Protein AF-0000000081638037 (afdb_homodimer)

pLDDT: mean 94.43, std 7.74, range [37.75, 98.94]

Foldseek 3Di:
DPDPDDDDPLCPPVPDDQCVVQCVLLVPPLFLEQADQAFPDDFDPLLVVLLVVLVPVVVLQDDAAQQAHQLLLVLVQLLVCVVLVHGFDSVQFKGKAQFLVLVLLLLLQLFPAAAAEEEEEPLADQCNQSSNSSRNYHYDYFYWDAADDPPDPAAALQRTAGDLVSVLVSDDLRHAEYEAEPCGPPAQAHDDPVRLVSVVVSCQVRVHAYEYEDQFQLFFAPPDHHDDSCSPPPHQQRYWYKYGPCNQRVPVVQRMIMIGGGNVSVVSSSVVSCVPPNHGNSSSSSSVSVLSVVLSVCVVPCPRSSNVLNVVLVVLLVLLCVLCVVLVWHWHRHRGDFKIKIQQPVVPDDQVPPDDPDQQQVSVQSCCCVPLSYHWAQSLSSDDPVCSNVRSRMIMGGRSYDPVSSVVVSVSSVVSVVD/DPDPDDDDPLCPPVPDDQCVVQVVLLVPPLFLEQADQAFPDDFDPLLVVLLVVLVPVVVLQDDAAQQAHQLLLVLVQLLVCVVLVHGFDSVQFKGKAQFLVLVLLLLLQLFPAAAAEEEEEPLADQCNQSSNSSRNYHYDYFYWDAADDPPDPAAALQRTAGDLVSVLVSDDLRHAEYEAEPCGPPAQAHDDPVRLVSVVVSCQVRVHAYEYEYQFQLFFAPPDHHDDSCSPPPHQQRYWYKYGPCNQRVPVVQRMIMIGGGNVSVVSSSVVSCVPPNHGNSSSSSSVSVLSVVLSVCVVPCPRSSNVLNVVLVVLLVLLCVLCVVLVWHWHRHRGDFKIKIQQVVVPDDQVPPDDPDQQQVSVQSCCCVPLSYHWAQSLSSDDPVCSNVRSRMIMGGRSYDPVSSVVVSVSSVVSNVD

Solvent-accessible surface area (backbone atoms only — not comparable to full-atom values): 42161 Å² total; per-residue (Å²): 127,84,70,88,69,56,65,12,75,55,55,60,91,50,74,77,53,72,64,65,55,52,52,58,70,46,61,48,84,80,32,47,72,23,27,63,94,63,59,64,48,74,44,60,65,67,44,32,49,35,35,30,55,37,43,75,37,62,71,42,34,22,67,58,51,46,50,34,40,67,64,30,29,46,34,49,22,52,49,47,20,64,74,57,70,43,92,47,52,39,83,50,21,35,37,45,26,45,13,41,46,26,29,52,36,18,46,34,54,14,52,41,38,69,68,25,25,32,37,36,49,32,60,30,56,74,56,56,59,57,35,33,39,46,34,47,23,40,70,44,76,46,63,52,40,83,56,72,66,89,88,64,91,64,49,44,19,74,26,50,37,76,51,66,68,62,55,59,66,68,63,53,95,49,40,47,33,34,53,43,57,37,30,18,52,60,46,2,24,55,59,48,71,68,61,46,47,56,53,48,51,51,31,58,75,66,68,27,35,36,41,34,42,28,40,31,53,53,27,43,31,93,97,53,68,78,70,64,63,48,64,42,92,83,27,41,84,38,23,43,38,29,31,28,47,21,65,64,48,53,26,50,5,58,34,34,18,22,31,38,33,40,44,82,56,38,54,32,26,48,36,42,41,48,57,35,40,37,49,57,40,26,39,60,38,53,17,50,19,54,40,44,48,57,38,55,76,26,67,89,42,73,77,18,60,62,49,39,50,24,55,55,42,47,55,39,47,52,50,50,43,50,48,36,43,73,46,69,38,49,42,24,48,41,42,12,51,55,34,34,28,28,44,53,67,79,70,70,74,89,60,84,87,46,77,79,93,54,53,60,19,52,51,47,34,54,48,32,34,74,75,62,29,39,31,45,35,35,42,32,73,24,39,54,85,89,50,21,80,80,34,18,46,24,33,29,35,32,45,53,50,38,68,69,56,54,49,53,47,43,56,50,40,59,57,55,70,74,103,127,84,69,86,70,57,66,14,75,56,54,61,90,51,74,77,53,72,65,65,53,52,52,58,70,48,61,48,84,79,32,47,72,22,26,65,92,60,59,66,48,74,45,60,65,67,42,31,50,36,36,30,56,37,44,74,36,60,72,43,32,21,68,58,51,44,52,33,41,67,65,28,28,46,35,49,20,52,51,48,19,64,74,58,70,43,92,48,50,38,80,48,20,37,36,45,27,45,13,42,45,26,30,53,36,18,46,33,55,14,53,42,37,69,66,26,26,32,38,36,49,31,60,30,56,75,56,56,57,56,35,34,38,47,35,47,23,40,69,44,73,47,63,52,42,82,54,73,70,91,87,64,91,64,51,44,20,74,26,49,38,75,52,67,69,63,54,60,67,69,62,52,95,50,39,46,32,34,53,43,57,38,30,19,50,63,47,3,24,55,60,47,71,69,58,45,47,56,54,48,53,52,31,60,75,67,68,27,35,36,41,35,40,28,42,28,52,55,27,45,30,93,97,53,67,77,69,63,63,48,64,41,92,83,27,40,86,38,24,45,36,31,30,28,47,20,66,64,50,54,26,50,4,57,34,34,16,23,32,38,31,39,43,82,56,40,54,33,26,47,36,42,40,48,58,37,40,37,48,55,39,26,39,61,40,52,17,48,20,56,40,46,49,58,37,55,76,25,67,90,42,72,77,16,60,62,48,39,49,26,56,55,43,47,55,39,48,51,50,52,44,47,47,36,43,73,45,70,38,49,40,26,47,42,42,11,50,53,34,34,29,28,44,53,69,79,70,70,73,87,60,83,88,46,78,79,94,53,53,60,20,51,51,48,34,53,49,33,33,73,76,62,28,40,32,43,36,35,42,31,72,24,39,53,85,90,50,23,79,81,34,18,47,23,33,30,36,33,45,53,50,38,68,67,58,53,49,52,47,43,56,49,39,60,55,54,69,74,104

Secondary structure (DSSP, 8-state):
---S----GGGTT----HHHHHHHHTTSTTSEE-SS----SPPPHHHHHHHHHHTT-GGGGS---TT--HHHHHHHHHHHHHHHTS---TTTSEEEESHHHHHHHHHHHHHPPTT-EEEEEES--THHHHHHHHTT-EEEEEE-EE-PPTT-SSEEGGGEE--HHHHHTT--TTEEEEEEESS-TTT-----HHHHHHHHHHHHHHT-EEEEE-TTTT-B-TT-----GGGSTTTGGGEEEEEEHHHHHT-GGG--EEEE--HHHHHHHHHHHHHHTS---HHHHHHHHHHHHHHHHTTTSTTSHHHHHHHHHHHHHHHHHHHHHHTT-EEEE-SBSSEEEEE-TTT----TTS-TTS-HHHHHHHHHHHHH-EE-EEGGGGS-TTTHHHHTTEEEEE--S-HHHHHHHHHHHHTTTT-/---S----GGGTT----HHHHHHHHTTSTTSEE-SS----SPPPHHHHHHHHHHTT-GGGGS---TT--HHHHHHHHHHHHHHHTS---TTTSEEEESHHHHHHHHHHHHHPPTT-EEEEEES--THHHHHHHHTT-EEEEEE-EE-PPTT-SSEEGGGEE--HHHHHTT--TTEEEEEEESS-TTT-----HHHHHHHHHHHHHHT-EEEEE-TTTT-B-TT-----GGGSTTTGGGEEEEEEHHHHHT-GGG--EEEE--HHHHHHHHHHHHHHTS---HHHHHHHHHHHHHHHHTTTSTTSHHHHHHHHHHHHHHHHHHHHHHTT-EEEE-SBSSEEEEE-TTT----TTS-TTS-HHHHHHHHHHHHH-EE-EEGGGGS-TTTHHHHTTEEEEE--S-HHHHHHHHHHHHHHTT-

InterPro domains:
  IPR004839 Aminotransferase, class I/classII, large domain [PF00155] (30-409)
  IPR015421 Pyridoxal phosphate-dependent transferase, major domain [G3DSA:3.40.640.10] (45-301)
  IPR015422 Pyridoxal phosphate-dependent transferase, small domain [G3DSA:3.90.1150.10] (19-413)
  IPR015424 Pyridoxal phosphate-dependent transferase [SSF53383] (8-417)
  IPR051326 Kynurenine--oxoglutarate transaminase [PTHR43807] (4-418)

Radius of gyration: 27.64 Å; Cα contacts (8 Å, |Δi|>4): 1826; chains: 2; bounding box: 59×89×64 Å

Sequence (838 aa):
MAFRHKNAKRIEGLDSNVWVEFTSLAADPSVVNLGQGLPDISPPNYLKEELAKVAFVNRLNQYTRGFGHPLLVKALSQVYGKVCGRKIDPYTDILVTIGAYGSLFSAMQGLIEVEDEVIIIEPYYDCYVDMVKMAGAKPVCIPLRYKPAAGGDVASSADWVLDPAGLASKFNPKTKAIVLNTPHNPIGKVYTKEELQKIADLCIKHDILCISDEVYEWLVYTGKKHIKIATLPGMWERTVTIGSVGKTYTVTGWKLGWSIGPQHLIKHLQVVHQNSLYTCPTPLQEAVAQALLIDFKRMDESDCYFYSLPKELEGKRNQLARMLQEAGLKPVVPEGGYFMVVDVSTLNVDLSDMEEDKPYDYKFVKWMIKNKKLAAIPLSSFCGPETQQKFEKYIRFCFIKEDSTLDAAEKILKNWKKRMAFRHKNAKRIEGLDSNVWVEFTSLAADPSVVNLGQGLPDISPPNYLKEELAKVAFVNRLNQYTRGFGHPLLVKALSQVYGKVCGRKIDPYTDILVTIGAYGSLFSAMQGLIEVEDEVIIIEPYYDCYVDMVKMAGAKPVCIPLRYKPAAGGDVASSADWVLDPAGLASKFNPKTKAIVLNTPHNPIGKVYTKEELQKIADLCIKHDILCISDEVYEWLVYTGKKHIKIATLPGMWERTVTIGSVGKTYTVTGWKLGWSIGPQHLIKHLQVVHQNSLYTCPTPLQEAVAQALLIDFKRMDESDCYFYSLPKELEGKRNQLARMLQEAGLKPVVPEGGYFMVVDVSTLNVDLSDMEEDKPYDYKFVKWMIKNKKLAAIPLSSFCGPETQQKFEKYIRFCFIKEDSTLDAAEKILKNWKKR

Structure (mmCIF, N/CA/C/O backbone):
data_AF-0000000081638037-model_v1
#
loop_
_entity.id
_entity.type
_entity.pdbx_description
1 polymer 'Kynurenine--oxoglutarate transaminase 3'
#
loop_
_atom_site.group_PDB
_atom_site.id
_atom_site.type_symbol
_atom_site.label_atom_id
_atom_site.label_alt_id
_atom_site.label_comp_id
_atom_site.label_asym_id
_atom_site.label_entity_id
_atom_site.label_seq_id
_atom_site.pdbx_PDB_ins_code
_atom_site.Cartn_x
_atom_site.Cartn_y
_atom_site.Cartn_z
_atom_site.occupancy
_atom_site.B_iso_or_equiv
_atom_site.auth_seq_id
_atom_site.auth_comp_id
_atom_site.auth_asym_id
_atom_site.auth_atom_id
_atom_site.pdbx_PDB_model_num
ATOM 1 N N . MET A 1 1 ? 23 6.66 -24.734 1 37.75 1 MET A N 1
ATOM 2 C CA . MET A 1 1 ? 21.844 6.52 -25.625 1 37.75 1 MET A CA 1
ATOM 3 C C . MET A 1 1 ? 20.547 6.695 -24.844 1 37.75 1 MET A C 1
ATOM 5 O O . MET A 1 1 ? 20.406 6.184 -23.734 1 37.75 1 MET A O 1
ATOM 9 N N . ALA A 1 2 ? 19.828 7.711 -25.156 1 52.12 2 ALA A N 1
ATOM 10 C CA . ALA A 1 2 ? 18.578 8.039 -24.484 1 52.12 2 ALA A CA 1
ATOM 11 C C . ALA A 1 2 ? 17.641 6.824 -24.422 1 52.12 2 ALA A C 1
ATOM 13 O O . ALA A 1 2 ? 17.391 6.172 -25.438 1 52.12 2 ALA A O 1
ATOM 14 N N . PHE A 1 3 ? 17.438 6.215 -23.297 1 73 3 PHE A N 1
ATOM 15 C CA . PHE A 1 3 ? 16.562 5.047 -23.156 1 73 3 PHE A CA 1
ATOM 16 C C . PHE A 1 3 ? 15.18 5.328 -23.703 1 73 3 PHE A C 1
ATOM 18 O O . PHE A 1 3 ? 14.672 6.445 -23.594 1 73 3 PHE A O 1
ATOM 25 N N . ARG A 1 4 ? 14.773 4.461 -24.547 1 79.62 4 ARG A N 1
ATOM 26 C CA . ARG A 1 4 ? 13.484 4.559 -25.234 1 79.62 4 ARG A CA 1
ATOM 27 C C . ARG A 1 4 ? 12.344 4.66 -24.219 1 79.62 4 ARG A C 1
ATOM 29 O O . ARG A 1 4 ? 11.367 5.379 -24.453 1 79.62 4 ARG A O 1
ATOM 36 N N . HIS A 1 5 ? 12.523 4.082 -23.125 1 88.06 5 HIS A N 1
ATOM 37 C CA . HIS A 1 5 ? 11.398 3.979 -22.203 1 88.06 5 HIS A CA 1
ATOM 38 C C . HIS A 1 5 ? 11.414 5.113 -21.188 1 88.06 5 HIS A C 1
ATOM 40 O O . HIS A 1 5 ? 12.43 5.355 -20.531 1 88.06 5 HIS A O 1
ATOM 46 N N . LYS A 1 6 ? 10.367 5.898 -21.188 1 91.31 6 LYS A N 1
ATOM 47 C CA . LYS A 1 6 ? 10.172 7.012 -20.266 1 91.31 6 LYS A CA 1
ATOM 48 C C . LYS A 1 6 ? 8.914 6.82 -19.422 1 91.31 6 LYS A C 1
ATOM 50 O O . LYS A 1 6 ? 8.211 5.812 -19.578 1 91.31 6 LYS A O 1
ATOM 55 N N . ASN A 1 7 ? 8.703 7.715 -18.516 1 94.38 7 ASN A N 1
ATOM 56 C CA . ASN A 1 7 ? 7.527 7.633 -17.656 1 94.38 7 ASN A CA 1
ATOM 57 C C . ASN A 1 7 ? 6.234 7.797 -18.453 1 94.38 7 ASN A C 1
ATOM 59 O O . ASN A 1 7 ? 6.207 8.484 -19.469 1 94.38 7 ASN A O 1
ATOM 63 N N . ALA A 1 8 ? 5.18 7.156 -18 1 95.69 8 ALA A N 1
ATOM 64 C CA . ALA A 1 8 ? 3.844 7.406 -18.531 1 95.69 8 ALA A CA 1
ATOM 65 C C . ALA A 1 8 ? 3.422 8.852 -18.297 1 95.69 8 ALA A C 1
ATOM 67 O O . ALA A 1 8 ? 3.852 9.484 -17.328 1 95.69 8 ALA A O 1
ATOM 68 N N . LYS A 1 9 ? 2.512 9.375 -19.094 1 94 9 LYS A N 1
ATOM 69 C CA . LYS A 1 9 ? 2.068 10.766 -19.031 1 94 9 LYS A CA 1
ATOM 70 C C . LYS A 1 9 ? 1.387 11.07 -17.703 1 94 9 LYS A C 1
ATOM 72 O O . LYS A 1 9 ? 1.495 12.188 -17.188 1 94 9 LYS A O 1
ATOM 77 N N . ARG A 1 10 ? 0.731 10.172 -17.125 1 94.69 10 ARG A N 1
ATOM 78 C CA . ARG A 1 10 ? -0.07 10.391 -15.922 1 94.69 10 ARG A CA 1
ATOM 79 C C . ARG A 1 10 ? 0.816 10.711 -14.727 1 94.69 10 ARG A C 1
ATOM 81 O O . ARG A 1 10 ? 0.34 11.242 -13.719 1 94.69 10 ARG A O 1
ATOM 88 N N . ILE A 1 11 ? 2.166 10.414 -14.797 1 95.31 11 ILE A N 1
ATOM 89 C CA . ILE A 1 11 ? 3.035 10.727 -13.664 1 95.31 11 ILE A CA 1
ATOM 90 C C . ILE A 1 11 ? 4.047 11.797 -14.07 1 95.31 11 ILE A C 1
ATOM 92 O O . ILE A 1 11 ? 4.973 12.102 -13.32 1 95.31 11 ILE A O 1
ATOM 96 N N . GLU A 1 12 ? 3.906 12.305 -15.258 1 94 12 GLU A N 1
ATOM 97 C CA . GLU A 1 12 ? 4.824 13.328 -15.75 1 94 12 GLU A CA 1
ATOM 98 C C . GLU A 1 12 ? 4.789 14.57 -14.859 1 94 12 GLU A C 1
ATOM 100 O O . GLU A 1 12 ? 3.715 15.094 -14.555 1 94 12 GLU A O 1
ATOM 105 N N . GLY A 1 13 ? 5.934 15 -14.391 1 90.19 13 GLY A N 1
ATOM 106 C CA . GLY A 1 13 ? 6.051 16.234 -13.609 1 90.19 13 GLY A CA 1
ATOM 107 C C . GLY A 1 13 ? 5.734 16.031 -12.141 1 90.19 13 GLY A C 1
ATOM 108 O O . GLY A 1 13 ? 5.629 17 -11.391 1 90.19 13 GLY A O 1
ATOM 109 N N . LEU A 1 14 ? 5.59 14.781 -11.75 1 90.69 14 LEU A N 1
ATOM 110 C CA . LEU A 1 14 ? 5.195 14.523 -10.375 1 90.69 14 LEU A CA 1
ATOM 111 C C . LEU A 1 14 ? 6.355 13.938 -9.578 1 90.69 14 LEU A C 1
ATOM 113 O O . LEU A 1 14 ? 6.148 13.281 -8.555 1 90.69 14 LEU A O 1
ATOM 117 N N . ASP A 1 15 ? 7.551 14.188 -9.953 1 86 15 ASP A N 1
ATOM 118 C CA . ASP A 1 15 ? 8.727 13.516 -9.406 1 86 15 ASP A CA 1
ATOM 119 C C . ASP A 1 15 ? 9.195 14.195 -8.117 1 86 15 ASP A C 1
ATOM 121 O O . ASP A 1 15 ? 9.977 13.617 -7.363 1 86 15 ASP A O 1
ATOM 125 N N . SER A 1 16 ? 8.781 15.391 -7.918 1 79.12 16 SER A N 1
ATOM 126 C CA . SER A 1 16 ? 9.258 16.109 -6.734 1 79.12 16 SER A CA 1
ATOM 127 C C . SER A 1 16 ? 8.383 15.812 -5.523 1 79.12 16 SER A C 1
ATOM 129 O O . SER A 1 16 ? 7.16 15.695 -5.652 1 79.12 16 SER A O 1
ATOM 131 N N . ASN A 1 17 ? 9.094 15.648 -4.402 1 77.69 17 ASN A N 1
ATOM 132 C CA . ASN A 1 17 ? 8.422 15.43 -3.125 1 77.69 17 ASN A CA 1
ATOM 133 C C . ASN A 1 17 ? 9.156 16.109 -1.978 1 77.69 17 ASN A C 1
ATOM 135 O O . ASN A 1 17 ? 10.336 15.836 -1.736 1 77.69 17 ASN A O 1
ATOM 139 N N . VAL A 1 18 ? 8.508 17 -1.322 1 78.81 18 VAL A N 1
ATOM 140 C CA . VAL A 1 18 ? 9.078 17.844 -0.275 1 78.81 18 VAL A CA 1
ATOM 141 C C . VAL A 1 18 ? 9.648 16.969 0.838 1 78.81 18 VAL A C 1
ATOM 143 O O . VAL A 1 18 ? 10.695 17.281 1.412 1 78.81 18 VAL A O 1
ATOM 146 N N . TRP A 1 19 ? 9.023 15.883 1.133 1 79 19 TRP A N 1
ATOM 147 C CA . TRP A 1 19 ? 9.438 15.031 2.244 1 79 19 TRP A CA 1
ATOM 148 C C . TRP A 1 19 ? 10.75 14.328 1.933 1 79 19 TRP A C 1
ATOM 150 O O . TRP A 1 19 ? 11.609 14.188 2.807 1 79 19 TRP A O 1
ATOM 160 N N . VAL A 1 20 ? 10.906 13.977 0.713 1 75 20 VAL A N 1
ATOM 161 C CA . VAL A 1 20 ? 12.148 13.32 0.319 1 75 20 VAL A CA 1
ATOM 162 C C . VAL A 1 20 ? 13.312 14.305 0.458 1 75 20 VAL A C 1
ATOM 164 O O . VAL A 1 20 ? 14.367 13.945 0.98 1 75 20 VAL A O 1
ATOM 167 N N . GLU A 1 21 ? 13.109 15.5 0.143 1 78.38 21 GLU A N 1
ATOM 168 C CA . GLU A 1 21 ? 14.156 16.516 0.179 1 78.38 21 GLU A CA 1
ATOM 169 C C . GLU A 1 21 ? 14.508 16.891 1.615 1 78.38 21 GLU A C 1
ATOM 171 O O . GLU A 1 21 ? 15.68 16.844 2.004 1 78.38 21 GLU A O 1
ATOM 176 N N . PHE A 1 22 ? 13.594 17.156 2.422 1 81.31 22 PHE A N 1
ATOM 177 C CA . PHE A 1 22 ? 13.875 17.719 3.732 1 81.31 22 PHE A CA 1
ATOM 178 C C . PHE A 1 22 ? 14.211 16.625 4.738 1 81.31 22 PHE A C 1
ATOM 180 O O . PHE A 1 22 ? 14.914 16.875 5.719 1 81.31 22 PHE A O 1
ATOM 187 N N . THR A 1 23 ? 13.68 15.43 4.461 1 77.81 23 THR A N 1
ATOM 188 C CA . THR A 1 23 ? 14.141 14.305 5.277 1 77.81 23 THR A CA 1
ATOM 189 C C . THR A 1 23 ? 15.633 14.078 5.09 1 77.81 23 THR A C 1
ATOM 191 O O . THR A 1 23 ? 16.359 13.828 6.059 1 77.81 23 THR A O 1
ATOM 194 N N . SER A 1 24 ? 16.047 14.266 3.922 1 77.25 24 SER A N 1
ATOM 195 C CA . SER A 1 24 ? 17.453 14.094 3.631 1 77.25 24 SER A CA 1
ATOM 196 C C . SER A 1 24 ? 18.297 15.188 4.281 1 77.25 24 SER A C 1
ATOM 198 O O . SER A 1 24 ? 19.359 14.914 4.832 1 77.25 24 SER A O 1
ATOM 200 N N . LEU A 1 25 ? 17.844 16.359 4.309 1 79.44 25 LEU A N 1
ATOM 201 C CA . LEU A 1 25 ? 18.562 17.5 4.867 1 79.44 25 LEU A CA 1
ATOM 202 C C . LEU A 1 25 ? 18.641 17.406 6.387 1 79.44 25 LEU A C 1
ATOM 204 O O . LEU A 1 25 ? 19.609 17.875 6.996 1 79.44 25 LEU A O 1
ATOM 208 N N . ALA A 1 26 ? 17.641 16.766 6.938 1 82.88 26 ALA A N 1
ATOM 209 C CA . ALA A 1 26 ? 17.562 16.703 8.391 1 82.88 26 ALA A CA 1
ATOM 210 C C . ALA A 1 26 ? 18.156 15.398 8.914 1 82.88 26 ALA A C 1
ATOM 212 O O . ALA A 1 26 ? 18.062 15.094 10.109 1 82.88 26 ALA A O 1
ATOM 213 N N . ALA A 1 27 ? 18.828 14.68 7.992 1 79.88 27 ALA A N 1
ATOM 214 C CA . ALA A 1 27 ? 19.328 13.359 8.352 1 79.88 27 ALA A CA 1
ATOM 215 C C . ALA A 1 27 ? 20.562 13.469 9.25 1 79.88 27 ALA A C 1
ATOM 217 O O . ALA A 1 27 ? 20.906 12.531 9.969 1 79.88 27 ALA A O 1
ATOM 218 N N . ASP A 1 28 ? 21.188 14.648 9.266 1 85.19 28 ASP A N 1
ATOM 219 C CA . ASP A 1 28 ? 22.312 14.914 10.148 1 85.19 28 ASP A CA 1
ATOM 220 C C . ASP A 1 28 ? 21.906 14.852 11.617 1 85.19 28 ASP A C 1
ATOM 222 O O . ASP A 1 28 ? 21.016 15.594 12.047 1 85.19 28 ASP A O 1
ATOM 226 N N . PRO A 1 29 ? 22.531 14.016 12.422 1 86.19 29 PRO A N 1
ATOM 227 C CA . PRO A 1 29 ? 22.109 13.812 13.812 1 86.19 29 PRO A CA 1
ATOM 228 C C . PRO A 1 29 ? 22.297 15.062 14.672 1 86.19 29 PRO A C 1
ATOM 230 O O . PRO A 1 29 ? 21.734 15.141 15.773 1 86.19 29 PRO A O 1
ATOM 233 N N . SER A 1 30 ? 23.062 15.953 14.219 1 91.31 30 SER A N 1
ATOM 234 C CA . SER A 1 30 ? 23.266 17.188 14.977 1 91.31 30 SER A CA 1
ATOM 235 C C . SER A 1 30 ? 22.094 18.141 14.805 1 91.31 30 SER A C 1
ATOM 237 O O . SER A 1 30 ? 21.953 19.109 15.555 1 91.31 30 SER A O 1
ATOM 239 N N . VAL A 1 31 ? 21.266 17.859 13.875 1 94.31 31 VAL A N 1
ATOM 240 C CA . VAL A 1 31 ? 20.125 18.719 13.586 1 94.31 31 VAL A CA 1
ATOM 241 C C . VAL A 1 31 ? 18.938 18.312 14.453 1 94.31 31 VAL A C 1
ATOM 243 O O . VAL A 1 31 ? 18.594 17.125 14.516 1 94.31 31 VAL A O 1
ATOM 246 N N . VAL A 1 32 ? 18.391 19.25 15.227 1 95.69 32 VAL A N 1
ATOM 247 C CA . VAL A 1 32 ? 17.109 19.031 15.898 1 95.69 32 VAL A CA 1
ATOM 248 C C . VAL A 1 32 ? 15.977 19.094 14.883 1 95.69 32 VAL A C 1
ATOM 250 O O . VAL A 1 32 ? 15.758 20.141 14.258 1 95.69 32 VAL A O 1
ATOM 253 N N . ASN A 1 33 ? 15.289 17.984 14.711 1 94 33 ASN A N 1
ATOM 254 C CA . ASN A 1 33 ? 14.281 17.891 13.656 1 94 33 ASN A CA 1
ATOM 255 C C . ASN A 1 33 ? 12.883 18.203 14.18 1 94 33 ASN A C 1
ATOM 257 O O . ASN A 1 33 ? 12.227 17.328 14.758 1 94 33 ASN A O 1
ATOM 261 N N . LEU A 1 34 ? 12.398 19.359 13.938 1 96.31 34 LEU A N 1
ATOM 262 C CA . LEU A 1 34 ? 11.016 19.734 14.203 1 96.31 34 LEU A CA 1
ATOM 263 C C . LEU A 1 34 ? 10.25 19.953 12.898 1 96.31 34 LEU A C 1
ATOM 265 O O . LEU A 1 34 ? 9.289 20.719 12.859 1 96.31 34 LEU A O 1
ATOM 269 N N . GLY A 1 35 ? 10.805 19.406 11.828 1 92.88 35 GLY A N 1
ATOM 270 C CA . GLY A 1 35 ? 10.188 19.578 10.523 1 92.88 35 GLY A CA 1
ATOM 271 C C . GLY A 1 35 ? 9.133 18.531 10.211 1 92.88 35 GLY A C 1
ATOM 272 O O . GLY A 1 35 ? 7.938 18.828 10.25 1 92.88 35 GLY A O 1
ATOM 273 N N . GLN A 1 36 ? 9.484 17.359 9.945 1 87.12 36 GLN A N 1
ATOM 274 C CA . GLN A 1 36 ? 8.602 16.266 9.531 1 87.12 36 GLN A CA 1
ATOM 275 C C . GLN A 1 36 ? 7.734 15.789 10.695 1 87.12 36 GLN A C 1
ATOM 277 O O . GLN A 1 36 ? 8.148 15.867 11.859 1 87.12 36 GLN A O 1
ATOM 282 N N . GLY A 1 37 ? 6.496 15.453 10.281 1 89.75 37 GLY A N 1
ATOM 283 C CA . GLY A 1 37 ? 5.613 14.852 11.266 1 89.75 37 GLY A CA 1
ATOM 284 C C . GLY A 1 37 ? 6.062 13.469 11.703 1 89.75 37 GLY A C 1
ATOM 285 O O . GLY A 1 37 ? 5.34 12.484 11.516 1 89.75 37 GLY A O 1
ATOM 286 N N . LEU A 1 38 ? 7.219 13.461 12.328 1 90.31 38 LEU A N 1
ATOM 287 C CA . LEU A 1 38 ? 7.84 12.242 12.836 1 90.31 38 LEU A CA 1
ATOM 288 C C . LEU A 1 38 ? 7.836 12.227 14.359 1 90.31 38 LEU A C 1
ATOM 290 O O . LEU A 1 38 ? 8.82 12.602 14.992 1 90.31 38 LEU A O 1
ATOM 294 N N . PRO A 1 39 ? 6.805 11.57 14.906 1 95.12 39 PRO A N 1
ATOM 295 C CA . PRO A 1 39 ? 6.766 11.508 16.375 1 95.12 39 PRO A CA 1
ATOM 296 C C . PRO A 1 39 ? 7.965 10.766 16.953 1 95.12 39 PRO A C 1
ATOM 298 O O . PRO A 1 39 ? 8.414 9.766 16.391 1 95.12 39 PRO A O 1
ATOM 301 N N . ASP A 1 40 ? 8.461 11.273 18.047 1 94.5 40 ASP A N 1
ATOM 302 C CA . ASP A 1 40 ? 9.508 10.516 18.703 1 94.5 40 ASP A CA 1
ATOM 303 C C . ASP A 1 40 ? 9.086 10.125 20.125 1 94.5 40 ASP A C 1
ATOM 305 O O . ASP A 1 40 ? 9.898 9.602 20.891 1 94.5 40 ASP A O 1
ATOM 309 N N . ILE A 1 41 ? 7.84 10.375 20.469 1 94.88 41 ILE A N 1
ATOM 310 C CA . ILE A 1 41 ? 7.301 9.867 21.719 1 94.88 41 ILE A CA 1
ATOM 311 C C . ILE A 1 41 ? 6.867 8.406 21.547 1 94.88 41 ILE A C 1
ATOM 313 O O . ILE A 1 41 ? 6.621 7.961 20.422 1 94.88 41 ILE A O 1
ATOM 317 N N . SER A 1 42 ? 6.715 7.719 22.625 1 95.19 42 SER A N 1
ATOM 318 C CA . SER A 1 42 ? 6.379 6.301 22.578 1 95.19 42 SER A CA 1
ATOM 319 C C . SER A 1 42 ? 4.898 6.094 22.281 1 95.19 42 SER A C 1
ATOM 321 O O . SER A 1 42 ? 4.043 6.77 22.859 1 95.19 42 SER A O 1
ATOM 323 N N . PRO A 1 43 ? 4.559 5.191 21.328 1 96.75 43 PRO A N 1
ATOM 324 C CA . PRO A 1 43 ? 3.166 4.738 21.266 1 96.75 43 PRO A CA 1
ATOM 325 C C . PRO A 1 43 ? 2.715 4.027 22.547 1 96.75 43 PRO A C 1
ATOM 327 O O . PRO A 1 43 ? 3.541 3.717 23.406 1 96.75 43 PRO A O 1
ATOM 330 N N . PRO A 1 44 ? 1.415 3.881 22.688 1 97.25 44 PRO A N 1
ATOM 331 C CA . PRO A 1 44 ? 0.981 3.168 23.891 1 97.25 44 PRO A CA 1
ATOM 332 C C . PRO A 1 44 ? 1.533 1.746 23.969 1 97.25 44 PRO A C 1
ATOM 334 O O . PRO A 1 44 ? 1.609 1.055 22.953 1 97.25 44 PRO A O 1
ATOM 337 N N . ASN A 1 45 ? 1.852 1.283 25.172 1 97.25 45 ASN A N 1
ATOM 338 C CA . ASN A 1 45 ? 2.506 -0.003 25.375 1 97.25 45 ASN A CA 1
ATOM 339 C C . ASN A 1 45 ? 1.635 -1.161 24.906 1 97.25 45 ASN A C 1
ATOM 341 O O . ASN A 1 45 ? 2.145 -2.152 24.375 1 97.25 45 ASN A O 1
ATOM 345 N N . TYR A 1 46 ? 0.354 -1.013 25.109 1 98 46 TYR A N 1
ATOM 346 C CA . TYR A 1 46 ? -0.52 -2.125 24.75 1 98 46 TYR A CA 1
ATOM 347 C C . TYR A 1 46 ? -0.528 -2.348 23.25 1 98 46 TYR A C 1
ATOM 349 O O . TYR A 1 46 ? -0.708 -3.477 22.781 1 98 46 TYR A O 1
ATOM 357 N N . LEU A 1 47 ? -0.415 -1.309 22.484 1 98.31 47 LEU A N 1
ATOM 358 C CA . LEU A 1 47 ? -0.319 -1.467 21.031 1 98.31 47 LEU A CA 1
ATOM 359 C C . LEU A 1 47 ? 0.947 -2.227 20.656 1 98.31 47 LEU A C 1
ATOM 361 O O . LEU A 1 47 ? 0.903 -3.137 19.828 1 98.31 47 LEU A O 1
ATOM 365 N N . LYS A 1 48 ? 2.121 -1.878 21.219 1 98.12 48 LYS A N 1
ATOM 366 C CA . LYS A 1 48 ? 3.396 -2.539 20.969 1 98.12 48 LYS A CA 1
ATOM 367 C C . LYS A 1 48 ? 3.346 -4.008 21.375 1 98.12 48 LYS A C 1
ATOM 369 O O . LYS A 1 48 ? 3.832 -4.879 20.656 1 98.12 48 LYS A O 1
ATOM 374 N N . GLU A 1 49 ? 2.715 -4.258 22.516 1 98.5 49 GLU A N 1
ATOM 375 C CA . GLU A 1 49 ? 2.574 -5.617 23.016 1 98.5 49 GLU A CA 1
ATOM 376 C C . GLU A 1 49 ? 1.739 -6.48 22.078 1 98.5 49 GLU A C 1
ATOM 378 O O . GLU A 1 49 ? 2.062 -7.645 21.844 1 98.5 49 GLU A O 1
ATOM 383 N N . GLU A 1 50 ? 0.694 -5.898 21.562 1 98.44 50 GLU A N 1
ATOM 384 C CA . GLU A 1 50 ? -0.164 -6.656 20.656 1 98.44 50 GLU A CA 1
ATOM 385 C C . GLU A 1 50 ? 0.585 -7.047 19.391 1 98.44 50 GLU A C 1
ATOM 387 O O . GLU A 1 50 ? 0.417 -8.156 18.875 1 98.44 50 GLU A O 1
ATOM 392 N N . LEU A 1 51 ? 1.372 -6.148 18.844 1 98.44 51 LEU A N 1
ATOM 393 C CA . LEU A 1 51 ? 2.148 -6.504 17.656 1 98.44 51 LEU A CA 1
ATOM 394 C C . LEU A 1 51 ? 3.129 -7.629 17.969 1 98.44 51 LEU A C 1
ATOM 396 O O . LEU A 1 51 ? 3.311 -8.547 17.172 1 98.44 51 LEU A O 1
ATOM 400 N N . ALA A 1 52 ? 3.785 -7.527 19.141 1 98.44 52 ALA A N 1
ATOM 401 C CA . ALA A 1 52 ? 4.742 -8.555 19.531 1 98.44 52 ALA A CA 1
ATOM 402 C C . ALA A 1 52 ? 4.066 -9.922 19.641 1 98.44 52 ALA A C 1
ATOM 404 O O . ALA A 1 52 ? 4.648 -10.938 19.25 1 98.44 52 ALA A O 1
ATOM 405 N N . LYS A 1 53 ? 2.83 -9.945 20.141 1 98.12 53 LYS A N 1
ATOM 406 C CA . LYS A 1 53 ? 2.08 -11.188 20.281 1 98.12 53 LYS A CA 1
ATOM 407 C C . LYS A 1 53 ? 1.684 -11.758 18.922 1 98.12 53 LYS A C 1
ATOM 409 O O . LYS A 1 53 ? 1.783 -12.969 18.703 1 98.12 53 LYS A O 1
ATOM 414 N N . VAL A 1 54 ? 1.283 -10.953 18.047 1 97.88 54 VAL A N 1
ATOM 415 C CA . VAL A 1 54 ? 0.746 -11.344 16.75 1 97.88 54 VAL A CA 1
ATOM 416 C C . VAL A 1 54 ? 1.824 -12.055 15.93 1 97.88 54 VAL A C 1
ATOM 418 O O . VAL A 1 54 ? 1.528 -12.984 15.172 1 97.88 54 VAL A O 1
ATOM 421 N N . ALA A 1 55 ? 3.072 -11.633 16.125 1 96.69 55 ALA A N 1
ATOM 422 C CA . ALA A 1 55 ? 4.195 -12.18 15.359 1 96.69 55 ALA A CA 1
ATOM 423 C C . ALA A 1 55 ? 4.273 -13.695 15.508 1 96.69 55 ALA A C 1
ATOM 425 O O . ALA A 1 55 ? 4.727 -14.398 14.602 1 96.69 55 ALA A O 1
ATOM 426 N N . PHE A 1 56 ? 3.721 -14.258 16.594 1 97.44 56 PHE A N 1
ATOM 427 C CA . PHE A 1 56 ? 3.914 -15.672 16.906 1 97.44 56 PHE A CA 1
ATOM 428 C C . PHE A 1 56 ? 2.648 -16.469 16.594 1 97.44 56 PHE A C 1
ATOM 430 O O . PHE A 1 56 ? 2.586 -17.672 16.875 1 97.44 56 PHE A O 1
ATOM 437 N N . VAL A 1 57 ? 1.671 -15.898 16.031 1 97.25 57 VAL A N 1
ATOM 438 C CA . VAL A 1 57 ? 0.464 -16.578 15.57 1 97.25 57 VAL A CA 1
ATOM 439 C C . VAL A 1 57 ? 0.528 -16.797 14.062 1 97.25 57 VAL A C 1
ATOM 441 O O . VAL A 1 57 ? 0.209 -15.891 13.281 1 97.25 57 VAL A O 1
ATOM 444 N N . ASN A 1 58 ? 0.815 -17.984 13.609 1 95.19 58 ASN A N 1
ATOM 445 C CA . ASN A 1 58 ? 1.14 -18.297 12.219 1 95.19 58 ASN A CA 1
ATOM 446 C C . ASN A 1 58 ? 0.062 -17.797 11.266 1 95.19 58 ASN A C 1
ATOM 448 O O . ASN A 1 58 ? 0.372 -17.188 10.242 1 95.19 58 ASN A O 1
ATOM 452 N N . ARG A 1 59 ? -1.214 -17.969 11.594 1 94.12 59 ARG A N 1
ATOM 453 C CA . ARG A 1 59 ? -2.307 -17.609 10.703 1 94.12 59 ARG A CA 1
ATOM 454 C C . ARG A 1 59 ? -2.363 -16.094 10.492 1 94.12 59 ARG A C 1
ATOM 456 O O . ARG A 1 59 ? -2.814 -15.617 9.453 1 94.12 59 ARG A O 1
ATOM 463 N N . LEU A 1 60 ? -1.835 -15.344 11.438 1 97.5 60 LEU A N 1
ATOM 464 C CA . LEU A 1 60 ? -1.901 -13.891 11.383 1 97.5 60 LEU A CA 1
ATOM 465 C C . LEU A 1 60 ? -0.72 -13.32 10.602 1 97.5 60 LEU A C 1
ATOM 467 O O . LEU A 1 60 ? -0.605 -12.102 10.438 1 97.5 60 LEU A O 1
ATOM 471 N N . ASN A 1 61 ? 0.111 -14.211 10.102 1 97.5 61 ASN A N 1
ATOM 472 C CA . ASN A 1 61 ? 1.176 -13.812 9.188 1 97.5 61 ASN A CA 1
ATOM 473 C C . ASN A 1 61 ? 0.789 -14.07 7.73 1 97.5 61 ASN A C 1
ATOM 475 O O . ASN A 1 61 ? 1.59 -13.836 6.824 1 97.5 61 ASN A O 1
ATOM 479 N N . GLN A 1 62 ? -0.422 -14.484 7.469 1 96.38 62 GLN A N 1
ATOM 480 C CA . GLN A 1 62 ? -0.941 -14.766 6.137 1 96.38 62 GLN A CA 1
ATOM 481 C C . GLN A 1 62 ? -1.971 -13.719 5.719 1 96.38 62 GLN A C 1
ATOM 483 O O . GLN A 1 62 ? -2.369 -12.875 6.523 1 96.38 62 GLN A O 1
ATOM 488 N N . TYR A 1 63 ? -2.412 -13.828 4.445 1 94.06 63 TYR A N 1
ATOM 489 C CA . TYR A 1 63 ? -3.42 -12.922 3.912 1 94.06 63 TYR A CA 1
ATOM 490 C C . TYR A 1 63 ? -4.652 -12.883 4.809 1 94.06 63 TYR A C 1
ATOM 492 O O . TYR A 1 63 ? -4.969 -13.867 5.48 1 94.06 63 TYR A O 1
ATOM 500 N N . THR A 1 64 ? -5.258 -11.805 4.828 1 94 64 THR A N 1
ATOM 501 C CA . THR A 1 64 ? -6.598 -11.656 5.391 1 94 64 THR A CA 1
ATOM 502 C C . THR A 1 64 ? -7.555 -11.078 4.348 1 94 64 THR A C 1
ATOM 504 O O . THR A 1 64 ? -7.266 -11.109 3.15 1 94 64 THR A O 1
ATOM 507 N N . ARG A 1 65 ? -8.75 -10.703 4.781 1 92.69 65 ARG A N 1
ATOM 508 C CA . ARG A 1 65 ? -9.75 -10.141 3.879 1 92.69 65 ARG A CA 1
ATOM 509 C C . ARG A 1 65 ? -9.211 -8.891 3.182 1 92.69 65 ARG A C 1
ATOM 511 O O . ARG A 1 65 ? -8.617 -8.023 3.82 1 92.69 65 ARG A O 1
ATOM 518 N N . GLY A 1 66 ? -9.414 -8.727 1.947 1 93.69 66 GLY A N 1
ATOM 519 C CA . GLY A 1 66 ? -8.836 -7.691 1.11 1 93.69 66 GLY A CA 1
ATOM 520 C C . GLY A 1 66 ? -9.234 -6.293 1.533 1 93.69 66 GLY A C 1
ATOM 521 O O . GLY A 1 66 ? -8.43 -5.359 1.462 1 93.69 66 GLY A O 1
ATOM 522 N N . PHE A 1 67 ? -10.391 -6.098 2.037 1 96.31 67 PHE A N 1
ATOM 523 C CA . PHE A 1 67 ? -10.93 -4.766 2.277 1 96.31 67 PHE A CA 1
ATOM 524 C C . PHE A 1 67 ? -10.781 -4.375 3.742 1 96.31 67 PHE A C 1
ATOM 526 O O . PHE A 1 67 ? -11.312 -3.348 4.176 1 96.31 67 PHE A O 1
ATOM 533 N N . GLY A 1 68 ? -10.031 -5.23 4.48 1 97.44 68 GLY A N 1
ATOM 534 C CA . GLY A 1 68 ? -9.797 -5.027 5.898 1 97.44 68 GLY A CA 1
ATOM 535 C C . GLY A 1 68 ? -9.961 -6.297 6.715 1 97.44 68 GLY A C 1
ATOM 536 O O . GLY A 1 68 ? -10.922 -7.043 6.535 1 97.44 68 GLY A O 1
ATOM 537 N N . HIS A 1 69 ? -8.984 -6.562 7.562 1 97.69 69 HIS A N 1
ATOM 538 C CA . HIS A 1 69 ? -9.039 -7.664 8.516 1 97.69 69 HIS A CA 1
ATOM 539 C C . HIS A 1 69 ? -10.344 -7.633 9.312 1 97.69 69 HIS A C 1
ATOM 541 O O . HIS A 1 69 ? -10.75 -6.582 9.82 1 97.69 69 HIS A O 1
ATOM 547 N N . PRO A 1 70 ? -11.109 -8.742 9.422 1 96.94 70 PRO A N 1
ATOM 548 C CA . PRO A 1 70 ? -12.461 -8.734 9.984 1 96.94 70 PRO A CA 1
ATOM 549 C C . PRO A 1 70 ? -12.516 -8.102 11.375 1 96.94 70 PRO A C 1
ATOM 551 O O . PRO A 1 70 ? -13.375 -7.266 11.648 1 96.94 70 PRO A O 1
ATOM 554 N N . LEU A 1 71 ? -11.586 -8.438 12.234 1 98.62 71 LEU A N 1
ATOM 555 C CA . LEU A 1 71 ? -11.586 -7.867 13.578 1 98.62 71 LEU A CA 1
ATOM 556 C C . LEU A 1 71 ? -11.383 -6.355 13.523 1 98.62 71 LEU A C 1
ATOM 558 O O . LEU A 1 71 ? -11.961 -5.617 14.32 1 98.62 71 LEU A O 1
ATOM 562 N N . LEU A 1 72 ? -10.57 -5.887 12.602 1 98.88 72 LEU A N 1
ATOM 563 C CA . LEU A 1 72 ? -10.281 -4.461 12.5 1 98.88 72 LEU A CA 1
ATOM 564 C C . LEU A 1 72 ? -11.5 -3.688 12.008 1 98.88 72 LEU A C 1
ATOM 566 O O . LEU A 1 72 ? -11.859 -2.652 12.57 1 98.88 72 LEU A O 1
ATOM 570 N N . VAL A 1 73 ? -12.133 -4.16 10.922 1 98.88 73 VAL A N 1
ATOM 571 C CA . VAL A 1 73 ? -13.273 -3.424 10.391 1 98.88 73 VAL A CA 1
ATOM 572 C C . VAL A 1 73 ? -14.414 -3.438 11.398 1 98.88 73 VAL A C 1
ATOM 574 O O . VAL A 1 73 ? -15.172 -2.473 11.5 1 98.88 73 VAL A O 1
ATOM 577 N N . LYS A 1 74 ? -14.539 -4.48 12.18 1 98.81 74 LYS A N 1
ATOM 578 C CA . LYS A 1 74 ? -15.539 -4.504 13.242 1 98.81 74 LYS A CA 1
ATOM 579 C C . LYS A 1 74 ? -15.203 -3.49 14.328 1 98.81 74 LYS A C 1
ATOM 581 O O . LYS A 1 74 ? -16.094 -2.791 14.828 1 98.81 74 LYS A O 1
ATOM 586 N N . ALA A 1 75 ? -13.961 -3.445 14.766 1 98.81 75 ALA A N 1
ATOM 587 C CA . ALA A 1 75 ? -13.531 -2.461 15.758 1 98.81 75 ALA A CA 1
ATOM 588 C C . ALA A 1 75 ? -13.773 -1.039 15.258 1 98.81 75 ALA A C 1
ATOM 590 O O . ALA A 1 75 ? -14.281 -0.19 15.992 1 98.81 75 ALA A O 1
ATOM 591 N N . LEU A 1 76 ? -13.445 -0.79 14 1 98.88 76 LEU A N 1
ATOM 592 C CA . LEU A 1 76 ? -13.672 0.518 13.391 1 98.88 76 LEU A CA 1
ATOM 593 C C . LEU A 1 76 ? -15.156 0.844 13.344 1 98.88 76 LEU A C 1
ATOM 595 O O . LEU A 1 76 ? -15.555 1.979 13.609 1 98.88 76 LEU A O 1
ATOM 599 N N . SER A 1 77 ? -15.891 -0.158 12.938 1 98.88 77 SER A N 1
ATOM 600 C CA . SER A 1 77 ? -17.344 0.012 12.898 1 98.88 77 SER A CA 1
ATOM 601 C C . SER A 1 77 ? -17.891 0.437 14.258 1 98.88 77 SER A C 1
ATOM 603 O O . SER A 1 77 ? -18.75 1.315 14.336 1 98.88 77 SER A O 1
ATOM 605 N N . GLN A 1 78 ? -17.406 -0.129 15.305 1 98.62 78 GLN A N 1
ATOM 606 C CA . GLN A 1 78 ? -17.859 0.209 16.656 1 98.62 78 GLN A CA 1
ATOM 607 C C . GLN A 1 78 ? -17.438 1.626 17.031 1 98.62 78 GLN A C 1
ATOM 609 O O . GLN A 1 78 ? -18.266 2.426 17.469 1 98.62 78 GLN A O 1
ATOM 614 N N . VAL A 1 79 ? -16.219 1.948 16.859 1 98.38 79 VAL A N 1
ATOM 615 C CA . VAL A 1 79 ? -15.68 3.258 17.234 1 98.38 79 VAL A CA 1
ATOM 616 C C . VAL A 1 79 ? -16.422 4.348 16.453 1 98.38 79 VAL A C 1
ATOM 618 O O . VAL A 1 79 ? -16.922 5.309 17.031 1 98.38 79 VAL A O 1
ATOM 621 N N . TYR A 1 80 ? -16.547 4.172 15.172 1 98.31 80 TYR A N 1
ATOM 622 C CA . TYR A 1 80 ? -17.078 5.234 14.336 1 98.31 80 TYR A CA 1
ATOM 623 C C . TYR A 1 80 ? -18.609 5.223 14.352 1 98.31 80 TYR A C 1
ATOM 625 O O . TYR A 1 80 ? -19.25 6.238 14.078 1 98.31 80 TYR A O 1
ATOM 633 N N . GLY A 1 81 ? -19.172 4.004 14.609 1 97.88 81 GLY A N 1
ATOM 634 C CA . GLY A 1 81 ? -20.594 4.027 14.906 1 97.88 81 GLY A CA 1
ATOM 635 C C . GLY A 1 81 ? -20.953 4.957 16.047 1 97.88 81 GLY A C 1
ATOM 636 O O . GLY A 1 81 ? -21.938 5.703 15.969 1 97.88 81 GLY A O 1
ATOM 637 N N . LYS A 1 82 ? -20.156 4.895 17.078 1 96.75 82 LYS A N 1
ATOM 638 C CA . LYS A 1 82 ? -20.344 5.742 18.25 1 96.75 82 LYS A CA 1
ATOM 639 C C . LYS A 1 82 ? -20.078 7.207 17.922 1 96.75 82 LYS A C 1
ATOM 641 O O . LYS A 1 82 ? -20.891 8.086 18.25 1 96.75 82 LYS A O 1
ATOM 646 N N . VAL A 1 83 ? -19.031 7.504 17.219 1 96.06 83 VAL A N 1
ATOM 647 C CA . VAL A 1 83 ? -18.578 8.859 16.938 1 96.06 83 VAL A CA 1
ATOM 648 C C . VAL A 1 83 ? -19.547 9.531 15.969 1 96.06 83 VAL A C 1
ATOM 650 O O . VAL A 1 83 ? -19.828 10.727 16.109 1 96.06 83 VAL A O 1
ATOM 653 N N . CYS A 1 84 ? -20.078 8.781 15.031 1 96.88 84 CYS A N 1
ATOM 654 C CA . CYS A 1 84 ? -20.922 9.344 13.992 1 96.88 84 CYS A CA 1
ATOM 655 C C . CYS A 1 84 ? -22.406 9.266 14.383 1 96.88 84 CYS A C 1
ATOM 657 O O . CYS A 1 84 ? -23.234 9.938 13.789 1 96.88 84 CYS A O 1
ATOM 659 N N . GLY A 1 85 ? -22.719 8.508 15.391 1 96.5 85 GLY A N 1
ATOM 660 C CA . GLY A 1 85 ? -24.109 8.344 15.797 1 96.5 85 GLY A CA 1
ATOM 661 C C . GLY A 1 85 ? -24.953 7.637 14.75 1 96.5 85 GLY A C 1
ATOM 662 O O . GLY A 1 85 ? -26.094 8.031 14.508 1 96.5 85 GLY A O 1
ATOM 663 N N . ARG A 1 86 ? -24.359 6.746 14.047 1 97.06 86 ARG A N 1
ATOM 664 C CA . ARG A 1 86 ? -25.062 5.961 13.031 1 97.06 86 ARG A CA 1
ATOM 665 C C . ARG A 1 86 ? -24.469 4.562 12.914 1 97.06 86 ARG A C 1
ATOM 667 O O . ARG A 1 86 ? -23.328 4.332 13.32 1 97.06 86 ARG A O 1
ATOM 674 N N . LYS A 1 87 ? -25.234 3.695 12.383 1 97.25 87 LYS A N 1
ATOM 675 C CA . LYS A 1 87 ? -24.719 2.355 12.109 1 97.25 87 LYS A CA 1
ATOM 676 C C . LYS A 1 87 ? -23.75 2.363 10.922 1 97.25 87 LYS A C 1
ATOM 678 O O . LYS A 1 87 ? -24.047 2.951 9.883 1 97.25 87 LYS A O 1
ATOM 683 N N . ILE A 1 88 ? -22.609 1.837 11.086 1 98.38 88 ILE A N 1
ATOM 684 C CA . ILE A 1 88 ? -21.609 1.67 10.039 1 98.38 88 ILE A CA 1
ATOM 685 C C . ILE A 1 88 ? -21.359 0.183 9.789 1 98.38 88 ILE A C 1
ATOM 687 O O . ILE A 1 88 ? -20.938 -0.544 10.688 1 98.38 88 ILE A O 1
ATOM 691 N N . ASP A 1 89 ? -21.672 -0.302 8.617 1 98.62 89 ASP A N 1
ATOM 692 C CA . ASP A 1 89 ? -21.453 -1.708 8.281 1 98.62 89 ASP A CA 1
ATOM 693 C C . ASP A 1 89 ? -19.969 -2.012 8.102 1 98.62 89 ASP A C 1
ATOM 695 O O . ASP A 1 89 ? -19.312 -1.436 7.23 1 98.62 89 ASP A O 1
ATOM 699 N N . PRO A 1 90 ? -19.422 -2.877 8.906 1 98.62 90 PRO A N 1
ATOM 700 C CA . PRO A 1 90 ? -17.984 -3.137 8.836 1 98.62 90 PRO A CA 1
ATOM 701 C C . PRO A 1 90 ? -17.547 -3.699 7.48 1 98.62 90 PRO A C 1
ATOM 703 O O . PRO A 1 90 ? -16.391 -3.514 7.07 1 98.62 90 PRO A O 1
ATOM 706 N N . TYR A 1 91 ? -18.438 -4.27 6.734 1 96.44 91 TYR A N 1
ATOM 707 C CA . TYR A 1 91 ? -18.016 -5.008 5.547 1 96.44 91 TYR A CA 1
ATOM 708 C C . TYR A 1 91 ? -18.328 -4.227 4.277 1 96.44 91 TYR A C 1
ATOM 710 O O . TYR A 1 91 ? -17.75 -4.488 3.221 1 96.44 91 TYR A O 1
ATOM 718 N N . THR A 1 92 ? -19.203 -3.242 4.379 1 97.69 92 THR A N 1
ATOM 719 C CA . THR A 1 92 ? -19.562 -2.525 3.16 1 97.69 92 THR A CA 1
ATOM 720 C C . THR A 1 92 ? -19.141 -1.059 3.254 1 97.69 92 THR A C 1
ATOM 722 O O . THR A 1 92 ? -18.922 -0.406 2.234 1 97.69 92 THR A O 1
ATOM 725 N N . ASP A 1 93 ? -19.047 -0.55 4.5 1 98.75 93 ASP A N 1
ATOM 726 C CA . ASP A 1 93 ? -18.891 0.892 4.656 1 98.75 93 ASP A CA 1
ATOM 727 C C . ASP A 1 93 ? -17.453 1.252 5.016 1 98.75 93 ASP A C 1
ATOM 729 O O . ASP A 1 93 ? -17.141 2.42 5.254 1 98.75 93 ASP A O 1
ATOM 733 N N . ILE A 1 94 ? -16.547 0.223 5.109 1 98.88 94 ILE A N 1
ATOM 734 C CA . ILE A 1 94 ? -15.188 0.471 5.566 1 98.88 94 ILE A CA 1
ATOM 735 C C . ILE A 1 94 ? -14.203 -0.188 4.609 1 98.88 94 ILE A C 1
ATOM 737 O O . ILE A 1 94 ? -14.375 -1.345 4.219 1 98.88 94 ILE A O 1
ATOM 741 N N . LEU A 1 95 ? -13.25 0.546 4.172 1 98.88 95 LEU A N 1
ATOM 742 C CA . LEU A 1 95 ? -12.078 0.027 3.471 1 98.88 95 LEU A CA 1
ATOM 743 C C . LEU A 1 95 ? -10.797 0.346 4.238 1 98.88 95 LEU A C 1
ATOM 745 O O . LEU A 1 95 ? -10.5 1.515 4.492 1 98.88 95 LEU A O 1
ATOM 749 N N . VAL A 1 96 ? -10.07 -0.709 4.684 1 98.88 96 VAL A N 1
ATOM 750 C CA . VAL A 1 96 ? -8.75 -0.521 5.285 1 98.88 96 VAL A CA 1
ATOM 751 C C . VAL A 1 96 ? -7.707 -0.33 4.188 1 98.88 96 VAL A C 1
ATOM 753 O O . VAL A 1 96 ? -7.727 -1.032 3.174 1 98.88 96 VAL A O 1
ATOM 756 N N . THR A 1 97 ? -6.848 0.617 4.363 1 98.81 97 THR A N 1
ATOM 757 C CA . THR A 1 97 ? -5.91 1.012 3.318 1 98.81 97 THR A CA 1
ATOM 758 C C . THR A 1 97 ? -4.496 1.144 3.879 1 98.81 97 THR A C 1
ATOM 760 O O . THR A 1 97 ? -4.297 1.067 5.094 1 98.81 97 THR A O 1
ATOM 763 N N . ILE A 1 98 ? -3.486 1.326 3.039 1 98.62 98 ILE A N 1
ATOM 764 C CA . ILE A 1 98 ? -2.105 1.579 3.434 1 98.62 98 ILE A CA 1
ATOM 765 C C . ILE A 1 98 ? -1.938 3.049 3.812 1 98.62 98 ILE A C 1
ATOM 767 O O . ILE A 1 98 ? -1.535 3.869 2.984 1 98.62 98 ILE A O 1
ATOM 771 N N . GLY A 1 99 ? -2.244 3.318 5.062 1 98.12 99 GLY A N 1
ATOM 772 C CA . GLY A 1 99 ? -2.287 4.699 5.52 1 98.12 99 GLY A CA 1
ATOM 773 C C . GLY A 1 99 ? -3.432 5.492 4.918 1 98.12 99 GLY A C 1
ATOM 774 O O . GLY A 1 99 ? -4.188 4.973 4.094 1 98.12 99 GLY A O 1
ATOM 775 N N . ALA A 1 100 ? -3.531 6.711 5.418 1 98.25 100 ALA A N 1
ATOM 776 C CA . ALA A 1 100 ? -4.508 7.621 4.824 1 98.25 100 ALA A CA 1
ATOM 777 C C . ALA A 1 100 ? -4.168 7.914 3.365 1 98.25 100 ALA A C 1
ATOM 779 O O . ALA A 1 100 ? -5.059 8.211 2.562 1 98.25 100 ALA A O 1
ATOM 780 N N . TYR A 1 101 ? -2.893 7.812 2.975 1 97.06 101 TYR A N 1
ATOM 781 C CA . TYR A 1 101 ? -2.441 7.984 1.599 1 97.06 101 TYR A CA 1
ATOM 782 C C . TYR A 1 101 ? -3.184 7.039 0.661 1 97.06 101 TYR A C 1
ATOM 784 O O . TYR A 1 101 ? -3.666 7.453 -0.396 1 97.06 101 TYR A O 1
ATOM 792 N N . GLY A 1 102 ? -3.264 5.766 1.138 1 98.25 102 GLY A N 1
ATOM 793 C CA . GLY A 1 102 ? -3.973 4.789 0.328 1 98.25 102 GLY A CA 1
ATOM 794 C C . GLY A 1 102 ? -5.449 5.105 0.167 1 98.25 102 GLY A C 1
ATOM 795 O O . GLY A 1 102 ? -6.031 4.848 -0.888 1 98.25 102 GLY A O 1
ATOM 796 N N . SER A 1 103 ? -6.047 5.648 1.179 1 98.62 103 SER A N 1
ATOM 797 C CA . SER A 1 103 ? -7.449 6.051 1.131 1 98.62 103 SER A CA 1
ATOM 798 C C . SER A 1 103 ? -7.668 7.176 0.124 1 98.62 103 SER A C 1
ATOM 800 O O . SER A 1 103 ? -8.594 7.113 -0.689 1 98.62 103 SER A O 1
ATOM 802 N N . LEU A 1 104 ? -6.828 8.164 0.227 1 98.81 104 LEU A N 1
ATOM 803 C CA . LEU A 1 104 ? -6.914 9.305 -0.683 1 98.81 104 LEU A CA 1
ATOM 804 C C . LEU A 1 104 ? -6.707 8.859 -2.127 1 98.81 104 LEU A C 1
ATOM 806 O O . LEU A 1 104 ? -7.465 9.258 -3.016 1 98.81 104 LEU A O 1
ATOM 810 N N . PHE A 1 105 ? -5.719 8.047 -2.291 1 98.69 105 PHE A N 1
ATOM 811 C CA . PHE A 1 105 ? -5.418 7.551 -3.629 1 98.69 105 PHE A CA 1
ATOM 812 C C . PHE A 1 105 ? -6.598 6.77 -4.195 1 98.69 105 PHE A C 1
ATOM 814 O O . PHE A 1 105 ? -7.012 6.996 -5.332 1 98.69 105 PHE A O 1
ATOM 821 N N . SER A 1 106 ? -7.148 5.824 -3.432 1 98.69 106 SER A N 1
ATOM 822 C CA . SER A 1 106 ? -8.266 5.004 -3.877 1 98.69 106 SER A CA 1
ATOM 823 C C . SER A 1 106 ? -9.492 5.859 -4.18 1 98.69 106 SER A C 1
ATOM 825 O O . SER A 1 106 ? -10.234 5.586 -5.129 1 98.69 106 SER A O 1
ATOM 827 N N . ALA A 1 107 ? -9.711 6.852 -3.373 1 98.81 107 ALA A N 1
ATOM 828 C CA . ALA A 1 107 ? -10.836 7.746 -3.613 1 98.81 107 ALA A CA 1
ATOM 829 C C . ALA A 1 107 ? -10.664 8.508 -4.922 1 98.81 107 ALA A C 1
ATOM 831 O O . ALA A 1 107 ? -11.602 8.609 -5.719 1 98.81 107 ALA A O 1
ATOM 832 N N . MET A 1 108 ? -9.477 9.047 -5.156 1 98.75 108 MET A N 1
ATOM 833 C CA . MET A 1 108 ? -9.227 9.828 -6.363 1 98.75 108 MET A CA 1
ATOM 834 C C . MET A 1 108 ? -9.32 8.945 -7.609 1 98.75 108 MET A C 1
ATOM 836 O O . MET A 1 108 ? -10.008 9.297 -8.57 1 98.75 108 MET A O 1
ATOM 840 N N . GLN A 1 109 ? -8.68 7.773 -7.551 1 98.25 109 GLN A N 1
ATOM 841 C CA . GLN A 1 109 ? -8.656 6.879 -8.703 1 98.25 109 GLN A CA 1
ATOM 842 C C . GLN A 1 109 ? -10.031 6.25 -8.945 1 98.25 109 GLN A C 1
ATOM 844 O O . GLN A 1 109 ? -10.391 5.961 -10.086 1 98.25 109 GLN A O 1
ATOM 849 N N . GLY A 1 110 ? -10.773 6.039 -7.906 1 98.38 110 GLY A N 1
ATOM 850 C CA . GLY A 1 110 ? -12.031 5.324 -8.016 1 98.38 110 GLY A CA 1
ATOM 851 C C . GLY A 1 110 ? -13.195 6.219 -8.398 1 98.38 110 GLY A C 1
ATOM 852 O O . GLY A 1 110 ? -14.156 5.762 -9.016 1 98.38 110 GLY A O 1
ATOM 853 N N . LEU A 1 111 ? -13.078 7.531 -8.023 1 98.5 111 LEU A N 1
ATOM 854 C CA . LEU A 1 111 ? -14.281 8.344 -8.117 1 98.5 111 LEU A CA 1
ATOM 855 C C . LEU A 1 111 ? -14.062 9.539 -9.031 1 98.5 111 LEU A C 1
ATOM 857 O O . LEU A 1 111 ? -15.023 10.172 -9.484 1 98.5 111 LEU A O 1
ATOM 861 N N . ILE A 1 112 ? -12.844 9.984 -9.25 1 98.25 112 ILE A N 1
ATOM 862 C CA . ILE A 1 112 ? -12.539 11.18 -10.023 1 98.25 112 ILE A CA 1
ATOM 863 C C . ILE A 1 112 ? -12.227 10.797 -11.469 1 98.25 112 ILE A C 1
ATOM 865 O O . ILE A 1 112 ? -11.422 9.898 -11.719 1 98.25 112 ILE A O 1
ATOM 869 N N . GLU A 1 113 ? -12.859 11.461 -12.422 1 95.94 113 GLU A N 1
ATOM 870 C CA . GLU A 1 113 ? -12.719 11.18 -13.852 1 95.94 113 GLU A CA 1
ATOM 871 C C . GLU A 1 113 ? -11.758 12.164 -14.508 1 95.94 113 GLU A C 1
ATOM 873 O O . GLU A 1 113 ? -11.523 13.258 -13.984 1 95.94 113 GLU A O 1
ATOM 878 N N . VAL A 1 114 ? -11.219 11.773 -15.641 1 95.88 114 VAL A N 1
ATOM 879 C CA . VAL A 1 114 ? -10.414 12.664 -16.469 1 95.88 114 VAL A CA 1
ATOM 880 C C . VAL A 1 114 ? -11.188 13.953 -16.734 1 95.88 114 VAL A C 1
ATOM 882 O O . VAL A 1 114 ? -12.383 13.914 -17.062 1 95.88 114 VAL A O 1
ATOM 885 N N . GLU A 1 115 ? -10.562 15.102 -16.469 1 96.94 115 GLU A N 1
ATOM 886 C CA . GLU A 1 115 ? -11.055 16.438 -16.781 1 96.94 115 GLU A CA 1
ATOM 887 C C . GLU A 1 115 ? -11.984 16.953 -15.688 1 96.94 115 GLU A C 1
ATOM 889 O O . GLU A 1 115 ? -12.422 18.109 -15.734 1 96.94 115 GLU A O 1
ATOM 894 N N . ASP A 1 116 ? -12.32 16.094 -14.703 1 98.12 116 ASP A N 1
ATOM 895 C CA . ASP A 1 116 ? -13.016 16.609 -13.531 1 98.12 116 ASP A CA 1
ATOM 896 C C . ASP A 1 116 ? -12.203 17.719 -12.852 1 98.12 116 ASP A C 1
ATOM 898 O O . ASP A 1 116 ? -11 17.828 -13.086 1 98.12 116 ASP A O 1
ATOM 902 N N . GLU A 1 117 ? -12.93 18.5 -12.148 1 98.75 117 GLU A N 1
ATOM 903 C CA . GLU A 1 117 ? -12.281 19.469 -11.273 1 98.75 117 GLU A CA 1
ATOM 904 C C . GLU A 1 117 ? -12.445 19.094 -9.805 1 98.75 117 GLU A C 1
ATOM 906 O O . GLU A 1 117 ? -13.516 18.625 -9.398 1 98.75 117 GLU A O 1
ATOM 911 N N . VAL A 1 118 ? -11.383 19.188 -9.062 1 98.88 118 VAL A N 1
ATOM 912 C CA . VAL A 1 118 ? -11.398 18.922 -7.625 1 98.88 118 VAL A CA 1
ATOM 913 C C . VAL A 1 118 ? -10.938 20.172 -6.867 1 98.88 118 VAL A C 1
ATOM 915 O O . VAL A 1 118 ? -9.836 20.672 -7.098 1 98.88 118 VAL A O 1
ATOM 918 N N . ILE A 1 119 ? -11.789 20.688 -5.977 1 98.88 119 ILE A N 1
ATOM 919 C CA . ILE A 1 119 ? -11.469 21.875 -5.188 1 98.88 119 ILE A CA 1
ATOM 920 C C . ILE A 1 119 ? -10.508 21.5 -4.066 1 98.88 119 ILE A C 1
ATOM 922 O O . ILE A 1 119 ? -10.758 20.547 -3.312 1 98.88 119 ILE A O 1
ATOM 926 N N . ILE A 1 120 ? -9.398 22.219 -3.967 1 98.56 120 ILE A N 1
ATOM 927 C CA . ILE A 1 120 ? -8.367 22.016 -2.955 1 98.56 120 ILE A CA 1
ATOM 928 C C . ILE A 1 120 ? -8.148 23.297 -2.168 1 98.56 120 ILE A C 1
ATOM 930 O O . ILE A 1 120 ? -7.895 24.359 -2.752 1 98.56 120 ILE A O 1
ATOM 934 N N . ILE A 1 121 ? -8.211 23.219 -0.889 1 98.31 121 ILE A N 1
ATOM 935 C CA . ILE A 1 121 ? -8.016 24.375 -0.015 1 98.31 121 ILE A CA 1
ATOM 936 C C . ILE A 1 121 ? -6.527 24.531 0.312 1 98.31 121 ILE A C 1
ATOM 938 O O . ILE A 1 121 ? -5.887 23.578 0.762 1 98.31 121 ILE A O 1
ATOM 942 N N . GLU A 1 122 ? -5.961 25.703 0.126 1 97.62 122 GLU A N 1
ATOM 943 C CA . GLU A 1 122 ? -4.551 25.984 0.389 1 97.62 122 GLU A CA 1
ATOM 944 C C . GLU A 1 122 ? -4.371 26.719 1.713 1 97.62 122 GLU A C 1
ATOM 946 O O . GLU A 1 122 ? -5.203 27.562 2.084 1 97.62 122 GLU A O 1
ATOM 951 N N . PRO A 1 123 ? -3.238 26.453 2.471 1 97.44 123 PRO A N 1
ATOM 952 C CA . PRO A 1 123 ? -2.258 25.422 2.143 1 97.44 123 PRO A CA 1
ATOM 953 C C . PRO A 1 123 ? -2.812 24 2.311 1 97.44 123 PRO A C 1
ATOM 955 O O . PRO A 1 123 ? -3.801 23.812 3.023 1 97.44 123 PRO A O 1
ATOM 958 N N . TYR A 1 124 ? -2.354 23.078 1.504 1 97.38 124 TYR A N 1
ATOM 959 C CA . TYR A 1 124 ? -2.902 21.734 1.486 1 97.38 124 TYR A CA 1
ATOM 960 C C . TYR A 1 124 ? -1.831 20.703 1.829 1 97.38 124 TYR A C 1
ATOM 962 O O . TYR A 1 124 ? -0.635 20.984 1.741 1 97.38 124 TYR A O 1
ATOM 970 N N . TYR A 1 125 ? -2.242 19.547 2.271 1 95.06 125 TYR A N 1
ATOM 971 C CA . TYR A 1 125 ? -1.327 18.422 2.428 1 95.06 125 TYR A CA 1
ATOM 972 C C . TYR A 1 125 ? -0.792 17.969 1.078 1 95.06 125 TYR A C 1
ATOM 974 O O . TYR A 1 125 ? -1.519 17.969 0.082 1 95.06 125 TYR A O 1
ATOM 982 N N . ASP A 1 126 ? 0.325 17.469 0.949 1 87.06 126 ASP A N 1
ATOM 983 C CA . ASP A 1 126 ? 1.235 17.406 -0.19 1 87.06 126 ASP A CA 1
ATOM 984 C C . ASP A 1 126 ? 0.678 16.5 -1.29 1 87.06 126 ASP A C 1
ATOM 986 O O . ASP A 1 126 ? 0.837 16.797 -2.477 1 87.06 126 ASP A O 1
ATOM 990 N N . CYS A 1 127 ? -0.155 15.484 -1.012 1 93.69 127 CYS A N 1
ATOM 991 C CA . CYS A 1 127 ? -0.429 14.492 -2.045 1 93.69 127 CYS A CA 1
ATOM 992 C C . CYS A 1 127 ? -1.718 14.82 -2.789 1 93.69 127 CYS A C 1
ATOM 994 O O . CYS A 1 127 ? -2.008 14.227 -3.832 1 93.69 127 CYS A O 1
ATOM 996 N N . TYR A 1 128 ? -2.502 15.805 -2.322 1 97.69 128 TYR A N 1
ATOM 997 C CA . TYR A 1 128 ? -3.818 16.062 -2.896 1 97.69 128 TYR A CA 1
ATOM 998 C C . TYR A 1 128 ? -3.711 16.406 -4.379 1 97.69 128 TYR A C 1
ATOM 1000 O O . TYR A 1 128 ? -4.309 15.727 -5.223 1 97.69 128 TYR A O 1
ATOM 1008 N N . VAL A 1 129 ? -2.85 17.375 -4.641 1 96.81 129 VAL A N 1
ATOM 1009 C CA . VAL A 1 129 ? -2.736 17.906 -5.996 1 96.81 129 VAL A CA 1
ATOM 1010 C C . VAL A 1 129 ? -2.197 16.828 -6.93 1 96.81 129 VAL A C 1
ATOM 1012 O O . VAL A 1 129 ? -2.736 16.609 -8.016 1 96.81 129 VAL A O 1
ATOM 1015 N N . ASP A 1 130 ? -1.168 16.156 -6.508 1 95.88 130 ASP A N 1
ATOM 1016 C CA . ASP A 1 130 ? -0.538 15.141 -7.352 1 95.88 130 ASP A CA 1
ATOM 1017 C C . ASP A 1 130 ? -1.503 13.992 -7.645 1 95.88 130 ASP A C 1
ATOM 1019 O O . ASP A 1 130 ? -1.528 13.469 -8.758 1 95.88 130 ASP A O 1
ATOM 1023 N N . MET A 1 131 ? -2.277 13.594 -6.68 1 97.75 131 MET A N 1
ATOM 1024 C CA . MET A 1 131 ? -3.223 12.5 -6.871 1 97.75 131 MET A CA 1
ATOM 1025 C C . MET A 1 131 ? -4.352 12.914 -7.809 1 97.75 131 MET A C 1
ATOM 1027 O O . MET A 1 131 ? -4.84 12.102 -8.602 1 97.75 131 MET A O 1
ATOM 1031 N N . VAL A 1 132 ? -4.812 14.164 -7.723 1 98.06 132 VAL A N 1
ATOM 1032 C CA . VAL A 1 132 ? -5.812 14.688 -8.656 1 98.06 132 VAL A CA 1
ATOM 1033 C C . VAL A 1 132 ? -5.254 14.664 -10.078 1 98.06 132 VAL A C 1
ATOM 1035 O O . VAL A 1 132 ? -5.926 14.211 -11.008 1 98.06 132 VAL A O 1
ATOM 1038 N N . LYS A 1 133 ? -4.008 15.094 -10.242 1 96.56 133 LYS A N 1
ATOM 1039 C CA . LYS A 1 133 ? -3.359 15.125 -11.547 1 96.56 133 LYS A CA 1
ATOM 1040 C C . LYS A 1 133 ? -3.156 13.719 -12.094 1 96.56 133 LYS A C 1
ATOM 1042 O O . LYS A 1 133 ? -3.346 13.477 -13.289 1 96.56 133 LYS A O 1
ATOM 1047 N N . MET A 1 134 ? -2.75 12.82 -11.273 1 96.19 134 MET A N 1
ATOM 1048 C CA . MET A 1 134 ? -2.545 11.438 -11.68 1 96.19 134 MET A CA 1
ATOM 1049 C C . MET A 1 134 ? -3.834 10.828 -12.227 1 96.19 134 MET A C 1
ATOM 1051 O O . MET A 1 134 ? -3.799 9.961 -13.094 1 96.19 134 MET A O 1
ATOM 1055 N N . ALA A 1 135 ? -4.992 11.281 -11.688 1 96.56 135 ALA A N 1
ATOM 1056 C CA . ALA A 1 135 ? -6.293 10.812 -12.148 1 96.56 135 ALA A CA 1
ATOM 1057 C C . ALA A 1 135 ? -6.691 11.5 -13.453 1 96.56 135 ALA A C 1
ATOM 1059 O O . ALA A 1 135 ? -7.727 11.172 -14.047 1 96.56 135 ALA A O 1
ATOM 1060 N N . GLY A 1 136 ? -5.855 12.438 -13.938 1 96.06 136 GLY A N 1
ATOM 1061 C CA . GLY A 1 136 ? -6.16 13.188 -15.148 1 96.06 136 GLY A CA 1
ATOM 1062 C C . GLY A 1 136 ? -7.113 14.344 -14.914 1 96.06 136 GLY A C 1
ATOM 1063 O O . GLY A 1 136 ? -7.684 14.891 -15.859 1 96.06 136 GLY A O 1
ATOM 1064 N N . ALA A 1 137 ? -7.34 14.672 -13.633 1 98.19 137 ALA A N 1
ATOM 1065 C CA . ALA A 1 137 ? -8.266 15.734 -13.258 1 98.19 137 ALA A CA 1
ATOM 1066 C C . ALA A 1 137 ? -7.516 17.031 -12.961 1 98.19 137 ALA A C 1
ATOM 1068 O O . ALA A 1 137 ? -6.289 17.094 -13.062 1 98.19 137 ALA A O 1
ATOM 1069 N N . LYS A 1 138 ? -8.273 18.078 -12.727 1 98.19 138 LYS A N 1
ATOM 1070 C CA . LYS A 1 138 ? -7.703 19.406 -12.523 1 98.19 138 LYS A CA 1
ATOM 1071 C C . LYS A 1 138 ? -7.93 19.891 -11.094 1 98.19 138 LYS A C 1
ATOM 1073 O O . LYS A 1 138 ? -9.07 20.062 -10.664 1 98.19 138 LYS A O 1
ATOM 1078 N N . PRO A 1 139 ? -6.898 20.109 -10.352 1 97.94 139 PRO A N 1
ATOM 1079 C CA . PRO A 1 139 ? -7.078 20.766 -9.055 1 97.94 139 PRO A CA 1
ATOM 1080 C C . PRO A 1 139 ? -7.48 22.234 -9.188 1 97.94 139 PRO A C 1
ATOM 1082 O O . PRO A 1 139 ? -6.906 22.969 -10 1 97.94 139 PRO A O 1
ATOM 1085 N N . VAL A 1 140 ? -8.492 22.641 -8.516 1 98.25 140 VAL A N 1
ATOM 1086 C CA . VAL A 1 140 ? -8.938 24.031 -8.422 1 98.25 140 VAL A CA 1
ATOM 1087 C C . VAL A 1 140 ? -8.711 24.547 -7 1 98.25 140 VAL A C 1
ATOM 1089 O O . VAL A 1 140 ? -9.516 24.266 -6.102 1 98.25 140 VAL A O 1
ATOM 1092 N N . CYS A 1 141 ? -7.707 25.406 -6.797 1 97.25 141 CYS A N 1
ATOM 1093 C CA . CYS A 1 141 ? -7.23 25.781 -5.469 1 97.25 141 CYS A CA 1
ATOM 1094 C C . CYS A 1 141 ? -7.918 27.047 -4.969 1 97.25 141 CYS A C 1
ATOM 1096 O O . CYS A 1 141 ? -8.234 27.938 -5.762 1 97.25 141 CYS A O 1
ATOM 1098 N N . ILE A 1 142 ? -8.164 27.109 -3.74 1 97.56 142 ILE A N 1
ATOM 1099 C CA . ILE A 1 142 ? -8.68 28.297 -3.049 1 97.56 142 ILE A CA 1
ATOM 1100 C C . ILE A 1 142 ? -7.922 28.5 -1.741 1 97.56 142 ILE A C 1
ATOM 1102 O O . ILE A 1 142 ? -7.934 27.641 -0.864 1 97.56 142 ILE A O 1
ATOM 1106 N N . PRO A 1 143 ? -7.254 29.562 -1.519 1 97.38 143 PRO A N 1
ATOM 1107 C CA . PRO A 1 143 ? -6.453 29.781 -0.31 1 97.38 143 PRO A CA 1
ATOM 1108 C C . PRO A 1 143 ? -7.301 30.203 0.887 1 97.38 143 PRO A C 1
ATOM 1110 O O . PRO A 1 143 ? -8.273 30.938 0.727 1 97.38 143 PRO A O 1
ATOM 1113 N N . LEU A 1 144 ? -6.953 29.719 2.057 1 96.94 144 LEU A N 1
ATOM 1114 C CA . LEU A 1 144 ? -7.438 30.328 3.289 1 96.94 144 LEU A CA 1
ATOM 1115 C C . LEU A 1 144 ? -6.922 31.75 3.426 1 96.94 144 LEU A C 1
ATOM 1117 O O . LEU A 1 144 ? -5.824 32.062 2.963 1 96.94 144 LEU A O 1
ATOM 1121 N N . ARG A 1 145 ? -7.758 32.562 4.023 1 94.44 145 ARG A N 1
ATOM 1122 C CA . ARG A 1 145 ? -7.383 33.938 4.277 1 94.44 145 ARG A CA 1
ATOM 1123 C C . ARG A 1 145 ? -7.172 34.188 5.766 1 94.44 145 ARG A C 1
ATOM 1125 O O . ARG A 1 145 ? -7.949 33.719 6.598 1 94.44 145 ARG A O 1
ATOM 1132 N N . TYR A 1 146 ? -6.066 34.844 6.027 1 91.88 146 TYR A N 1
ATOM 1133 C CA . TYR A 1 146 ? -5.77 35.219 7.406 1 91.88 146 TYR A CA 1
ATOM 1134 C C . TYR A 1 146 ? -6.582 36.438 7.844 1 91.88 146 TYR A C 1
ATOM 1136 O O . TYR A 1 146 ? -6.453 37.5 7.266 1 91.88 146 TYR A O 1
ATOM 1144 N N . LYS A 1 147 ? -7.469 36.281 8.82 1 90.44 147 LYS A N 1
ATOM 1145 C CA . LYS A 1 147 ? -8.305 37.344 9.367 1 90.44 147 LYS A CA 1
ATOM 1146 C C . LYS A 1 147 ? -8.234 37.375 10.891 1 90.44 147 LYS A C 1
ATOM 1148 O O . LYS A 1 147 ? -9.148 36.906 11.57 1 90.44 147 LYS A O 1
ATOM 1153 N N . PRO A 1 148 ? -7.109 37.938 11.375 1 83.38 148 PRO A N 1
ATOM 1154 C CA . PRO A 1 148 ? -6.977 37.938 12.828 1 83.38 148 PRO A CA 1
ATOM 1155 C C . PRO A 1 148 ? -7.953 38.906 13.5 1 83.38 148 PRO A C 1
ATOM 1157 O O . PRO A 1 148 ? -8.281 39.969 12.93 1 83.38 148 PRO A O 1
ATOM 1160 N N . ALA A 1 149 ? -8.617 38.438 14.641 1 70.69 149 ALA A N 1
ATOM 1161 C CA . ALA A 1 149 ? -9.453 39.344 15.414 1 70.69 149 ALA A CA 1
ATOM 1162 C C . ALA A 1 149 ? -8.633 40.5 15.953 1 70.69 149 ALA A C 1
ATOM 1164 O O . ALA A 1 149 ? -7.43 40.375 16.188 1 70.69 149 ALA A O 1
ATOM 1165 N N . ALA A 1 150 ? -9.25 41.75 15.914 1 65.88 150 ALA A N 1
ATOM 1166 C CA . ALA A 1 150 ? -8.625 42.938 16.453 1 65.88 150 ALA A CA 1
ATOM 1167 C C . ALA A 1 150 ? -8.219 42.75 17.922 1 65.88 150 ALA A C 1
ATOM 1169 O O . ALA A 1 150 ? -9 42.219 18.719 1 65.88 150 ALA A O 1
ATOM 1170 N N . GLY A 1 151 ? -6.961 42.969 18.312 1 57.31 151 GLY A N 1
ATOM 1171 C CA . GLY A 1 151 ? -6.488 43.094 19.672 1 57.31 151 GLY A CA 1
ATOM 1172 C C . GLY A 1 151 ? -5.828 41.844 20.203 1 57.31 151 GLY A C 1
ATOM 1173 O O . GLY A 1 151 ? -5.395 41.781 21.359 1 57.31 151 GLY A O 1
ATOM 1174 N N . GLY A 1 152 ? -5.785 40.656 19.391 1 60.78 152 GLY A N 1
ATOM 1175 C CA . GLY A 1 152 ? -5.238 39.469 20.016 1 60.78 152 GLY A CA 1
ATOM 1176 C C . GLY A 1 152 ? -3.73 39.375 19.891 1 60.78 152 GLY A C 1
ATOM 1177 O O . GLY A 1 152 ? -3.162 39.719 18.859 1 60.78 152 GLY A O 1
ATOM 1178 N N . ASP A 1 153 ? -2.992 39.156 21 1 67.31 153 ASP A N 1
ATOM 1179 C CA . ASP A 1 153 ? -1.537 39.156 21.109 1 67.31 153 ASP A CA 1
ATOM 1180 C C . ASP A 1 153 ? -0.946 37.938 20.438 1 67.31 153 ASP A C 1
ATOM 1182 O O . ASP A 1 153 ? 0.185 37.969 19.938 1 67.31 153 ASP A O 1
ATOM 1186 N N . VAL A 1 154 ? -1.695 36.812 20.422 1 82.38 154 VAL A N 1
ATOM 1187 C CA . VAL A 1 154 ? -1.119 35.594 19.812 1 82.38 154 VAL A CA 1
ATOM 1188 C C . VAL A 1 154 ? -2.033 35.094 18.703 1 82.38 154 VAL A C 1
ATOM 1190 O O . VAL A 1 154 ? -3.236 34.938 18.906 1 82.38 154 VAL A O 1
ATOM 1193 N N . ALA A 1 155 ? -1.5 34.938 17.594 1 92.31 155 ALA A N 1
ATOM 1194 C CA . ALA A 1 155 ? -2.252 34.469 16.422 1 92.31 155 ALA A CA 1
ATOM 1195 C C . ALA A 1 155 ? -2.725 33.031 16.625 1 92.31 155 ALA A C 1
ATOM 1197 O O . ALA A 1 155 ? -2.033 32.219 17.234 1 92.31 155 ALA A O 1
ATOM 1198 N N . SER A 1 156 ? -3.932 32.719 16.203 1 95.5 156 SER A N 1
ATOM 1199 C CA . SER A 1 156 ? -4.531 31.391 16.266 1 95.5 156 SER A CA 1
ATOM 1200 C C . SER A 1 156 ? -4.812 30.828 14.867 1 95.5 156 SER A C 1
ATOM 1202 O O . SER A 1 156 ? -5.082 31.594 13.938 1 95.5 156 SER A O 1
ATOM 1204 N N . SER A 1 157 ? -4.738 29.531 14.75 1 97.31 157 SER A N 1
ATOM 1205 C CA . SER A 1 157 ? -5.094 28.906 13.477 1 97.31 157 SER A CA 1
ATOM 1206 C C . SER A 1 157 ? -6.555 29.172 13.125 1 97.31 157 SER A C 1
ATOM 1208 O O . SER A 1 157 ? -6.938 29.094 11.961 1 97.31 157 SER A O 1
ATOM 1210 N N . ALA A 1 158 ? -7.406 29.5 14.07 1 95.81 158 ALA A N 1
ATOM 1211 C CA . ALA A 1 158 ? -8.805 29.844 13.844 1 95.81 158 ALA A CA 1
ATOM 1212 C C . ALA A 1 158 ? -8.93 31.094 12.977 1 95.81 158 ALA A C 1
ATOM 1214 O O . ALA A 1 158 ? -9.977 31.328 12.367 1 95.81 158 ALA A O 1
ATOM 1215 N N . ASP A 1 159 ? -7.855 31.844 12.922 1 95.38 159 ASP A N 1
ATOM 1216 C CA . ASP A 1 159 ? -7.863 33.125 12.203 1 95.38 159 ASP A CA 1
ATOM 1217 C C . ASP A 1 159 ? -7.812 32.906 10.695 1 95.38 159 ASP A C 1
ATOM 1219 O O . ASP A 1 159 ? -8.062 33.812 9.922 1 95.38 159 ASP A O 1
ATOM 1223 N N . TRP A 1 160 ? -7.477 31.734 10.281 1 95.88 160 TRP A N 1
ATOM 1224 C CA . TRP A 1 160 ? -7.477 31.391 8.867 1 95.88 160 TRP A CA 1
ATOM 1225 C C . TRP A 1 160 ? -8.852 30.891 8.43 1 95.88 160 TRP A C 1
ATOM 1227 O O . TRP A 1 160 ? -9.328 29.859 8.914 1 95.88 160 TRP A O 1
ATOM 1237 N N . VAL A 1 161 ? -9.477 31.578 7.484 1 96.06 161 VAL A N 1
ATOM 1238 C CA . VAL A 1 161 ? -10.859 31.266 7.164 1 96.06 161 VAL A CA 1
ATOM 1239 C C . VAL A 1 161 ? -11.031 31.156 5.648 1 96.06 161 VAL A C 1
ATOM 1241 O O . VAL A 1 161 ? -10.242 31.734 4.891 1 96.06 161 VAL A O 1
ATOM 1244 N N . LEU A 1 162 ? -12.016 30.375 5.262 1 96.12 162 LEU A N 1
ATOM 1245 C CA . LEU A 1 162 ? -12.438 30.312 3.865 1 96.12 162 LEU A CA 1
ATOM 1246 C C . LEU A 1 162 ? -13.391 31.469 3.539 1 96.12 162 LEU A C 1
ATOM 1248 O O . LEU A 1 162 ? -14.32 31.75 4.301 1 96.12 162 LEU A O 1
ATOM 1252 N N . ASP A 1 163 ? -13.078 32.156 2.461 1 95.38 163 ASP A N 1
ATOM 1253 C CA . ASP A 1 163 ? -14.023 33.125 1.954 1 95.38 163 ASP A CA 1
ATOM 1254 C C . ASP A 1 163 ? -15.242 32.469 1.326 1 95.38 163 ASP A C 1
ATOM 1256 O O . ASP A 1 163 ? -15.117 31.75 0.326 1 95.38 163 ASP A O 1
ATOM 1260 N N . PRO A 1 164 ? -16.406 32.719 1.849 1 95.56 164 PRO A N 1
ATOM 1261 C CA . PRO A 1 164 ? -17.578 32.031 1.347 1 95.56 164 PRO A CA 1
ATOM 1262 C C . PRO A 1 164 ? -17.859 32.312 -0.129 1 95.56 164 PRO A C 1
ATOM 1264 O O . PRO A 1 164 ? -18.188 31.375 -0.884 1 95.56 164 PRO A O 1
ATOM 1267 N N . ALA A 1 165 ? -17.781 33.531 -0.514 1 96.62 165 ALA A N 1
ATOM 1268 C CA . ALA A 1 165 ? -18.031 33.875 -1.91 1 96.62 165 ALA A CA 1
ATOM 1269 C C . ALA A 1 165 ? -16.969 33.281 -2.824 1 96.62 165 ALA A C 1
ATOM 1271 O O . ALA A 1 165 ? -17.281 32.812 -3.922 1 96.62 165 ALA A O 1
ATOM 1272 N N . GLY A 1 166 ? -15.789 33.375 -2.381 1 96.88 166 GLY A N 1
ATOM 1273 C CA . GLY A 1 166 ? -14.711 32.719 -3.123 1 96.88 166 GLY A CA 1
ATOM 1274 C C . GLY A 1 166 ? -14.898 31.234 -3.297 1 96.88 166 GLY A C 1
ATOM 1275 O O . GLY A 1 166 ? -14.68 30.703 -4.383 1 96.88 166 GLY A O 1
ATOM 1276 N N . LEU A 1 167 ? -15.312 30.656 -2.264 1 97.94 167 LEU A N 1
ATOM 1277 C CA . LEU A 1 167 ? -15.562 29.219 -2.311 1 97.94 167 LEU A CA 1
ATOM 1278 C C . LEU A 1 167 ? -16.703 28.891 -3.279 1 97.94 167 LEU A C 1
ATOM 1280 O O . LEU A 1 167 ? -16.562 28.016 -4.129 1 97.94 167 LEU A O 1
ATOM 1284 N N . ALA A 1 168 ? -17.75 29.562 -3.16 1 98.06 168 ALA A N 1
ATOM 1285 C CA . ALA A 1 168 ? -18.906 29.328 -4.016 1 98.06 168 ALA A CA 1
ATOM 1286 C C . ALA A 1 168 ? -18.547 29.5 -5.488 1 98.06 168 ALA A C 1
ATOM 1288 O O . ALA A 1 168 ? -19.078 28.781 -6.348 1 98.06 168 ALA A O 1
ATOM 1289 N N . SER A 1 169 ? -17.656 30.344 -5.75 1 98.06 169 SER A N 1
ATOM 1290 C CA . SER A 1 169 ? -17.297 30.672 -7.125 1 98.06 169 SER A CA 1
ATOM 1291 C C . SER A 1 169 ? -16.5 29.547 -7.773 1 98.06 169 SER A C 1
ATOM 1293 O O . SER A 1 169 ? -16.344 29.5 -8.992 1 98.06 169 SER A O 1
ATOM 1295 N N . LYS A 1 170 ? -15.992 28.609 -7 1 98.06 170 LYS A N 1
ATOM 1296 C CA . LYS A 1 170 ? -15.164 27.531 -7.527 1 98.06 170 LYS A CA 1
ATOM 1297 C C . LYS A 1 170 ? -16.031 26.375 -8.031 1 98.06 170 LYS A C 1
ATOM 1299 O O . LYS A 1 170 ? -15.539 25.5 -8.75 1 98.06 170 LYS A O 1
ATOM 1304 N N . PHE A 1 171 ? -17.312 26.344 -7.703 1 97.88 171 PHE A N 1
ATOM 1305 C CA . PHE A 1 171 ? -18.219 25.266 -8.094 1 97.88 171 PHE A CA 1
ATOM 1306 C C . PHE A 1 171 ? -18.766 25.5 -9.492 1 97.88 171 PHE A C 1
ATOM 1308 O O . PHE A 1 171 ? -19.234 26.594 -9.805 1 97.88 171 PHE A O 1
ATOM 1315 N N . ASN A 1 172 ? -18.703 24.578 -10.289 1 97.38 172 ASN A N 1
ATOM 1316 C CA . ASN A 1 172 ? -19.234 24.578 -11.648 1 97.38 172 ASN A CA 1
ATOM 1317 C C . ASN A 1 172 ? -19.578 23.156 -12.109 1 97.38 172 ASN A C 1
ATOM 1319 O O . ASN A 1 172 ? -19.438 22.203 -11.344 1 97.38 172 ASN A O 1
ATOM 1323 N N . PRO A 1 173 ? -20.047 22.922 -13.289 1 95.81 173 PRO A N 1
ATOM 1324 C CA . PRO A 1 173 ? -20.5 21.609 -13.734 1 95.81 173 PRO A CA 1
ATOM 1325 C C . PRO A 1 173 ? -19.375 20.578 -13.789 1 95.81 173 PRO A C 1
ATOM 1327 O O . PRO A 1 173 ? -19.641 19.375 -13.773 1 95.81 173 PRO A O 1
ATOM 1330 N N . LYS A 1 174 ? -18.156 21.016 -13.828 1 97.44 174 LYS A N 1
ATOM 1331 C CA . LYS A 1 174 ? -17.016 20.109 -13.883 1 97.44 174 LYS A CA 1
ATOM 1332 C C . LYS A 1 174 ? -16.547 19.734 -12.484 1 97.44 174 LYS A C 1
ATOM 1334 O O . LYS A 1 174 ? -15.773 18.781 -12.312 1 97.44 174 LYS A O 1
ATOM 1339 N N . THR A 1 175 ? -17.031 20.453 -11.492 1 98.38 175 THR A N 1
ATOM 1340 C CA . THR A 1 175 ? -16.609 20.172 -10.125 1 98.38 175 THR A CA 1
ATOM 1341 C C . THR A 1 175 ? -17.141 18.812 -9.664 1 98.38 175 THR A C 1
ATOM 1343 O O . THR A 1 175 ? -18.344 18.594 -9.633 1 98.38 175 THR A O 1
ATOM 1346 N N . LYS A 1 176 ? -16.203 17.969 -9.344 1 98.5 176 LYS A N 1
ATOM 1347 C CA . LYS A 1 176 ? -16.562 16.625 -8.945 1 98.5 176 LYS A CA 1
ATOM 1348 C C . LYS A 1 176 ? -16.469 16.438 -7.434 1 98.5 176 LYS A C 1
ATOM 1350 O O . LYS A 1 176 ? -17.234 15.688 -6.84 1 98.5 176 LYS A O 1
ATOM 1355 N N . ALA A 1 177 ? -15.531 17.109 -6.836 1 98.81 177 ALA A N 1
ATOM 1356 C CA . ALA A 1 177 ? -15.289 16.875 -5.414 1 98.81 177 ALA A CA 1
ATOM 1357 C C . ALA A 1 177 ? -14.57 18.062 -4.781 1 98.81 177 ALA A C 1
ATOM 1359 O O . ALA A 1 177 ? -14.023 18.922 -5.488 1 98.81 177 ALA A O 1
ATOM 1360 N N . ILE A 1 178 ? -14.672 18.156 -3.494 1 98.88 178 ILE A N 1
ATOM 1361 C CA . ILE A 1 178 ? -13.836 19.031 -2.668 1 98.88 178 ILE A CA 1
ATOM 1362 C C . ILE A 1 178 ? -13.086 18.188 -1.639 1 98.88 178 ILE A C 1
ATOM 1364 O O . ILE A 1 178 ? -13.633 17.234 -1.082 1 98.88 178 ILE A O 1
ATOM 1368 N N . VAL A 1 179 ? -11.797 18.469 -1.426 1 98.88 179 VAL A N 1
ATOM 1369 C CA . VAL A 1 179 ? -11.016 17.844 -0.354 1 98.88 179 VAL A CA 1
ATOM 1370 C C . VAL A 1 179 ? -11.039 18.75 0.881 1 98.88 179 VAL A C 1
ATOM 1372 O O . VAL A 1 179 ? -10.586 19.891 0.832 1 98.88 179 VAL A O 1
ATOM 1375 N N . LEU A 1 180 ? -11.625 18.234 1.913 1 98.88 180 LEU A N 1
ATOM 1376 C CA . LEU A 1 180 ? -11.664 18.922 3.205 1 98.88 180 LEU A CA 1
ATOM 1377 C C . LEU A 1 180 ? -10.695 18.266 4.188 1 98.88 180 LEU A C 1
ATOM 1379 O O . LEU A 1 180 ? -10.68 17.047 4.332 1 98.88 180 LEU A O 1
ATOM 1383 N N . ASN A 1 181 ? -9.828 19.031 4.746 1 98.81 181 ASN A N 1
ATOM 1384 C CA . ASN A 1 181 ? -8.867 18.547 5.734 1 98.81 181 ASN A CA 1
ATOM 1385 C C . ASN A 1 181 ? -9.07 19.219 7.086 1 98.81 181 ASN A C 1
ATOM 1387 O O . ASN A 1 181 ? -8.852 20.422 7.219 1 98.81 181 ASN A O 1
ATOM 1391 N N . THR A 1 182 ? -9.5 18.547 8.094 1 98.75 182 THR A N 1
ATOM 1392 C CA . THR A 1 182 ? -9.781 19.062 9.43 1 98.75 182 THR A CA 1
ATOM 1393 C C . THR A 1 182 ? -9.625 17.969 10.477 1 98.75 182 THR A C 1
ATOM 1395 O O . THR A 1 182 ? -10.203 16.891 10.352 1 98.75 182 THR A O 1
ATOM 1398 N N . PRO A 1 183 ? -8.93 18.156 11.586 1 98.56 183 PRO A N 1
ATOM 1399 C CA . PRO A 1 183 ? -8.031 19.297 11.773 1 98.56 183 PRO A CA 1
ATOM 1400 C C . PRO A 1 183 ? -7.043 19.469 10.625 1 98.56 183 PRO A C 1
ATOM 1402 O O . PRO A 1 183 ? -6.602 18.469 10.031 1 98.56 183 PRO A O 1
ATOM 1405 N N . HIS A 1 184 ? -6.742 20.688 10.367 1 98.56 184 HIS A N 1
ATOM 1406 C CA . HIS A 1 184 ? -6.113 21.078 9.109 1 98.56 184 HIS A CA 1
ATOM 1407 C C . HIS A 1 184 ? -4.598 20.938 9.188 1 98.56 184 HIS A C 1
ATOM 1409 O O . HIS A 1 184 ? -3.979 21.406 10.148 1 98.56 184 HIS A O 1
ATOM 1415 N N . ASN A 1 185 ? -3.979 20.25 8.391 1 97.31 185 ASN A N 1
ATOM 1416 C CA . ASN A 1 185 ? -2.551 20.25 8.086 1 97.31 185 ASN A CA 1
ATOM 1417 C C . ASN A 1 185 ? -2.24 21.047 6.828 1 97.31 185 ASN A C 1
ATOM 1419 O O . ASN A 1 185 ? -2.734 20.719 5.746 1 97.31 185 ASN A O 1
ATOM 1423 N N . PRO A 1 186 ? -1.62 22.109 6.953 1 97 186 PRO A N 1
ATOM 1424 C CA . PRO A 1 186 ? -0.503 22.297 7.883 1 97 186 PRO A CA 1
ATOM 1425 C C . PRO A 1 186 ? -0.803 23.344 8.961 1 97 186 PRO A C 1
ATOM 1427 O O . PRO A 1 186 ? -0.007 23.516 9.883 1 97 186 PRO A O 1
ATOM 1430 N N . ILE A 1 187 ? -1.96 23.953 8.984 1 97.06 187 ILE A N 1
ATOM 1431 C CA . ILE A 1 187 ? -2.141 25.172 9.766 1 97.06 187 ILE A CA 1
ATOM 1432 C C . ILE A 1 187 ? -2.627 24.812 11.172 1 97.06 187 ILE A C 1
ATOM 1434 O O . ILE A 1 187 ? -2.457 25.594 12.109 1 97.06 187 ILE A O 1
ATOM 1438 N N . GLY A 1 188 ? -3.244 23.719 11.328 1 98.38 188 GLY A N 1
ATOM 1439 C CA . GLY A 1 188 ? -3.752 23.312 12.625 1 98.38 188 GLY A CA 1
ATOM 1440 C C . GLY A 1 188 ? -5.137 23.859 12.93 1 98.38 188 GLY A C 1
ATOM 1441 O O . GLY A 1 188 ? -5.566 23.859 14.086 1 98.38 188 GLY A O 1
ATOM 1442 N N . LYS A 1 189 ? -5.809 24.344 11.914 1 98.31 189 LYS A N 1
ATOM 1443 C CA . LYS A 1 189 ? -7.172 24.844 12.047 1 98.31 189 LYS A CA 1
ATOM 1444 C C . LYS A 1 189 ? -8.164 23.703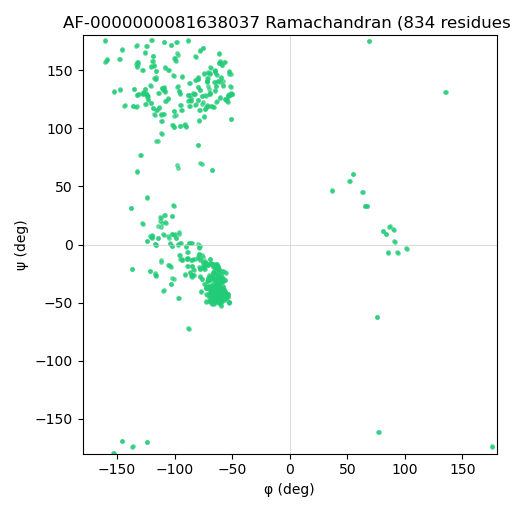 12.266 1 98.31 189 LYS A C 1
ATOM 1446 O O . LYS A 1 189 ? -8.055 22.656 11.641 1 98.31 189 LYS A O 1
ATOM 1451 N N . VAL A 1 190 ? -9.164 23.906 13.164 1 98.69 190 VAL A N 1
ATOM 1452 C CA . VAL A 1 190 ? -10.32 23.031 13.32 1 98.69 190 VAL A CA 1
ATOM 1453 C C . VAL A 1 190 ? -11.586 23.75 12.859 1 98.69 190 VAL A C 1
ATOM 1455 O O . VAL A 1 190 ? -12.016 24.734 13.477 1 98.69 190 VAL A O 1
ATOM 1458 N N . TYR A 1 191 ? -12.172 23.312 11.781 1 98.5 191 TYR A N 1
ATOM 1459 C CA . TYR A 1 191 ? -13.344 23.969 11.227 1 98.5 191 TYR A CA 1
ATOM 1460 C C . TYR A 1 191 ? -14.523 23.891 12.188 1 98.5 191 TYR A C 1
ATOM 1462 O O . TYR A 1 191 ? -14.766 22.844 12.789 1 98.5 191 TYR A O 1
ATOM 1470 N N . THR A 1 192 ? -15.242 24.969 12.352 1 97.69 192 THR A N 1
ATOM 1471 C CA . THR A 1 192 ? -16.438 25 13.18 1 97.69 192 THR A CA 1
ATOM 1472 C C . THR A 1 192 ? -17.625 24.375 12.438 1 97.69 192 THR A C 1
ATOM 1474 O O . THR A 1 192 ? -17.562 24.172 11.227 1 97.69 192 THR A O 1
ATOM 1477 N N . LYS A 1 193 ? -18.641 24.125 13.188 1 98.12 193 LYS A N 1
ATOM 1478 C CA . LYS A 1 193 ? -19.859 23.609 12.586 1 98.12 193 LYS A CA 1
ATOM 1479 C C . LYS A 1 193 ? -20.422 24.562 11.531 1 98.12 193 LYS A C 1
ATOM 1481 O O . LYS A 1 193 ? -20.875 24.125 10.477 1 98.12 193 LYS A O 1
ATOM 1486 N N . GLU A 1 194 ? -20.344 25.828 11.836 1 97.5 194 GLU A N 1
ATOM 1487 C CA . GLU A 1 194 ? -20.844 26.844 10.914 1 97.5 194 GLU A CA 1
ATOM 1488 C C . GLU A 1 194 ? -20.062 26.844 9.609 1 97.5 194 GLU A C 1
ATOM 1490 O O . GLU A 1 194 ? -20.641 26.938 8.523 1 97.5 194 GLU A O 1
ATOM 1495 N N . GLU A 1 195 ? -18.797 26.781 9.727 1 97.75 195 GLU A N 1
ATOM 1496 C CA . GLU A 1 195 ? -17.938 26.719 8.539 1 97.75 195 GLU A CA 1
ATOM 1497 C C . GLU A 1 195 ? -18.203 25.469 7.727 1 97.75 195 GLU A C 1
ATOM 1499 O O . GLU A 1 195 ? -18.297 25.516 6.5 1 97.75 195 GLU A O 1
ATOM 1504 N N . LEU A 1 196 ? -18.328 24.312 8.383 1 98.75 196 LEU A N 1
ATOM 1505 C CA . LEU A 1 196 ? -18.594 23.047 7.719 1 98.75 196 LEU A CA 1
ATOM 1506 C C . LEU A 1 196 ? -19.953 23.062 7.027 1 98.75 196 LEU A C 1
ATOM 1508 O O . LEU A 1 196 ? -20.109 22.484 5.949 1 98.75 196 LEU A O 1
ATOM 1512 N N . GLN A 1 197 ? -20.922 23.703 7.66 1 98.56 197 GLN A N 1
ATOM 1513 C CA . GLN A 1 197 ? -22.25 23.781 7.078 1 98.56 197 GLN A CA 1
ATOM 1514 C C . GLN A 1 197 ? -22.234 24.531 5.746 1 98.56 197 GLN A C 1
ATOM 1516 O O . GLN A 1 197 ? -22.953 24.172 4.816 1 98.56 197 GLN A O 1
ATOM 1521 N N . LYS A 1 198 ? -21.453 25.562 5.699 1 98.12 198 LYS A N 1
ATOM 1522 C CA . LYS A 1 198 ? -21.328 26.297 4.449 1 98.12 198 LYS A CA 1
ATOM 1523 C C . LYS A 1 198 ? -20.781 25.422 3.336 1 98.12 198 LYS A C 1
ATOM 1525 O O . LYS A 1 198 ? -21.25 25.469 2.199 1 98.12 198 LYS A O 1
ATOM 1530 N N . ILE A 1 199 ? -19.75 24.625 3.656 1 98.62 199 ILE A N 1
ATOM 1531 C CA . ILE A 1 199 ? -19.188 23.703 2.693 1 98.62 199 ILE A CA 1
ATOM 1532 C C . ILE A 1 199 ? -20.219 22.641 2.316 1 98.62 199 ILE A C 1
ATOM 1534 O O . ILE A 1 199 ? -20.406 22.344 1.136 1 98.62 199 ILE A O 1
ATOM 1538 N N . ALA A 1 200 ? -20.906 22.109 3.305 1 98.69 200 ALA A N 1
ATOM 1539 C CA . ALA A 1 200 ? -21.938 21.078 3.102 1 98.69 200 ALA A CA 1
A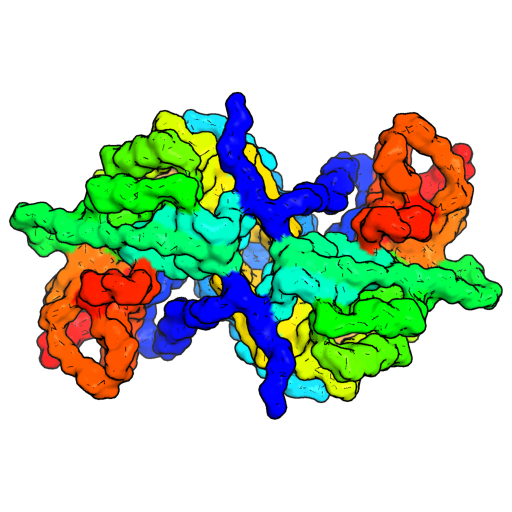TOM 1540 C C . ALA A 1 200 ? -23.031 21.578 2.174 1 98.69 200 ALA A C 1
ATOM 1542 O O . ALA A 1 200 ? -23.453 20.875 1.26 1 98.69 200 ALA A O 1
ATOM 1543 N N . ASP A 1 201 ? -23.484 22.812 2.445 1 98.5 201 ASP A N 1
ATOM 1544 C CA . ASP A 1 201 ? -24.562 23.391 1.633 1 98.5 201 ASP A CA 1
ATOM 1545 C C . ASP A 1 201 ? -24.156 23.438 0.159 1 98.5 201 ASP A C 1
ATOM 1547 O O . ASP A 1 201 ? -24.969 23.156 -0.719 1 98.5 201 ASP A O 1
ATOM 1551 N N . LEU A 1 202 ? -22.969 23.828 -0.112 1 98.31 202 LEU A N 1
ATOM 1552 C CA . LEU A 1 202 ? -22.484 23.906 -1.483 1 98.31 202 LEU A CA 1
ATOM 1553 C C . LEU A 1 202 ? -22.344 22.516 -2.092 1 98.31 202 LEU A C 1
ATOM 1555 O O . LEU A 1 202 ? -22.672 22.312 -3.266 1 98.31 202 LEU A O 1
ATOM 1559 N N . CYS A 1 203 ? -21.844 21.531 -1.31 1 98.19 203 CYS A N 1
ATOM 1560 C CA . CYS A 1 203 ? -21.734 20.156 -1.788 1 98.19 203 CYS A CA 1
ATOM 1561 C C . CYS A 1 203 ? -23.109 19.625 -2.182 1 98.19 203 CYS A C 1
ATOM 1563 O O . CYS A 1 203 ? -23.25 18.969 -3.223 1 98.19 203 CYS A O 1
ATOM 1565 N N . ILE A 1 204 ? -24.094 19.875 -1.365 1 97.69 204 ILE A N 1
ATOM 1566 C CA . ILE A 1 204 ? -25.453 19.391 -1.6 1 97.69 204 ILE A CA 1
ATOM 1567 C C . ILE A 1 204 ? -26.047 20.094 -2.811 1 97.69 204 ILE A C 1
ATOM 1569 O O . ILE A 1 204 ? -26.609 19.453 -3.705 1 97.69 204 ILE A O 1
ATOM 1573 N N . LYS A 1 205 ? -25.922 21.406 -2.826 1 97.19 205 LYS A N 1
ATOM 1574 C CA . LYS A 1 205 ? -26.484 22.203 -3.904 1 97.19 205 LYS A CA 1
ATOM 1575 C C . LYS A 1 205 ? -25.969 21.766 -5.262 1 97.19 205 LYS A C 1
ATOM 1577 O O . LYS A 1 205 ? -26.719 21.672 -6.23 1 97.19 205 LYS A O 1
ATOM 1582 N N . HIS A 1 206 ? -24.703 21.469 -5.34 1 96.88 206 HIS A N 1
ATOM 1583 C CA . HIS A 1 206 ? -24.078 21.172 -6.621 1 96.88 206 HIS A CA 1
ATOM 1584 C C . HIS A 1 206 ? -23.891 19.672 -6.809 1 96.88 206 HIS A C 1
ATOM 1586 O O . HIS A 1 206 ? -23.359 19.234 -7.828 1 96.88 206 HIS A O 1
ATOM 1592 N N . ASP A 1 207 ? -24.281 18.891 -5.82 1 96.75 207 ASP A N 1
ATOM 1593 C CA . ASP A 1 207 ? -24.188 17.422 -5.82 1 96.75 207 ASP A CA 1
ATOM 1594 C C . ASP A 1 207 ? -22.766 16.969 -6.105 1 96.75 207 ASP A C 1
ATOM 1596 O O . ASP A 1 207 ? -22.531 16.203 -7.047 1 96.75 207 ASP A O 1
ATOM 1600 N N . ILE A 1 208 ? -21.859 17.344 -5.277 1 97.62 208 ILE A N 1
ATOM 1601 C CA . ILE A 1 208 ? -20.469 16.938 -5.465 1 97.62 208 ILE A CA 1
ATOM 1602 C C . ILE A 1 208 ? -20 16.109 -4.27 1 97.62 208 ILE A C 1
ATOM 1604 O O . ILE A 1 208 ? -20.672 16.078 -3.232 1 97.62 208 ILE A O 1
ATOM 1608 N N . LEU A 1 209 ? -18.938 15.391 -4.43 1 98.69 209 LEU A N 1
ATOM 1609 C CA . LEU A 1 209 ? -18.359 14.547 -3.395 1 98.69 209 LEU A CA 1
ATOM 1610 C C . LEU A 1 209 ? -17.531 15.367 -2.412 1 98.69 209 LEU A C 1
ATOM 1612 O O . LEU A 1 209 ? -16.953 16.391 -2.787 1 98.69 209 LEU A O 1
ATOM 1616 N N . CYS A 1 210 ? -17.578 15 -1.186 1 98.88 210 CYS A N 1
ATOM 1617 C CA . CYS A 1 210 ? -16.656 15.508 -0.176 1 98.88 210 CYS A CA 1
ATOM 1618 C C . CYS A 1 210 ? -15.672 14.43 0.268 1 98.88 210 CYS A C 1
ATOM 1620 O O . CYS A 1 210 ? -16.078 13.422 0.84 1 98.88 210 CYS A O 1
ATOM 1622 N N . ILE A 1 211 ? -14.438 14.594 -0.057 1 98.94 211 ILE A N 1
ATOM 1623 C CA . ILE A 1 211 ? -13.375 13.758 0.49 1 98.94 211 ILE A CA 1
ATOM 1624 C C . ILE A 1 211 ? -12.812 14.406 1.756 1 98.94 211 ILE A C 1
ATOM 1626 O O . ILE A 1 211 ? -12.055 15.375 1.684 1 98.94 211 ILE A O 1
ATOM 1630 N N . SER A 1 212 ? -13.195 13.875 2.869 1 98.94 212 SER A N 1
ATOM 1631 C CA . SER A 1 212 ? -12.891 14.492 4.156 1 98.94 212 SER A CA 1
ATOM 1632 C C . SER A 1 212 ? -11.703 13.82 4.832 1 98.94 212 SER A C 1
ATOM 1634 O O . SER A 1 212 ? -11.852 12.766 5.449 1 98.94 212 SER A O 1
ATOM 1636 N N . ASP A 1 213 ? -10.555 14.445 4.734 1 98.88 213 ASP A N 1
ATOM 1637 C CA . ASP A 1 213 ? -9.336 14 5.402 1 98.88 213 ASP A CA 1
ATOM 1638 C C . ASP A 1 213 ? -9.336 14.398 6.875 1 98.88 213 ASP A C 1
ATOM 1640 O O . ASP A 1 213 ? -9.086 15.562 7.207 1 98.88 213 ASP A O 1
ATOM 1644 N N . GLU A 1 214 ? -9.547 13.398 7.73 1 98.88 214 GLU A N 1
ATOM 1645 C CA . GLU A 1 214 ? -9.719 13.664 9.156 1 98.88 214 GLU A CA 1
ATOM 1646 C C . GLU A 1 214 ? -8.711 12.875 9.984 1 98.88 214 GLU A C 1
ATOM 1648 O O . GLU A 1 214 ? -9.039 12.367 11.062 1 98.88 214 GLU A O 1
ATOM 1653 N N . VAL A 1 215 ? -7.484 12.805 9.508 1 98.62 215 VAL A N 1
ATOM 1654 C CA . VAL A 1 215 ? -6.465 11.945 10.109 1 98.62 215 VAL A CA 1
ATOM 1655 C C . VAL A 1 215 ? -6.133 12.453 11.516 1 98.62 215 VAL A C 1
ATOM 1657 O O . VAL A 1 215 ? -5.719 11.68 12.383 1 98.62 215 VAL A O 1
ATOM 1660 N N . TYR A 1 216 ? -6.375 13.742 11.82 1 98.62 216 TYR A N 1
ATOM 1661 C CA . TYR A 1 216 ? -6.035 14.328 13.117 1 98.62 216 TYR A CA 1
ATOM 1662 C C . TYR A 1 216 ? -7.277 14.461 13.992 1 98.62 216 TYR A C 1
ATOM 1664 O O . TYR A 1 216 ? -7.312 15.289 14.906 1 98.62 216 TYR A O 1
ATOM 1672 N N . GLU A 1 217 ? -8.289 13.656 13.758 1 98.38 217 GLU A N 1
ATOM 1673 C CA . GLU A 1 217 ? -9.609 13.82 14.359 1 98.38 217 GLU A CA 1
ATOM 1674 C C . GLU A 1 217 ? -9.539 13.789 15.883 1 98.38 217 GLU A C 1
ATOM 1676 O O . GLU A 1 217 ? -10.352 14.414 16.562 1 98.38 217 GLU A O 1
ATOM 1681 N N . TRP A 1 218 ? -8.586 13.125 16.469 1 97.88 218 TRP A N 1
ATOM 1682 C CA . TRP A 1 218 ? -8.531 12.984 17.922 1 97.88 218 TRP A CA 1
ATOM 1683 C C . TRP A 1 218 ? -7.617 14.047 18.531 1 97.88 218 TRP A C 1
ATOM 1685 O O . TRP A 1 218 ? -7.59 14.219 19.75 1 97.88 218 TRP A O 1
ATOM 1695 N N . LEU A 1 219 ? -6.859 14.719 17.719 1 98.5 219 LEU A N 1
ATOM 1696 C CA . LEU A 1 219 ? -5.867 15.68 18.188 1 98.5 219 LEU A CA 1
ATOM 1697 C C . LEU A 1 219 ? -6.422 17.094 18.125 1 98.5 219 LEU A C 1
ATOM 1699 O O . LEU A 1 219 ? -5.922 17.938 17.375 1 98.5 219 LEU A O 1
ATOM 1703 N N . VAL A 1 220 ? -7.379 17.359 18.953 1 98.38 220 VAL A N 1
ATOM 1704 C CA . VAL A 1 220 ? -8.008 18.672 19.109 1 98.38 220 VAL A CA 1
ATOM 1705 C C . VAL A 1 220 ? -7.77 19.188 20.531 1 98.38 220 VAL A C 1
ATOM 1707 O O . VAL A 1 220 ? -7.793 18.406 21.484 1 98.38 220 VAL A O 1
ATOM 1710 N N . TYR A 1 221 ? -7.57 20.438 20.688 1 98.31 221 TYR A N 1
ATOM 1711 C CA . TYR A 1 221 ? -7.133 20.984 21.969 1 98.31 221 TYR A CA 1
ATOM 1712 C C . TYR A 1 221 ? -8.289 21.641 22.703 1 98.31 221 TYR A C 1
ATOM 1714 O O . TYR A 1 221 ? -9.398 21.734 22.188 1 98.31 221 TYR A O 1
ATOM 1722 N N . THR A 1 222 ? -8.008 22.016 24 1 96.75 222 THR A N 1
ATOM 1723 C CA . THR A 1 222 ? -9.023 22.484 24.922 1 96.75 222 THR A CA 1
ATOM 1724 C C . THR A 1 222 ? -9.867 23.594 24.297 1 96.75 222 THR A C 1
ATOM 1726 O O . THR A 1 222 ? -9.328 24.516 23.688 1 96.75 222 THR A O 1
ATOM 1729 N N . GLY A 1 223 ? -11.172 23.453 24.375 1 95.5 223 GLY A N 1
ATOM 1730 C CA . GLY A 1 223 ? -12.094 24.469 23.875 1 95.5 223 GLY A CA 1
ATOM 1731 C C . GLY A 1 223 ? -12.547 24.219 22.453 1 95.5 223 GLY A C 1
ATOM 1732 O O . GLY A 1 223 ? -13.43 24.906 21.938 1 95.5 223 GLY A O 1
ATOM 1733 N N . LYS A 1 224 ? -11.961 23.219 21.781 1 96.5 224 LYS A N 1
ATOM 1734 C CA . LYS A 1 224 ? -12.312 22.906 20.406 1 96.5 224 LYS A CA 1
ATOM 1735 C C . LYS A 1 224 ? -12.883 21.5 20.281 1 96.5 224 LYS A C 1
ATOM 1737 O O . LYS A 1 224 ? -12.656 20.656 21.141 1 96.5 224 LYS A O 1
ATOM 1742 N N . LYS A 1 225 ? -13.68 21.375 19.25 1 96.25 225 LYS A N 1
ATOM 1743 C CA . LYS A 1 225 ? -14.305 20.078 18.984 1 96.25 225 LYS A CA 1
ATOM 1744 C C . LYS A 1 225 ? -14.227 19.734 17.5 1 96.25 225 LYS A C 1
ATOM 1746 O O . LYS A 1 225 ? -14.492 20.578 16.641 1 96.25 225 LYS A O 1
ATOM 1751 N N . HIS A 1 226 ? -13.836 18.5 17.25 1 98.06 226 HIS A N 1
ATOM 1752 C CA . HIS A 1 226 ? -13.859 18.031 15.867 1 98.06 226 HIS A CA 1
ATOM 1753 C C . HIS A 1 226 ? -15.258 17.578 15.461 1 98.06 226 HIS A C 1
ATOM 1755 O O . HIS A 1 226 ? -15.844 16.703 16.109 1 98.06 226 HIS A O 1
ATOM 1761 N N . ILE A 1 227 ? -15.828 18.188 14.453 1 98.38 227 ILE A N 1
ATOM 1762 C CA . ILE A 1 227 ? -17.125 17.812 13.875 1 98.38 227 ILE A CA 1
ATOM 1763 C C . ILE A 1 227 ? -16.906 17.156 12.508 1 98.38 227 ILE A C 1
ATOM 1765 O O . ILE A 1 227 ? -16.234 17.734 11.641 1 98.38 227 ILE A O 1
ATOM 1769 N N . LYS A 1 228 ? -17.406 15.945 12.383 1 98.75 228 LYS A N 1
ATOM 1770 C CA . LYS A 1 228 ? -17.297 15.25 11.102 1 98.75 228 LYS A CA 1
ATOM 1771 C C . LYS A 1 228 ? -18.359 15.75 10.125 1 98.75 228 LYS A C 1
ATOM 1773 O O . LYS A 1 228 ? -19.562 15.648 10.398 1 98.75 228 LYS A O 1
ATOM 1778 N N . ILE A 1 229 ? -17.984 16.188 9.016 1 98.88 229 ILE A N 1
ATOM 1779 C CA . ILE A 1 229 ? -18.906 16.781 8.047 1 98.88 229 ILE A CA 1
ATOM 1780 C C . ILE A 1 229 ? -19.906 15.719 7.598 1 98.88 229 ILE A C 1
ATOM 1782 O O . ILE A 1 229 ? -21.062 16.047 7.301 1 98.88 229 ILE A O 1
ATOM 1786 N N . ALA A 1 230 ? -19.5 14.445 7.609 1 98.81 230 ALA A N 1
ATOM 1787 C CA . ALA A 1 230 ? -20.375 13.352 7.191 1 98.81 230 ALA A CA 1
ATOM 1788 C C . ALA A 1 230 ? -21.594 13.242 8.094 1 98.81 230 ALA A C 1
ATOM 1790 O O . ALA A 1 230 ? -22.578 12.594 7.742 1 98.81 230 ALA A O 1
ATOM 1791 N N . THR A 1 231 ? -21.547 13.812 9.273 1 98.62 231 THR A N 1
ATOM 1792 C CA . THR A 1 231 ? -22.656 13.711 10.219 1 98.62 231 THR A CA 1
ATOM 1793 C C . THR A 1 231 ? -23.656 14.828 9.992 1 98.62 231 THR A C 1
ATOM 1795 O O . THR A 1 231 ? -24.75 14.828 10.578 1 98.62 231 THR A O 1
ATOM 1798 N N . LEU A 1 232 ? -23.344 15.82 9.219 1 98.69 232 LEU A N 1
ATOM 1799 C CA . LEU A 1 232 ? -24.297 16.875 8.891 1 98.69 232 LEU A CA 1
ATOM 1800 C C . LEU A 1 232 ? -25.391 16.359 7.965 1 98.69 232 LEU A C 1
ATOM 1802 O O . LEU A 1 232 ? -25.156 15.461 7.145 1 98.69 232 LEU A O 1
ATOM 1806 N N . PRO A 1 233 ? -26.594 16.891 8.094 1 97.69 233 PRO A N 1
ATOM 1807 C CA . PRO A 1 233 ? -27.688 16.422 7.25 1 97.69 233 PRO A CA 1
ATOM 1808 C C . PRO A 1 233 ? -27.359 16.469 5.758 1 97.69 233 PRO A C 1
ATOM 1810 O O . PRO A 1 233 ? -26.938 17.516 5.25 1 97.69 233 PRO A O 1
ATOM 1813 N N . GLY A 1 234 ? -27.469 15.297 5.109 1 96.75 234 GLY A N 1
ATOM 1814 C CA . GLY A 1 234 ? -27.312 15.203 3.668 1 96.75 234 GLY A CA 1
ATOM 1815 C C . GLY A 1 234 ? -25.875 14.906 3.252 1 96.75 234 GLY A C 1
ATOM 1816 O O . GLY A 1 234 ? -25.594 14.719 2.066 1 96.75 234 GLY A O 1
ATOM 1817 N N . MET A 1 235 ? -25 14.742 4.203 1 98.44 235 MET A N 1
ATOM 1818 C CA . MET A 1 235 ? -23.594 14.672 3.82 1 98.44 235 MET A CA 1
ATOM 1819 C C . MET A 1 235 ? -23.078 13.234 3.857 1 98.44 235 MET A C 1
ATOM 1821 O O . MET A 1 235 ? -22.078 12.906 3.217 1 98.44 235 MET A O 1
ATOM 1825 N N . TRP A 1 236 ? -23.734 12.32 4.531 1 97.75 236 TRP A N 1
ATOM 1826 C CA . TRP A 1 236 ? -23.25 10.938 4.605 1 97.75 236 TRP A CA 1
ATOM 1827 C C . TRP A 1 236 ? -23.172 10.32 3.215 1 97.75 236 TRP A C 1
ATOM 1829 O O . TRP A 1 236 ? -22.141 9.75 2.848 1 97.75 236 TRP A O 1
ATOM 1839 N N . GLU A 1 237 ? -24.109 10.523 2.361 1 96.88 237 GLU A N 1
ATOM 1840 C CA . GLU A 1 237 ? -24.266 9.82 1.089 1 96.88 237 GLU A CA 1
ATOM 1841 C C . GLU A 1 237 ? -23.25 10.328 0.059 1 96.88 237 GLU A C 1
ATOM 1843 O O . GLU A 1 237 ? -23.062 9.703 -0.986 1 96.88 237 GLU A O 1
ATOM 1848 N N . ARG A 1 238 ? -22.578 11.438 0.416 1 98.19 238 ARG A N 1
ATOM 1849 C CA . ARG A 1 238 ? -21.672 12.023 -0.563 1 98.19 238 ARG A CA 1
ATOM 1850 C C . ARG A 1 238 ? -20.281 12.234 0.035 1 98.19 238 ARG A C 1
ATOM 1852 O O . ARG A 1 238 ? -19.469 12.992 -0.51 1 98.19 238 ARG A O 1
ATOM 1859 N N . THR A 1 239 ? -19.969 11.555 1.173 1 98.81 239 THR A N 1
ATOM 1860 C CA . THR A 1 239 ? -18.703 11.82 1.864 1 98.81 239 THR A CA 1
ATOM 1861 C C . THR A 1 239 ? -17.891 10.547 2.021 1 98.81 239 THR A C 1
ATOM 1863 O O . THR A 1 239 ? -18.438 9.492 2.369 1 98.81 239 THR A O 1
ATOM 1866 N N . VAL A 1 240 ? -16.688 10.562 1.643 1 98.88 240 VAL A N 1
ATOM 1867 C CA . VAL A 1 240 ? -15.68 9.578 2.053 1 98.88 240 VAL A CA 1
ATOM 1868 C C . VAL A 1 240 ? -14.812 10.164 3.166 1 98.88 240 VAL A C 1
ATOM 1870 O O . VAL A 1 240 ? -14.094 11.141 2.953 1 98.88 240 VAL A O 1
ATOM 1873 N N . THR A 1 241 ? -14.883 9.594 4.359 1 98.94 241 THR A N 1
ATOM 1874 C CA . THR A 1 241 ? -14.109 10.047 5.512 1 98.94 241 THR A CA 1
ATOM 1875 C C . THR A 1 241 ? -12.836 9.227 5.664 1 98.94 241 THR A C 1
ATOM 1877 O O . THR A 1 241 ? -12.875 7.992 5.621 1 98.94 241 THR A O 1
ATOM 1880 N N . ILE A 1 242 ? -11.758 9.906 5.852 1 98.88 242 ILE A N 1
ATOM 1881 C CA . ILE A 1 242 ? -10.461 9.25 5.871 1 98.88 242 ILE A CA 1
ATOM 1882 C C . ILE A 1 242 ? -9.852 9.344 7.266 1 98.88 242 ILE A C 1
ATOM 1884 O O . ILE A 1 242 ? -9.812 10.422 7.859 1 98.88 242 ILE A O 1
ATOM 1888 N N . GLY A 1 243 ? -9.391 8.203 7.793 1 98.69 243 GLY A N 1
ATOM 1889 C CA . GLY A 1 243 ? -8.711 8.125 9.078 1 98.69 243 GLY A CA 1
ATOM 1890 C C . GLY A 1 243 ? -7.344 7.469 8.984 1 98.69 243 GLY A C 1
ATOM 1891 O O . GLY A 1 243 ? -6.98 6.922 7.945 1 98.69 243 GLY A O 1
ATOM 1892 N N . SER A 1 244 ? -6.594 7.531 10.062 1 97.94 244 SER A N 1
ATOM 1893 C CA . SER A 1 244 ? -5.215 7.055 10.062 1 97.94 244 SER A CA 1
ATOM 1894 C C . SER A 1 244 ? -4.824 6.48 11.422 1 97.94 244 SER A C 1
ATOM 1896 O O . SER A 1 244 ? -5.012 7.129 12.453 1 97.94 244 SER A O 1
ATOM 1898 N N . VAL A 1 245 ? -4.215 5.344 11.383 1 98.06 245 VAL A N 1
ATOM 1899 C CA . VAL A 1 245 ? -3.678 4.738 12.602 1 98.06 245 VAL A CA 1
ATOM 1900 C C . VAL A 1 245 ? -2.436 5.508 13.047 1 98.06 245 VAL A C 1
ATOM 1902 O O . VAL A 1 245 ? -2.211 5.691 14.25 1 98.06 245 VAL A O 1
ATOM 1905 N N . GLY A 1 246 ? -1.654 5.938 12.102 1 97.81 246 GLY A N 1
ATOM 1906 C CA . GLY A 1 246 ? -0.398 6.605 12.398 1 97.81 246 GLY A CA 1
ATOM 1907 C C . GLY A 1 246 ? -0.571 7.848 13.25 1 97.81 246 GLY A C 1
ATOM 1908 O O . GLY A 1 246 ? 0.229 8.102 14.148 1 97.81 246 GLY A O 1
ATOM 1909 N N . LYS A 1 247 ? -1.617 8.625 12.992 1 97.94 247 LYS A N 1
ATOM 1910 C CA . LYS A 1 247 ? -1.862 9.867 13.727 1 97.94 247 LYS A CA 1
ATOM 1911 C C . LYS A 1 247 ? -2.646 9.602 15.008 1 97.94 247 LYS A C 1
ATOM 1913 O O . LYS A 1 247 ? -2.504 10.328 15.984 1 97.94 247 LYS A O 1
ATOM 1918 N N . THR A 1 248 ? -3.377 8.492 15 1 97.88 248 THR A N 1
ATOM 1919 C CA . THR A 1 248 ? -4.195 8.133 16.156 1 97.88 248 THR A CA 1
ATOM 1920 C C . THR A 1 248 ? -3.332 7.562 17.266 1 97.88 248 THR A C 1
ATOM 1922 O O . THR A 1 248 ? -3.525 7.898 18.438 1 97.88 248 THR A O 1
ATOM 1925 N N . TYR A 1 249 ? -2.354 6.75 16.938 1 98.12 249 TYR A N 1
ATOM 1926 C CA . TYR A 1 249 ? -1.618 5.996 17.953 1 98.12 249 TYR A CA 1
ATOM 1927 C C . TYR A 1 249 ? -0.135 6.34 17.906 1 98.12 249 TYR A C 1
ATOM 1929 O O . TYR A 1 249 ? 0.678 5.68 18.562 1 98.12 249 TYR A O 1
ATOM 1937 N N . THR A 1 250 ? 0.251 7.297 17.125 1 97.31 250 THR A N 1
ATOM 1938 C CA . THR A 1 250 ? 1.646 7.715 17.031 1 97.31 250 THR A CA 1
ATOM 1939 C C . THR A 1 250 ? 2.52 6.586 16.5 1 97.31 250 THR A C 1
ATOM 1941 O O . THR A 1 250 ? 3.576 6.293 17.062 1 97.31 250 THR A O 1
ATOM 1944 N N . VAL A 1 251 ? 2.043 5.953 15.469 1 98.19 251 VAL A N 1
ATOM 1945 C CA . VAL A 1 251 ? 2.791 4.898 14.789 1 98.19 251 VAL A CA 1
ATOM 1946 C C . VAL A 1 251 ? 2.752 5.133 13.281 1 98.19 251 VAL A C 1
ATOM 1948 O O . VAL A 1 251 ? 2.291 4.273 12.523 1 98.19 251 VAL A O 1
ATOM 1951 N N . THR A 1 252 ? 3.316 6.242 12.828 1 97.5 252 THR A N 1
ATOM 1952 C CA . THR A 1 252 ? 3.221 6.66 11.438 1 97.5 252 THR A CA 1
ATOM 1953 C C . THR A 1 252 ? 3.816 5.605 10.508 1 97.5 252 THR A C 1
ATOM 1955 O O . THR A 1 252 ? 3.389 5.465 9.367 1 97.5 252 THR A O 1
ATOM 1958 N N . GLY A 1 253 ? 4.75 4.781 10.984 1 97.94 253 GLY A N 1
ATOM 1959 C CA . GLY A 1 253 ? 5.434 3.779 10.188 1 97.94 253 GLY A CA 1
ATOM 1960 C C . GLY A 1 253 ? 4.605 2.529 9.961 1 97.94 253 GLY A C 1
ATOM 1961 O O . GLY A 1 253 ? 4.988 1.654 9.188 1 97.94 253 GLY A O 1
ATOM 1962 N N . TRP A 1 254 ? 3.449 2.398 10.633 1 98.69 254 TRP A N 1
ATOM 1963 C CA . TRP A 1 254 ? 2.615 1.215 10.453 1 98.69 254 TRP A CA 1
ATOM 1964 C C . TRP A 1 254 ? 1.825 1.302 9.148 1 98.69 254 TRP A C 1
ATOM 1966 O O . TRP A 1 254 ? 1.342 0.288 8.641 1 98.69 254 TRP A O 1
ATOM 1976 N N . LYS A 1 255 ? 1.646 2.506 8.602 1 98.38 255 LYS A N 1
ATOM 1977 C CA . LYS A 1 255 ? 1.021 2.732 7.301 1 98.38 255 LYS A CA 1
ATOM 1978 C C . LYS A 1 255 ? -0.33 2.029 7.211 1 98.38 255 LYS A C 1
ATOM 1980 O O . LYS A 1 255 ? -0.578 1.268 6.273 1 98.38 255 LYS A O 1
ATOM 1985 N N . LEU A 1 256 ? -1.163 2.32 8.133 1 98.69 256 LEU A N 1
ATOM 1986 C CA . LEU A 1 256 ? -2.527 1.806 8.133 1 98.69 256 LEU A CA 1
ATOM 1987 C C . LEU A 1 256 ? -3.537 2.939 8.281 1 98.69 256 LEU A C 1
ATOM 1989 O O . LEU A 1 256 ? -3.332 3.861 9.078 1 98.69 256 LEU A O 1
ATOM 1993 N N . GLY A 1 257 ? -4.484 2.975 7.453 1 98.69 257 GLY A N 1
ATOM 1994 C CA . GLY A 1 257 ? -5.598 3.908 7.488 1 98.69 257 GLY A CA 1
ATOM 1995 C C . GLY A 1 257 ? -6.898 3.307 6.988 1 98.69 257 GLY A C 1
ATOM 1996 O O . GLY A 1 257 ? -7.02 2.086 6.871 1 98.69 257 GLY A O 1
ATOM 1997 N N . TRP A 1 258 ? -7.895 4.152 6.781 1 98.94 258 TRP A N 1
ATOM 1998 C CA . TRP A 1 258 ? -9.172 3.613 6.332 1 98.94 258 TRP A CA 1
ATOM 1999 C C . TRP A 1 258 ? -10.023 4.699 5.688 1 98.94 258 TRP A C 1
ATOM 2001 O O . TRP A 1 258 ? -9.797 5.891 5.91 1 98.94 258 TRP A O 1
ATOM 2011 N N . SER A 1 259 ? -10.906 4.266 4.895 1 98.94 259 SER A N 1
ATOM 2012 C CA . SER A 1 259 ? -12.023 5.055 4.375 1 98.94 259 SER A CA 1
ATOM 2013 C C . SER A 1 259 ? -13.352 4.582 4.953 1 98.94 259 SER A C 1
ATOM 2015 O O . SER A 1 259 ? -13.594 3.377 5.059 1 98.94 259 SER A O 1
ATOM 2017 N N . ILE A 1 260 ? -14.141 5.484 5.352 1 98.94 260 ILE A N 1
ATOM 2018 C CA . ILE A 1 260 ? -15.484 5.203 5.832 1 98.94 260 ILE A CA 1
ATOM 2019 C C . ILE A 1 260 ? -16.5 6.039 5.051 1 98.94 260 ILE A C 1
ATOM 2021 O O . ILE A 1 260 ? -16.312 7.246 4.871 1 98.94 260 ILE A O 1
ATOM 2025 N N . GLY A 1 261 ? -17.547 5.477 4.609 1 98.69 261 GLY A N 1
ATOM 2026 C CA . GLY A 1 261 ? -18.609 6.121 3.861 1 98.69 261 GLY A CA 1
ATOM 2027 C C . GLY A 1 261 ? -19.672 5.152 3.383 1 98.69 261 GLY A C 1
ATOM 2028 O O . GLY A 1 261 ? -19.656 3.977 3.756 1 98.69 261 GLY A O 1
ATOM 2029 N N . PRO A 1 262 ? -20.594 5.641 2.613 1 98 262 PRO A N 1
ATOM 2030 C CA . PRO A 1 262 ? -21.656 4.758 2.133 1 98 262 PRO A CA 1
ATOM 2031 C C . PRO A 1 262 ? -21.156 3.713 1.138 1 98 262 PRO A C 1
ATOM 2033 O O . PRO A 1 262 ? -20.234 3.984 0.363 1 98 262 PRO A O 1
ATOM 2036 N N . GLN A 1 263 ? -21.828 2.619 1.116 1 97.19 263 GLN A N 1
ATOM 2037 C CA . GLN A 1 263 ? -21.438 1.47 0.312 1 97.19 263 GLN A CA 1
ATOM 2038 C C . GLN A 1 263 ? -21.312 1.846 -1.162 1 97.19 263 GLN A C 1
ATOM 2040 O O . GLN A 1 263 ? -20.406 1.36 -1.856 1 97.19 263 GLN A O 1
ATOM 2045 N N . HIS A 1 264 ? -22.203 2.662 -1.642 1 97.38 264 HIS A N 1
ATOM 2046 C CA . HIS A 1 264 ? -22.219 2.955 -3.07 1 97.38 264 HIS A CA 1
ATOM 2047 C C . HIS A 1 264 ? -21 3.762 -3.492 1 97.38 264 HIS A C 1
ATOM 2049 O O . HIS A 1 264 ? -20.703 3.863 -4.684 1 97.38 264 HIS A O 1
ATOM 2055 N N . LEU A 1 265 ? -20.281 4.363 -2.547 1 98.31 265 LEU A N 1
ATOM 2056 C CA . LEU A 1 265 ? -19 5.008 -2.848 1 98.31 265 LEU A CA 1
ATOM 2057 C C . LEU A 1 265 ? -17.828 4.078 -2.545 1 98.31 265 LEU A C 1
ATOM 2059 O O . LEU A 1 265 ? -16.922 3.926 -3.365 1 98.31 265 LEU A O 1
ATOM 2063 N N . ILE A 1 266 ? -17.859 3.422 -1.375 1 98.56 266 ILE A N 1
ATOM 2064 C CA . ILE A 1 266 ? -16.734 2.639 -0.854 1 98.56 266 ILE A CA 1
ATOM 2065 C C . ILE A 1 266 ? -16.438 1.478 -1.799 1 98.56 266 ILE A C 1
ATOM 2067 O O . ILE A 1 266 ? -15.281 1.103 -1.981 1 98.56 266 ILE A O 1
ATOM 2071 N N . LYS A 1 267 ? -17.438 0.962 -2.434 1 97.25 267 LYS A N 1
ATOM 2072 C CA . LYS A 1 267 ? -17.234 -0.184 -3.316 1 97.25 267 LYS A CA 1
ATOM 2073 C C . LYS A 1 267 ? -16.266 0.154 -4.449 1 97.25 267 LYS A C 1
ATOM 2075 O O . LYS A 1 267 ? -15.508 -0.704 -4.902 1 97.25 267 LYS A O 1
ATOM 2080 N N . HIS A 1 268 ? -16.281 1.419 -4.918 1 97.94 268 HIS A N 1
ATOM 2081 C CA . HIS A 1 268 ? -15.383 1.825 -5.988 1 97.94 268 HIS A CA 1
ATOM 2082 C C . HIS A 1 268 ? -13.953 1.942 -5.488 1 97.94 268 HIS A C 1
ATOM 2084 O O . HIS A 1 268 ? -13.008 1.63 -6.215 1 97.94 268 HIS A O 1
ATOM 2090 N N . LEU A 1 269 ? -13.805 2.432 -4.234 1 98.62 269 LEU A N 1
ATOM 2091 C CA . LEU A 1 269 ? -12.477 2.453 -3.621 1 98.62 269 LEU A CA 1
ATOM 2092 C C . LEU A 1 269 ? -11.93 1.04 -3.463 1 98.62 269 LEU A C 1
ATOM 2094 O O . LEU A 1 269 ? -10.734 0.808 -3.666 1 98.62 269 LEU A O 1
ATOM 2098 N N . GLN A 1 270 ? -12.789 0.143 -3.129 1 97.25 270 GLN A N 1
ATOM 2099 C CA . GLN A 1 270 ? -12.406 -1.258 -2.979 1 97.25 270 GLN A CA 1
ATOM 2100 C C . GLN A 1 270 ? -11.867 -1.824 -4.285 1 97.25 270 GLN A C 1
ATOM 2102 O O . GLN A 1 270 ? -10.906 -2.598 -4.285 1 97.25 270 GLN A O 1
ATOM 2107 N N . VAL A 1 271 ? -12.445 -1.44 -5.375 1 96.56 271 VAL A N 1
ATOM 2108 C CA . VAL A 1 271 ? -12 -1.919 -6.68 1 96.56 271 VAL A CA 1
ATOM 2109 C C . VAL A 1 271 ? -10.578 -1.433 -6.949 1 96.56 271 VAL A C 1
ATOM 2111 O O . VAL A 1 271 ? -9.727 -2.205 -7.398 1 96.56 271 VAL A O 1
ATOM 2114 N N . VAL A 1 272 ? -10.305 -0.167 -6.672 1 97.38 272 VAL A N 1
ATOM 2115 C CA . VAL A 1 272 ? -8.961 0.376 -6.848 1 97.38 272 VAL A CA 1
ATOM 2116 C C . VAL A 1 272 ? -7.977 -0.369 -5.949 1 97.38 272 VAL A C 1
ATOM 2118 O O . VAL A 1 272 ? -6.922 -0.816 -6.406 1 97.38 272 VAL A O 1
ATOM 2121 N N . HIS A 1 273 ? -8.383 -0.505 -4.703 1 96.62 273 HIS A N 1
ATOM 2122 C CA . HIS A 1 273 ? -7.535 -1.128 -3.689 1 96.62 273 HIS A CA 1
ATOM 2123 C C . HIS A 1 273 ? -7.191 -2.564 -4.066 1 96.62 273 HIS A C 1
ATOM 2125 O O . HIS A 1 273 ? -6.023 -2.953 -4.047 1 96.62 273 HIS A O 1
ATOM 2131 N N . GLN A 1 274 ? -8.133 -3.334 -4.461 1 93.88 274 GLN A N 1
ATOM 2132 C CA . GLN A 1 274 ? -7.926 -4.75 -4.746 1 93.88 274 GLN A CA 1
ATOM 2133 C C . GLN A 1 274 ? -7.047 -4.941 -5.977 1 93.88 274 GLN A C 1
ATOM 2135 O O . GLN A 1 274 ? -6.293 -5.91 -6.062 1 93.88 274 GLN A O 1
ATOM 2140 N N . ASN A 1 275 ? -7.102 -3.984 -6.875 1 94.12 275 ASN A N 1
ATOM 2141 C CA . ASN A 1 275 ? -6.359 -4.133 -8.117 1 94.12 275 ASN A CA 1
ATOM 2142 C C . ASN A 1 275 ? -5.012 -3.414 -8.055 1 94.12 275 ASN A C 1
ATOM 2144 O O . ASN A 1 275 ? -4.23 -3.465 -9.008 1 94.12 275 ASN A O 1
ATOM 2148 N N . SER A 1 276 ? -4.723 -2.779 -6.934 1 95.69 276 SER A N 1
ATOM 2149 C CA . SER A 1 276 ? -3.436 -2.115 -6.746 1 95.69 276 SER A CA 1
ATOM 2150 C C . SER A 1 276 ? -2.568 -2.857 -5.734 1 95.69 276 SER A C 1
ATOM 2152 O O . SER A 1 276 ? -1.354 -2.969 -5.914 1 95.69 276 SER A O 1
ATOM 2154 N N . LEU A 1 277 ? -3.287 -3.344 -4.672 1 95.69 277 LEU A N 1
ATOM 2155 C CA . LEU A 1 277 ? -2.506 -3.846 -3.545 1 95.69 277 LEU A CA 1
ATOM 2156 C C . LEU A 1 277 ? -3.086 -5.156 -3.021 1 95.69 277 LEU A C 1
ATOM 2158 O O . LEU A 1 277 ? -2.41 -5.895 -2.303 1 95.69 277 LEU A O 1
ATOM 2162 N N . TYR A 1 278 ? -4.312 -5.434 -3.281 1 92.31 278 TYR A N 1
ATOM 2163 C CA . TYR A 1 278 ? -5.039 -6.633 -2.877 1 92.31 278 TYR A CA 1
ATOM 2164 C C . TYR A 1 278 ? -5.41 -6.57 -1.399 1 92.31 278 TYR A C 1
ATOM 2166 O O . TYR A 1 278 ? -6.594 -6.559 -1.051 1 92.31 278 TYR A O 1
ATOM 2174 N N . THR A 1 279 ? -4.469 -6.512 -0.493 1 94.69 279 THR A N 1
ATOM 2175 C CA . THR A 1 279 ? -4.73 -6.461 0.941 1 94.69 279 THR A CA 1
ATOM 2176 C C . THR A 1 279 ? -3.693 -5.598 1.65 1 94.69 279 THR A C 1
ATOM 2178 O O . THR A 1 279 ? -2.73 -5.141 1.031 1 94.69 279 THR A O 1
ATOM 2181 N N . CYS A 1 280 ? -3.98 -5.262 2.936 1 98.12 280 CYS A N 1
ATOM 2182 C CA . CYS A 1 280 ? -3.041 -4.574 3.818 1 98.12 280 CYS A CA 1
ATOM 2183 C C . CYS A 1 280 ? -2.361 -5.559 4.762 1 98.12 280 CYS A C 1
ATOM 2185 O O . CYS A 1 280 ? -2.842 -6.68 4.949 1 98.12 280 CYS A O 1
ATOM 2187 N N . PRO A 1 281 ? -1.196 -5.215 5.371 1 98.62 281 PRO A N 1
ATOM 2188 C CA . PRO A 1 281 ? -0.479 -6.141 6.25 1 98.62 281 PRO A CA 1
ATOM 2189 C C . PRO A 1 281 ? -1.34 -6.645 7.406 1 98.62 281 PRO A C 1
ATOM 2191 O O . PRO A 1 281 ? -1.832 -5.848 8.203 1 98.62 281 PRO A O 1
ATOM 2194 N N . THR A 1 282 ? -1.466 -7.934 7.562 1 98.56 282 THR A N 1
ATOM 2195 C CA . THR A 1 282 ? -2.369 -8.594 8.5 1 98.56 282 THR A CA 1
ATOM 2196 C C . THR A 1 282 ? -1.912 -8.375 9.938 1 98.56 282 THR A C 1
ATOM 2198 O O . THR A 1 282 ? -2.719 -8.031 10.805 1 98.56 282 THR A O 1
ATOM 2201 N N . PRO A 1 283 ? -0.562 -8.539 10.234 1 98.81 283 PRO A N 1
ATOM 2202 C CA . PRO A 1 283 ? -0.163 -8.414 11.641 1 98.81 283 PRO A CA 1
ATOM 2203 C C . PRO A 1 283 ? -0.481 -7.035 12.227 1 98.81 283 PRO A C 1
ATOM 2205 O O . PRO A 1 283 ? -0.926 -6.938 13.367 1 98.81 283 PRO A O 1
ATOM 2208 N N . LEU A 1 284 ? -0.263 -6.02 11.422 1 98.88 284 LEU A N 1
ATOM 2209 C CA . LEU A 1 284 ? -0.518 -4.668 11.898 1 98.88 284 LEU A CA 1
ATOM 2210 C C . LEU A 1 284 ? -2.012 -4.43 12.094 1 98.88 284 LEU A C 1
ATOM 2212 O O . LEU A 1 284 ? -2.422 -3.766 13.047 1 98.88 284 LEU A O 1
ATOM 2216 N N . GLN A 1 285 ? -2.812 -4.965 11.18 1 98.94 285 GLN A N 1
ATOM 2217 C CA . GLN A 1 285 ? -4.262 -4.816 11.297 1 98.94 285 GLN A CA 1
ATOM 2218 C C . GLN A 1 285 ? -4.781 -5.48 12.57 1 98.94 285 GLN A C 1
ATOM 2220 O O . GLN A 1 285 ? -5.637 -4.926 13.258 1 98.94 285 GLN A O 1
ATOM 2225 N N . GLU A 1 286 ? -4.246 -6.676 12.836 1 98.94 286 GLU A N 1
ATOM 2226 C CA . GLU A 1 286 ? -4.656 -7.375 14.055 1 98.94 286 GLU A CA 1
ATOM 2227 C C . GLU A 1 286 ? -4.266 -6.59 15.305 1 98.94 286 GLU A C 1
ATOM 2229 O O . GLU A 1 286 ? -5.07 -6.438 16.219 1 98.94 286 GLU A O 1
ATOM 2234 N N . ALA A 1 287 ? -3.051 -6.125 15.367 1 98.88 287 ALA A N 1
ATOM 2235 C CA . ALA A 1 287 ? -2.58 -5.363 16.516 1 98.88 287 ALA A CA 1
ATOM 2236 C C . ALA A 1 287 ? -3.428 -4.113 16.734 1 98.88 287 ALA A C 1
ATOM 2238 O O . ALA A 1 287 ? -3.822 -3.807 17.859 1 98.88 287 ALA A O 1
ATOM 2239 N N . VAL A 1 288 ? -3.73 -3.398 15.68 1 98.88 288 VAL A N 1
ATOM 2240 C CA . VAL A 1 288 ? -4.523 -2.176 15.75 1 98.88 288 VAL A CA 1
ATOM 2241 C C . VAL A 1 288 ? -5.945 -2.504 16.203 1 98.88 288 VAL A C 1
ATOM 2243 O O . VAL A 1 288 ? -6.535 -1.77 17 1 98.88 288 VAL A O 1
ATOM 2246 N N . ALA A 1 289 ? -6.492 -3.604 15.648 1 98.88 289 ALA A N 1
ATOM 2247 C CA . ALA A 1 289 ? -7.836 -4.008 16.047 1 98.88 289 ALA A CA 1
ATOM 2248 C C . ALA A 1 289 ? -7.922 -4.207 17.562 1 98.88 289 ALA A C 1
ATOM 2250 O O . ALA A 1 289 ? -8.852 -3.719 18.203 1 98.88 289 ALA A O 1
ATOM 2251 N N . GLN A 1 290 ? -6.941 -4.902 18.109 1 98.69 290 GLN A N 1
ATOM 2252 C CA . GLN A 1 290 ? -6.91 -5.164 19.547 1 98.69 290 GLN A CA 1
ATOM 2253 C C . GLN A 1 290 ? -6.801 -3.865 20.344 1 98.69 290 GLN A C 1
ATOM 2255 O O . GLN A 1 290 ? -7.488 -3.689 21.344 1 98.69 290 GLN A O 1
ATOM 2260 N N . ALA A 1 291 ? -5.98 -2.984 19.891 1 98.31 291 ALA A N 1
ATOM 2261 C CA . ALA A 1 291 ? -5.805 -1.698 20.562 1 98.31 291 ALA A CA 1
ATOM 2262 C C . ALA A 1 291 ? -7.086 -0.871 20.5 1 98.31 291 ALA A C 1
ATOM 2264 O O . ALA A 1 291 ? -7.469 -0.238 21.484 1 98.31 291 ALA A O 1
ATOM 2265 N N . LEU A 1 292 ? -7.738 -0.833 19.359 1 98.56 292 LEU A N 1
ATOM 2266 C CA . LEU A 1 292 ? -8.977 -0.084 19.188 1 98.56 292 LEU A CA 1
ATOM 2267 C C . LEU A 1 292 ? -10.07 -0.612 20.125 1 98.56 292 LEU A C 1
ATOM 2269 O O . LEU A 1 292 ? -10.852 0.164 20.672 1 98.56 292 LEU A O 1
ATOM 2273 N N . LEU A 1 293 ? -10.102 -1.918 20.234 1 98.31 293 LEU 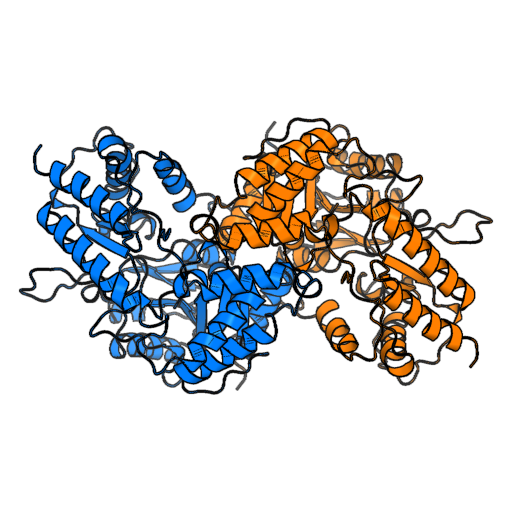A N 1
ATOM 2274 C CA . LEU A 1 293 ? -11.102 -2.514 21.109 1 98.31 293 LEU A CA 1
ATOM 2275 C C . LEU A 1 293 ? -10.867 -2.109 22.562 1 98.31 293 LEU A C 1
ATOM 2277 O O . LEU A 1 293 ? -11.82 -1.865 23.312 1 98.31 293 LEU A O 1
ATOM 2281 N N . ILE A 1 294 ? -9.625 -2.018 23 1 97.81 294 ILE A N 1
ATOM 2282 C CA . ILE A 1 294 ? -9.273 -1.544 24.328 1 97.81 294 ILE A CA 1
ATOM 2283 C C . ILE A 1 294 ? -9.742 -0.102 24.5 1 97.81 294 ILE A C 1
ATOM 2285 O O . ILE A 1 294 ? -10.414 0.222 25.484 1 97.81 294 ILE A O 1
ATOM 2289 N N . ASP A 1 295 ? -9.477 0.723 23.562 1 97.81 295 ASP A N 1
ATOM 2290 C CA . ASP A 1 295 ? -9.797 2.143 23.688 1 97.81 295 ASP A CA 1
ATOM 2291 C C . ASP A 1 295 ? -11.289 2.395 23.484 1 97.81 295 ASP A C 1
ATOM 2293 O O . ASP A 1 295 ? -11.852 3.322 24.062 1 97.81 295 ASP A O 1
ATOM 2297 N N . PHE A 1 296 ? -11.922 1.535 22.672 1 97.94 296 PHE A N 1
ATOM 2298 C CA . PHE A 1 296 ? -13.367 1.651 22.516 1 97.94 296 PHE A CA 1
ATOM 2299 C C . PHE A 1 296 ? -14.07 1.54 23.859 1 97.94 296 PHE A C 1
ATOM 2301 O O . PHE A 1 296 ? -15 2.299 24.141 1 97.94 296 PHE A O 1
ATOM 2308 N N . LYS A 1 297 ? -13.562 0.679 24.656 1 97.5 297 LYS A N 1
ATOM 2309 C CA . LYS A 1 297 ? -14.148 0.464 25.984 1 97.5 297 LYS A CA 1
ATOM 2310 C C . LYS A 1 297 ? -13.875 1.651 26.891 1 97.5 297 LYS A C 1
ATOM 2312 O O . LYS A 1 297 ? -14.586 1.854 27.891 1 97.5 297 LYS A O 1
ATOM 2317 N N . ARG A 1 298 ? -12.938 2.432 26.516 1 96.81 298 ARG A N 1
ATOM 2318 C CA . ARG A 1 298 ? -12.492 3.508 27.406 1 96.81 298 ARG A CA 1
ATOM 2319 C C . ARG A 1 298 ? -12.922 4.867 26.859 1 96.81 298 ARG A C 1
ATOM 2321 O O . ARG A 1 298 ? -12.523 5.906 27.391 1 96.81 298 ARG A O 1
ATOM 2328 N N . MET A 1 299 ? -13.688 4.984 25.891 1 95.88 299 MET A N 1
ATOM 2329 C CA . MET A 1 299 ? -13.961 6.223 25.156 1 95.88 299 MET A CA 1
ATOM 2330 C C . MET A 1 299 ? -14.711 7.219 26.031 1 95.88 299 MET A C 1
ATOM 2332 O O . MET A 1 299 ? -14.727 8.414 25.75 1 95.88 299 MET A O 1
ATOM 2336 N N . ASP A 1 300 ? -15.297 6.738 27.109 1 93.94 300 ASP A N 1
ATOM 2337 C CA . ASP A 1 300 ? -15.977 7.652 28.016 1 93.94 300 ASP A CA 1
ATOM 2338 C C . ASP A 1 300 ? -15.062 8.062 29.172 1 93.94 300 ASP A C 1
ATOM 2340 O O . ASP A 1 300 ? -15.445 8.867 30.016 1 93.94 300 ASP A O 1
ATOM 2344 N N . GLU A 1 301 ? -13.844 7.566 29.156 1 94.31 301 GLU A N 1
ATOM 2345 C CA . GLU A 1 301 ? -12.859 7.852 30.188 1 94.31 301 GLU A CA 1
ATOM 2346 C C . GLU A 1 301 ? -11.805 8.836 29.703 1 94.31 301 GLU A C 1
ATOM 2348 O O . GLU A 1 301 ? -11.398 8.797 28.531 1 94.31 301 GLU A O 1
ATOM 2353 N N . SER A 1 302 ? -11.297 9.594 30.641 1 89.88 302 SER A N 1
ATOM 2354 C CA . SER A 1 302 ? -10.32 10.617 30.297 1 89.88 302 SER A CA 1
ATOM 2355 C C . SER A 1 302 ? -8.961 9.992 29.969 1 89.88 302 SER A C 1
ATOM 2357 O O . SER A 1 302 ? -8.133 10.609 29.297 1 89.88 302 SER A O 1
ATOM 2359 N N . ASP A 1 303 ? -8.773 8.812 30.438 1 91.31 303 ASP A N 1
ATOM 2360 C CA . ASP A 1 303 ? -7.461 8.195 30.234 1 91.31 303 ASP A CA 1
ATOM 2361 C C . ASP A 1 303 ? -7.418 7.41 28.938 1 91.31 303 ASP A C 1
ATOM 2363 O O . ASP A 1 303 ? -6.387 6.824 28.594 1 91.31 303 ASP A O 1
ATOM 2367 N N . CYS A 1 304 ? -8.547 7.383 28.234 1 96.19 304 CYS A N 1
ATOM 2368 C CA . CYS A 1 304 ? -8.516 6.875 26.875 1 96.19 304 CYS A CA 1
ATOM 2369 C C . CYS A 1 304 ? -7.418 7.559 26.062 1 96.19 304 CYS A C 1
ATOM 2371 O O . CYS A 1 304 ? -7.238 8.773 26.156 1 96.19 304 CYS A O 1
ATOM 2373 N N . TYR A 1 305 ? -6.672 6.75 25.312 1 97.5 305 TYR A N 1
ATOM 2374 C CA . TYR A 1 305 ? -5.535 7.289 24.578 1 97.5 305 TYR A CA 1
ATOM 2375 C C . TYR A 1 305 ? -5.977 8.383 23.609 1 97.5 305 TYR A C 1
ATOM 2377 O O . TYR A 1 305 ? -5.238 9.344 23.375 1 97.5 305 TYR A O 1
ATOM 2385 N N . PHE A 1 306 ? -7.219 8.289 23.094 1 96.88 306 PHE A N 1
ATOM 2386 C CA . PHE A 1 306 ? -7.77 9.281 22.172 1 96.88 306 PHE A CA 1
ATOM 2387 C C . PHE A 1 306 ? -7.785 10.664 22.812 1 96.88 306 PHE A C 1
ATOM 2389 O O . PHE A 1 306 ? -7.738 11.68 22.125 1 96.88 306 PHE A O 1
ATOM 2396 N N . TYR A 1 307 ? -7.77 10.711 24.172 1 95.62 307 TYR A N 1
ATOM 2397 C CA . TYR A 1 307 ? -7.922 11.984 24.875 1 95.62 307 TYR A CA 1
ATOM 2398 C C . TYR A 1 307 ? -6.668 12.32 25.656 1 95.62 307 TYR A C 1
ATOM 2400 O O . TYR A 1 307 ? -6.383 13.5 25.906 1 95.62 307 TYR A O 1
ATOM 2408 N N . SER A 1 308 ? -5.938 11.32 26.047 1 96.44 308 SER A N 1
ATOM 2409 C CA . SER A 1 308 ? -4.734 11.578 26.828 1 96.44 308 SER A CA 1
ATOM 2410 C C . SER A 1 308 ? -3.623 12.156 25.953 1 96.44 308 SER A C 1
ATOM 2412 O O . SER A 1 308 ? -2.842 12.992 26.422 1 96.44 308 SER A O 1
ATOM 2414 N N . LEU A 1 309 ? -3.584 11.719 24.734 1 97.19 309 LEU A N 1
ATOM 2415 C CA . LEU A 1 309 ? -2.533 12.211 23.844 1 97.19 309 LEU A CA 1
ATOM 2416 C C . LEU A 1 309 ? -2.703 13.695 23.562 1 97.19 309 LEU A C 1
ATOM 2418 O O . LEU A 1 309 ? -1.753 14.477 23.703 1 97.19 309 LEU A O 1
ATOM 2422 N N . PRO A 1 310 ? -3.916 14.156 23.156 1 97.56 310 PRO A N 1
ATOM 2423 C CA . PRO A 1 310 ? -4.047 15.594 22.922 1 97.56 310 PRO A CA 1
ATOM 2424 C C . PRO A 1 310 ? -3.791 16.422 24.172 1 97.56 310 PRO A C 1
ATOM 2426 O O . PRO A 1 310 ? -3.293 17.547 24.094 1 97.56 310 PRO A O 1
ATOM 2429 N N . LYS A 1 311 ? -4.09 15.891 25.328 1 97 311 LYS A N 1
ATOM 2430 C CA . LYS A 1 311 ? -3.771 16.594 26.562 1 97 311 LYS A CA 1
ATOM 2431 C C . LYS A 1 311 ? -2.264 16.781 26.719 1 97 311 LYS A C 1
ATOM 2433 O O . LYS A 1 311 ? -1.801 17.859 27.094 1 97 311 LYS A O 1
ATOM 2438 N N . GLU A 1 312 ? -1.542 15.758 26.469 1 97 312 GLU A N 1
ATOM 2439 C CA . GLU A 1 312 ? -0.085 15.836 26.516 1 97 312 GLU A CA 1
ATOM 2440 C C . GLU A 1 312 ? 0.438 16.812 25.453 1 97 312 GLU A C 1
ATOM 2442 O O . GLU A 1 312 ? 1.308 17.641 25.75 1 97 312 GLU A O 1
ATOM 2447 N N . LEU A 1 313 ? -0.104 16.766 24.281 1 98.19 313 LEU A N 1
ATOM 2448 C CA . LEU A 1 313 ? 0.376 17.562 23.156 1 98.19 313 LEU A CA 1
ATOM 2449 C C . LEU A 1 313 ? 0.053 19.031 23.375 1 98.19 313 LEU A C 1
ATOM 2451 O O . LEU A 1 313 ? 0.794 19.906 22.906 1 98.19 313 LEU A O 1
ATOM 2455 N N . GLU A 1 314 ? -1.029 19.297 24.062 1 98.31 314 GLU A N 1
ATOM 2456 C CA . GLU A 1 314 ? -1.361 20.688 24.344 1 98.31 314 GLU A CA 1
ATOM 2457 C C . GLU A 1 314 ? -0.27 21.359 25.172 1 98.31 314 GLU A C 1
ATOM 2459 O O . GLU A 1 314 ? 0.039 22.531 24.953 1 98.31 314 GLU A O 1
ATOM 2464 N N . GLY A 1 315 ? 0.267 20.641 26.125 1 98.06 315 GLY A N 1
ATOM 2465 C CA . GLY A 1 315 ? 1.404 21.156 26.875 1 98.06 315 GLY A CA 1
ATOM 2466 C C . GLY A 1 315 ? 2.609 21.438 26 1 98.06 315 GLY A C 1
ATOM 2467 O O . GLY A 1 315 ? 3.248 22.484 26.141 1 98.06 315 GLY A O 1
ATOM 2468 N N . LYS A 1 316 ? 2.936 20.594 25.125 1 98.31 316 LYS A N 1
ATOM 2469 C CA . LYS A 1 316 ? 4.07 20.734 24.219 1 98.31 316 LYS A CA 1
ATOM 2470 C C . LYS A 1 316 ? 3.838 21.875 23.234 1 98.31 316 LYS A C 1
ATOM 2472 O O . LYS A 1 316 ? 4.773 22.594 22.859 1 98.31 316 LYS A O 1
ATOM 2477 N N . ARG A 1 317 ? 2.629 21.953 22.734 1 98.38 317 ARG A N 1
ATOM 2478 C CA . ARG A 1 317 ? 2.215 23.062 21.891 1 98.38 317 ARG A CA 1
ATOM 2479 C C . ARG A 1 317 ? 2.494 24.406 22.578 1 98.38 317 ARG A C 1
ATOM 2481 O O . ARG A 1 317 ? 3.078 25.297 21.969 1 98.38 317 ARG A O 1
ATOM 2488 N N . ASN A 1 318 ? 2.049 24.5 23.828 1 97.81 318 ASN A N 1
ATOM 2489 C CA . ASN A 1 318 ? 2.221 25.734 24.578 1 97.81 318 ASN A CA 1
ATOM 2490 C C . ASN A 1 318 ? 3.693 26.031 24.844 1 97.81 318 ASN A C 1
ATOM 2492 O O . ASN A 1 318 ? 4.109 27.188 24.812 1 97.81 318 ASN A O 1
ATOM 2496 N N . GLN A 1 319 ? 4.422 25.031 25.109 1 97.56 319 GLN A N 1
ATOM 2497 C CA . GLN A 1 319 ? 5.863 25.188 25.297 1 97.56 319 GLN A CA 1
ATOM 2498 C C . GLN A 1 319 ? 6.527 25.734 24.031 1 97.56 319 GLN A C 1
ATOM 2500 O O . GLN A 1 319 ? 7.32 26.672 24.094 1 97.56 319 GLN A O 1
ATOM 2505 N N . LEU A 1 320 ? 6.227 25.125 22.938 1 97.75 320 LEU A N 1
ATOM 2506 C CA . LEU A 1 320 ? 6.805 25.578 21.672 1 97.75 320 LEU A CA 1
ATOM 2507 C C .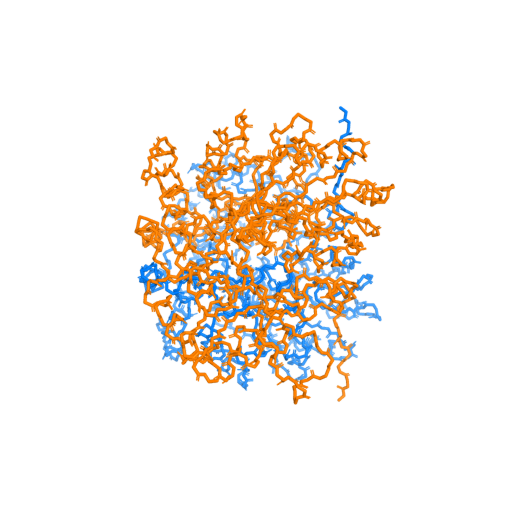 LEU A 1 320 ? 6.398 27.016 21.375 1 97.75 320 LEU A C 1
ATOM 2509 O O . LEU A 1 320 ? 7.234 27.828 20.953 1 97.75 320 LEU A O 1
ATOM 2513 N N . ALA A 1 321 ? 5.129 27.344 21.562 1 97.19 321 ALA A N 1
ATOM 2514 C CA . ALA A 1 321 ? 4.648 28.703 21.328 1 97.19 321 ALA A CA 1
ATOM 2515 C C . ALA A 1 321 ? 5.422 29.719 22.172 1 97.19 321 ALA A C 1
ATOM 2517 O O . ALA A 1 321 ? 5.84 30.766 21.672 1 97.19 321 ALA A O 1
ATOM 2518 N N . ARG A 1 322 ? 5.605 29.375 23.391 1 96 322 ARG A N 1
ATOM 2519 C CA . ARG A 1 322 ? 6.309 30.266 24.312 1 96 322 ARG A CA 1
ATOM 2520 C C . ARG A 1 322 ? 7.754 30.469 23.859 1 96 322 ARG A C 1
ATOM 2522 O O . ARG A 1 322 ? 8.234 31.609 23.828 1 96 322 ARG A O 1
ATOM 2529 N N . MET A 1 323 ? 8.43 29.438 23.562 1 94.75 323 MET A N 1
ATOM 2530 C CA . MET A 1 323 ? 9.844 29.547 23.203 1 94.75 323 MET A CA 1
ATOM 2531 C C . MET A 1 323 ? 10 30.344 21.906 1 94.75 323 MET A C 1
ATOM 2533 O O . MET A 1 323 ? 10.961 31.109 21.75 1 94.75 323 MET A O 1
ATOM 2537 N N . LEU A 1 324 ? 9.062 30.125 21 1 94.12 324 LEU A N 1
ATOM 2538 C CA . LEU A 1 324 ? 9.109 30.875 19.75 1 94.12 324 LEU A CA 1
ATOM 2539 C C . LEU A 1 324 ? 8.852 32.344 19.984 1 94.12 324 LEU A C 1
ATOM 2541 O O . LEU A 1 324 ? 9.555 33.219 19.438 1 94.12 324 LEU A O 1
ATOM 2545 N N . GLN A 1 325 ? 7.906 32.688 20.828 1 91.69 325 GLN A N 1
ATOM 2546 C CA . GLN A 1 325 ? 7.621 34.062 21.172 1 91.69 325 GLN A CA 1
ATOM 2547 C C . GLN A 1 325 ? 8.828 34.719 21.844 1 91.69 325 GLN A C 1
ATOM 2549 O O . GLN A 1 325 ? 9.156 35.875 21.547 1 91.69 325 GLN A O 1
ATOM 2554 N N . GLU A 1 326 ? 9.398 33.969 22.688 1 90.75 326 GLU A N 1
ATOM 2555 C CA . GLU A 1 326 ? 10.57 34.469 23.391 1 90.75 326 GLU A CA 1
ATOM 2556 C C . GLU A 1 326 ? 11.727 34.75 22.438 1 90.75 326 GLU A C 1
ATOM 2558 O O . GLU A 1 326 ? 12.539 35.656 22.672 1 90.75 326 GLU A O 1
ATOM 2563 N N . ALA A 1 327 ? 11.742 34 21.391 1 87.25 327 ALA A N 1
ATOM 2564 C CA . ALA A 1 327 ? 12.781 34.188 20.391 1 87.25 327 ALA A CA 1
ATOM 2565 C C . ALA A 1 327 ? 12.414 35.281 19.391 1 87.25 327 ALA A C 1
ATOM 2567 O O . ALA A 1 327 ? 13.148 35.531 18.438 1 87.25 327 ALA A O 1
ATOM 2568 N N . GLY A 1 328 ? 11.266 35.906 19.578 1 83.44 328 GLY A N 1
ATOM 2569 C CA . GLY A 1 328 ? 10.859 37.031 18.734 1 83.44 328 GLY A CA 1
ATOM 2570 C C . GLY A 1 328 ? 10.07 36.594 17.5 1 83.44 328 GLY A C 1
ATOM 2571 O O . GLY A 1 328 ? 9.883 37.375 16.578 1 83.44 328 GLY A O 1
ATOM 2572 N N . LEU A 1 329 ? 9.648 35.375 17.531 1 89.62 329 LEU A N 1
ATOM 2573 C CA . LEU A 1 329 ? 8.852 34.875 16.406 1 89.62 329 LEU A CA 1
ATOM 2574 C C . LEU A 1 329 ? 7.359 34.938 16.734 1 89.62 329 LEU A C 1
ATOM 2576 O O . LEU A 1 329 ? 6.984 35.219 17.875 1 89.62 329 LEU A O 1
ATOM 2580 N N . LYS A 1 330 ? 6.586 34.812 15.727 1 92 330 LYS A N 1
ATOM 2581 C CA . LYS A 1 330 ? 5.137 34.938 15.883 1 92 330 LYS A CA 1
ATOM 2582 C C . LYS A 1 330 ? 4.453 33.594 15.531 1 92 330 LYS A C 1
ATOM 2584 O O . LYS A 1 330 ? 3.977 33.438 14.406 1 92 330 LYS A O 1
ATOM 2589 N N . PRO A 1 331 ? 4.305 32.75 16.516 1 96.12 331 PRO A N 1
ATOM 2590 C CA . PRO A 1 331 ? 3.637 31.469 16.25 1 96.12 331 PRO A CA 1
ATOM 2591 C C . PRO A 1 331 ? 2.135 31.625 16.031 1 96.12 331 PRO A C 1
ATOM 2593 O O . PRO A 1 331 ? 1.501 32.469 16.641 1 96.12 331 PRO A O 1
ATOM 2596 N N . VAL A 1 332 ? 1.562 30.906 15.117 1 96.44 332 VAL A N 1
ATOM 2597 C CA . VAL A 1 332 ? 0.127 30.688 14.969 1 96.44 332 VAL A CA 1
ATOM 2598 C C . VAL A 1 332 ? -0.304 29.469 15.766 1 96.44 332 VAL A C 1
ATOM 2600 O O . VAL A 1 332 ? -0.094 28.328 15.344 1 96.44 332 VAL A O 1
ATOM 2603 N N . VAL A 1 333 ? -0.896 29.703 16.938 1 97.62 333 VAL A N 1
ATOM 2604 C CA . VAL A 1 333 ? -1.2 28.609 17.844 1 97.62 333 VAL A CA 1
ATOM 2605 C C . VAL A 1 333 ? -2.26 27.688 17.219 1 97.62 333 VAL A C 1
ATOM 2607 O O . VAL A 1 333 ? -3.373 28.141 16.938 1 97.62 333 VAL A O 1
ATOM 2610 N N . PRO A 1 334 ? -1.958 26.453 16.984 1 98.56 334 PRO A N 1
ATOM 2611 C CA . PRO A 1 334 ? -2.914 25.547 16.328 1 98.56 334 PRO A CA 1
ATOM 2612 C C . PRO A 1 334 ? -4.043 25.109 17.266 1 98.56 334 PRO A C 1
ATOM 2614 O O . PRO A 1 334 ? -3.816 24.922 18.469 1 98.56 334 PRO A O 1
ATOM 2617 N N . GLU A 1 335 ? -5.242 24.922 16.656 1 98.56 335 GLU A N 1
ATOM 2618 C CA . GLU A 1 335 ? -6.402 24.391 17.375 1 98.56 335 GLU A CA 1
ATOM 2619 C C . GLU A 1 335 ? -6.367 22.875 17.438 1 98.56 335 GLU A C 1
ATOM 2621 O O . GLU A 1 335 ? -7.012 22.266 18.297 1 98.56 335 GLU A O 1
ATOM 2626 N N . GLY A 1 336 ? -5.656 22.25 16.562 1 98.69 336 GLY A N 1
ATOM 2627 C CA . GLY A 1 336 ? -5.539 20.797 16.484 1 98.69 336 GLY A CA 1
ATOM 2628 C C . GLY A 1 336 ? -4.324 20.344 15.711 1 98.69 336 GLY A C 1
ATOM 2629 O O . GLY A 1 336 ? -3.561 21.172 15.195 1 98.69 336 GLY A O 1
ATOM 2630 N N . GLY A 1 337 ? -4.078 19.047 15.664 1 98.31 337 GLY A N 1
ATOM 2631 C CA . GLY A 1 337 ? -2.896 18.484 15.039 1 98.31 337 GLY A CA 1
ATOM 2632 C C . GLY A 1 337 ? -1.645 18.609 15.883 1 98.31 337 GLY A C 1
ATOM 2633 O O . GLY A 1 337 ? -1.729 18.75 17.109 1 98.31 337 GLY A O 1
ATOM 2634 N N . TYR A 1 338 ? -0.509 18.484 15.289 1 98.75 338 TYR A N 1
ATOM 2635 C CA . TYR A 1 338 ? 0.708 18.594 16.078 1 98.75 338 TYR A CA 1
ATOM 2636 C C . TYR A 1 338 ? 1.767 19.406 15.344 1 98.75 338 TYR A C 1
ATOM 2638 O O . TYR A 1 338 ? 2.963 19.125 15.453 1 98.75 338 TYR A O 1
ATOM 2646 N N . PHE A 1 339 ? 1.276 20.375 14.547 1 98.5 339 PHE A N 1
ATOM 2647 C CA . PHE A 1 339 ? 2.15 21.312 13.852 1 98.5 339 PHE A CA 1
ATOM 2648 C C . PHE A 1 339 ? 1.843 22.75 14.266 1 98.5 339 PHE A C 1
ATOM 2650 O O . PHE A 1 339 ? 0.735 23.047 14.719 1 98.5 339 PHE A O 1
ATOM 2657 N N . MET A 1 340 ? 2.846 23.594 14.164 1 98.38 340 MET A N 1
ATOM 2658 C CA . MET A 1 340 ? 2.699 25.016 14.445 1 98.38 340 MET A CA 1
ATOM 2659 C C . MET A 1 340 ? 3.352 25.859 13.352 1 98.38 340 MET A C 1
ATOM 2661 O O . MET A 1 340 ? 4.539 25.688 13.062 1 98.38 340 MET A O 1
ATOM 2665 N N . VAL A 1 341 ? 2.533 26.641 12.711 1 97.62 341 VAL A N 1
ATOM 2666 C CA . VAL A 1 341 ? 3.031 27.578 11.711 1 97.62 341 VAL A CA 1
ATOM 2667 C C . VAL A 1 341 ? 3.564 28.828 12.406 1 97.62 341 VAL A C 1
ATOM 2669 O O . VAL A 1 341 ? 2.998 29.281 13.406 1 97.62 341 VAL A O 1
ATOM 2672 N N . VAL A 1 342 ? 4.645 29.344 11.883 1 96.81 342 VAL A N 1
ATOM 2673 C CA . VAL A 1 342 ? 5.301 30.484 12.492 1 96.81 342 VAL A CA 1
ATOM 2674 C C . VAL A 1 342 ? 5.617 31.531 11.43 1 96.81 342 VAL A C 1
ATOM 2676 O O . VAL A 1 342 ? 6.16 31.203 10.367 1 96.81 342 VAL A O 1
ATOM 2679 N N . ASP A 1 343 ? 5.227 32.719 11.68 1 94.12 343 ASP A N 1
ATOM 2680 C CA . ASP A 1 343 ? 5.602 33.844 10.844 1 94.12 343 ASP A CA 1
ATOM 2681 C C . ASP A 1 343 ? 7.051 34.25 11.094 1 94.12 343 ASP A C 1
ATOM 2683 O O . ASP A 1 343 ? 7.406 34.656 12.203 1 94.12 343 ASP A O 1
ATOM 2687 N N . VAL A 1 344 ? 7.875 34.25 10.07 1 91.25 344 VAL A N 1
ATOM 2688 C CA . VAL A 1 344 ? 9.289 34.531 10.242 1 91.25 344 VAL A CA 1
ATOM 2689 C C . VAL A 1 344 ? 9.633 35.844 9.523 1 91.25 344 VAL A C 1
ATOM 2691 O O . VAL A 1 344 ? 10.797 36.125 9.258 1 91.25 344 VAL A O 1
ATOM 2694 N N . SER A 1 345 ? 8.664 36.625 9.18 1 87.62 345 SER A N 1
ATOM 2695 C CA . SER A 1 345 ? 8.859 37.844 8.414 1 87.62 345 SER A CA 1
ATOM 2696 C C . SER A 1 345 ? 9.719 38.844 9.172 1 87.62 345 SER A C 1
ATOM 2698 O O . SER A 1 345 ? 10.414 39.656 8.562 1 87.62 345 SER A O 1
ATOM 2700 N N . THR A 1 346 ? 9.766 38.75 10.438 1 82.12 346 THR A N 1
ATOM 2701 C CA . THR A 1 346 ? 10.438 39.781 11.234 1 82.12 346 THR A CA 1
ATOM 2702 C C . THR A 1 346 ? 11.922 39.438 11.383 1 82.12 346 THR A C 1
ATOM 2704 O O . THR A 1 346 ? 12.711 40.312 11.789 1 82.12 346 THR A O 1
ATOM 2707 N N . LEU A 1 347 ? 12.383 38.25 11.18 1 82.94 347 LEU A N 1
ATOM 2708 C CA . LEU A 1 347 ? 13.773 37.844 11.398 1 82.94 347 LEU A CA 1
ATOM 2709 C C . LEU A 1 347 ? 14.672 38.438 10.312 1 82.94 347 LEU A C 1
ATOM 2711 O O . LEU A 1 347 ? 15.859 38.656 10.555 1 82.94 347 LEU A O 1
ATOM 2715 N N . ASN A 1 348 ? 14.195 38.906 9.188 1 78.31 348 ASN A N 1
ATOM 2716 C CA . ASN A 1 348 ? 14.891 39.562 8.086 1 78.31 348 ASN A CA 1
ATOM 2717 C C . ASN A 1 348 ? 16.266 38.969 7.855 1 78.31 348 ASN A C 1
ATOM 2719 O O . ASN A 1 348 ? 17.266 39.688 7.809 1 78.31 348 ASN A O 1
ATOM 2723 N N . VAL A 1 349 ? 16.406 37.688 7.805 1 85.25 349 VAL A N 1
ATOM 2724 C CA . VAL A 1 349 ? 17.656 37.031 7.484 1 85.25 349 VAL A CA 1
ATOM 2725 C C . VAL A 1 349 ? 18.016 37.25 6.016 1 85.25 349 VAL A C 1
ATOM 2727 O O . VAL A 1 349 ? 17.156 37.156 5.141 1 85.25 349 VAL A O 1
ATOM 2730 N N . ASP A 1 350 ? 19.281 37.688 5.797 1 87.25 350 ASP A N 1
ATOM 2731 C CA . ASP A 1 350 ? 19.766 37.875 4.434 1 87.25 350 ASP A CA 1
ATOM 2732 C C . ASP A 1 350 ? 20.062 36.531 3.777 1 87.25 350 ASP A C 1
ATOM 2734 O O . ASP A 1 350 ? 20.984 35.812 4.172 1 87.25 350 ASP A O 1
ATOM 2738 N N . LEU A 1 351 ? 19.203 36.188 2.777 1 90.81 351 LEU A N 1
ATOM 2739 C CA . LEU A 1 351 ? 19.328 34.906 2.109 1 90.81 351 LEU A CA 1
ATOM 2740 C C . LEU A 1 351 ? 19.766 35.062 0.659 1 90.81 351 LEU A C 1
ATOM 2742 O O . LEU A 1 351 ? 19.484 34.219 -0.184 1 90.81 351 LEU A O 1
ATOM 2746 N N . SER A 1 352 ? 20.391 36.156 0.305 1 85.19 352 SER A N 1
ATOM 2747 C CA . SER A 1 352 ? 20.75 36.531 -1.059 1 85.19 352 SER A CA 1
ATOM 2748 C C . SER A 1 352 ? 21.734 35.531 -1.661 1 85.19 352 SER A C 1
ATOM 2750 O O . SER A 1 352 ? 21.812 35.375 -2.883 1 85.19 352 SER A O 1
ATOM 2752 N N . ASP A 1 353 ? 22.453 34.75 -0.874 1 84.94 353 ASP A N 1
ATOM 2753 C CA . ASP A 1 353 ? 23.453 33.812 -1.36 1 84.94 353 ASP A CA 1
ATOM 2754 C C . ASP A 1 353 ? 22.828 32.438 -1.661 1 84.94 353 ASP A C 1
ATOM 2756 O O . ASP A 1 353 ? 23.5 31.562 -2.193 1 84.94 353 ASP A O 1
ATOM 2760 N N . MET A 1 354 ? 21.641 32.375 -1.308 1 84.38 354 MET A N 1
ATOM 2761 C CA . MET A 1 354 ? 20.984 31.078 -1.496 1 84.38 354 MET A CA 1
ATOM 2762 C C . MET A 1 354 ? 20.359 30.984 -2.881 1 84.38 354 MET A C 1
ATOM 2764 O O . MET A 1 354 ? 20.391 31.953 -3.648 1 84.38 354 MET A O 1
ATOM 2768 N N . GLU A 1 355 ? 19.797 29.812 -3.219 1 74.31 355 GLU A N 1
ATOM 2769 C CA . GLU A 1 355 ? 19.203 29.531 -4.523 1 74.31 355 GLU A CA 1
ATOM 2770 C C . GLU A 1 355 ? 18.156 30.578 -4.891 1 74.31 355 GLU A C 1
ATOM 2772 O O . GLU A 1 355 ? 17.219 30.812 -4.133 1 74.31 355 GLU A O 1
ATOM 2777 N N . GLU A 1 356 ? 18.203 31.156 -6.004 1 72.44 356 GLU A N 1
ATOM 2778 C CA . GLU A 1 356 ? 17.406 32.312 -6.398 1 72.44 356 GLU A CA 1
ATOM 2779 C C . GLU A 1 356 ? 15.984 31.906 -6.77 1 72.44 356 GLU A C 1
ATOM 2781 O O . GLU A 1 356 ? 15.023 32.625 -6.484 1 72.44 356 GLU A O 1
ATOM 2786 N N . ASP A 1 357 ? 15.695 30.766 -7.215 1 85.56 357 ASP A N 1
ATOM 2787 C CA . ASP A 1 357 ? 14.383 30.469 -7.777 1 85.56 357 ASP A CA 1
ATOM 2788 C C . ASP A 1 357 ? 13.516 29.719 -6.773 1 85.56 357 ASP A C 1
ATOM 2790 O O . ASP A 1 357 ? 12.633 28.938 -7.164 1 85.56 357 ASP A O 1
ATOM 2794 N N . LYS A 1 358 ? 13.672 30.031 -5.453 1 89.44 358 LYS A N 1
ATOM 2795 C CA . LYS A 1 358 ? 12.844 29.375 -4.434 1 89.44 358 LYS A CA 1
ATOM 2796 C C . LYS A 1 358 ? 12.188 30.422 -3.531 1 89.44 358 LYS A C 1
ATOM 2798 O O . LYS A 1 358 ? 12.711 31.516 -3.35 1 89.44 358 LYS A O 1
ATOM 2803 N N . PRO A 1 359 ? 11.023 30.094 -3.014 1 92.5 359 PRO A N 1
ATOM 2804 C CA . PRO A 1 359 ? 10.359 31 -2.07 1 92.5 359 PRO A CA 1
ATOM 2805 C C . PRO A 1 359 ? 11.211 31.281 -0.833 1 92.5 359 PRO A C 1
ATOM 2807 O O . PRO A 1 359 ? 12.094 30.484 -0.49 1 92.5 359 PRO A O 1
ATOM 2810 N N . TYR A 1 360 ? 10.992 32.406 -0.201 1 92.81 360 TYR A N 1
ATOM 2811 C CA . TYR A 1 360 ? 11.773 32.844 0.94 1 92.81 360 TYR A CA 1
ATOM 2812 C C . TYR A 1 360 ? 11.836 31.781 2.027 1 92.81 360 TYR A C 1
ATOM 2814 O O . TYR A 1 360 ? 12.906 31.5 2.562 1 92.81 360 TYR A O 1
ATOM 2822 N N . ASP A 1 361 ? 10.664 31.266 2.377 1 94.38 361 ASP A N 1
ATOM 2823 C CA . ASP A 1 361 ? 10.609 30.297 3.469 1 94.38 361 ASP A CA 1
ATOM 2824 C C . ASP A 1 361 ? 11.43 29.047 3.139 1 94.38 361 ASP A C 1
ATOM 2826 O O . ASP A 1 361 ? 12.062 28.453 4.02 1 94.38 361 ASP A O 1
ATOM 2830 N N . TYR A 1 362 ? 11.422 28.672 1.889 1 92.56 362 TYR A N 1
ATOM 2831 C CA . TYR A 1 362 ? 12.227 27.531 1.446 1 92.56 362 TYR A CA 1
ATOM 2832 C C . TYR A 1 362 ? 13.711 27.781 1.684 1 92.56 362 TYR A C 1
ATOM 2834 O O . TYR A 1 362 ? 14.406 26.938 2.258 1 92.56 362 TYR A O 1
ATOM 2842 N N . LYS A 1 363 ? 14.18 28.875 1.266 1 93.31 363 LYS A N 1
ATOM 2843 C CA . LYS A 1 363 ? 15.562 29.281 1.495 1 93.31 363 LYS A CA 1
ATOM 2844 C C . LYS A 1 363 ? 15.859 29.422 2.986 1 93.31 363 LYS A C 1
ATOM 2846 O O . LYS A 1 363 ? 16.906 28.984 3.457 1 93.31 363 LYS A O 1
ATOM 2851 N N . PHE A 1 364 ? 14.969 30.016 3.646 1 93.88 364 PHE A N 1
ATOM 2852 C CA . PHE A 1 364 ? 15.125 30.25 5.074 1 93.88 364 PHE A CA 1
ATOM 2853 C C . PHE A 1 364 ? 15.289 28.953 5.832 1 93.88 364 PHE A C 1
ATOM 2855 O O . PHE A 1 364 ? 16.172 28.828 6.684 1 93.88 364 PHE A O 1
ATOM 2862 N N . VAL A 1 365 ? 14.445 27.953 5.598 1 95 365 VAL A N 1
ATOM 2863 C CA . VAL A 1 365 ? 14.484 26.688 6.297 1 95 365 VAL A CA 1
ATOM 2864 C C . VAL A 1 365 ? 15.797 25.969 5.988 1 95 365 VAL A C 1
ATOM 2866 O O . VAL A 1 365 ? 16.422 25.375 6.879 1 95 365 VAL A O 1
ATOM 2869 N N . LYS A 1 366 ? 16.188 26 4.711 1 93.25 366 LYS A N 1
ATOM 2870 C CA . LYS A 1 366 ? 17.484 25.406 4.359 1 93.25 366 LYS A CA 1
ATOM 2871 C C . LYS A 1 366 ? 18.625 26.078 5.117 1 93.25 366 LYS A C 1
ATOM 2873 O O . LYS A 1 366 ? 19.516 25.391 5.633 1 93.25 366 LYS A O 1
ATOM 2878 N N . TRP A 1 367 ? 18.625 27.375 5.117 1 92.81 367 TRP A N 1
ATOM 2879 C CA . TRP A 1 367 ? 19.609 28.156 5.863 1 92.81 367 TRP A CA 1
ATOM 2880 C C . TRP A 1 367 ? 19.594 27.766 7.344 1 92.81 367 TRP A C 1
ATOM 2882 O O . TRP A 1 367 ? 20.641 27.594 7.957 1 92.81 367 TRP A O 1
ATOM 2892 N N . MET A 1 368 ? 18.391 27.703 7.93 1 94.06 368 MET A N 1
ATOM 2893 C CA . MET A 1 368 ? 18.219 27.391 9.344 1 94.06 368 MET A CA 1
ATOM 2894 C C . MET A 1 368 ? 18.766 26.016 9.68 1 94.06 368 MET A C 1
ATOM 2896 O O . MET A 1 368 ? 19.422 25.828 10.711 1 94.06 368 MET A O 1
ATOM 2900 N N . ILE A 1 369 ? 18.5 25 8.836 1 94.38 369 ILE A N 1
ATOM 2901 C CA . ILE A 1 369 ? 19.016 23.641 9.039 1 94.38 369 ILE A CA 1
ATOM 2902 C C . ILE A 1 369 ? 20.547 23.656 8.992 1 94.38 369 ILE A C 1
ATOM 2904 O O . ILE A 1 369 ? 21.203 23.078 9.859 1 94.38 369 ILE A O 1
ATOM 2908 N N . LYS A 1 370 ? 21.062 24.359 8.031 1 91.56 370 LYS A N 1
ATOM 2909 C CA . LYS A 1 370 ? 22.516 24.375 7.812 1 91.56 370 LYS A CA 1
ATOM 2910 C C . LYS A 1 370 ? 23.234 25.156 8.898 1 91.56 370 LYS A C 1
ATOM 2912 O O . LYS A 1 370 ? 24.266 24.719 9.422 1 91.56 370 LYS A O 1
ATOM 2917 N N . ASN A 1 371 ? 22.719 26.312 9.289 1 91.19 371 ASN A N 1
ATOM 2918 C CA . ASN A 1 371 ? 23.453 27.266 10.117 1 91.19 371 ASN A CA 1
ATOM 2919 C C . ASN A 1 371 ? 23.031 27.188 11.578 1 91.19 371 ASN A C 1
ATOM 2921 O O . ASN A 1 371 ? 23.812 27.516 12.477 1 91.19 371 ASN A O 1
ATOM 2925 N N . LYS A 1 372 ? 21.797 26.828 11.781 1 93.06 372 LYS A N 1
ATOM 2926 C CA . LYS A 1 372 ? 21.281 26.844 13.148 1 93.06 372 LYS A CA 1
ATOM 2927 C C . LYS A 1 372 ? 21 25.422 13.648 1 93.06 372 LYS A C 1
ATOM 2929 O O . LYS A 1 372 ? 20.75 25.219 14.836 1 93.06 372 LYS A O 1
ATOM 2934 N N . LYS A 1 373 ? 20.969 24.422 12.789 1 95.12 373 LYS A N 1
ATOM 2935 C CA . LYS A 1 373 ? 20.781 23.016 13.109 1 95.12 373 LYS A CA 1
ATOM 2936 C C . LYS A 1 373 ? 19.375 22.766 13.633 1 95.12 373 LYS A C 1
ATOM 2938 O O . LYS A 1 373 ? 19.188 22 14.594 1 95.12 373 LYS A O 1
ATOM 2943 N N . LEU A 1 374 ? 18.5 23.469 13.156 1 96 374 LEU A N 1
ATOM 2944 C CA . LEU A 1 374 ? 17.078 23.312 13.469 1 96 374 LEU A CA 1
ATOM 2945 C C . LEU A 1 374 ? 16.25 23.141 12.195 1 96 374 LEU A C 1
ATOM 2947 O O . LEU A 1 374 ? 16.297 23.984 11.297 1 96 374 LEU A O 1
ATOM 2951 N N . ALA A 1 375 ? 15.578 22 12.156 1 96.31 375 ALA A N 1
ATOM 2952 C CA . ALA A 1 375 ? 14.82 21.688 10.938 1 96.31 375 ALA A CA 1
ATOM 2953 C C . ALA A 1 375 ? 13.352 22.062 11.102 1 96.31 375 ALA A C 1
ATOM 2955 O O . ALA A 1 375 ? 12.758 21.844 12.164 1 96.31 375 ALA A O 1
ATOM 2956 N N . ALA A 1 376 ? 12.781 22.656 10.141 1 96.38 376 ALA A N 1
ATOM 2957 C CA . ALA A 1 376 ? 11.367 22.969 9.938 1 96.38 376 ALA A CA 1
ATOM 2958 C C . ALA A 1 376 ? 10.953 22.672 8.492 1 96.38 376 ALA A C 1
ATOM 2960 O O . ALA A 1 376 ? 11.695 22.047 7.742 1 96.38 376 ALA A O 1
ATOM 2961 N N . ILE A 1 377 ? 9.734 23.016 8.102 1 96.44 377 ILE A N 1
ATOM 2962 C CA . ILE A 1 377 ? 9.25 22.812 6.742 1 96.44 377 ILE A CA 1
ATOM 2963 C C . ILE A 1 377 ? 8.695 24.125 6.191 1 96.44 377 ILE A C 1
ATOM 2965 O O . ILE A 1 377 ? 7.953 24.828 6.883 1 96.44 377 ILE A O 1
ATOM 2969 N N . PRO A 1 378 ? 9.125 24.5 4.953 1 95.81 378 PRO A N 1
ATOM 2970 C CA . PRO A 1 378 ? 8.539 25.703 4.352 1 95.81 378 PRO A CA 1
ATOM 2971 C C . PRO A 1 378 ? 7.051 25.547 4.066 1 95.81 378 PRO A C 1
ATOM 2973 O O . PRO A 1 378 ? 6.629 24.547 3.475 1 95.81 378 PRO A O 1
ATOM 2976 N N . LEU A 1 379 ? 6.297 26.484 4.441 1 96.31 379 LEU A N 1
ATOM 2977 C CA . LEU A 1 379 ? 4.852 26.406 4.25 1 96.31 379 LEU A CA 1
ATOM 2978 C C . LEU A 1 379 ? 4.492 26.531 2.771 1 96.31 379 LEU A C 1
ATOM 2980 O O . LEU A 1 379 ? 3.477 25.984 2.334 1 96.31 379 LEU A O 1
ATOM 2984 N N . SER A 1 380 ? 5.336 27.188 2 1 94.56 380 SER A N 1
ATOM 2985 C CA . SER A 1 380 ? 5.09 27.375 0.574 1 94.56 380 SER A CA 1
ATOM 2986 C C . SER A 1 380 ? 5.066 26.031 -0.162 1 94.56 380 SER A C 1
ATOM 2988 O O . SER A 1 380 ? 4.551 25.938 -1.279 1 94.56 380 SER A O 1
ATOM 2990 N N . SER A 1 381 ? 5.586 24.969 0.464 1 92.81 381 SER A N 1
ATOM 2991 C CA . SER A 1 381 ? 5.578 23.625 -0.122 1 92.81 381 SER A CA 1
ATOM 2992 C C . SER A 1 381 ? 4.168 23.047 -0.177 1 92.81 381 SER A C 1
ATOM 2994 O O . SER A 1 381 ? 3.916 22.062 -0.873 1 92.81 381 SER A O 1
ATOM 2996 N N . PHE A 1 382 ? 3.242 23.672 0.505 1 95.69 382 PHE A N 1
ATOM 2997 C CA . PHE A 1 382 ? 1.879 23.172 0.612 1 95.69 382 PHE A CA 1
ATOM 2998 C C . PHE A 1 382 ? 0.918 24.031 -0.199 1 95.69 382 PHE A C 1
ATOM 3000 O O . PHE A 1 382 ? -0.279 24.078 0.093 1 95.69 382 PHE A O 1
ATOM 3007 N N . CYS A 1 383 ? 1.517 24.766 -1.142 1 94.38 383 CYS A N 1
ATOM 3008 C CA . CYS A 1 383 ? 0.732 25.688 -1.969 1 94.38 383 CYS A CA 1
ATOM 3009 C C . CYS A 1 383 ? 1.093 25.531 -3.441 1 94.38 383 CYS A C 1
ATOM 3011 O O . CYS A 1 383 ? 2.174 25.031 -3.773 1 94.38 383 CYS A O 1
ATOM 3013 N N . GLY A 1 384 ? 0.177 25.891 -4.234 1 91.25 384 GLY A N 1
ATOM 3014 C CA . GLY A 1 384 ? 0.491 26 -5.652 1 91.25 384 GLY A CA 1
ATOM 3015 C C . GLY A 1 384 ? 1.314 27.234 -5.984 1 91.25 384 GLY A C 1
ATOM 3016 O O . GLY A 1 384 ? 1.484 28.109 -5.145 1 91.25 384 GLY A O 1
ATOM 3017 N N . PRO A 1 385 ? 1.781 27.234 -7.168 1 88.25 385 PRO A N 1
ATOM 3018 C CA . PRO A 1 385 ? 2.674 28.328 -7.562 1 88.25 385 PRO A CA 1
ATOM 3019 C C . PRO A 1 385 ? 2.006 29.703 -7.473 1 88.25 385 PRO A C 1
ATOM 3021 O O . PRO A 1 385 ? 2.668 30.688 -7.16 1 88.25 385 PRO A O 1
ATOM 3024 N N . GLU A 1 386 ? 0.737 29.766 -7.637 1 91.19 386 GLU A N 1
ATOM 3025 C CA . GLU A 1 386 ? 0.034 31.031 -7.691 1 91.19 386 GLU A CA 1
ATOM 3026 C C . GLU A 1 386 ? -0.152 31.625 -6.297 1 91.19 386 GLU A C 1
ATOM 3028 O O . GLU A 1 386 ? -0.359 32.844 -6.148 1 91.19 386 GLU A O 1
ATOM 3033 N N . THR A 1 387 ? -0.067 30.812 -5.305 1 93.56 387 THR A N 1
ATOM 3034 C CA . THR A 1 387 ? -0.391 31.281 -3.967 1 93.56 387 THR A CA 1
ATOM 3035 C C . THR A 1 387 ? 0.838 31.234 -3.064 1 93.56 387 THR A C 1
ATOM 3037 O O . THR A 1 387 ? 0.782 31.656 -1.907 1 93.56 387 THR A O 1
ATOM 3040 N N . GLN A 1 388 ? 1.929 30.812 -3.547 1 92.69 388 GLN A N 1
ATOM 3041 C CA . GLN A 1 388 ? 3.133 30.609 -2.746 1 92.69 388 GLN A CA 1
ATOM 3042 C C . GLN A 1 388 ? 3.561 31.906 -2.064 1 92.69 388 GLN A C 1
ATOM 3044 O O . GLN A 1 388 ? 4.027 31.891 -0.925 1 92.69 388 GLN A O 1
ATOM 3049 N N . GLN A 1 389 ? 3.408 33.031 -2.779 1 91.69 389 GLN A N 1
ATOM 3050 C CA . GLN A 1 389 ? 3.852 34.312 -2.258 1 91.69 389 GLN A CA 1
ATOM 3051 C C . GLN A 1 389 ? 3.094 34.688 -0.988 1 91.69 389 GLN A C 1
ATOM 3053 O O . GLN A 1 389 ? 3.639 35.344 -0.105 1 91.69 389 GLN A O 1
ATOM 3058 N N . LYS A 1 390 ? 1.913 34.188 -0.88 1 92.38 390 LYS A N 1
ATOM 3059 C CA . LYS A 1 390 ? 1.071 34.5 0.272 1 92.38 390 LYS A CA 1
ATOM 3060 C C . LYS A 1 390 ? 1.55 33.75 1.519 1 92.38 390 LYS A C 1
ATOM 3062 O O . LYS A 1 390 ? 1.266 34.188 2.643 1 92.38 390 LYS A O 1
ATOM 3067 N N . PHE A 1 391 ? 2.324 32.688 1.358 1 95.25 391 PHE A N 1
ATOM 3068 C CA . PHE A 1 391 ? 2.617 31.812 2.49 1 95.25 391 PHE A CA 1
ATOM 3069 C C . PHE A 1 391 ? 4.121 31.688 2.695 1 95.25 391 PHE A C 1
ATOM 3071 O O . PHE A 1 391 ? 4.57 31.016 3.635 1 95.25 391 PHE A O 1
ATOM 3078 N N . GLU A 1 392 ? 4.965 32.406 1.902 1 94.5 392 GLU A N 1
ATOM 3079 C CA . GLU A 1 392 ? 6.406 32.156 1.874 1 94.5 392 GLU A CA 1
ATOM 3080 C C . GLU A 1 392 ? 7.09 32.812 3.076 1 94.5 392 GLU A C 1
ATOM 3082 O O . GLU A 1 392 ? 8.305 32.688 3.24 1 94.5 392 GLU A O 1
ATOM 3087 N N . LYS A 1 393 ? 6.332 33.469 3.926 1 94.31 393 LYS A N 1
ATOM 3088 C CA . LYS A 1 393 ? 6.922 34.031 5.141 1 94.31 393 LYS A CA 1
ATOM 3089 C C . LYS A 1 393 ? 6.594 33.156 6.355 1 94.31 393 LYS A C 1
ATOM 3091 O O . LYS A 1 393 ? 6.844 33.562 7.496 1 94.31 393 LYS A O 1
ATOM 3096 N N . TYR A 1 394 ? 6.043 32.031 6.105 1 96.12 394 TYR A N 1
ATOM 3097 C CA . TYR A 1 394 ? 5.688 31.109 7.176 1 96.12 394 TYR A CA 1
ATOM 3098 C C . TYR A 1 394 ? 6.48 29.812 7.066 1 96.12 394 TYR A C 1
ATOM 3100 O O . TYR A 1 394 ? 6.758 29.344 5.961 1 96.12 394 TYR A O 1
ATOM 3108 N N . ILE A 1 395 ? 6.867 29.266 8.18 1 96.94 395 ILE A N 1
ATOM 3109 C CA . ILE A 1 395 ? 7.449 27.922 8.273 1 96.94 395 ILE A CA 1
ATOM 3110 C C . ILE A 1 395 ? 6.664 27.094 9.281 1 96.94 395 ILE A C 1
ATOM 3112 O O . ILE A 1 395 ? 5.836 27.625 10.031 1 96.94 395 ILE A O 1
ATOM 3116 N N . ARG A 1 396 ? 6.848 25.797 9.281 1 97.62 396 ARG A N 1
ATOM 3117 C CA . ARG A 1 396 ? 6.051 24.891 10.109 1 97.62 396 ARG A CA 1
ATOM 3118 C C . ARG A 1 396 ? 6.945 24.031 10.984 1 97.62 396 ARG A C 1
ATOM 3120 O O . ARG A 1 396 ? 7.906 23.422 10.5 1 97.62 396 ARG A O 1
ATOM 3127 N N . PHE A 1 397 ? 6.645 23.984 12.273 1 97.75 397 PHE A N 1
ATOM 3128 C CA . PHE A 1 397 ? 7.312 23.109 13.227 1 97.75 397 PHE A CA 1
ATOM 3129 C C . PHE A 1 397 ? 6.387 21.984 13.672 1 97.75 397 PHE A C 1
ATOM 3131 O O . PHE A 1 397 ? 5.164 22.125 13.633 1 97.75 397 PHE A O 1
ATOM 3138 N N . CYS A 1 398 ? 6.953 20.906 14.039 1 97.69 398 CYS A N 1
ATOM 3139 C CA . CYS A 1 398 ? 6.273 19.75 14.609 1 97.69 398 CYS A CA 1
ATOM 3140 C C . CYS A 1 398 ? 6.578 19.609 16.094 1 97.69 398 CYS A C 1
ATOM 3142 O O . CYS A 1 398 ? 7.742 19.641 16.5 1 97.69 398 CYS A O 1
ATOM 3144 N N . PHE A 1 399 ? 5.543 19.422 16.984 1 98.38 399 PHE A N 1
ATOM 3145 C CA . PHE A 1 399 ? 5.832 19.469 18.406 1 98.38 399 PHE A CA 1
ATOM 3146 C C . PHE A 1 399 ? 5.465 18.141 19.078 1 98.38 399 PHE A C 1
ATOM 3148 O O . PHE A 1 399 ? 5.469 18.047 20.312 1 98.38 399 PHE A O 1
ATOM 3155 N N . ILE A 1 400 ? 5.09 17.109 18.375 1 98.06 400 ILE A N 1
ATOM 3156 C CA . ILE A 1 400 ? 4.91 15.789 18.953 1 98.06 400 ILE A CA 1
ATOM 3157 C C . ILE A 1 400 ? 6.27 15.133 19.188 1 98.06 400 ILE A C 1
ATOM 3159 O O . ILE A 1 400 ? 6.625 14.18 18.484 1 98.06 400 ILE A O 1
ATOM 3163 N N . LYS A 1 401 ? 6.996 15.641 20.109 1 97.44 401 LYS A N 1
ATOM 3164 C CA . LYS A 1 401 ? 8.383 15.289 20.406 1 97.44 401 LYS A CA 1
ATOM 3165 C C . LYS A 1 401 ? 8.586 15.039 21.891 1 97.44 401 LYS A C 1
ATOM 3167 O O . LYS A 1 401 ? 7.801 15.508 22.719 1 97.44 401 LYS A O 1
ATOM 3172 N N . GLU A 1 402 ? 9.586 14.32 22.172 1 96.31 402 GLU A N 1
ATOM 3173 C CA . GLU A 1 402 ? 10.016 14.195 23.562 1 96.31 402 GLU A CA 1
ATOM 3174 C C . GLU A 1 402 ? 10.406 15.547 24.141 1 96.31 402 GLU A C 1
ATOM 3176 O O . GLU A 1 402 ? 10.789 16.453 23.406 1 96.31 402 GLU A O 1
ATOM 3181 N N . ASP A 1 403 ? 10.359 15.633 25.422 1 96.38 403 ASP A N 1
ATOM 3182 C CA . ASP A 1 403 ? 10.727 16.875 26.094 1 96.38 403 ASP A CA 1
ATOM 3183 C C . ASP A 1 403 ? 12.18 17.25 25.812 1 96.38 403 ASP A C 1
ATOM 3185 O O . ASP A 1 403 ? 12.508 18.422 25.641 1 96.38 403 ASP A O 1
ATOM 3189 N N . SER A 1 404 ? 13.016 16.266 25.75 1 96.44 404 SER A N 1
ATOM 3190 C CA . SER A 1 404 ? 14.43 16.516 25.484 1 96.44 404 SER A CA 1
ATOM 3191 C C . SER A 1 404 ? 14.641 17.141 24.109 1 96.44 404 SER A C 1
ATOM 3193 O O . SER A 1 404 ? 15.516 17.984 23.938 1 96.44 404 SER A O 1
ATOM 3195 N N . THR A 1 405 ? 13.836 16.703 23.156 1 96.19 405 THR A N 1
ATOM 3196 C CA . THR A 1 405 ? 13.922 17.266 21.812 1 96.19 405 THR A CA 1
ATOM 3197 C C . THR A 1 405 ? 13.461 18.719 21.797 1 96.19 405 THR A C 1
ATOM 3199 O O . THR A 1 405 ? 14.109 19.578 21.188 1 96.19 405 THR A O 1
ATOM 3202 N N . LEU A 1 406 ? 12.406 19.047 22.484 1 97.31 406 LEU A N 1
ATOM 3203 C CA . LEU A 1 406 ? 11.898 20.406 22.562 1 97.31 406 LEU A CA 1
ATOM 3204 C C . LEU A 1 406 ? 12.852 21.312 23.344 1 97.31 406 LEU A C 1
ATOM 3206 O O . LEU A 1 406 ? 13.039 22.469 22.984 1 97.31 406 LEU A O 1
ATOM 3210 N N . ASP A 1 407 ? 13.461 20.688 24.344 1 96.88 407 ASP A N 1
ATOM 3211 C CA . ASP A 1 407 ? 14.453 21.438 25.109 1 96.88 407 ASP A CA 1
ATOM 3212 C C . ASP A 1 407 ? 15.656 21.812 24.234 1 96.88 407 ASP A C 1
ATOM 3214 O O . ASP A 1 407 ? 16.188 22.922 24.344 1 96.88 407 ASP A O 1
ATOM 3218 N N . ALA A 1 408 ? 16.094 20.891 23.438 1 96.62 408 ALA A N 1
ATOM 3219 C CA . ALA A 1 408 ? 17.188 21.172 22.516 1 96.62 408 ALA A CA 1
ATOM 3220 C C . ALA A 1 408 ? 16.828 22.297 21.547 1 96.62 408 ALA A C 1
ATOM 3222 O O . ALA A 1 408 ? 17.656 23.141 21.234 1 96.62 408 ALA A O 1
ATOM 3223 N N . ALA A 1 409 ? 15.656 22.266 21.078 1 96.88 409 ALA A N 1
ATOM 3224 C CA . ALA A 1 409 ? 15.18 23.344 20.188 1 96.88 409 ALA A CA 1
ATOM 3225 C C . ALA A 1 409 ? 15.156 24.672 20.922 1 96.88 409 ALA A C 1
ATOM 3227 O O . ALA A 1 409 ? 15.516 25.703 20.344 1 96.88 409 ALA A O 1
ATOM 3228 N N . GLU A 1 410 ? 14.719 24.609 22.109 1 96 410 GLU A N 1
ATOM 3229 C CA . GLU A 1 410 ? 14.672 25.828 22.922 1 96 410 GLU A CA 1
ATOM 3230 C C . GLU A 1 410 ? 16.062 26.453 23.078 1 96 410 GLU A C 1
ATOM 3232 O O . GLU A 1 410 ? 16.219 27.672 22.984 1 96 410 GLU A O 1
ATOM 3237 N N . LYS A 1 411 ? 17 25.625 23.312 1 95.44 411 LYS A N 1
ATOM 3238 C CA . LYS A 1 411 ? 18.391 26.078 23.438 1 95.44 411 LYS A CA 1
ATOM 3239 C C . LYS A 1 411 ? 18.859 26.766 22.156 1 95.44 411 LYS A C 1
ATOM 3241 O O . LYS A 1 411 ? 19.516 27.797 22.203 1 95.44 411 LYS A O 1
ATOM 3246 N N . ILE A 1 412 ? 18.5 26.188 21.062 1 95.31 412 ILE A N 1
ATOM 3247 C CA . ILE A 1 412 ? 18.891 26.75 19.766 1 95.31 412 ILE A CA 1
ATOM 3248 C C . ILE A 1 412 ? 18.219 28.109 19.578 1 95.31 412 ILE A C 1
ATOM 3250 O O . ILE A 1 412 ? 18.859 29.078 19.172 1 95.31 412 ILE A O 1
ATOM 3254 N N . LEU A 1 413 ? 16.969 28.219 19.906 1 92.94 413 LEU A N 1
ATOM 3255 C CA . LEU A 1 413 ? 16.172 29.438 19.688 1 92.94 413 LEU A CA 1
ATOM 3256 C C . LEU A 1 413 ? 16.641 30.562 20.609 1 92.94 413 LEU A C 1
ATOM 3258 O O . LEU A 1 413 ? 16.641 31.719 20.219 1 92.94 413 LEU A O 1
ATOM 3262 N N . LYS A 1 414 ? 17 30.203 21.75 1 90.75 414 LYS A N 1
ATOM 3263 C CA . LYS A 1 414 ? 17.484 31.203 22.703 1 90.75 414 LYS A CA 1
ATOM 3264 C C . LYS A 1 414 ? 18.797 31.812 22.234 1 90.75 414 LYS A C 1
ATOM 3266 O O . LYS A 1 414 ? 19.094 32.969 22.531 1 90.75 414 LYS A O 1
ATOM 3271 N N . ASN A 1 415 ? 19.516 31.094 21.531 1 86.06 415 ASN A N 1
ATOM 3272 C CA . ASN A 1 415 ? 20.797 31.562 21.031 1 86.06 415 ASN A CA 1
ATOM 3273 C C . ASN A 1 415 ? 20.641 32.406 19.766 1 86.06 415 ASN A C 1
ATOM 3275 O O . ASN A 1 415 ? 21.609 33.031 19.312 1 86.06 415 ASN A O 1
ATOM 3279 N N . TRP A 1 416 ? 19.562 32.438 19.141 1 77.88 416 TRP A N 1
ATOM 3280 C CA . TRP A 1 416 ? 19.281 33.219 17.953 1 77.88 416 TRP A CA 1
ATOM 3281 C C . TRP A 1 416 ? 19.281 34.719 18.297 1 77.88 416 TRP A C 1
ATOM 3283 O O . TRP A 1 416 ? 19.781 35.531 17.531 1 77.88 416 TRP A O 1
ATOM 3293 N N . LYS A 1 417 ? 18.594 35.219 19.375 1 61.75 417 LYS A N 1
ATOM 3294 C CA . LYS A 1 417 ? 18.438 36.625 19.781 1 61.75 417 LYS A CA 1
ATOM 3295 C C . LYS A 1 417 ? 19.781 37.219 20.219 1 61.75 417 LYS A C 1
ATOM 3297 O O . LYS A 1 417 ? 19.938 38.438 20.234 1 61.75 417 LYS A O 1
ATOM 3302 N N . LYS A 1 418 ? 20.625 36.344 20.625 1 55.25 418 LYS A N 1
ATOM 3303 C CA . LYS A 1 418 ? 21.859 36.906 21.156 1 55.25 418 LYS A CA 1
ATOM 3304 C C . LYS A 1 418 ? 22.812 37.312 20.031 1 55.25 418 LYS A C 1
ATOM 3306 O O . LYS A 1 418 ? 23.781 38.031 20.25 1 55.25 418 LYS A O 1
ATOM 3311 N N . ARG A 1 419 ? 22.578 36.969 18.766 1 46.09 419 ARG A N 1
ATOM 3312 C CA . ARG A 1 419 ? 23.531 37.469 17.781 1 46.09 419 ARG A CA 1
ATOM 3313 C C . ARG A 1 419 ? 22.922 38.594 16.953 1 46.09 419 ARG A C 1
ATOM 3315 O O . ARG A 1 419 ? 21.734 38.594 16.672 1 46.09 419 ARG A O 1
ATOM 3322 N N . MET B 1 1 ? -33 6.598 -5.551 1 38.5 1 MET B N 1
ATOM 3323 C CA . MET B 1 1 ? -32.5 7.566 -6.508 1 38.5 1 MET B CA 1
ATOM 3324 C C . MET B 1 1 ? -31.062 7.211 -6.918 1 38.5 1 MET B C 1
ATOM 3326 O O . MET B 1 1 ? -30.25 6.824 -6.078 1 38.5 1 MET B O 1
ATOM 3330 N N . ALA B 1 2 ? -30.891 6.898 -8.156 1 52.53 2 ALA B N 1
ATOM 3331 C CA . ALA B 1 2 ? -29.578 6.492 -8.68 1 52.53 2 ALA B CA 1
ATOM 3332 C C . ALA B 1 2 ? -28.5 7.5 -8.297 1 52.53 2 ALA B C 1
ATOM 3334 O O . ALA B 1 2 ? -28.656 8.703 -8.5 1 52.53 2 ALA B O 1
ATOM 3335 N N . PHE B 1 3 ? -27.625 7.195 -7.414 1 72.94 3 PHE B N 1
ATOM 3336 C CA . PHE B 1 3 ? -26.562 8.094 -6.98 1 72.94 3 PHE B CA 1
ATOM 3337 C C . PHE B 1 3 ? -25.766 8.609 -8.172 1 72.94 3 PHE B C 1
ATOM 3339 O O . PHE B 1 3 ? -25.547 7.875 -9.141 1 72.94 3 PHE B O 1
ATOM 3346 N N . ARG B 1 4 ? -25.656 9.883 -8.219 1 79.62 4 ARG B N 1
ATOM 3347 C CA . ARG B 1 4 ? -24.969 10.586 -9.297 1 79.62 4 ARG B CA 1
ATOM 3348 C C . ARG B 1 4 ? -23.547 10.094 -9.445 1 79.62 4 ARG B C 1
ATOM 3350 O O . ARG B 1 4 ? -23.031 9.992 -10.555 1 79.62 4 ARG B O 1
ATOM 3357 N N . HIS B 1 5 ? -22.984 9.688 -8.398 1 88.25 5 HIS B N 1
ATOM 3358 C CA . HIS B 1 5 ? -21.562 9.391 -8.438 1 88.25 5 HIS B CA 1
ATOM 3359 C C . HIS B 1 5 ? -21.312 7.91 -8.695 1 88.25 5 HIS B C 1
ATOM 3361 O O . HIS B 1 5 ? -21.891 7.055 -8.016 1 88.25 5 HIS B O 1
ATOM 3367 N N . LYS B 1 6 ? -20.625 7.621 -9.773 1 91.31 6 LYS B N 1
ATOM 3368 C CA . LYS B 1 6 ? -20.25 6.266 -10.164 1 91.31 6 LYS B CA 1
ATOM 3369 C C . LYS B 1 6 ? -18.734 6.121 -10.266 1 91.31 6 LYS B C 1
ATOM 3371 O O . LYS B 1 6 ? -18 7.074 -10.008 1 91.31 6 LYS B O 1
ATOM 3376 N N . ASN B 1 7 ? -18.297 4.926 -10.531 1 94.44 7 ASN B N 1
ATOM 3377 C CA . ASN B 1 7 ? -16.875 4.664 -10.641 1 94.44 7 ASN B CA 1
ATOM 3378 C C . ASN B 1 7 ? -16.25 5.402 -11.828 1 94.44 7 ASN B C 1
ATOM 3380 O O . ASN B 1 7 ? -16.922 5.641 -12.836 1 94.44 7 ASN B O 1
ATOM 3384 N N . ALA B 1 8 ? -15.008 5.789 -11.703 1 95.75 8 ALA B N 1
ATOM 3385 C CA . ALA B 1 8 ? -14.242 6.301 -12.836 1 95.75 8 ALA B CA 1
ATOM 3386 C C . ALA B 1 8 ? -14.117 5.246 -13.93 1 95.75 8 ALA B C 1
ATOM 3388 O O . ALA B 1 8 ? -14.117 4.043 -13.648 1 95.75 8 ALA B O 1
ATOM 3389 N N . LYS B 1 9 ? -13.891 5.641 -15.164 1 94 9 LYS B N 1
ATOM 3390 C CA . LYS B 1 9 ? -13.828 4.754 -16.328 1 94 9 LYS B CA 1
ATOM 3391 C C . LYS B 1 9 ? -12.648 3.787 -16.203 1 94 9 LYS B C 1
ATOM 3393 O O . LYS B 1 9 ? -12.734 2.643 -16.656 1 94 9 LYS B O 1
ATOM 3398 N N . ARG B 1 10 ? -11.602 4.16 -15.625 1 94.75 10 ARG B N 1
ATOM 3399 C CA . ARG B 1 10 ? -10.375 3.369 -15.578 1 94.75 10 ARG B CA 1
ATOM 3400 C C . ARG B 1 10 ? -10.562 2.115 -14.734 1 94.75 10 ARG B C 1
ATOM 3402 O O . ARG B 1 10 ? -9.773 1.175 -14.82 1 94.75 10 ARG B O 1
ATOM 3409 N N . ILE B 1 11 ? -11.641 2.047 -13.867 1 95.38 11 ILE B N 1
ATOM 3410 C CA . ILE B 1 11 ? -11.852 0.85 -13.062 1 95.38 11 ILE B CA 1
ATOM 3411 C C . ILE B 1 11 ? -13.148 0.162 -13.484 1 95.38 11 ILE B C 1
ATOM 3413 O O . ILE B 1 11 ? -13.602 -0.779 -12.828 1 95.38 11 ILE B O 1
ATOM 3417 N N . GLU B 1 12 ? -13.758 0.663 -14.516 1 94.06 12 GLU B N 1
ATOM 3418 C CA . GLU B 1 12 ? -15.008 0.081 -15 1 94.06 12 GLU B CA 1
ATOM 3419 C C . GLU B 1 12 ? -14.812 -1.375 -15.414 1 94.06 12 GLU B C 1
ATOM 3421 O O . GLU B 1 12 ? -13.891 -1.695 -16.156 1 94.06 12 GLU B O 1
ATOM 3426 N N . GLY B 1 13 ? -15.625 -2.268 -14.867 1 90.31 13 GLY B N 1
ATOM 3427 C CA . GLY B 1 13 ? -15.609 -3.672 -15.242 1 90.31 13 GLY B CA 1
ATOM 3428 C C . GLY B 1 13 ? -14.547 -4.477 -14.523 1 90.31 13 GLY B C 1
ATOM 3429 O O . GLY B 1 13 ? -14.305 -5.637 -14.859 1 90.31 13 GLY B O 1
ATOM 3430 N N . LEU B 1 14 ? -13.93 -3.848 -13.547 1 90.75 14 LEU B N 1
ATOM 3431 C CA . LEU B 1 14 ? -12.836 -4.527 -12.867 1 90.75 14 LEU B CA 1
ATOM 3432 C C . LEU B 1 14 ? -13.25 -4.945 -11.461 1 90.75 14 LEU B C 1
ATOM 3434 O O . LEU B 1 14 ? -12.391 -5.137 -10.594 1 90.75 14 LEU B O 1
ATOM 3438 N N . ASP B 1 15 ? -14.477 -5.141 -11.203 1 86.12 15 ASP B N 1
ATOM 3439 C CA . ASP B 1 15 ? -15.008 -5.328 -9.852 1 86.12 15 ASP B CA 1
ATOM 3440 C C . ASP B 1 15 ? -14.883 -6.781 -9.414 1 86.12 15 ASP B C 1
ATOM 3442 O O . ASP B 1 15 ? -15 -7.086 -8.227 1 86.12 15 ASP B O 1
ATOM 3446 N N . SER B 1 16 ? -14.711 -7.648 -10.344 1 79.38 16 SER B N 1
ATOM 3447 C CA . SER B 1 16 ? -14.656 -9.062 -9.984 1 79.38 16 SER B CA 1
ATOM 3448 C C . SER B 1 16 ? -13.234 -9.477 -9.617 1 79.38 16 SER B C 1
ATOM 3450 O O . SER B 1 16 ? -12.266 -9.023 -10.227 1 79.38 16 SER B O 1
ATOM 3452 N N . ASN B 1 17 ? -13.203 -10.297 -8.547 1 77.81 17 ASN B N 1
ATOM 3453 C CA . ASN B 1 17 ? -11.938 -10.859 -8.094 1 77.81 17 ASN B CA 1
ATOM 3454 C C . ASN B 1 17 ? -12.102 -12.297 -7.598 1 77.81 17 ASN B C 1
ATOM 3456 O O . ASN B 1 17 ? -12.891 -12.547 -6.684 1 77.81 17 ASN B O 1
ATOM 3460 N N . VAL B 1 18 ? -11.43 -13.203 -8.211 1 79.38 18 VAL B N 1
ATOM 3461 C CA . VAL B 1 18 ? -11.555 -14.633 -7.953 1 79.38 18 VAL B CA 1
ATOM 3462 C C . VAL B 1 18 ? -11.25 -14.93 -6.488 1 79.38 18 VAL B C 1
ATOM 3464 O O . VAL B 1 18 ? -11.883 -15.781 -5.875 1 79.38 18 VAL B O 1
ATOM 3467 N N . TRP B 1 19 ? -10.336 -14.234 -5.914 1 79.38 19 TRP B N 1
ATOM 3468 C CA . TRP B 1 19 ? -9.906 -14.508 -4.547 1 79.38 19 TRP B CA 1
ATOM 3469 C C . TRP B 1 19 ? -10.984 -14.117 -3.545 1 79.38 19 TRP B C 1
ATOM 3471 O O . TRP B 1 19 ? -11.211 -14.82 -2.559 1 79.38 19 TRP B O 1
ATOM 3481 N N . VAL B 1 20 ? -11.664 -13.078 -3.854 1 74.94 20 VAL B N 1
ATOM 3482 C CA . VAL B 1 20 ? -12.75 -12.656 -2.969 1 74.94 20 VAL B CA 1
ATOM 3483 C C . VAL B 1 20 ? -13.859 -13.703 -2.971 1 74.94 20 VAL B C 1
ATOM 3485 O O . VAL B 1 20 ? -14.375 -14.062 -1.913 1 74.94 20 VAL B O 1
ATOM 3488 N N . GLU B 1 21 ? -14.125 -14.266 -4.051 1 78.12 21 GLU B N 1
ATOM 3489 C CA . GLU B 1 21 ? -15.203 -15.242 -4.199 1 78.12 21 GLU B CA 1
ATOM 3490 C C . GLU B 1 21 ? -14.836 -16.562 -3.535 1 78.12 21 GLU B C 1
ATOM 3492 O O . GLU B 1 21 ? -15.586 -17.078 -2.695 1 78.12 21 GLU B O 1
ATOM 3497 N N . PHE B 1 22 ? -13.727 -17.078 -3.785 1 81.38 22 PHE B N 1
ATOM 3498 C CA . PHE B 1 22 ? -13.406 -18.438 -3.357 1 81.38 22 PHE B CA 1
ATOM 3499 C C . PHE B 1 22 ? -12.914 -18.453 -1.916 1 81.38 22 PHE B C 1
ATOM 3501 O O . PHE B 1 22 ? -13.047 -19.453 -1.217 1 81.38 22 PHE B O 1
ATOM 3508 N N . THR B 1 23 ? -12.344 -17.312 -1.497 1 77.62 23 THR B N 1
ATOM 3509 C CA . THR B 1 23 ? -12.039 -17.203 -0.073 1 77.62 23 THR B CA 1
ATOM 3510 C C . THR B 1 23 ? -13.32 -17.281 0.757 1 77.62 23 THR B C 1
ATOM 3512 O O . THR B 1 23 ? -13.359 -17.938 1.797 1 77.62 23 THR B O 1
ATOM 3515 N N . SER B 1 24 ? -14.305 -16.703 0.232 1 76.62 24 SER B N 1
ATOM 3516 C CA . SER B 1 24 ? -15.578 -16.719 0.932 1 76.62 24 SER B CA 1
ATOM 3517 C C . SER B 1 24 ? -16.188 -18.125 0.941 1 76.62 24 SER B C 1
ATOM 3519 O O . SER B 1 24 ? -16.719 -18.562 1.96 1 76.62 24 SER B O 1
ATOM 3521 N N . LEU B 1 25 ? -16.078 -18.844 -0.078 1 79.31 25 LEU B N 1
ATOM 3522 C CA . LEU B 1 25 ? -16.641 -20.188 -0.212 1 79.31 25 LEU B CA 1
ATOM 3523 C C . LEU B 1 25 ? -15.891 -21.188 0.669 1 79.31 25 LEU B C 1
ATOM 3525 O O . LEU B 1 25 ? -16.484 -22.156 1.155 1 79.31 25 LEU B O 1
ATOM 3529 N N . ALA B 1 26 ? -14.641 -20.875 0.874 1 82.56 26 ALA B N 1
ATOM 3530 C CA . ALA B 1 26 ? -13.805 -21.812 1.624 1 82.56 26 ALA B CA 1
ATOM 3531 C C . ALA B 1 26 ? -13.734 -21.422 3.098 1 82.56 26 ALA B C 1
ATOM 3533 O O . ALA B 1 26 ? -12.969 -22.016 3.865 1 82.56 26 ALA B O 1
ATOM 3534 N N . ALA B 1 27 ? -14.578 -20.453 3.467 1 79.44 27 ALA B N 1
ATOM 3535 C CA . ALA B 1 27 ? -14.5 -19.922 4.824 1 79.44 27 ALA B CA 1
ATOM 3536 C C . ALA B 1 27 ? -15.078 -20.906 5.836 1 79.44 27 ALA B C 1
ATOM 3538 O O . ALA B 1 27 ? -14.773 -20.828 7.027 1 79.44 27 ALA B O 1
ATOM 3539 N N . ASP B 1 28 ? -15.859 -21.859 5.355 1 85 28 ASP B N 1
ATOM 3540 C CA . ASP B 1 28 ? -16.406 -22.922 6.199 1 85 28 ASP B CA 1
ATOM 3541 C C . ASP B 1 28 ? -15.281 -23.781 6.785 1 85 28 ASP B C 1
ATOM 3543 O O . ASP B 1 28 ? -14.5 -24.375 6.043 1 85 28 ASP B O 1
ATOM 3547 N N . PRO B 1 29 ? -15.188 -23.922 8.086 1 86.19 29 PRO B N 1
ATOM 3548 C CA . PRO B 1 29 ? -14.086 -24.641 8.734 1 86.19 29 PRO B CA 1
ATOM 3549 C C . PRO B 1 29 ? -14.07 -26.125 8.398 1 86.19 29 PRO B C 1
ATOM 3551 O O . PRO B 1 29 ? -13.062 -26.797 8.617 1 86.19 29 PRO B O 1
ATOM 3554 N N . SER B 1 30 ? -15.148 -26.609 7.941 1 91.31 30 SER B N 1
ATOM 3555 C CA . SER B 1 30 ? -15.203 -28.016 7.586 1 91.31 30 SER B CA 1
ATOM 3556 C C . SER B 1 30 ? -14.539 -28.281 6.238 1 91.31 30 SER B C 1
ATOM 3558 O O . SER B 1 30 ? -14.266 -29.422 5.883 1 91.31 30 SER B O 1
ATOM 3560 N N . VAL B 1 31 ? -14.289 -27.25 5.543 1 94.38 31 VAL B N 1
ATOM 3561 C CA . VAL B 1 31 ? -13.703 -27.375 4.215 1 94.38 31 VAL B CA 1
ATOM 3562 C C . VAL B 1 31 ? -12.18 -27.406 4.328 1 94.38 31 VAL B C 1
ATOM 3564 O O . VAL B 1 31 ? -11.578 -26.547 4.984 1 94.38 31 VAL B O 1
ATOM 3567 N N . VAL B 1 32 ? -11.547 -28.453 3.797 1 95.75 32 VAL B N 1
ATOM 3568 C CA . VAL B 1 32 ? -10.102 -28.469 3.635 1 95.75 32 VAL B CA 1
ATOM 3569 C C . VAL B 1 32 ? -9.703 -27.547 2.482 1 95.75 32 VAL B C 1
ATOM 3571 O O . VAL B 1 32 ? -10.086 -27.781 1.333 1 95.75 32 VAL B O 1
ATOM 3574 N N . ASN B 1 33 ? -8.953 -26.516 2.795 1 94 33 ASN B N 1
ATOM 3575 C CA . ASN B 1 33 ? -8.648 -25.484 1.812 1 94 33 ASN B CA 1
ATOM 3576 C C . ASN B 1 33 ? -7.305 -25.734 1.137 1 94 33 ASN B C 1
ATOM 3578 O O . ASN B 1 33 ? -6.254 -25.391 1.685 1 94 33 ASN B O 1
ATOM 3582 N N . LEU B 1 34 ? -7.305 -26.234 -0.031 1 96.38 34 LEU B N 1
ATOM 3583 C CA . LEU B 1 34 ? -6.117 -26.344 -0.873 1 96.38 34 LEU B CA 1
ATOM 3584 C C . LEU B 1 34 ? -6.227 -25.422 -2.084 1 96.38 34 LEU B C 1
ATOM 3586 O O . LEU B 1 34 ? -5.641 -25.703 -3.135 1 96.38 34 LEU B O 1
ATOM 3590 N N . GLY B 1 35 ? -7.098 -24.438 -1.96 1 92.94 35 GLY B N 1
ATOM 3591 C CA . GLY B 1 35 ? -7.312 -23.516 -3.068 1 92.94 35 GLY B CA 1
ATOM 3592 C C . GLY B 1 35 ? -6.363 -22.328 -3.059 1 92.94 35 GLY B C 1
ATOM 3593 O O . GLY B 1 35 ? -5.422 -22.281 -3.855 1 92.94 35 GLY B O 1
ATOM 3594 N N . GLN B 1 36 ? -6.5 -21.422 -2.203 1 87.31 36 GLN B N 1
ATOM 3595 C CA . GLN B 1 36 ? -5.734 -20.172 -2.129 1 87.31 36 GLN B CA 1
ATOM 3596 C C . GLN B 1 36 ? -4.305 -20.438 -1.663 1 87.31 36 GLN B C 1
ATOM 3598 O O . GLN B 1 36 ? -4.059 -21.391 -0.911 1 87.31 36 GLN B O 1
ATOM 3603 N N . GLY B 1 37 ? -3.434 -19.625 -2.289 1 89.69 37 GLY B N 1
ATOM 3604 C CA . GLY B 1 37 ? -2.053 -19.672 -1.832 1 89.69 37 GLY B CA 1
ATOM 3605 C C . GLY B 1 37 ? -1.869 -19.125 -0.428 1 89.69 37 GLY B C 1
ATOM 3606 O O . GLY B 1 37 ? -1.147 -18.156 -0.225 1 89.69 37 GLY B O 1
ATOM 3607 N N . LEU B 1 38 ? -2.482 -19.828 0.498 1 90.25 38 LEU B N 1
ATOM 3608 C CA . LEU B 1 38 ? -2.434 -19.484 1.916 1 90.25 38 LEU B CA 1
ATOM 3609 C C . LEU B 1 38 ? -1.641 -20.531 2.697 1 90.25 38 LEU B C 1
ATOM 3611 O O . LEU B 1 38 ? -2.221 -21.453 3.268 1 90.25 38 LEU B O 1
ATOM 3615 N N . PRO B 1 39 ? -0.363 -20.219 2.896 1 95.19 39 PRO B N 1
ATOM 3616 C CA . PRO B 1 39 ? 0.437 -21.172 3.662 1 95.19 39 PRO B CA 1
ATOM 3617 C C . PRO B 1 39 ? -0.071 -21.359 5.09 1 95.19 39 PRO B C 1
ATOM 3619 O O . PRO B 1 39 ? -0.495 -20.391 5.727 1 95.19 39 PRO B O 1
ATOM 3622 N N . ASP B 1 40 ? -0.032 -22.578 5.551 1 94.5 40 ASP B N 1
ATOM 3623 C CA . ASP B 1 40 ? -0.372 -22.766 6.957 1 94.5 40 ASP B CA 1
ATOM 3624 C C . ASP B 1 40 ? 0.798 -23.375 7.727 1 94.5 40 ASP B C 1
ATOM 3626 O O . ASP B 1 40 ? 0.657 -23.734 8.898 1 94.5 40 ASP B O 1
ATOM 3630 N N . ILE B 1 41 ? 1.948 -23.484 7.086 1 94.88 41 ILE B N 1
ATOM 3631 C CA . ILE B 1 41 ? 3.162 -23.875 7.801 1 94.88 41 ILE B CA 1
ATOM 3632 C C . ILE B 1 41 ? 3.766 -22.656 8.484 1 94.88 41 ILE B C 1
ATOM 3634 O O . ILE B 1 41 ? 3.49 -21.516 8.094 1 94.88 41 ILE B O 1
ATOM 3638 N N . SER B 1 42 ? 4.617 -22.891 9.43 1 95.19 42 SER B N 1
ATOM 3639 C CA . SER B 1 42 ? 5.199 -21.797 10.203 1 95.19 42 SER B CA 1
ATOM 3640 C C . SER B 1 42 ? 6.312 -21.094 9.43 1 95.19 42 SER B C 1
ATOM 3642 O O . SER B 1 42 ? 7.152 -21.75 8.812 1 95.19 42 SER B O 1
ATOM 3644 N N . PRO B 1 43 ? 6.316 -19.75 9.391 1 96.69 43 PRO B N 1
ATOM 3645 C CA . PRO B 1 43 ? 7.535 -19.062 8.953 1 96.69 43 PRO B CA 1
ATOM 3646 C C . PRO B 1 43 ? 8.734 -19.344 9.859 1 96.69 43 PRO B C 1
ATOM 3648 O O . PRO B 1 43 ? 8.57 -19.906 10.938 1 96.69 43 PRO B O 1
ATOM 3651 N N . PRO B 1 44 ? 9.914 -19.031 9.359 1 97.25 44 PRO B N 1
ATOM 3652 C CA . PRO B 1 44 ? 11.062 -19.25 10.242 1 97.25 44 PRO B CA 1
ATOM 3653 C C . PRO B 1 44 ? 10.977 -18.453 11.547 1 97.25 44 PRO B C 1
ATOM 3655 O O . PRO B 1 44 ? 10.547 -17.297 11.539 1 97.25 44 PRO B O 1
ATOM 3658 N N . ASN B 1 45 ? 11.438 -19.031 12.641 1 97.25 45 ASN B N 1
ATOM 3659 C CA . ASN B 1 45 ? 11.305 -18.453 13.969 1 97.25 45 ASN B CA 1
ATOM 3660 C C . ASN B 1 45 ? 12.055 -17.125 14.07 1 97.25 45 ASN B C 1
ATOM 3662 O O . ASN B 1 45 ? 11.594 -16.203 14.75 1 97.25 45 ASN B O 1
ATOM 3666 N N . TYR B 1 46 ? 13.172 -17.078 13.422 1 97.94 46 TYR B N 1
ATOM 3667 C CA . TYR B 1 46 ? 13.977 -15.867 13.555 1 97.94 46 TYR B CA 1
ATOM 3668 C C . TYR B 1 46 ? 13.258 -14.672 12.938 1 97.94 46 TYR B C 1
ATOM 3670 O O . TYR B 1 46 ? 13.43 -13.531 13.383 1 97.94 46 TYR B O 1
ATOM 3678 N N . LEU B 1 47 ? 12.531 -14.875 11.883 1 98.31 47 LEU B N 1
ATOM 3679 C CA . LEU B 1 47 ? 11.742 -13.797 11.305 1 98.31 47 LEU B CA 1
ATOM 3680 C C . LEU B 1 47 ? 10.68 -13.305 12.281 1 98.31 47 LEU B C 1
ATOM 3682 O O . LEU B 1 47 ? 10.508 -12.102 12.461 1 98.31 47 LEU B O 1
ATOM 3686 N N . LYS B 1 48 ? 9.914 -14.211 12.938 1 98.12 48 LYS B N 1
ATOM 3687 C CA . LYS B 1 48 ? 8.883 -13.883 13.922 1 98.12 48 LYS B CA 1
ATOM 3688 C C . LYS B 1 48 ? 9.484 -13.141 15.109 1 98.12 48 LYS B C 1
ATOM 3690 O O . LYS B 1 48 ? 8.914 -12.156 15.594 1 98.12 48 LYS B O 1
ATOM 3695 N N . GLU B 1 49 ? 10.648 -13.602 15.539 1 98.5 49 GLU B N 1
ATOM 3696 C CA . GLU B 1 49 ? 11.352 -12.992 16.656 1 98.5 49 GLU B CA 1
ATOM 3697 C C . GLU B 1 49 ? 11.758 -11.555 16.344 1 98.5 49 GLU B C 1
ATOM 3699 O O . GLU B 1 49 ? 11.648 -10.664 17.188 1 98.5 49 GLU B O 1
ATOM 3704 N N . GLU B 1 50 ? 12.211 -11.352 15.133 1 98.44 50 GLU B N 1
ATOM 3705 C CA . GLU B 1 50 ? 12.633 -10.008 14.75 1 98.44 50 GLU B CA 1
ATOM 3706 C C . GLU B 1 50 ? 11.445 -9.039 14.758 1 98.44 50 GLU B C 1
ATOM 3708 O O . GLU B 1 50 ? 11.586 -7.887 15.172 1 98.44 50 GLU B O 1
ATOM 3713 N N . LEU B 1 51 ? 10.312 -9.469 14.273 1 98.44 51 LEU B N 1
ATOM 3714 C CA . LEU B 1 51 ? 9.141 -8.602 14.312 1 98.44 51 LEU B CA 1
ATOM 3715 C C . LEU B 1 51 ? 8.766 -8.266 15.758 1 98.44 51 LEU B C 1
ATOM 3717 O O . LEU B 1 51 ? 8.414 -7.125 16.062 1 98.44 51 LEU B O 1
ATOM 3721 N N . ALA B 1 52 ? 8.797 -9.281 16.625 1 98.44 52 ALA B N 1
ATOM 3722 C CA . ALA B 1 52 ? 8.461 -9.07 18.031 1 98.44 52 ALA B CA 1
ATOM 3723 C C . ALA B 1 52 ? 9.391 -8.047 18.656 1 98.44 52 ALA B C 1
ATOM 3725 O O . ALA B 1 52 ? 8.953 -7.219 19.469 1 98.44 52 ALA B O 1
ATOM 3726 N N . LYS B 1 53 ? 10.672 -8.078 18.297 1 98.12 53 LYS B N 1
ATOM 3727 C CA . LYS B 1 53 ? 11.656 -7.148 18.844 1 98.12 53 LYS B CA 1
ATOM 3728 C C . LYS B 1 53 ? 11.414 -5.73 18.328 1 98.12 53 LYS B C 1
ATOM 3730 O O . LYS B 1 53 ? 11.492 -4.766 19.094 1 98.12 53 LYS B O 1
ATOM 3735 N N . VAL B 1 54 ? 11.109 -5.594 17.109 1 97.88 54 VAL B N 1
ATOM 3736 C CA . VAL B 1 54 ? 10.961 -4.305 16.438 1 97.88 54 VAL B CA 1
ATOM 3737 C C . VAL B 1 54 ? 9.82 -3.516 17.062 1 97.88 54 VAL B C 1
ATOM 3739 O O . VAL B 1 54 ? 9.883 -2.287 17.156 1 97.88 54 VAL B O 1
ATOM 3742 N N . ALA B 1 55 ? 8.789 -4.227 17.516 1 96.81 55 ALA B N 1
ATOM 3743 C CA . ALA B 1 55 ? 7.602 -3.602 18.094 1 96.81 55 ALA B CA 1
ATOM 3744 C C . ALA B 1 55 ? 7.965 -2.676 19.25 1 96.81 55 ALA B C 1
ATOM 3746 O O . ALA B 1 55 ? 7.281 -1.681 19.5 1 96.81 55 ALA B O 1
ATOM 3747 N N . PHE B 1 56 ? 9.117 -2.902 19.906 1 97.56 56 PHE B N 1
ATOM 3748 C CA . PHE B 1 56 ? 9.445 -2.178 21.125 1 97.56 56 PHE B CA 1
ATOM 3749 C C . PHE B 1 56 ? 10.516 -1.125 20.859 1 97.56 56 PHE B C 1
ATOM 3751 O O . PHE B 1 56 ? 10.992 -0.468 21.797 1 97.56 56 PHE B O 1
ATOM 3758 N N . VAL B 1 57 ? 10.883 -0.891 19.672 1 97.25 57 VAL B N 1
ATOM 3759 C CA . VAL B 1 57 ? 11.805 0.173 19.281 1 97.25 57 VAL B CA 1
ATOM 3760 C C . VAL B 1 57 ? 11.023 1.344 18.688 1 97.25 57 VAL B C 1
ATOM 3762 O O . VAL B 1 57 ? 10.672 1.329 17.516 1 97.25 57 VAL B O 1
ATOM 3765 N N . ASN B 1 58 ? 10.836 2.398 19.438 1 95.19 58 ASN B N 1
ATOM 3766 C CA . ASN B 1 58 ? 9.93 3.494 19.109 1 95.19 58 ASN B CA 1
ATOM 3767 C C . ASN B 1 58 ? 10.211 4.059 17.719 1 95.19 58 ASN B C 1
ATOM 3769 O O . ASN B 1 58 ? 9.281 4.273 16.938 1 95.19 58 ASN B O 1
ATOM 3773 N N . ARG B 1 59 ? 11.477 4.25 17.344 1 94.12 59 ARG B N 1
ATOM 3774 C CA . ARG B 1 59 ? 11.82 4.867 16.078 1 94.12 59 ARG B CA 1
ATOM 3775 C C . ARG B 1 59 ? 11.406 3.984 14.906 1 94.12 59 ARG B C 1
ATOM 3777 O O . ARG B 1 59 ? 11.125 4.484 13.812 1 94.12 59 ARG B O 1
ATOM 3784 N N . LEU B 1 60 ? 11.281 2.697 15.141 1 97.56 60 LEU B N 1
ATOM 3785 C CA . LEU B 1 60 ? 10.969 1.752 14.078 1 97.56 60 LEU B CA 1
ATOM 3786 C C . LEU B 1 60 ? 9.453 1.623 13.898 1 97.56 60 LEU B C 1
ATOM 3788 O O . LEU B 1 60 ? 8.992 0.877 13.039 1 97.56 60 LEU B O 1
ATOM 3792 N N . ASN B 1 61 ? 8.727 2.381 14.695 1 97.5 61 ASN B N 1
ATOM 3793 C CA . ASN B 1 61 ? 7.281 2.486 14.5 1 97.5 61 ASN B CA 1
ATOM 3794 C C . ASN B 1 61 ? 6.906 3.754 13.742 1 97.5 61 ASN B C 1
ATOM 3796 O O . ASN B 1 61 ? 5.723 4.035 13.539 1 97.5 61 ASN B O 1
ATOM 3800 N N . GLN B 1 62 ? 7.871 4.508 13.266 1 96.44 62 GLN B N 1
ATOM 3801 C CA . GLN B 1 62 ? 7.672 5.738 12.508 1 96.44 62 GLN B CA 1
ATOM 3802 C C . GLN B 1 62 ? 8.055 5.551 11.039 1 96.44 62 GLN B C 1
ATOM 3804 O O . GLN B 1 62 ? 8.594 4.508 10.664 1 96.44 62 GLN B O 1
ATOM 3809 N N . TYR B 1 63 ? 7.777 6.609 10.242 1 94.12 63 TYR B N 1
ATOM 3810 C CA . TYR B 1 63 ? 8.117 6.59 8.82 1 94.12 63 TYR B CA 1
ATOM 3811 C C . TYR B 1 63 ? 9.586 6.242 8.617 1 94.12 63 TYR B C 1
ATOM 3813 O O . TYR B 1 63 ? 10.422 6.523 9.477 1 94.12 63 TYR B O 1
ATOM 3821 N N . THR B 1 64 ? 9.852 5.637 7.566 1 94.06 64 THR B N 1
ATOM 3822 C CA . THR B 1 64 ? 11.203 5.461 7.059 1 94.06 64 THR B CA 1
ATOM 3823 C C . THR B 1 64 ? 11.32 6 5.637 1 94.06 64 THR B C 1
ATOM 3825 O O . THR B 1 64 ? 10.469 6.77 5.188 1 94.06 64 THR B O 1
ATOM 3828 N N . ARG B 1 65 ? 12.438 5.719 4.98 1 92.75 65 ARG B N 1
ATOM 3829 C CA . ARG B 1 65 ? 12.664 6.18 3.615 1 92.75 65 ARG B CA 1
ATOM 3830 C C . ARG B 1 65 ? 11.562 5.68 2.682 1 92.75 65 ARG B C 1
ATOM 3832 O O . ARG B 1 65 ? 11.188 4.508 2.732 1 92.75 65 ARG B O 1
ATOM 3839 N N . GLY B 1 66 ? 11.062 6.457 1.827 1 93.75 66 GLY B N 1
ATOM 3840 C CA . GLY B 1 66 ? 9.906 6.188 0.992 1 93.75 66 GLY B CA 1
ATOM 3841 C C . GLY B 1 66 ? 10.117 5.027 0.037 1 93.75 66 GLY B C 1
ATOM 3842 O O . GLY B 1 66 ? 9.188 4.254 -0.222 1 93.75 66 GLY B O 1
ATOM 3843 N N . PHE B 1 67 ? 11.273 4.809 -0.436 1 96.44 67 PHE B N 1
ATOM 3844 C CA . PHE B 1 67 ? 11.523 3.855 -1.511 1 96.44 67 PHE B CA 1
ATOM 3845 C C . PHE B 1 67 ? 12.062 2.541 -0.956 1 96.44 67 PHE B C 1
ATOM 3847 O O . PHE B 1 67 ? 12.461 1.659 -1.717 1 96.44 67 PHE B O 1
ATOM 3854 N N . GLY B 1 68 ? 12.039 2.451 0.391 1 97.5 68 GLY B N 1
ATOM 3855 C CA . GLY B 1 68 ? 12.531 1.283 1.101 1 97.5 68 GLY B CA 1
ATOM 3856 C C . GLY B 1 68 ? 13.391 1.635 2.303 1 97.5 68 GLY B C 1
ATOM 3857 O O . GLY B 1 68 ? 14.258 2.5 2.219 1 97.5 68 GLY B O 1
ATOM 3858 N N . HIS B 1 69 ? 13.086 1.008 3.422 1 97.75 69 HIS B N 1
ATOM 3859 C CA . HIS B 1 69 ? 13.891 1.125 4.633 1 97.75 69 HIS B CA 1
ATOM 3860 C C . HIS B 1 69 ? 15.367 0.865 4.344 1 97.75 69 HIS B C 1
ATOM 3862 O O . HIS B 1 69 ? 15.711 -0.11 3.67 1 97.75 69 HIS B O 1
ATOM 3868 N N . PRO B 1 70 ? 16.312 1.73 4.77 1 96.94 70 PRO B N 1
ATOM 3869 C CA . PRO B 1 70 ? 17.719 1.651 4.355 1 96.94 70 PRO B CA 1
ATOM 3870 C C . PRO B 1 70 ? 18.328 0.274 4.602 1 96.94 70 PRO B C 1
ATOM 3872 O O . PRO B 1 70 ? 18.969 -0.284 3.717 1 96.94 70 PRO B O 1
ATOM 3875 N N . LEU B 1 71 ? 18.094 -0.309 5.75 1 98.62 71 LEU B N 1
ATOM 3876 C CA . LEU B 1 71 ? 18.656 -1.625 6.039 1 98.62 71 LEU B CA 1
ATOM 3877 C C . LEU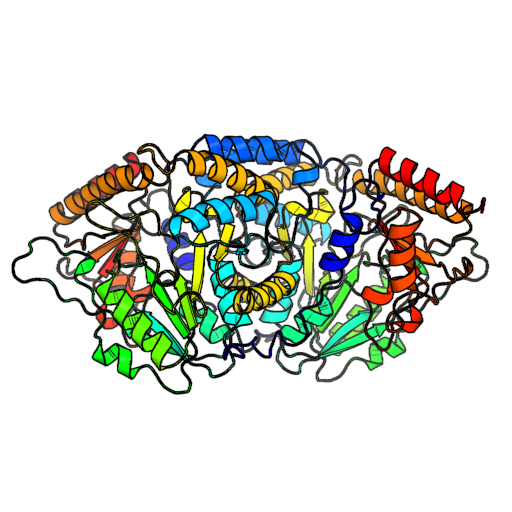 B 1 71 ? 18.094 -2.672 5.078 1 98.62 71 LEU B C 1
ATOM 3879 O O . LEU B 1 71 ? 18.812 -3.596 4.68 1 98.62 71 LEU B O 1
ATOM 3883 N N . LEU B 1 72 ? 16.844 -2.555 4.707 1 98.88 72 LEU B N 1
ATOM 3884 C CA . LEU B 1 72 ? 16.219 -3.537 3.832 1 98.88 72 LEU B CA 1
ATOM 3885 C C . LEU B 1 72 ? 16.781 -3.441 2.418 1 98.88 72 LEU B C 1
ATOM 3887 O O . LEU B 1 72 ? 17.125 -4.457 1.812 1 98.88 72 LEU B O 1
ATOM 3891 N N . VAL B 1 73 ? 16.844 -2.221 1.855 1 98.88 73 VAL B N 1
ATOM 3892 C CA . VAL B 1 73 ? 17.344 -2.094 0.487 1 98.88 73 VAL B CA 1
ATOM 3893 C C . VAL B 1 73 ? 18.812 -2.512 0.423 1 98.88 73 VAL B C 1
ATOM 3895 O O . VAL B 1 73 ? 19.25 -3.064 -0.583 1 98.88 73 VAL B O 1
ATOM 3898 N N . LYS B 1 74 ? 19.562 -2.305 1.485 1 98.81 74 LYS B N 1
ATOM 3899 C CA . LYS B 1 74 ? 20.938 -2.785 1.532 1 98.81 74 LYS B CA 1
ATOM 3900 C C . LYS B 1 74 ? 20.984 -4.309 1.557 1 98.81 74 LYS B C 1
ATOM 3902 O O . LYS B 1 74 ? 21.797 -4.922 0.867 1 98.81 74 LYS B O 1
ATOM 3907 N N . ALA B 1 75 ? 20.188 -4.926 2.389 1 98.81 75 ALA B N 1
ATOM 3908 C CA . ALA B 1 75 ? 20.109 -6.383 2.438 1 98.81 75 ALA B CA 1
ATOM 3909 C C . ALA B 1 75 ? 19.719 -6.961 1.082 1 98.81 75 ALA B C 1
ATOM 3911 O O . ALA B 1 75 ? 20.312 -7.934 0.614 1 98.81 75 ALA B O 1
ATOM 3912 N N . LEU B 1 76 ? 18.734 -6.348 0.44 1 98.88 76 LEU B N 1
ATOM 3913 C CA . LEU B 1 76 ? 18.297 -6.773 -0.883 1 98.88 76 LEU B CA 1
ATOM 3914 C C . LEU B 1 76 ? 19.422 -6.613 -1.905 1 98.88 76 LEU B C 1
ATOM 3916 O O . LEU B 1 76 ? 19.609 -7.484 -2.758 1 98.88 76 LEU B O 1
ATOM 3920 N N . SER B 1 77 ? 20.047 -5.473 -1.798 1 98.81 77 SER B N 1
ATOM 3921 C CA . SER B 1 77 ? 21.172 -5.223 -2.686 1 98.81 77 SER B CA 1
ATOM 3922 C C . SER B 1 77 ? 22.219 -6.324 -2.566 1 98.81 77 SER B C 1
ATOM 3924 O O . SER B 1 77 ? 22.766 -6.781 -3.574 1 98.81 77 SER B O 1
ATOM 3926 N N . GLN B 1 78 ? 22.516 -6.762 -1.401 1 98.62 78 GLN B N 1
ATOM 3927 C CA . GLN B 1 78 ? 23.5 -7.816 -1.174 1 98.62 78 GLN B CA 1
ATOM 3928 C C . GLN B 1 78 ? 23 -9.148 -1.735 1 98.62 78 GLN B C 1
ATOM 3930 O O . GLN B 1 78 ? 23.719 -9.812 -2.486 1 98.62 78 GLN B O 1
ATOM 3935 N N . VAL B 1 79 ? 21.844 -9.547 -1.408 1 98.38 79 VAL B N 1
ATOM 3936 C CA . VAL B 1 79 ? 21.281 -10.82 -1.845 1 98.38 79 VAL B CA 1
ATOM 3937 C C . VAL B 1 79 ? 21.219 -10.867 -3.371 1 98.38 79 VAL B C 1
ATOM 3939 O O . VAL B 1 79 ? 21.719 -11.812 -3.988 1 98.38 79 VAL B O 1
ATOM 3942 N N . TYR B 1 80 ? 20.719 -9.836 -3.973 1 98.31 80 TYR B N 1
ATOM 3943 C CA . TYR B 1 80 ? 20.469 -9.867 -5.41 1 98.31 80 TYR B CA 1
ATOM 3944 C C . TYR B 1 80 ? 21.734 -9.508 -6.184 1 98.31 80 TYR B C 1
ATOM 3946 O O . TYR B 1 80 ? 21.875 -9.859 -7.355 1 98.31 80 TYR B O 1
ATOM 3954 N N . GLY B 1 81 ? 22.625 -8.711 -5.508 1 97.88 81 GLY B N 1
ATOM 3955 C CA . GLY B 1 81 ? 23.938 -8.594 -6.113 1 97.88 81 GLY B CA 1
ATOM 3956 C C . GLY B 1 81 ? 24.609 -9.938 -6.352 1 97.88 81 GLY B C 1
ATOM 3957 O O . GLY B 1 81 ? 25.188 -10.164 -7.414 1 97.88 81 GLY B O 1
ATOM 3958 N N . LYS B 1 82 ? 24.5 -10.789 -5.359 1 96.75 82 LYS B N 1
ATOM 3959 C CA . LYS B 1 82 ? 25.062 -12.133 -5.449 1 96.75 82 LYS B CA 1
ATOM 3960 C C . LYS B 1 82 ? 24.328 -12.977 -6.484 1 96.75 82 LYS B C 1
ATOM 3962 O O . LYS B 1 82 ? 24.953 -13.617 -7.332 1 96.75 82 LYS B O 1
ATOM 3967 N N . VAL B 1 83 ? 23.031 -12.945 -6.5 1 96.12 83 VAL B N 1
ATOM 3968 C CA . VAL B 1 83 ? 22.188 -13.781 -7.344 1 96.12 83 VAL B CA 1
ATOM 3969 C C . VAL B 1 83 ? 22.328 -13.359 -8.805 1 96.12 83 VAL B C 1
ATOM 3971 O O . VAL B 1 83 ? 22.359 -14.203 -9.703 1 96.12 83 VAL B O 1
ATOM 3974 N N . CYS B 1 84 ? 22.453 -12.078 -9.047 1 96.88 84 CYS B N 1
ATOM 3975 C CA . CYS B 1 84 ? 22.484 -11.547 -10.406 1 96.88 84 CYS B CA 1
ATOM 3976 C C . CYS B 1 84 ? 23.922 -11.414 -10.914 1 96.88 84 CYS B C 1
ATOM 3978 O O . CYS B 1 84 ? 24.141 -11.273 -12.117 1 96.88 84 CYS B O 1
ATOM 3980 N N . GLY B 1 85 ? 24.875 -11.516 -10.039 1 96.5 85 GLY B N 1
ATOM 3981 C CA . GLY B 1 85 ? 26.266 -11.352 -10.438 1 96.5 85 GLY B CA 1
ATOM 3982 C C . GLY B 1 85 ? 26.594 -9.953 -10.922 1 96.5 85 GLY B C 1
ATOM 3983 O O . GLY B 1 85 ? 27.312 -9.789 -11.906 1 96.5 85 GLY B O 1
ATOM 3984 N N . ARG B 1 86 ? 25.953 -8.992 -10.367 1 97 86 ARG B N 1
ATOM 3985 C CA . ARG B 1 86 ? 26.188 -7.594 -10.711 1 97 86 ARG B CA 1
ATOM 3986 C C . ARG B 1 86 ? 25.969 -6.691 -9.5 1 97 86 ARG B C 1
ATOM 3988 O O . ARG B 1 86 ? 25.297 -7.078 -8.547 1 97 86 ARG B O 1
ATOM 3995 N N . LYS B 1 87 ? 26.531 -5.551 -9.578 1 97.25 87 LYS B N 1
ATOM 3996 C CA . LYS B 1 87 ? 26.281 -4.57 -8.531 1 97.25 87 LYS B CA 1
ATOM 3997 C C . LYS B 1 87 ? 24.875 -3.986 -8.641 1 97.25 87 LYS B C 1
ATOM 3999 O O . LYS B 1 87 ? 24.438 -3.609 -9.734 1 97.25 87 LYS B O 1
ATOM 4004 N N . ILE B 1 88 ? 24.141 -3.998 -7.602 1 98.44 88 ILE B N 1
ATOM 4005 C CA . ILE B 1 88 ? 22.812 -3.398 -7.504 1 98.44 88 ILE B CA 1
ATOM 4006 C C . ILE B 1 88 ? 22.828 -2.262 -6.484 1 98.44 88 ILE B C 1
ATOM 4008 O O . ILE B 1 88 ? 23.125 -2.48 -5.305 1 98.44 88 ILE B O 1
ATOM 4012 N N . ASP B 1 89 ? 22.594 -1.047 -6.906 1 98.62 89 ASP B N 1
ATOM 4013 C CA . ASP B 1 89 ? 22.578 0.095 -6 1 98.62 89 ASP B CA 1
ATOM 4014 C C . ASP B 1 89 ? 21.328 0.082 -5.117 1 98.62 89 ASP B C 1
ATOM 4016 O O . ASP B 1 89 ? 20.203 0.131 -5.621 1 98.62 89 ASP B O 1
ATOM 4020 N N . PRO B 1 90 ? 21.5 -0.008 -3.824 1 98.62 90 PRO B N 1
ATOM 4021 C CA . PRO B 1 90 ? 20.344 -0.12 -2.938 1 98.62 90 PRO B CA 1
ATOM 4022 C C . PRO B 1 90 ? 19.406 1.094 -3.02 1 98.62 90 PRO B C 1
ATOM 4024 O O . PRO B 1 90 ? 18.203 0.977 -2.77 1 98.62 90 PRO B O 1
ATOM 4027 N N . TYR B 1 91 ? 19.891 2.209 -3.465 1 96.44 91 TYR B N 1
ATOM 4028 C CA . TYR B 1 91 ? 19.109 3.432 -3.354 1 96.44 91 TYR B CA 1
ATOM 4029 C C . TYR B 1 91 ? 18.531 3.836 -4.707 1 96.44 91 TYR B C 1
ATOM 4031 O O . TYR B 1 91 ? 17.562 4.602 -4.773 1 96.44 91 TYR B O 1
ATOM 4039 N N . THR B 1 92 ? 19.078 3.299 -5.773 1 97.75 92 THR B N 1
ATOM 4040 C CA . THR B 1 92 ? 18.562 3.727 -7.074 1 97.75 92 THR B CA 1
ATOM 4041 C C . THR B 1 92 ? 17.938 2.557 -7.824 1 97.75 92 THR B C 1
ATOM 4043 O O . THR B 1 92 ? 17.062 2.754 -8.672 1 97.75 92 THR B O 1
ATOM 4046 N N . ASP B 1 93 ? 18.375 1.33 -7.48 1 98.75 93 ASP B N 1
ATOM 4047 C CA . ASP B 1 93 ? 17.984 0.192 -8.305 1 98.75 93 ASP B CA 1
ATOM 4048 C C . ASP B 1 93 ? 16.891 -0.639 -7.629 1 98.75 93 ASP B C 1
ATOM 4050 O O . ASP B 1 93 ? 16.484 -1.675 -8.148 1 98.75 93 ASP B O 1
ATOM 4054 N N . ILE B 1 94 ? 16.453 -0.21 -6.41 1 98.88 94 ILE B N 1
ATOM 4055 C CA . ILE B 1 94 ? 15.508 -1.014 -5.645 1 98.88 94 ILE B CA 1
ATOM 4056 C C . ILE B 1 94 ? 14.352 -0.135 -5.164 1 98.88 94 ILE B C 1
ATOM 4058 O O . ILE B 1 94 ? 14.57 0.968 -4.66 1 98.88 94 ILE B O 1
ATOM 4062 N N . LEU B 1 95 ? 13.172 -0.564 -5.395 1 98.88 95 LEU B N 1
ATOM 4063 C CA . LEU B 1 95 ? 11.969 0.002 -4.789 1 98.88 95 LEU B CA 1
ATOM 4064 C C . LEU B 1 95 ? 11.234 -1.044 -3.955 1 98.88 95 LEU B C 1
ATOM 4066 O O . LEU B 1 95 ? 10.844 -2.092 -4.473 1 98.88 95 LEU B O 1
ATOM 4070 N N . VAL B 1 96 ? 11.117 -0.795 -2.625 1 98.88 96 VAL B N 1
ATOM 4071 C CA . VAL B 1 96 ? 10.297 -1.645 -1.767 1 98.88 96 VAL B CA 1
ATOM 4072 C C . VAL B 1 96 ? 8.828 -1.268 -1.916 1 98.88 96 VAL B C 1
ATOM 4074 O O . VAL B 1 96 ? 8.484 -0.083 -1.96 1 98.88 96 VAL B O 1
ATOM 4077 N N . THR B 1 97 ? 7.984 -2.246 -2.031 1 98.81 97 THR B N 1
ATOM 4078 C CA . THR B 1 97 ? 6.578 -2.018 -2.348 1 98.81 97 THR B CA 1
ATOM 4079 C C . THR B 1 97 ? 5.68 -2.83 -1.422 1 98.81 97 THR B C 1
ATOM 4081 O O . THR B 1 97 ? 6.16 -3.66 -0.649 1 98.81 97 THR B O 1
ATOM 4084 N N . ILE B 1 98 ? 4.367 -2.607 -1.454 1 98.62 98 ILE B N 1
ATOM 4085 C CA . ILE B 1 98 ? 3.379 -3.379 -0.709 1 98.62 98 ILE B CA 1
ATOM 4086 C C . ILE B 1 98 ? 3.092 -4.688 -1.438 1 98.62 98 ILE B C 1
ATOM 4088 O O . ILE B 1 98 ? 2.137 -4.777 -2.213 1 98.62 98 ILE B O 1
ATOM 4092 N N . GLY B 1 99 ? 3.93 -5.66 -1.147 1 98.06 99 GLY B N 1
ATOM 4093 C CA . GLY B 1 99 ? 3.881 -6.914 -1.883 1 98.06 99 GLY B CA 1
ATOM 4094 C C . GLY B 1 99 ? 4.32 -6.773 -3.328 1 98.06 99 GLY B C 1
ATOM 4095 O O . GLY B 1 99 ? 4.637 -5.676 -3.783 1 98.06 99 GLY B O 1
ATOM 4096 N N . ALA B 1 100 ? 4.371 -7.938 -3.959 1 98.19 100 ALA B N 1
ATOM 4097 C CA . ALA B 1 100 ? 4.652 -7.93 -5.391 1 98.19 100 ALA B CA 1
ATOM 4098 C C . ALA B 1 100 ? 3.549 -7.211 -6.16 1 98.19 100 ALA B C 1
ATOM 4100 O O . ALA B 1 100 ? 3.795 -6.652 -7.234 1 98.19 100 ALA B O 1
ATOM 4101 N N . TYR B 1 101 ? 2.322 -7.172 -5.633 1 97 101 TYR B N 1
ATOM 4102 C CA . TYR B 1 101 ? 1.197 -6.449 -6.219 1 97 101 TYR B CA 1
ATOM 4103 C C . TYR B 1 101 ? 1.544 -4.98 -6.434 1 97 101 TYR B C 1
ATOM 4105 O O . TYR B 1 101 ? 1.292 -4.43 -7.504 1 97 101 TYR B O 1
ATOM 4113 N N . GLY B 1 102 ? 2.16 -4.422 -5.355 1 98.25 102 GLY B N 1
ATOM 4114 C CA . GLY B 1 102 ? 2.553 -3.025 -5.465 1 98.25 102 GLY B CA 1
ATOM 4115 C C . GLY B 1 102 ? 3.605 -2.783 -6.527 1 98.25 102 GLY B C 1
ATOM 4116 O O . GLY B 1 102 ? 3.598 -1.745 -7.195 1 98.25 102 GLY B O 1
ATOM 4117 N N . SER B 1 103 ? 4.496 -3.703 -6.695 1 98.62 103 SER B N 1
ATOM 4118 C CA . SER B 1 103 ? 5.527 -3.613 -7.723 1 98.62 103 SER B CA 1
ATOM 4119 C C . SER B 1 103 ? 4.918 -3.645 -9.125 1 98.62 103 SER B C 1
ATOM 4121 O O . SER B 1 103 ? 5.27 -2.828 -9.977 1 98.62 103 SER B O 1
ATOM 4123 N N . LEU B 1 104 ? 4.051 -4.598 -9.312 1 98.81 104 LEU B N 1
ATOM 4124 C CA . LEU B 1 104 ? 3.381 -4.734 -10.602 1 98.81 104 LEU B CA 1
ATOM 4125 C C . LEU B 1 104 ? 2.568 -3.486 -10.93 1 98.81 104 LEU B C 1
ATOM 4127 O O . LEU B 1 104 ? 2.639 -2.969 -12.047 1 98.81 104 LEU B O 1
ATOM 4131 N N . PHE B 1 105 ? 1.859 -3.041 -9.945 1 98.69 105 PHE B N 1
ATOM 4132 C CA . PHE B 1 105 ? 1.036 -1.853 -10.133 1 98.69 105 PHE B CA 1
ATOM 4133 C C . PHE B 1 105 ? 1.898 -0.649 -10.492 1 98.69 105 PHE B C 1
ATOM 4135 O O . PHE B 1 105 ? 1.596 0.073 -11.445 1 98.69 105 PHE B O 1
ATOM 4142 N N . SER B 1 106 ? 2.971 -0.401 -9.742 1 98.69 106 SER B N 1
ATOM 4143 C CA . SER B 1 106 ? 3.855 0.734 -9.984 1 98.69 106 SER B CA 1
ATOM 4144 C C . SER B 1 106 ? 4.508 0.643 -11.359 1 98.69 106 SER B C 1
ATOM 4146 O O . SER B 1 106 ? 4.684 1.657 -12.039 1 98.69 106 SER B O 1
ATOM 4148 N N . ALA B 1 107 ? 4.867 -0.539 -11.734 1 98.81 107 ALA B N 1
ATOM 4149 C CA . ALA B 1 107 ? 5.461 -0.723 -13.055 1 98.81 107 ALA B CA 1
ATOM 4150 C C . ALA B 1 107 ? 4.461 -0.389 -14.164 1 98.81 107 ALA B C 1
ATOM 4152 O O . ALA B 1 107 ? 4.797 0.311 -15.117 1 98.81 107 ALA B O 1
ATOM 4153 N N . MET B 1 108 ? 3.236 -0.88 -14.031 1 98.75 108 MET B N 1
ATOM 4154 C CA . MET B 1 108 ? 2.217 -0.647 -15.055 1 98.75 108 MET B CA 1
ATOM 4155 C C . MET B 1 108 ? 1.858 0.833 -15.133 1 98.75 108 MET B C 1
ATOM 4157 O O . MET B 1 108 ? 1.849 1.415 -16.219 1 98.75 108 MET B O 1
ATOM 4161 N N . GLN B 1 109 ? 1.642 1.446 -13.969 1 98.25 109 GLN B N 1
ATOM 4162 C CA . GLN B 1 109 ? 1.233 2.848 -13.938 1 98.25 109 GLN B CA 1
ATOM 4163 C C . GLN B 1 109 ? 2.383 3.766 -14.336 1 98.25 109 GLN B C 1
ATOM 4165 O O . GLN B 1 109 ? 2.16 4.836 -14.898 1 98.25 109 GLN B O 1
ATOM 4170 N N . GLY B 1 110 ? 3.582 3.377 -14.039 1 98.38 110 GLY B N 1
ATOM 4171 C CA . GLY B 1 110 ? 4.73 4.242 -14.258 1 98.38 110 GLY B CA 1
ATOM 4172 C C . GLY B 1 110 ? 5.281 4.16 -15.672 1 98.38 110 GLY B C 1
ATOM 4173 O O . GLY B 1 110 ? 5.859 5.129 -16.172 1 98.38 110 GLY B O 1
ATOM 4174 N N . LEU B 1 111 ? 5.074 2.977 -16.312 1 98.5 111 LEU B N 1
ATOM 4175 C CA . LEU B 1 111 ? 5.832 2.762 -17.547 1 98.5 111 LEU B CA 1
ATOM 4176 C C . LEU B 1 111 ? 4.895 2.514 -18.734 1 98.5 111 LEU B C 1
ATOM 4178 O O . LEU B 1 111 ? 5.305 2.619 -19.891 1 98.5 111 LEU B O 1
ATOM 4182 N N . ILE B 1 112 ? 3.666 2.07 -18.5 1 98.25 112 ILE B N 1
ATOM 4183 C CA . ILE B 1 112 ? 2.732 1.707 -19.562 1 98.25 112 ILE B CA 1
ATOM 4184 C C . ILE B 1 112 ? 1.82 2.891 -19.875 1 98.25 112 ILE B C 1
ATOM 4186 O O . ILE B 1 112 ? 1.235 3.488 -18.969 1 98.25 112 ILE B O 1
ATOM 4190 N N . GLU B 1 113 ? 1.702 3.244 -21.141 1 95.94 113 GLU B N 1
ATOM 4191 C CA . GLU B 1 113 ? 0.911 4.383 -21.609 1 95.94 113 GLU B CA 1
ATOM 4192 C C . GLU B 1 113 ? -0.453 3.932 -22.125 1 95.94 113 GLU B C 1
ATOM 4194 O O . GLU B 1 113 ? -0.634 2.766 -22.484 1 95.94 113 GLU B O 1
ATOM 4199 N N . VAL B 1 114 ? -1.393 4.852 -22.141 1 95.81 114 VAL B N 1
ATOM 4200 C CA . VAL B 1 114 ? -2.693 4.613 -22.766 1 95.81 114 VAL B CA 1
ATOM 4201 C C . VAL B 1 114 ? -2.5 4.094 -24.188 1 95.81 114 VAL B C 1
ATOM 4203 O O . VAL B 1 114 ? -1.681 4.621 -24.938 1 95.81 114 VAL B O 1
ATOM 4206 N N . GLU B 1 115 ? -3.145 2.979 -24.516 1 97 115 GLU B N 1
ATOM 4207 C CA . GLU B 1 115 ? -3.223 2.389 -25.844 1 97 115 GLU B CA 1
ATOM 4208 C C . GLU B 1 115 ? -2.016 1.498 -26.125 1 97 115 GLU B C 1
ATOM 4210 O O . GLU B 1 115 ? -1.95 0.841 -27.172 1 97 115 GLU B O 1
ATOM 4215 N N . ASP B 1 116 ? -1.025 1.5 -25.219 1 98.19 116 ASP B N 1
ATOM 4216 C CA . ASP B 1 116 ? 0.031 0.5 -25.328 1 98.19 116 ASP B CA 1
ATOM 4217 C C . ASP B 1 116 ? -0.548 -0.914 -25.328 1 98.19 116 ASP B C 1
ATOM 4219 O O . ASP B 1 116 ? -1.688 -1.12 -24.906 1 98.19 116 ASP B O 1
ATOM 4223 N N . GLU B 1 117 ? 0.226 -1.772 -25.875 1 98.75 117 GLU B N 1
ATOM 4224 C CA . GLU B 1 117 ? -0.089 -3.193 -25.766 1 98.75 117 GLU B CA 1
ATOM 4225 C C . GLU B 1 117 ? 0.899 -3.906 -24.844 1 98.75 117 GLU B C 1
ATOM 4227 O O . GLU B 1 117 ? 2.098 -3.617 -24.875 1 98.75 117 GLU B O 1
ATOM 4232 N N . VAL B 1 118 ? 0.383 -4.73 -23.969 1 98.88 118 VAL B N 1
ATOM 4233 C CA . VAL B 1 118 ? 1.202 -5.531 -23.078 1 98.88 118 VAL B CA 1
ATOM 4234 C C . VAL B 1 118 ? 0.923 -7.016 -23.297 1 98.88 118 VAL B C 1
ATOM 4236 O O . VAL B 1 118 ? -0.222 -7.461 -23.203 1 98.88 118 VAL B O 1
ATOM 4239 N N . ILE B 1 119 ? 1.968 -7.781 -23.641 1 98.88 119 ILE B N 1
ATOM 4240 C CA . ILE B 1 119 ? 1.831 -9.211 -23.875 1 98.88 119 ILE B CA 1
ATOM 4241 C C . ILE B 1 119 ? 1.711 -9.953 -22.547 1 98.88 119 ILE B C 1
ATOM 4243 O O . ILE B 1 119 ? 2.529 -9.758 -21.656 1 98.88 119 ILE B O 1
ATOM 4247 N N . ILE B 1 120 ? 0.677 -10.789 -22.422 1 98.56 120 ILE B N 1
ATOM 4248 C CA . ILE B 1 120 ? 0.403 -11.578 -21.234 1 98.56 120 ILE B CA 1
ATOM 4249 C C . ILE B 1 120 ? 0.325 -13.055 -21.594 1 98.56 120 ILE B C 1
ATOM 4251 O O . ILE B 1 120 ? -0.436 -13.445 -22.484 1 98.56 120 ILE B O 1
ATOM 4255 N N . ILE B 1 121 ? 1.067 -13.867 -20.922 1 98.31 121 ILE B N 1
ATOM 4256 C CA . ILE B 1 121 ? 1.084 -15.305 -21.172 1 98.31 121 ILE B CA 1
ATOM 4257 C C . ILE B 1 121 ? -0 -15.977 -20.328 1 98.31 121 ILE B C 1
ATOM 4259 O O . ILE B 1 121 ? -0.068 -15.781 -19.109 1 98.31 121 ILE B O 1
ATOM 4263 N N . GLU B 1 122 ? -0.856 -16.797 -20.938 1 97.62 122 GLU B N 1
ATOM 4264 C CA . GLU B 1 122 ? -1.942 -17.516 -20.266 1 97.62 122 GLU B CA 1
ATOM 4265 C C . GLU B 1 122 ? -1.574 -18.969 -20 1 97.62 122 GLU B C 1
ATOM 4267 O O . GLU B 1 122 ? -0.89 -19.594 -20.812 1 97.62 122 GLU B O 1
ATOM 4272 N N . PRO B 1 123 ? -2.041 -19.562 -18.859 1 97.44 123 PRO B N 1
ATOM 4273 C CA . PRO B 1 123 ? -2.775 -18.859 -17.797 1 97.44 123 PRO B CA 1
ATOM 4274 C C . PRO B 1 123 ? -1.899 -17.875 -17.031 1 97.44 123 PRO B C 1
ATOM 4276 O O . PRO B 1 123 ? -0.672 -18 -17.031 1 97.44 123 PRO B O 1
ATOM 4279 N N . TYR B 1 124 ? -2.475 -16.781 -16.578 1 97.44 124 TYR B N 1
ATOM 4280 C CA . TYR B 1 124 ? -1.716 -15.711 -15.945 1 97.44 124 TYR B CA 1
ATOM 4281 C C . TYR B 1 124 ? -2.178 -15.5 -14.508 1 97.44 124 TYR B C 1
ATOM 4283 O O . TYR B 1 124 ? -3.273 -15.922 -14.125 1 97.44 124 TYR B O 1
ATOM 4291 N N . TYR B 1 125 ? -1.345 -14.922 -13.703 1 95.12 125 TYR B N 1
ATOM 4292 C CA . TYR B 1 125 ? -1.758 -14.477 -12.375 1 95.12 125 TYR B CA 1
ATOM 4293 C C . TYR B 1 125 ? -2.791 -13.359 -12.477 1 95.12 125 TYR B C 1
ATOM 4295 O O . TYR B 1 125 ? -2.711 -12.508 -13.359 1 95.12 125 TYR B O 1
ATOM 4303 N N . ASP B 1 126 ? -3.656 -13.18 -11.625 1 87.38 126 ASP B N 1
ATOM 4304 C CA . ASP B 1 126 ? -4.98 -12.562 -11.688 1 87.38 126 ASP B CA 1
ATOM 4305 C C . ASP B 1 126 ? -4.875 -11.055 -11.922 1 87.38 126 ASP B C 1
ATOM 4307 O O . ASP B 1 126 ? -5.688 -10.477 -12.648 1 87.38 126 ASP B O 1
ATOM 4311 N N . CYS B 1 127 ? -3.811 -10.352 -11.508 1 93.69 127 CYS B N 1
ATOM 4312 C CA . CYS B 1 127 ? -3.883 -8.898 -11.5 1 93.69 127 CYS B CA 1
ATOM 4313 C C . CYS B 1 127 ? -3.287 -8.305 -12.773 1 93.69 127 CYS B C 1
ATOM 4315 O O . CYS B 1 127 ? -3.453 -7.117 -13.047 1 93.69 127 CYS B O 1
ATOM 4317 N N . TYR B 1 128 ? -2.631 -9.117 -13.617 1 97.75 128 TYR B N 1
ATOM 4318 C CA . TYR B 1 128 ? -1.907 -8.586 -14.766 1 97.75 128 TYR B CA 1
ATOM 4319 C C . TYR B 1 128 ? -2.846 -7.832 -15.695 1 97.75 128 TYR B C 1
ATOM 4321 O O . TYR B 1 128 ? -2.633 -6.648 -15.977 1 97.75 128 TYR B O 1
ATOM 4329 N N . VAL B 1 129 ? -3.922 -8.531 -16.062 1 96.81 129 VAL B N 1
ATOM 4330 C CA . VAL B 1 129 ? -4.84 -7.992 -17.047 1 96.81 129 VAL B CA 1
ATOM 4331 C C . VAL B 1 129 ? -5.512 -6.734 -16.5 1 96.81 129 VAL B C 1
ATOM 4333 O O . VAL B 1 129 ? -5.582 -5.711 -17.188 1 96.81 129 VAL B O 1
ATOM 4336 N N . ASP B 1 130 ? -5.977 -6.797 -15.305 1 95.81 130 ASP B N 1
ATOM 4337 C CA . ASP B 1 130 ? -6.691 -5.672 -14.711 1 95.81 130 ASP B CA 1
ATOM 4338 C C . ASP B 1 130 ? -5.781 -4.453 -14.57 1 95.81 130 ASP B C 1
ATOM 4340 O O . ASP B 1 130 ? -6.215 -3.32 -14.781 1 95.81 130 ASP B O 1
ATOM 4344 N N . MET B 1 131 ? -4.555 -4.664 -14.203 1 97.75 131 MET B N 1
ATOM 4345 C CA . MET B 1 131 ? -3.619 -3.555 -14.039 1 97.75 131 MET B CA 1
ATOM 4346 C C . MET B 1 131 ? -3.273 -2.928 -15.391 1 97.75 131 MET B C 1
ATOM 4348 O O . MET B 1 131 ? -3.094 -1.714 -15.484 1 97.75 131 MET B O 1
ATOM 4352 N N . VAL B 1 132 ? -3.139 -3.742 -16.438 1 98.06 132 VAL B N 1
ATOM 4353 C CA . VAL B 1 132 ? -2.922 -3.227 -17.781 1 98.06 132 VAL B CA 1
ATOM 4354 C C . VAL B 1 132 ? -4.109 -2.363 -18.203 1 98.06 132 VAL B C 1
ATOM 4356 O O . VAL B 1 132 ? -3.93 -1.256 -18.719 1 98.06 132 VAL B O 1
ATOM 4359 N N . LYS B 1 133 ? -5.32 -2.836 -17.938 1 96.62 133 LYS B N 1
ATOM 4360 C CA . LYS B 1 133 ? -6.535 -2.113 -18.297 1 96.62 133 LYS B CA 1
ATOM 4361 C C . LYS B 1 133 ? -6.656 -0.815 -17.5 1 96.62 133 LYS B C 1
ATOM 4363 O O . LYS B 1 133 ? -7.062 0.214 -18.047 1 96.62 133 LYS B O 1
ATOM 4368 N N . MET B 1 134 ? -6.348 -0.865 -16.266 1 96.19 134 MET B N 1
ATOM 4369 C CA . MET B 1 134 ? -6.402 0.322 -15.414 1 96.19 134 MET B CA 1
ATOM 4370 C C . MET B 1 134 ? -5.48 1.414 -15.945 1 96.19 134 MET B C 1
ATOM 4372 O O . MET B 1 134 ? -5.754 2.604 -15.773 1 96.19 134 MET B O 1
ATOM 4376 N N . ALA B 1 135 ? -4.359 0.998 -16.578 1 96.56 135 ALA B N 1
ATOM 4377 C CA . ALA B 1 135 ? -3.42 1.949 -17.172 1 96.56 135 ALA B CA 1
ATOM 4378 C C . ALA B 1 135 ? -3.928 2.467 -18.516 1 96.56 135 ALA B C 1
ATOM 4380 O O . ALA B 1 135 ? -3.307 3.34 -19.125 1 96.56 135 ALA B O 1
ATOM 4381 N N . GLY B 1 136 ? -5.09 1.958 -18.969 1 96.06 136 GLY B N 1
ATOM 4382 C CA . GLY B 1 136 ? -5.641 2.35 -20.25 1 96.06 136 GLY B CA 1
ATOM 4383 C C . GLY B 1 136 ? -5.008 1.616 -21.422 1 96.06 136 GLY B C 1
ATOM 4384 O O . GLY B 1 136 ? -5.156 2.029 -22.578 1 96.06 136 GLY B O 1
ATOM 4385 N N . ALA B 1 137 ? -4.23 0.562 -21.109 1 98.19 137 ALA B N 1
ATOM 4386 C CA . ALA B 1 137 ? -3.527 -0.214 -22.125 1 98.19 137 ALA B CA 1
ATOM 4387 C C . ALA B 1 137 ? -4.297 -1.483 -22.484 1 98.19 137 ALA B C 1
ATOM 4389 O O . ALA B 1 137 ? -5.375 -1.734 -21.938 1 98.19 137 ALA B O 1
ATOM 4390 N N . LYS B 1 138 ? -3.799 -2.176 -23.469 1 98.19 138 LYS B N 1
ATOM 4391 C CA . LYS B 1 138 ? -4.477 -3.363 -23.984 1 98.19 138 LYS B CA 1
ATOM 4392 C C . LYS B 1 138 ? -3.664 -4.625 -23.703 1 98.19 138 LYS B C 1
ATOM 4394 O O . LYS B 1 138 ? -2.545 -4.77 -24.203 1 98.19 138 LYS B O 1
ATOM 4399 N N . PRO B 1 139 ? -4.188 -5.539 -22.953 1 97.94 139 PRO B N 1
ATOM 4400 C CA . PRO B 1 139 ? -3.52 -6.836 -22.828 1 97.94 139 PRO B CA 1
ATOM 4401 C C . PRO B 1 139 ? -3.604 -7.66 -24.109 1 97.94 139 PRO B C 1
ATOM 4403 O O . PRO B 1 139 ? -4.668 -7.734 -24.734 1 97.94 139 PRO B O 1
ATOM 4406 N N . VAL B 1 140 ? -2.518 -8.156 -24.578 1 98.25 140 VAL B N 1
ATOM 4407 C CA . VAL B 1 140 ? -2.424 -9.07 -25.703 1 98.25 140 VAL B CA 1
ATOM 4408 C C . VAL B 1 140 ? -1.995 -10.453 -25.219 1 98.25 140 VAL B C 1
ATOM 4410 O O . VAL B 1 140 ? -0.809 -10.695 -24.984 1 98.25 140 VAL B O 1
ATOM 4413 N N . CYS B 1 141 ? -2.93 -11.43 -25.188 1 97.25 141 CYS B N 1
ATOM 4414 C CA . CYS B 1 141 ? -2.717 -12.703 -24.516 1 97.25 141 CYS B CA 1
ATOM 4415 C C . CYS B 1 141 ? -2.193 -13.758 -25.484 1 97.25 141 CYS B C 1
ATOM 4417 O O . CYS B 1 141 ? -2.555 -13.75 -26.672 1 97.25 141 CYS B O 1
ATOM 4419 N N . ILE B 1 142 ? -1.367 -14.594 -25.031 1 97.56 142 ILE B N 1
ATOM 4420 C CA . ILE B 1 142 ? -0.86 -15.758 -25.75 1 97.56 142 ILE B CA 1
ATOM 4421 C C . ILE B 1 142 ? -0.859 -16.969 -24.828 1 97.56 142 ILE B C 1
ATOM 4423 O O . ILE B 1 142 ? -0.191 -16.984 -23.797 1 97.56 142 ILE B O 1
ATOM 4427 N N . PRO B 1 143 ? -1.553 -18.016 -25.109 1 97.38 143 PRO B N 1
ATOM 4428 C CA . PRO B 1 143 ? -1.634 -19.188 -24.219 1 97.38 143 PRO B CA 1
ATOM 4429 C C . PRO B 1 143 ? -0.421 -20.094 -24.344 1 97.38 143 PRO B C 1
ATOM 4431 O O . PRO B 1 143 ? 0.121 -20.266 -25.438 1 97.38 143 PRO B O 1
ATOM 4434 N N . LEU B 1 144 ? 0.018 -20.656 -23.234 1 97 144 LEU B N 1
ATOM 4435 C CA . LEU B 1 144 ? 0.908 -21.812 -23.266 1 97 144 LEU B CA 1
ATOM 4436 C C . LEU B 1 144 ? 0.217 -23 -23.906 1 97 144 LEU B C 1
ATOM 4438 O O . LEU B 1 144 ? -1.001 -23.156 -23.797 1 97 144 LEU B O 1
ATOM 4442 N N . ARG B 1 145 ? 1.029 -23.766 -24.594 1 94.38 145 ARG B N 1
ATOM 4443 C CA . ARG B 1 145 ? 0.524 -24.984 -25.219 1 94.38 145 ARG B CA 1
ATOM 4444 C C . ARG B 1 145 ? 1.06 -26.219 -24.516 1 94.38 145 ARG B C 1
ATOM 4446 O O . ARG B 1 145 ? 2.24 -26.281 -24.172 1 94.38 145 ARG B O 1
ATOM 4453 N N . TYR B 1 146 ? 0.121 -27.109 -24.266 1 91.75 146 TYR B N 1
ATOM 4454 C CA . TYR B 1 146 ? 0.503 -28.375 -23.641 1 91.75 146 TYR B CA 1
ATOM 4455 C C . TYR B 1 146 ? 1.102 -29.328 -24.672 1 91.75 146 TYR B C 1
ATOM 4457 O O . TYR B 1 146 ? 0.434 -29.703 -25.641 1 91.75 146 TYR B O 1
ATOM 4465 N N . LYS B 1 147 ? 2.375 -29.672 -24.531 1 90.31 147 LYS B N 1
ATOM 4466 C CA . LYS B 1 147 ? 3.09 -30.594 -25.422 1 90.31 147 LYS B CA 1
ATOM 4467 C C . LYS B 1 147 ? 3.809 -31.672 -24.641 1 90.31 147 LYS B C 1
ATOM 4469 O O . LYS B 1 147 ? 5.023 -31.609 -24.438 1 90.31 147 LYS B O 1
ATOM 4474 N N . PRO B 1 148 ? 3.006 -32.656 -24.172 1 83.06 148 PRO B N 1
ATOM 4475 C CA . PRO B 1 148 ? 3.652 -33.688 -23.391 1 83.06 148 PRO B CA 1
ATOM 4476 C C . PRO B 1 148 ? 4.559 -34.594 -24.219 1 83.06 148 PRO B C 1
ATOM 4478 O O . PRO B 1 148 ? 4.281 -34.812 -25.406 1 83.06 148 PRO B O 1
ATOM 4481 N N . ALA B 1 149 ? 5.84 -34.875 -23.688 1 70.56 149 ALA B N 1
ATOM 4482 C CA . ALA B 1 149 ? 6.715 -35.844 -24.359 1 70.56 149 ALA B CA 1
ATOM 4483 C C . ALA B 1 149 ? 6.043 -37.219 -24.469 1 70.56 149 ALA B C 1
ATOM 4485 O O . ALA B 1 149 ? 5.215 -37.562 -23.625 1 70.56 149 ALA B O 1
ATOM 4486 N N . ALA B 1 150 ? 6.25 -37.875 -25.625 1 64.75 150 ALA B N 1
ATOM 4487 C CA . ALA B 1 150 ? 5.73 -39.25 -25.859 1 64.75 150 ALA B CA 1
ATOM 4488 C C . ALA B 1 150 ? 6.203 -40.188 -24.766 1 64.75 150 ALA B C 1
ATOM 4490 O O . ALA B 1 150 ? 7.383 -40.188 -24.406 1 64.75 150 ALA B O 1
ATOM 4491 N N . GLY B 1 151 ? 5.309 -40.906 -24.031 1 57.09 151 GLY B N 1
ATOM 4492 C CA . GLY B 1 151 ? 5.613 -42.031 -23.188 1 57.09 151 GLY B CA 1
ATOM 4493 C C . GLY B 1 151 ? 5.648 -41.688 -21.703 1 57.09 151 GLY B C 1
ATOM 4494 O O . GLY B 1 151 ? 5.918 -42.562 -20.875 1 57.09 151 GLY B O 1
ATOM 4495 N N . GLY B 1 152 ? 5.465 -40.344 -21.312 1 60.56 152 GLY B N 1
ATOM 4496 C CA . GLY B 1 152 ? 5.625 -40.062 -19.891 1 60.56 152 GLY B CA 1
ATOM 4497 C C . GLY B 1 152 ? 4.352 -40.281 -19.094 1 60.56 152 GLY B C 1
ATOM 4498 O O . GLY B 1 152 ? 3.256 -39.969 -19.578 1 60.56 152 GLY B O 1
ATOM 4499 N N . ASP B 1 153 ? 4.387 -41.094 -18.031 1 67.19 153 ASP B N 1
ATOM 4500 C CA . ASP B 1 153 ? 3.258 -41.5 -17.203 1 67.19 153 ASP B CA 1
ATOM 4501 C C . ASP B 1 153 ? 2.711 -40.312 -16.391 1 67.19 153 ASP B C 1
ATOM 4503 O O . ASP B 1 153 ? 1.521 -40.281 -16.078 1 67.19 153 ASP B O 1
ATOM 4507 N N . VAL B 1 154 ? 3.588 -39.375 -16.031 1 82.31 154 VAL B N 1
ATOM 4508 C CA . VAL B 1 154 ? 3.084 -38.281 -15.211 1 82.31 154 VAL B CA 1
ATOM 4509 C C . VAL B 1 154 ? 3.365 -36.938 -15.891 1 82.31 154 VAL B C 1
ATOM 4511 O O . VAL B 1 154 ? 4.5 -36.656 -16.297 1 82.31 154 VAL B O 1
ATOM 4514 N N . ALA B 1 155 ? 2.371 -36.219 -16.078 1 92.31 155 ALA B N 1
ATOM 4515 C CA . ALA B 1 155 ? 2.482 -34.906 -16.734 1 92.31 155 ALA B CA 1
ATOM 4516 C C . ALA B 1 155 ? 3.307 -33.938 -15.891 1 92.31 155 ALA B C 1
ATOM 4518 O O . ALA B 1 155 ? 3.256 -33.969 -14.656 1 92.31 155 ALA B O 1
ATOM 4519 N N . SER B 1 156 ? 4.145 -33.156 -16.516 1 95.56 156 SER B N 1
ATOM 4520 C CA . SER B 1 156 ? 4.984 -32.125 -15.875 1 95.56 156 SER B CA 1
ATOM 4521 C C . SER B 1 156 ? 4.621 -30.734 -16.359 1 95.56 156 SER B C 1
ATOM 4523 O O . SER B 1 156 ? 4.184 -30.547 -17.5 1 95.56 156 SER B O 1
ATOM 4525 N N . SER B 1 157 ? 4.805 -29.766 -15.469 1 97.31 157 SER B N 1
ATOM 4526 C CA . SER B 1 157 ? 4.582 -28.391 -15.883 1 97.31 157 SER B CA 1
ATOM 4527 C C . SER B 1 157 ? 5.539 -27.969 -17 1 97.31 157 SER B C 1
ATOM 4529 O O . SER B 1 157 ? 5.27 -27.031 -17.734 1 97.31 157 SER B O 1
ATOM 4531 N N . ALA B 1 158 ? 6.652 -28.641 -17.188 1 95.81 158 ALA B N 1
ATOM 4532 C CA . ALA B 1 158 ? 7.605 -28.406 -18.266 1 95.81 158 ALA B CA 1
ATOM 4533 C C . ALA B 1 158 ? 6.961 -28.641 -19.625 1 95.81 158 ALA B C 1
ATOM 4535 O O . ALA B 1 158 ? 7.457 -28.141 -20.641 1 95.81 158 ALA B O 1
ATOM 4536 N N . ASP B 1 159 ? 5.867 -29.375 -19.609 1 95.44 159 ASP B N 1
ATOM 4537 C CA . ASP B 1 159 ? 5.199 -29.75 -20.859 1 95.44 159 ASP B CA 1
ATOM 4538 C C . ASP B 1 159 ? 4.43 -28.578 -21.453 1 95.44 159 ASP B C 1
ATOM 4540 O O . ASP B 1 159 ? 4.016 -28.625 -22.609 1 95.44 159 ASP B O 1
ATOM 4544 N N . TRP B 1 160 ? 4.219 -27.578 -20.688 1 95.88 160 TRP B N 1
ATOM 4545 C CA . TRP B 1 160 ? 3.574 -26.359 -21.172 1 95.88 160 TRP B CA 1
ATOM 4546 C C . TRP B 1 160 ? 4.598 -25.406 -21.766 1 95.88 160 TRP B C 1
ATOM 4548 O O . TRP B 1 160 ? 5.496 -24.922 -21.062 1 95.88 160 TRP B O 1
ATOM 4558 N N . VAL B 1 161 ? 4.453 -25.078 -23.047 1 96.06 161 VAL B N 1
ATOM 4559 C CA . VAL B 1 161 ? 5.504 -24.312 -23.719 1 96.06 161 VAL B CA 1
ATOM 4560 C C . VAL B 1 161 ? 4.883 -23.156 -24.5 1 96.06 161 VAL B C 1
ATOM 4562 O O . VAL B 1 161 ? 3.707 -23.203 -24.875 1 96.06 161 VAL B O 1
ATOM 4565 N N . LEU B 1 162 ? 5.68 -22.125 -24.656 1 96.12 162 LEU B N 1
ATOM 4566 C CA . LEU B 1 162 ? 5.316 -21.016 -25.531 1 96.12 162 LEU B CA 1
ATOM 4567 C C . LEU B 1 162 ? 5.66 -21.344 -26.984 1 96.12 162 LEU B C 1
ATOM 4569 O O . LEU B 1 162 ? 6.762 -21.828 -27.281 1 96.12 162 LEU B O 1
ATOM 4573 N N . ASP B 1 163 ? 4.695 -21.156 -27.844 1 95.31 163 ASP B N 1
ATOM 4574 C CA . ASP B 1 163 ? 4.977 -21.266 -29.281 1 95.31 163 ASP B CA 1
ATOM 4575 C C . ASP B 1 163 ? 5.809 -20.078 -29.766 1 95.31 163 ASP B C 1
ATOM 4577 O O . ASP B 1 163 ? 5.352 -18.938 -29.734 1 95.31 163 ASP B O 1
ATOM 4581 N N . PRO B 1 164 ? 6.973 -20.344 -30.297 1 95.56 164 PRO B N 1
ATOM 4582 C CA . PRO B 1 164 ? 7.848 -19.234 -30.672 1 95.56 164 PRO B CA 1
ATOM 4583 C C . PRO B 1 164 ? 7.246 -18.344 -31.75 1 95.56 164 PRO B C 1
ATOM 4585 O O . PRO B 1 164 ? 7.348 -17.125 -31.688 1 95.56 164 PRO B O 1
ATOM 4588 N N . ALA B 1 165 ? 6.691 -18.953 -32.75 1 96.62 165 ALA B N 1
ATOM 4589 C CA . ALA B 1 165 ? 6.09 -18.188 -33.844 1 96.62 165 ALA B CA 1
ATOM 4590 C C . ALA B 1 165 ? 4.891 -17.375 -33.344 1 96.62 165 ALA B C 1
ATOM 4592 O O . ALA B 1 165 ? 4.688 -16.234 -33.75 1 96.62 165 ALA B O 1
ATOM 4593 N N . GLY B 1 166 ? 4.121 -18.016 -32.562 1 96.88 166 GLY B N 1
ATOM 4594 C CA . GLY B 1 166 ? 2.998 -17.328 -31.953 1 96.88 166 GLY B CA 1
ATOM 4595 C C . GLY B 1 166 ? 3.418 -16.141 -31.125 1 96.88 166 GLY B C 1
ATOM 4596 O O . GLY B 1 166 ? 2.803 -15.07 -31.203 1 96.88 166 GLY B O 1
ATOM 4597 N N . LEU B 1 167 ? 4.438 -16.359 -30.406 1 97.94 167 LEU B N 1
ATOM 4598 C CA . LEU B 1 167 ? 4.953 -15.273 -29.562 1 97.94 167 LEU B CA 1
ATOM 4599 C C . LEU B 1 167 ? 5.461 -14.125 -30.422 1 97.94 167 LEU B C 1
ATOM 4601 O O . LEU B 1 167 ? 5.113 -12.961 -30.188 1 97.94 167 LEU B O 1
ATOM 4605 N N . ALA B 1 168 ? 6.223 -14.414 -31.375 1 98.06 168 ALA B N 1
ATOM 4606 C CA . ALA B 1 168 ? 6.793 -13.398 -32.25 1 98.06 168 ALA B CA 1
ATOM 4607 C C . ALA B 1 168 ? 5.691 -12.586 -32.938 1 98.06 168 ALA B C 1
ATOM 4609 O O . ALA B 1 168 ? 5.852 -11.383 -33.156 1 98.06 168 ALA B O 1
ATOM 4610 N N . SER B 1 169 ? 4.629 -13.188 -33.188 1 98.06 169 SER B N 1
ATOM 4611 C CA . SER B 1 169 ? 3.539 -12.555 -33.906 1 98.06 169 SER B CA 1
ATOM 4612 C C . SER B 1 169 ? 2.82 -11.523 -33.062 1 98.06 169 SER B C 1
ATOM 4614 O O . SER B 1 169 ? 2.078 -10.688 -33.594 1 98.06 169 SER B O 1
ATOM 4616 N N . LYS B 1 170 ? 3.021 -11.539 -31.766 1 98.06 170 LYS B N 1
ATOM 4617 C CA . LYS B 1 170 ? 2.324 -10.625 -30.875 1 98.06 170 LYS B CA 1
ATOM 4618 C C . LYS B 1 170 ? 3.051 -9.289 -30.781 1 98.06 170 LYS B C 1
ATOM 4620 O O . LYS B 1 170 ? 2.494 -8.305 -30.281 1 98.06 170 LYS B O 1
ATOM 4625 N N . PHE B 1 171 ? 4.293 -9.188 -31.25 1 97.88 171 PHE B N 1
ATOM 4626 C CA . PHE B 1 171 ? 5.094 -7.973 -31.188 1 97.88 171 PHE B CA 1
ATOM 4627 C C . PHE B 1 171 ? 4.766 -7.043 -32.344 1 97.88 171 PHE B C 1
ATOM 4629 O O . PHE B 1 171 ? 4.734 -7.473 -33.5 1 97.88 171 PHE B O 1
ATOM 4636 N N . ASN B 1 172 ? 4.508 -5.875 -32.094 1 97.38 172 ASN B N 1
ATOM 4637 C CA . ASN B 1 172 ? 4.242 -4.812 -33.062 1 97.38 172 ASN B CA 1
ATOM 4638 C C . ASN B 1 172 ? 4.625 -3.443 -32.5 1 97.38 172 ASN B C 1
ATOM 4640 O O . ASN B 1 172 ? 5.129 -3.344 -31.375 1 97.38 172 ASN B O 1
ATOM 4644 N N . PRO B 1 173 ? 4.453 -2.371 -33.188 1 95.81 173 PRO B N 1
ATOM 4645 C CA . PRO B 1 173 ? 4.914 -1.052 -32.75 1 95.81 173 PRO B CA 1
ATOM 4646 C C . PRO B 1 173 ? 4.203 -0.567 -31.484 1 95.81 173 PRO B C 1
ATOM 4648 O O . PRO B 1 173 ? 4.711 0.314 -30.781 1 95.81 173 PRO B O 1
ATOM 4651 N N . LYS B 1 174 ? 3.064 -1.135 -31.172 1 97.44 174 LYS B N 1
ATOM 4652 C CA . LYS B 1 174 ? 2.314 -0.736 -29.984 1 97.44 174 LYS B CA 1
ATOM 4653 C C . LYS B 1 174 ? 2.744 -1.547 -28.766 1 97.44 174 LYS B C 1
ATOM 4655 O O . LYS B 1 174 ? 2.418 -1.191 -27.625 1 97.44 174 LYS B O 1
ATOM 4660 N N . THR B 1 175 ? 3.479 -2.604 -29 1 98.38 175 THR B N 1
ATOM 4661 C CA . THR B 1 175 ? 3.904 -3.451 -27.891 1 98.38 175 THR B CA 1
ATOM 4662 C C . THR B 1 175 ? 4.898 -2.713 -27 1 98.38 175 THR B C 1
ATOM 4664 O O . THR B 1 175 ? 5.961 -2.293 -27.469 1 98.38 175 THR B O 1
ATOM 4667 N N . LYS B 1 176 ? 4.5 -2.564 -25.781 1 98.5 176 LYS B N 1
ATOM 4668 C CA . LYS B 1 176 ? 5.32 -1.816 -24.828 1 98.5 176 LYS B CA 1
ATOM 4669 C C . LYS B 1 176 ? 6.062 -2.758 -23.891 1 98.5 176 LYS B C 1
ATOM 4671 O O . LYS B 1 176 ? 7.18 -2.463 -23.469 1 98.5 176 LYS B O 1
ATOM 4676 N N . ALA B 1 177 ? 5.449 -3.846 -23.562 1 98.81 177 ALA B N 1
ATOM 4677 C CA . ALA B 1 177 ? 6.035 -4.723 -22.547 1 98.81 177 ALA B CA 1
ATOM 4678 C C . ALA B 1 177 ? 5.492 -6.145 -22.672 1 98.81 177 ALA B C 1
ATOM 4680 O O . ALA B 1 177 ? 4.48 -6.371 -23.344 1 98.81 177 ALA B O 1
ATOM 4681 N N . ILE B 1 178 ? 6.219 -7.07 -22.141 1 98.88 178 ILE B N 1
ATOM 4682 C CA . ILE B 1 178 ? 5.758 -8.43 -21.875 1 98.88 178 ILE B CA 1
ATOM 4683 C C . ILE B 1 178 ? 5.867 -8.734 -20.391 1 98.88 178 ILE B C 1
ATOM 4685 O O . ILE B 1 178 ? 6.836 -8.336 -19.734 1 98.88 178 ILE B O 1
ATOM 4689 N N . VAL B 1 179 ? 4.844 -9.375 -19.797 1 98.88 179 VAL B N 1
ATOM 4690 C CA . VAL B 1 179 ? 4.906 -9.867 -18.422 1 98.88 179 VAL B CA 1
ATOM 4691 C C . VAL B 1 179 ? 5.352 -11.328 -18.422 1 98.88 179 VAL B C 1
ATOM 4693 O O . VAL B 1 179 ? 4.684 -12.188 -19.016 1 98.88 179 VAL B O 1
ATOM 4696 N N . LEU B 1 180 ? 6.488 -11.555 -17.844 1 98.88 180 LEU B N 1
ATOM 4697 C CA . LEU B 1 180 ? 7.027 -12.898 -17.672 1 98.88 180 LEU B CA 1
ATOM 4698 C C . LEU B 1 180 ? 6.898 -13.352 -16.219 1 98.88 180 LEU B C 1
ATOM 4700 O O . LEU B 1 180 ? 7.254 -12.609 -15.305 1 98.88 180 LEU B O 1
ATOM 4704 N N . ASN B 1 181 ? 6.285 -14.469 -16.016 1 98.81 181 ASN B N 1
ATOM 4705 C CA . ASN B 1 181 ? 6.129 -15.039 -14.68 1 98.81 181 ASN B CA 1
ATOM 4706 C C . ASN B 1 181 ? 6.832 -16.391 -14.57 1 98.81 181 ASN B C 1
ATOM 4708 O O . ASN B 1 181 ? 6.434 -17.359 -15.211 1 98.81 181 ASN B O 1
ATOM 4712 N N . THR B 1 182 ? 7.879 -16.5 -13.812 1 98.75 182 THR B N 1
ATOM 4713 C CA . THR B 1 182 ? 8.672 -17.719 -13.633 1 98.75 182 THR B CA 1
ATOM 4714 C C . THR B 1 182 ? 9.352 -17.734 -12.266 1 98.75 182 THR B C 1
ATOM 4716 O O . THR B 1 182 ? 10.008 -16.766 -11.891 1 98.75 182 THR B O 1
ATOM 4719 N N . PRO B 1 183 ? 9.297 -18.781 -11.453 1 98.56 183 PRO B N 1
ATOM 4720 C CA . PRO B 1 183 ? 8.391 -19.906 -11.68 1 98.56 183 PRO B CA 1
ATOM 4721 C C . PRO B 1 183 ? 6.941 -19.469 -11.867 1 98.56 183 PRO B C 1
ATOM 4723 O O . PRO B 1 183 ? 6.504 -18.484 -11.266 1 98.56 183 PRO B O 1
ATOM 4726 N N . HIS B 1 184 ? 6.273 -20.203 -12.688 1 98.56 184 HIS B N 1
ATOM 4727 C CA . HIS B 1 184 ? 5.012 -19.75 -13.266 1 98.56 184 HIS B CA 1
ATOM 4728 C C . HIS B 1 184 ? 3.84 -20.062 -12.344 1 98.56 184 HIS B C 1
ATOM 4730 O O . HIS B 1 184 ? 3.723 -21.188 -11.844 1 98.56 184 HIS B O 1
ATOM 4736 N N . ASN B 1 185 ? 3.082 -19.188 -11.969 1 97.31 185 ASN B N 1
ATOM 4737 C CA . ASN B 1 185 ? 1.756 -19.312 -11.375 1 97.31 185 ASN B CA 1
ATOM 4738 C C . ASN B 1 185 ? 0.654 -19.062 -12.398 1 97.31 185 ASN B C 1
ATOM 4740 O O . ASN B 1 185 ? 0.573 -17.984 -12.984 1 97.31 185 ASN B O 1
ATOM 4744 N N . PRO B 1 186 ? -0.04 -20.016 -12.742 1 97 186 PRO B N 1
ATOM 4745 C CA . PRO B 1 186 ? -0.526 -21.047 -11.82 1 97 186 PRO B CA 1
ATOM 4746 C C . PRO B 1 186 ? 0.028 -22.438 -12.148 1 97 186 PRO B C 1
ATOM 4748 O O . PRO B 1 186 ? -0.196 -23.391 -11.391 1 97 186 PRO B O 1
ATOM 4751 N N . ILE B 1 187 ? 0.843 -22.594 -13.148 1 97.06 187 ILE B N 1
ATOM 4752 C CA . ILE B 1 187 ? 1.11 -23.922 -13.688 1 97.06 187 ILE B CA 1
ATOM 4753 C C . ILE B 1 187 ? 2.314 -24.531 -12.969 1 97.06 187 ILE B C 1
ATOM 4755 O O . ILE B 1 187 ? 2.465 -25.766 -12.93 1 97.06 187 ILE B O 1
ATOM 4759 N N . GLY B 1 188 ? 3.168 -23.766 -12.469 1 98.38 188 GLY B N 1
ATOM 4760 C CA . GLY B 1 188 ? 4.352 -24.25 -11.781 1 98.38 188 GLY B CA 1
ATOM 4761 C C . GLY B 1 188 ? 5.52 -24.516 -12.711 1 98.38 188 GLY B C 1
ATOM 4762 O O . GLY B 1 188 ? 6.477 -25.203 -12.344 1 98.38 188 GLY B O 1
ATOM 4763 N N . LYS B 1 189 ? 5.438 -23.984 -13.922 1 98.31 189 LYS B N 1
ATOM 4764 C CA . LYS B 1 189 ? 6.508 -24.109 -14.906 1 98.31 189 LYS B CA 1
ATOM 4765 C C . LYS B 1 189 ? 7.707 -23.25 -14.523 1 98.31 189 LYS B C 1
ATOM 4767 O O . LYS B 1 189 ? 7.547 -22.125 -14.062 1 98.31 189 LYS B O 1
ATOM 4772 N N . VAL B 1 190 ? 8.945 -23.766 -14.727 1 98.69 190 VAL B N 1
ATOM 4773 C CA . VAL B 1 190 ? 10.188 -23 -14.641 1 98.69 190 VAL B CA 1
ATOM 4774 C C . VAL B 1 190 ? 10.812 -22.875 -16.031 1 98.69 190 VAL B C 1
ATOM 4776 O O . VAL B 1 190 ? 11.25 -23.875 -16.609 1 98.69 190 VAL B O 1
ATOM 4779 N N . TYR B 1 191 ? 10.836 -21.688 -16.578 1 98.5 191 TYR B N 1
ATOM 4780 C CA . TYR B 1 191 ? 11.359 -21.484 -17.922 1 98.5 191 TYR B CA 1
ATOM 4781 C C . TYR B 1 191 ? 12.844 -21.812 -17.984 1 98.5 191 TYR B C 1
ATOM 4783 O O . TYR B 1 191 ? 13.609 -21.453 -17.078 1 98.5 191 TYR B O 1
ATOM 4791 N N . THR B 1 192 ? 13.273 -22.5 -19 1 97.69 192 THR B N 1
ATOM 4792 C CA . THR B 1 192 ? 14.68 -22.797 -19.219 1 97.69 192 THR B CA 1
ATOM 4793 C C . THR B 1 192 ? 15.422 -21.594 -19.781 1 97.69 192 THR B C 1
ATOM 4795 O O . THR B 1 192 ? 14.789 -20.625 -20.234 1 97.69 192 THR B O 1
ATOM 4798 N N . LYS B 1 193 ? 16.703 -21.688 -19.75 1 98.12 193 LYS B N 1
ATOM 4799 C CA . LYS B 1 193 ? 17.516 -20.625 -20.328 1 98.12 193 LYS B CA 1
ATOM 4800 C C . LYS B 1 193 ? 17.203 -20.438 -21.812 1 98.12 193 LYS B C 1
ATOM 4802 O O . LYS B 1 193 ? 17.141 -19.297 -22.297 1 98.12 193 LYS B O 1
ATOM 4807 N N . GLU B 1 194 ? 17 -21.531 -22.5 1 97.56 194 GLU B N 1
ATOM 4808 C CA . GLU B 1 194 ? 16.703 -21.469 -23.922 1 97.56 194 GLU B CA 1
ATOM 4809 C C . GLU B 1 194 ? 15.375 -20.766 -24.188 1 97.56 194 GLU B C 1
ATOM 4811 O O . GLU B 1 194 ? 15.266 -19.953 -25.109 1 97.56 194 GLU B O 1
ATOM 4816 N N . GLU B 1 195 ? 14.406 -21.109 -23.422 1 97.75 195 GLU B N 1
ATOM 4817 C CA . GLU B 1 195 ? 13.102 -20.453 -23.562 1 97.75 195 GLU B CA 1
ATOM 4818 C C . GLU B 1 195 ? 13.195 -18.969 -23.25 1 97.75 195 GLU B C 1
ATOM 4820 O O . GLU B 1 195 ? 12.633 -18.141 -23.969 1 97.75 195 GLU B O 1
ATOM 4825 N N . LEU B 1 196 ? 13.914 -18.609 -22.188 1 98.75 196 LEU B N 1
ATOM 4826 C CA . LEU B 1 196 ? 14.086 -17.219 -21.797 1 98.75 196 LEU B CA 1
ATOM 4827 C C . LEU B 1 196 ? 14.844 -16.438 -22.859 1 98.75 196 LEU B C 1
ATOM 4829 O O . LEU B 1 196 ? 14.547 -15.258 -23.094 1 98.75 196 LEU B O 1
ATOM 4833 N N . GLN B 1 197 ? 15.812 -17.078 -23.469 1 98.56 197 GLN B N 1
ATOM 4834 C CA . GLN B 1 197 ? 16.594 -16.422 -24.516 1 98.56 197 GLN B CA 1
ATOM 4835 C C . GLN B 1 197 ? 15.711 -16.031 -25.703 1 98.56 197 GLN B C 1
ATOM 4837 O O . GLN B 1 197 ? 15.914 -14.977 -26.312 1 98.56 197 GLN B O 1
ATOM 4842 N N . LYS B 1 198 ? 14.805 -16.875 -26.031 1 98.12 198 LYS B N 1
ATOM 4843 C CA . LYS B 1 198 ? 13.875 -16.562 -27.109 1 98.12 198 LYS B CA 1
ATOM 4844 C C . LYS B 1 198 ? 13.055 -15.32 -26.781 1 98.12 198 LYS B C 1
ATOM 4846 O O . LYS B 1 198 ? 12.852 -14.461 -27.641 1 98.12 198 LYS B O 1
ATOM 4851 N N . ILE B 1 199 ? 12.57 -15.234 -25.547 1 98.62 199 ILE B N 1
ATOM 4852 C CA . ILE B 1 199 ? 11.82 -14.07 -25.109 1 98.62 199 ILE B CA 1
ATOM 4853 C C . ILE B 1 199 ? 12.734 -12.836 -25.109 1 98.62 199 ILE B C 1
ATOM 4855 O O . ILE B 1 199 ? 12.344 -11.773 -25.609 1 98.62 199 ILE B O 1
ATOM 4859 N N . ALA B 1 200 ? 13.938 -12.984 -24.594 1 98.69 200 ALA B N 1
ATOM 4860 C CA . ALA B 1 200 ? 14.914 -11.898 -24.516 1 98.69 200 ALA B CA 1
ATOM 4861 C C . ALA B 1 200 ? 15.227 -11.352 -25.906 1 98.69 200 ALA B C 1
ATOM 4863 O O . ALA B 1 200 ? 15.273 -10.133 -26.109 1 98.69 200 ALA B O 1
ATOM 4864 N N . ASP B 1 201 ? 15.445 -12.281 -26.859 1 98.5 201 ASP B N 1
ATOM 4865 C CA . ASP B 1 201 ? 15.766 -11.875 -28.219 1 98.5 201 ASP B CA 1
ATOM 4866 C C . ASP B 1 201 ? 14.664 -10.984 -28.797 1 98.5 201 ASP B C 1
ATOM 4868 O O . ASP B 1 201 ? 14.953 -9.992 -29.469 1 98.5 201 ASP B O 1
ATOM 4872 N N . LEU B 1 202 ? 13.461 -11.344 -28.578 1 98.38 202 LEU B N 1
ATOM 4873 C CA . LEU B 1 202 ? 12.328 -10.57 -29.078 1 98.38 202 LEU B CA 1
ATOM 4874 C C . LEU B 1 202 ? 12.234 -9.227 -28.375 1 98.38 202 LEU B C 1
ATOM 4876 O O . LEU B 1 202 ? 11.938 -8.203 -29 1 98.38 202 LEU B O 1
ATOM 4880 N N . CYS B 1 203 ? 12.453 -9.211 -27.031 1 98.19 203 CYS B N 1
ATOM 4881 C CA . CYS B 1 203 ? 12.445 -7.957 -26.281 1 98.19 203 CYS B CA 1
ATOM 4882 C C . CYS B 1 203 ? 13.5 -6.996 -26.828 1 98.19 203 CYS B C 1
ATOM 4884 O O . CYS B 1 203 ? 13.227 -5.805 -27 1 98.19 203 CYS B O 1
ATOM 4886 N N . ILE B 1 204 ? 14.672 -7.492 -27.094 1 97.69 204 ILE B N 1
ATOM 4887 C CA . ILE B 1 204 ? 15.781 -6.68 -27.578 1 97.69 204 ILE B CA 1
ATOM 4888 C C . ILE B 1 204 ? 15.484 -6.199 -29 1 97.69 204 ILE B C 1
ATOM 4890 O O . ILE B 1 204 ? 15.625 -5.012 -29.297 1 97.69 204 ILE B O 1
ATOM 4894 N N . LYS B 1 205 ? 15.055 -7.109 -29.844 1 97.25 205 LYS B N 1
ATOM 4895 C CA . LYS B 1 205 ? 14.773 -6.797 -31.234 1 97.25 205 LYS B CA 1
ATOM 4896 C C . LYS B 1 205 ? 13.742 -5.68 -31.359 1 97.25 205 LYS B C 1
ATOM 4898 O O . LYS B 1 205 ? 13.883 -4.781 -32.188 1 97.25 205 LYS B O 1
ATOM 4903 N N . HIS B 1 206 ? 12.742 -5.719 -30.547 1 96.88 206 HIS B N 1
ATOM 4904 C CA . HIS B 1 206 ? 11.633 -4.781 -30.672 1 96.88 206 HIS B CA 1
ATOM 4905 C C . HIS B 1 206 ? 11.734 -3.662 -29.641 1 96.88 206 HIS B C 1
ATOM 4907 O O . HIS B 1 206 ? 10.875 -2.783 -29.578 1 96.88 206 HIS B O 1
ATOM 4913 N N . ASP B 1 207 ? 12.75 -3.711 -28.797 1 96.81 207 ASP B N 1
ATOM 4914 C CA . ASP B 1 207 ? 13.016 -2.729 -27.75 1 96.81 207 ASP B CA 1
ATOM 4915 C C . ASP B 1 207 ? 11.805 -2.549 -26.844 1 96.81 207 ASP B C 1
ATOM 4917 O O . ASP B 1 207 ? 11.305 -1.436 -26.672 1 96.81 207 ASP B O 1
ATOM 4921 N N . ILE B 1 208 ? 11.398 -3.59 -26.203 1 97.69 208 ILE B N 1
ATOM 4922 C CA . ILE B 1 208 ? 10.25 -3.516 -25.297 1 97.69 208 ILE B CA 1
ATOM 4923 C C . ILE B 1 208 ? 10.68 -3.873 -23.875 1 97.69 208 ILE B C 1
ATOM 4925 O O . ILE B 1 208 ? 11.773 -4.402 -23.672 1 97.69 208 ILE B O 1
ATOM 4929 N N . LEU B 1 209 ? 9.883 -3.516 -22.922 1 98.69 209 LEU B N 1
ATOM 4930 C CA . LEU B 1 209 ? 10.141 -3.781 -21.5 1 98.69 209 LEU B CA 1
ATOM 4931 C C . LEU B 1 209 ? 9.789 -5.219 -21.141 1 98.69 209 LEU B C 1
ATOM 4933 O O . LEU B 1 209 ? 8.875 -5.801 -21.734 1 98.69 209 LEU B O 1
ATOM 4937 N N . CYS B 1 210 ? 10.547 -5.789 -20.281 1 98.88 210 CYS B N 1
ATOM 4938 C CA . CYS B 1 210 ? 10.195 -7.055 -19.641 1 98.88 210 CYS B CA 1
ATOM 4939 C C . CYS B 1 210 ? 9.867 -6.848 -18.172 1 98.88 210 CYS B C 1
ATOM 4941 O O . CYS B 1 210 ? 10.734 -6.445 -17.391 1 98.88 210 CYS B O 1
ATOM 4943 N N . ILE B 1 211 ? 8.648 -7.035 -17.812 1 98.94 211 ILE B N 1
ATOM 4944 C CA . ILE B 1 211 ? 8.25 -7.086 -16.406 1 98.94 211 ILE B CA 1
ATOM 4945 C C . ILE B 1 211 ? 8.289 -8.531 -15.914 1 98.94 211 ILE B C 1
ATOM 4947 O O . ILE B 1 211 ? 7.398 -9.32 -16.219 1 98.94 211 ILE B O 1
ATOM 4951 N N . SER B 1 212 ? 9.312 -8.836 -15.18 1 98.94 212 SER B N 1
ATOM 4952 C CA . SER B 1 212 ? 9.586 -10.219 -14.797 1 98.94 212 SER B CA 1
ATOM 4953 C C . SER B 1 212 ? 9.117 -10.5 -13.375 1 98.94 212 SER B C 1
ATOM 4955 O O . SER B 1 212 ? 9.797 -10.156 -12.406 1 98.94 212 SER B O 1
ATOM 4957 N N . ASP B 1 213 ? 7.969 -11.133 -13.25 1 98.88 213 ASP B N 1
ATOM 4958 C CA . ASP B 1 213 ? 7.418 -11.57 -11.977 1 98.88 213 ASP B CA 1
ATOM 4959 C C . ASP B 1 213 ? 8.086 -12.859 -11.5 1 98.88 213 ASP B C 1
ATOM 4961 O O . ASP B 1 213 ? 7.777 -13.945 -12 1 98.88 213 ASP B O 1
ATOM 4965 N N . GLU B 1 214 ? 8.93 -12.719 -10.484 1 98.88 214 GLU B N 1
ATOM 4966 C CA . GLU B 1 214 ? 9.75 -13.836 -10.023 1 98.88 214 GLU B CA 1
ATOM 4967 C C . GLU B 1 214 ? 9.531 -14.102 -8.539 1 98.88 214 GLU B C 1
ATOM 4969 O O . GLU B 1 214 ? 10.484 -14.422 -7.812 1 98.88 214 GLU B O 1
ATOM 4974 N N . VAL B 1 215 ? 8.289 -14.016 -8.094 1 98.62 215 VAL B N 1
ATOM 4975 C CA . VAL B 1 215 ? 7.969 -14.086 -6.672 1 98.62 215 VAL B CA 1
ATOM 4976 C C . VAL B 1 215 ? 8.305 -15.469 -6.133 1 98.62 215 VAL B C 1
ATOM 4978 O O . VAL B 1 215 ? 8.594 -15.633 -4.945 1 98.62 215 VAL B O 1
ATOM 4981 N N . TYR B 1 216 ? 8.367 -16.516 -6.984 1 98.62 216 TYR B N 1
ATOM 4982 C CA . TYR B 1 216 ? 8.617 -17.875 -6.551 1 98.62 216 TYR B CA 1
ATOM 4983 C C . TYR B 1 216 ? 10.062 -18.281 -6.836 1 98.62 216 TYR B C 1
ATOM 4985 O O . TYR B 1 216 ? 10.367 -19.469 -6.957 1 98.62 216 TYR B O 1
ATOM 4993 N N . GLU B 1 217 ? 10.953 -17.328 -6.934 1 98.38 217 GLU B N 1
ATOM 4994 C CA . GLU B 1 217 ? 12.312 -17.547 -7.426 1 98.38 217 GLU B CA 1
ATOM 4995 C C . GLU B 1 217 ? 13.047 -18.594 -6.586 1 98.38 217 GLU B C 1
ATOM 4997 O O . GLU B 1 217 ? 13.93 -19.297 -7.09 1 98.38 217 GLU B O 1
ATOM 5002 N N . TRP B 1 218 ? 12.742 -18.75 -5.332 1 97.88 218 TRP B N 1
ATOM 5003 C CA . TRP B 1 218 ? 13.469 -19.672 -4.465 1 97.88 218 TRP B CA 1
ATOM 5004 C C . TRP B 1 218 ? 12.789 -21.031 -4.41 1 97.88 218 TRP B C 1
ATOM 5006 O O . TRP B 1 218 ? 13.352 -22 -3.889 1 97.88 218 TRP B O 1
ATOM 5016 N N . LEU B 1 219 ? 11.578 -21.125 -4.898 1 98.5 219 LEU B N 1
ATOM 5017 C CA . LEU B 1 219 ? 10.773 -22.328 -4.809 1 98.5 219 LEU B CA 1
ATOM 5018 C C . LEU B 1 219 ? 10.867 -23.141 -6.098 1 98.5 219 LEU B C 1
ATOM 5020 O O . LEU B 1 219 ? 9.867 -23.312 -6.797 1 98.5 219 LEU B O 1
ATOM 5024 N N . VAL B 1 220 ? 12.023 -23.641 -6.359 1 98.38 220 VAL B N 1
ATOM 5025 C CA . VAL B 1 220 ? 12.312 -24.5 -7.504 1 98.38 220 VAL B CA 1
ATOM 5026 C C . VAL B 1 220 ? 12.727 -25.891 -7.016 1 98.38 220 VAL B C 1
ATOM 5028 O O . VAL B 1 220 ? 13.438 -26.016 -6.012 1 98.38 220 VAL B O 1
ATOM 5031 N N . TYR B 1 221 ? 12.359 -26.906 -7.699 1 98.31 221 TYR B N 1
ATOM 5032 C CA . TYR B 1 221 ? 12.539 -28.266 -7.184 1 98.31 221 TYR B CA 1
ATOM 5033 C C . TYR B 1 221 ? 13.719 -28.953 -7.859 1 98.31 221 TYR B C 1
ATOM 5035 O O . TYR B 1 221 ? 14.336 -28.391 -8.766 1 98.31 221 TYR B O 1
ATOM 5043 N N . THR B 1 222 ? 14.062 -30.156 -7.305 1 96.75 222 THR B N 1
ATOM 5044 C CA . THR B 1 222 ? 15.266 -30.891 -7.684 1 96.75 222 THR B CA 1
ATOM 5045 C C . THR B 1 222 ? 15.367 -31.016 -9.203 1 96.75 222 THR B C 1
ATOM 5047 O O . THR B 1 222 ? 14.391 -31.375 -9.859 1 96.75 222 THR B O 1
ATOM 5050 N N . GLY B 1 223 ? 16.5 -30.672 -9.75 1 95.5 223 GLY B N 1
ATOM 5051 C CA . GLY B 1 223 ? 16.766 -30.812 -11.172 1 95.5 223 GLY B CA 1
ATOM 5052 C C . GLY B 1 223 ? 16.453 -29.562 -11.969 1 95.5 223 GLY B C 1
ATOM 5053 O O . GLY B 1 223 ? 16.75 -29.484 -13.156 1 95.5 223 GLY B O 1
ATOM 5054 N N . LYS B 1 224 ? 15.859 -28.562 -11.312 1 96.5 224 LYS B N 1
ATOM 5055 C CA . LYS B 1 224 ? 15.508 -27.312 -11.992 1 96.5 224 LYS B CA 1
ATOM 5056 C C . LYS B 1 224 ? 16.25 -26.125 -11.383 1 96.5 224 LYS B C 1
ATOM 5058 O O . LYS B 1 224 ? 16.703 -26.188 -10.242 1 96.5 224 LYS B O 1
ATOM 5063 N N . LYS B 1 225 ? 16.406 -25.141 -12.227 1 96.25 225 LYS B N 1
ATOM 5064 C CA . LYS B 1 225 ? 17.094 -23.922 -11.797 1 96.25 225 LYS B CA 1
ATOM 5065 C C . LYS B 1 225 ? 16.344 -22.688 -12.273 1 96.25 225 LYS B C 1
ATOM 5067 O O . LYS B 1 225 ? 15.922 -22.609 -13.43 1 96.25 225 LYS B O 1
ATOM 5072 N N . HIS B 1 226 ? 16.172 -21.75 -11.352 1 98.06 226 HIS B N 1
ATOM 5073 C CA . HIS B 1 226 ? 15.602 -20.469 -11.75 1 98.06 226 HIS B CA 1
ATOM 5074 C C . HIS B 1 226 ? 16.656 -19.562 -12.367 1 98.06 226 HIS B C 1
ATOM 5076 O O . HIS B 1 226 ? 17.672 -19.266 -11.742 1 98.06 226 HIS B O 1
ATOM 5082 N N . ILE B 1 227 ? 16.453 -19.141 -13.594 1 98.38 227 ILE B N 1
ATOM 5083 C CA . ILE B 1 227 ? 17.297 -18.172 -14.297 1 98.38 227 ILE B CA 1
ATOM 5084 C C . ILE B 1 227 ? 16.562 -16.844 -14.43 1 98.38 227 ILE B C 1
ATOM 5086 O O . ILE B 1 227 ? 15.43 -16.797 -14.922 1 98.38 227 ILE B O 1
ATOM 5090 N N . LYS B 1 228 ? 17.188 -15.805 -13.93 1 98.75 228 LYS B N 1
ATOM 5091 C CA . LYS B 1 228 ? 16.609 -14.477 -14.055 1 98.75 228 LYS B CA 1
ATOM 5092 C C . LYS B 1 228 ? 16.859 -13.891 -15.445 1 98.75 228 LYS B C 1
ATOM 5094 O O . LYS B 1 228 ? 18.016 -13.734 -15.859 1 98.75 228 LYS B O 1
ATOM 5099 N N . ILE B 1 229 ? 15.875 -13.523 -16.109 1 98.88 229 ILE B N 1
ATOM 5100 C CA . ILE B 1 229 ? 16 -13.047 -17.484 1 98.88 229 ILE B CA 1
ATOM 5101 C C . ILE B 1 229 ? 16.844 -11.773 -17.516 1 98.88 229 ILE B C 1
ATOM 5103 O O . ILE B 1 229 ? 17.562 -11.523 -18.484 1 98.88 229 ILE B O 1
ATOM 5107 N N . ALA B 1 230 ? 16.797 -11.008 -16.406 1 98.81 230 ALA B N 1
ATOM 5108 C CA . ALA B 1 230 ? 17.562 -9.758 -16.328 1 98.81 230 ALA B CA 1
ATOM 5109 C C . ALA B 1 230 ? 19.062 -10.023 -16.422 1 98.81 230 ALA B C 1
ATOM 5111 O O . ALA B 1 230 ? 19.844 -9.102 -16.688 1 98.81 230 ALA B O 1
ATOM 5112 N N . THR B 1 231 ? 19.5 -11.227 -16.203 1 98.62 231 THR B N 1
ATOM 5113 C CA . THR B 1 231 ? 20.922 -11.547 -16.219 1 98.62 231 THR B CA 1
ATOM 5114 C C . THR B 1 231 ? 21.375 -11.93 -17.625 1 98.62 231 THR B C 1
ATOM 5116 O O . THR B 1 231 ? 22.562 -12.078 -17.875 1 98.62 231 THR B O 1
ATOM 5119 N N . LEU B 1 232 ? 20.484 -12.148 -18.531 1 98.69 232 LEU B N 1
ATOM 5120 C CA . LEU B 1 232 ? 20.844 -12.43 -19.922 1 98.69 232 LEU B CA 1
ATOM 5121 C C . LEU B 1 232 ? 21.391 -11.18 -20.594 1 98.69 232 LEU B C 1
ATOM 5123 O O . LEU B 1 232 ? 20.984 -10.062 -20.281 1 98.69 232 LEU B O 1
ATOM 5127 N N . PRO B 1 233 ? 22.312 -11.352 -21.531 1 97.69 233 PRO B N 1
ATOM 5128 C CA . PRO B 1 233 ? 22.906 -10.188 -22.203 1 97.69 233 PRO B CA 1
ATOM 5129 C C . PRO B 1 233 ? 21.844 -9.273 -22.812 1 97.69 233 PRO B C 1
ATOM 5131 O O . PRO B 1 233 ? 20.984 -9.734 -23.578 1 97.69 233 PRO B O 1
ATOM 5134 N N . GLY B 1 234 ? 21.875 -8 -22.406 1 96.81 234 GLY B N 1
ATOM 5135 C CA . GLY B 1 234 ? 21.016 -6.98 -22.984 1 96.81 234 GLY B CA 1
ATOM 5136 C C . GLY B 1 234 ? 19.688 -6.828 -22.266 1 96.81 234 GLY B C 1
ATOM 5137 O O . GLY B 1 234 ? 18.891 -5.953 -22.594 1 96.81 234 GLY B O 1
ATOM 5138 N N . MET B 1 235 ? 19.5 -7.578 -21.203 1 98.44 235 MET B N 1
ATOM 5139 C CA . MET B 1 235 ? 18.172 -7.598 -20.625 1 98.44 235 MET B CA 1
ATOM 5140 C C . MET B 1 235 ? 18.109 -6.75 -19.359 1 98.44 235 MET B C 1
ATOM 5142 O O . MET B 1 235 ? 17.031 -6.32 -18.938 1 98.44 235 MET B O 1
ATOM 5146 N N . TRP B 1 236 ? 19.203 -6.43 -18.703 1 97.75 236 TRP B N 1
ATOM 5147 C CA . TRP B 1 236 ? 19.172 -5.648 -17.484 1 97.75 236 TRP B CA 1
ATOM 5148 C C . TRP B 1 236 ? 18.531 -4.285 -17.719 1 97.75 236 TRP B C 1
ATOM 5150 O O . TRP B 1 236 ? 17.625 -3.887 -16.969 1 97.75 236 TRP B O 1
ATOM 5160 N N . GLU B 1 237 ? 18.812 -3.615 -18.781 1 96.88 237 GLU B N 1
ATOM 5161 C CA . GLU B 1 237 ? 18.438 -2.225 -19.016 1 96.88 237 GLU B CA 1
ATOM 5162 C C . GLU B 1 237 ? 16.969 -2.1 -19.375 1 96.88 237 GLU B C 1
ATOM 5164 O O . GLU B 1 237 ? 16.406 -0.998 -19.391 1 96.88 237 GLU B O 1
ATOM 5169 N N . ARG B 1 238 ? 16.328 -3.271 -19.609 1 98.19 238 ARG B N 1
ATOM 5170 C CA . ARG B 1 238 ? 14.938 -3.215 -20.047 1 98.19 238 ARG B CA 1
ATOM 5171 C C . ARG B 1 238 ? 14.055 -4.102 -19.172 1 98.19 238 ARG B C 1
ATOM 5173 O O . ARG B 1 238 ? 12.938 -4.438 -19.547 1 98.19 238 ARG B O 1
ATOM 5180 N N . THR B 1 239 ? 14.547 -4.484 -17.953 1 98.81 239 THR B N 1
ATOM 5181 C CA . THR B 1 239 ? 13.805 -5.441 -17.141 1 98.81 239 THR B CA 1
ATOM 5182 C C . THR B 1 239 ? 13.516 -4.859 -15.758 1 98.81 239 THR B C 1
ATOM 5184 O O . THR B 1 239 ? 14.391 -4.254 -15.141 1 98.81 239 THR B O 1
ATOM 5187 N N . VAL B 1 240 ? 12.32 -4.898 -15.336 1 98.88 240 VAL B N 1
ATOM 5188 C CA . VAL B 1 240 ? 11.938 -4.742 -13.938 1 98.88 240 VAL B CA 1
ATOM 5189 C C . VAL B 1 240 ? 11.664 -6.113 -13.32 1 98.88 240 VAL B C 1
ATOM 5191 O O . VAL B 1 240 ? 10.734 -6.809 -13.727 1 98.88 240 VAL B O 1
ATOM 5194 N N . THR B 1 241 ? 12.484 -6.523 -12.344 1 98.94 241 THR B N 1
ATOM 5195 C CA . THR B 1 241 ? 12.336 -7.809 -11.672 1 98.94 241 THR B CA 1
ATOM 5196 C C . THR B 1 241 ? 11.562 -7.652 -10.367 1 98.94 241 THR B C 1
ATOM 5198 O O . THR B 1 241 ? 11.867 -6.766 -9.562 1 98.94 241 THR B O 1
ATOM 5201 N N . ILE B 1 242 ? 10.617 -8.5 -10.188 1 98.88 242 ILE B N 1
ATOM 5202 C CA . ILE B 1 242 ? 9.711 -8.359 -9.047 1 98.88 242 ILE B CA 1
ATOM 5203 C C . ILE B 1 242 ? 9.898 -9.539 -8.086 1 98.88 242 ILE B C 1
ATOM 5205 O O . ILE B 1 242 ? 9.914 -10.695 -8.516 1 98.88 242 ILE B O 1
ATOM 5209 N N . GLY B 1 243 ? 10.07 -9.227 -6.801 1 98.69 243 GLY B N 1
ATOM 5210 C CA . GLY B 1 243 ? 10.188 -10.211 -5.738 1 98.69 243 GLY B CA 1
ATOM 5211 C C . GLY B 1 243 ? 9.172 -10.016 -4.629 1 98.69 243 GLY B C 1
ATOM 5212 O O . GLY B 1 243 ? 8.461 -9.008 -4.598 1 98.69 243 GLY B O 1
ATOM 5213 N N . SER B 1 244 ? 9.094 -10.984 -3.727 1 97.94 244 SER B N 1
ATOM 5214 C CA . SER B 1 244 ? 8.07 -10.969 -2.686 1 97.94 244 SER B CA 1
ATOM 5215 C C . SER B 1 244 ? 8.586 -11.602 -1.398 1 97.94 244 SER B C 1
ATOM 5217 O O . SER B 1 244 ? 9.125 -12.719 -1.42 1 97.94 244 SER B O 1
ATOM 5219 N N . VAL B 1 245 ? 8.344 -10.945 -0.312 1 97.94 245 VAL B N 1
ATOM 5220 C CA . VAL B 1 245 ? 8.664 -11.492 1 1 97.94 245 VAL B CA 1
ATOM 5221 C C . VAL B 1 245 ? 7.691 -12.617 1.343 1 97.94 245 VAL B C 1
ATOM 5223 O O . VAL B 1 245 ? 8.086 -13.625 1.94 1 97.94 245 VAL B O 1
ATOM 5226 N N . GLY B 1 246 ? 6.469 -12.445 0.966 1 97.75 246 GLY B N 1
ATOM 5227 C CA . GLY B 1 246 ? 5.43 -13.398 1.309 1 97.75 246 GLY B CA 1
ATOM 5228 C C . GLY B 1 246 ? 5.715 -14.797 0.798 1 97.75 246 GLY B C 1
ATOM 5229 O O . GLY B 1 246 ? 5.457 -15.781 1.492 1 97.75 246 GLY B O 1
ATOM 5230 N N . LYS B 1 247 ? 6.262 -14.914 -0.409 1 97.94 247 LYS B N 1
ATOM 5231 C CA . LYS B 1 247 ? 6.547 -16.203 -1.017 1 97.94 247 LYS B CA 1
ATOM 5232 C C . LYS B 1 247 ? 7.918 -16.719 -0.586 1 97.94 247 LYS B C 1
ATOM 5234 O O . LYS B 1 247 ? 8.133 -17.938 -0.512 1 97.94 247 LYS B O 1
ATOM 5239 N N . THR B 1 248 ? 8.781 -15.789 -0.203 1 97.81 248 THR B N 1
ATOM 5240 C CA . THR B 1 248 ? 10.133 -16.141 0.208 1 97.81 248 THR B CA 1
ATOM 5241 C C . THR B 1 248 ? 10.133 -16.719 1.618 1 97.81 248 THR B C 1
ATOM 5243 O O . THR B 1 248 ? 10.82 -17.719 1.884 1 97.81 248 THR B O 1
ATOM 5246 N N . TYR B 1 249 ? 9.352 -16.156 2.514 1 98.12 249 TYR B N 1
ATOM 5247 C CA . TYR B 1 249 ? 9.445 -16.5 3.928 1 98.12 249 TYR B CA 1
ATOM 5248 C C . TYR B 1 249 ? 8.125 -17.062 4.441 1 98.12 249 TYR B C 1
ATOM 5250 O O . TYR B 1 249 ? 7.949 -17.25 5.648 1 98.12 249 TYR B O 1
ATOM 5258 N N . THR B 1 250 ? 7.172 -17.266 3.58 1 97.31 250 THR B N 1
ATOM 5259 C CA . THR B 1 250 ? 5.883 -17.828 3.975 1 97.31 250 THR B CA 1
ATOM 5260 C C . THR B 1 250 ? 5.152 -16.891 4.93 1 97.31 250 THR B C 1
ATOM 5262 O O . THR B 1 250 ? 4.652 -17.312 5.969 1 97.31 250 THR B O 1
ATOM 5265 N N . VAL B 1 251 ? 5.156 -15.633 4.586 1 98.19 251 VAL B N 1
ATOM 5266 C CA . VAL B 1 251 ? 4.441 -14.617 5.348 1 98.19 251 VAL B CA 1
ATOM 5267 C C . VAL B 1 251 ? 3.639 -13.727 4.398 1 98.19 251 VAL B C 1
ATOM 5269 O O . VAL B 1 251 ? 3.826 -12.508 4.371 1 98.19 251 VAL B O 1
ATOM 5272 N N . THR B 1 252 ? 2.68 -14.312 3.693 1 97.44 252 THR B N 1
ATOM 5273 C CA . THR B 1 252 ? 1.941 -13.617 2.645 1 97.44 252 THR B CA 1
ATOM 5274 C C . THR B 1 252 ? 1.223 -12.398 3.209 1 97.44 252 THR B C 1
ATOM 5276 O O . THR B 1 252 ? 1.018 -11.406 2.5 1 97.44 252 THR B O 1
ATOM 5279 N N . GLY B 1 253 ? 0.895 -12.383 4.496 1 97.88 253 GLY B N 1
ATOM 5280 C CA . GLY B 1 253 ? 0.157 -11.305 5.133 1 97.88 253 GLY B CA 1
ATOM 5281 C C . GLY B 1 253 ? 1.021 -10.102 5.449 1 97.88 253 GLY B C 1
ATOM 5282 O O . GLY B 1 253 ? 0.51 -9.055 5.855 1 97.88 253 GLY B O 1
ATOM 5283 N N . TRP B 1 254 ? 2.35 -10.195 5.281 1 98.69 254 TRP B N 1
ATOM 5284 C CA . TRP B 1 254 ? 3.221 -9.062 5.57 1 98.69 254 TRP B CA 1
ATOM 5285 C C . TRP B 1 254 ? 3.182 -8.047 4.434 1 98.69 254 TRP B C 1
ATOM 5287 O O . TRP B 1 254 ? 3.561 -6.883 4.617 1 98.69 254 TRP B O 1
ATOM 5297 N N . LYS B 1 255 ? 2.752 -8.445 3.238 1 98.38 255 LYS B N 1
ATOM 5298 C CA . LYS B 1 255 ? 2.539 -7.562 2.096 1 98.38 255 LYS B CA 1
ATOM 5299 C C . LYS B 1 255 ? 3.771 -6.699 1.831 1 98.38 255 LYS B C 1
ATOM 5301 O O . LYS B 1 255 ? 3.67 -5.477 1.744 1 98.38 255 LYS B O 1
ATOM 5306 N N . LEU B 1 256 ? 4.859 -7.34 1.67 1 98.62 256 LEU B N 1
ATOM 5307 C CA . LEU B 1 256 ? 6.105 -6.668 1.324 1 98.62 256 LEU B CA 1
ATOM 5308 C C . LEU B 1 256 ? 6.75 -7.312 0.1 1 98.62 256 LEU B C 1
ATOM 5310 O O . LEU B 1 256 ? 6.777 -8.539 -0.02 1 98.62 256 LEU B O 1
ATOM 5314 N N . GLY B 1 257 ? 7.094 -6.547 -0.839 1 98.69 257 GLY B N 1
ATOM 5315 C CA . GLY B 1 257 ? 7.805 -6.949 -2.041 1 98.69 257 GLY B CA 1
ATOM 5316 C C . GLY B 1 257 ? 8.758 -5.887 -2.555 1 98.69 257 GLY B C 1
ATOM 5317 O O . GLY B 1 257 ? 9.078 -4.934 -1.842 1 98.69 257 GLY B O 1
ATOM 5318 N N . TRP B 1 258 ? 9.273 -6.09 -3.756 1 98.94 258 TRP B N 1
ATOM 5319 C CA . TRP B 1 258 ? 10.211 -5.109 -4.277 1 98.94 258 TRP B CA 1
ATOM 5320 C C . TRP B 1 258 ? 10.32 -5.211 -5.797 1 98.94 258 TRP B C 1
ATOM 5322 O O . TRP B 1 258 ? 9.977 -6.242 -6.379 1 98.94 258 TRP B O 1
ATOM 5332 N N . SER B 1 259 ? 10.734 -4.164 -6.363 1 98.94 259 SER B N 1
ATOM 5333 C CA . SER B 1 259 ? 11.188 -4.086 -7.746 1 98.94 259 SER B CA 1
ATOM 5334 C C . SER B 1 259 ? 12.695 -3.844 -7.82 1 98.94 259 SER B C 1
ATOM 5336 O O . SER B 1 259 ? 13.234 -3.029 -7.066 1 98.94 259 SER B O 1
ATOM 5338 N N . ILE B 1 260 ? 13.344 -4.551 -8.648 1 98.94 260 ILE B N 1
ATOM 5339 C CA . ILE B 1 260 ? 14.766 -4.367 -8.906 1 98.94 260 ILE B CA 1
ATOM 5340 C C . ILE B 1 260 ? 15 -4.172 -10.398 1 98.94 260 ILE B C 1
ATOM 5342 O O . ILE B 1 260 ? 14.469 -4.922 -11.219 1 98.94 260 ILE B O 1
ATOM 5346 N N . GLY B 1 261 ? 15.766 -3.238 -10.781 1 98.69 261 GLY B N 1
ATOM 5347 C CA . GLY B 1 261 ? 16.109 -2.916 -12.164 1 98.69 261 GLY B CA 1
ATOM 5348 C C . GLY B 1 261 ? 16.969 -1.672 -12.289 1 98.69 261 GLY B C 1
ATOM 5349 O O . GLY B 1 261 ? 17.422 -1.123 -11.281 1 98.69 261 GLY B O 1
ATOM 5350 N N . PRO B 1 262 ? 17.203 -1.261 -13.492 1 98 262 PRO B N 1
ATOM 5351 C CA . PRO B 1 262 ? 18.047 -0.075 -13.68 1 98 262 PRO B CA 1
ATOM 5352 C C . PRO B 1 262 ? 17.359 1.209 -13.211 1 98 262 PRO B C 1
ATOM 5354 O O . PRO B 1 262 ? 16.141 1.337 -13.312 1 98 262 PRO B O 1
ATOM 5357 N N . GLN B 1 263 ? 18.156 2.137 -12.828 1 97.25 263 GLN B N 1
ATOM 5358 C CA . GLN B 1 263 ? 17.688 3.387 -12.242 1 97.25 263 GLN B CA 1
ATOM 5359 C C . GLN B 1 263 ? 16.734 4.109 -13.18 1 97.25 263 GLN B C 1
ATOM 5361 O O . GLN B 1 263 ? 15.75 4.707 -12.734 1 97.25 263 GLN B O 1
ATOM 5366 N N . HIS B 1 264 ? 17.016 4.082 -14.445 1 97.38 264 HIS B N 1
ATOM 5367 C CA . HIS B 1 264 ? 16.234 4.871 -15.391 1 97.38 264 HIS B CA 1
ATOM 5368 C C . HIS B 1 264 ? 14.82 4.316 -15.523 1 97.38 264 HIS B C 1
ATOM 5370 O O . HIS B 1 264 ? 13.93 4.996 -16.031 1 97.38 264 HIS B O 1
ATOM 5376 N N . LEU B 1 265 ? 14.57 3.084 -15.078 1 98.31 265 LEU B N 1
ATOM 5377 C CA . LEU B 1 265 ? 13.219 2.545 -15.016 1 98.31 265 LEU B CA 1
ATOM 5378 C C . LEU B 1 265 ? 12.633 2.703 -13.617 1 98.31 265 LEU B C 1
ATOM 5380 O O . LEU B 1 265 ? 11.492 3.152 -13.461 1 98.31 265 LEU B O 1
ATOM 5384 N N . ILE B 1 266 ? 13.414 2.359 -12.578 1 98.56 266 ILE B N 1
ATOM 5385 C CA . ILE B 1 266 ? 12.953 2.277 -11.203 1 98.56 266 ILE B CA 1
ATOM 5386 C C . ILE B 1 266 ? 12.492 3.654 -10.727 1 98.56 266 ILE B C 1
ATOM 5388 O O . ILE B 1 266 ? 11.531 3.764 -9.961 1 98.56 266 ILE B O 1
ATOM 5392 N N . LYS B 1 267 ? 13.102 4.676 -11.219 1 97.31 267 LYS B N 1
ATOM 5393 C CA . LYS B 1 267 ? 12.75 6.023 -10.781 1 97.31 267 LYS B CA 1
ATOM 5394 C C . LYS B 1 267 ? 11.289 6.34 -11.086 1 97.31 267 LYS B C 1
ATOM 5396 O O . LYS B 1 267 ? 10.633 7.062 -10.336 1 97.31 267 LYS B O 1
ATOM 5401 N N . HIS B 1 268 ? 10.766 5.793 -12.203 1 97.94 268 HIS B N 1
ATOM 5402 C CA . HIS B 1 268 ? 9.367 6.035 -12.562 1 97.94 268 HIS B CA 1
ATOM 5403 C C . HIS B 1 268 ? 8.422 5.273 -11.641 1 97.94 268 HIS B C 1
ATOM 5405 O O . HIS B 1 268 ? 7.344 5.77 -11.312 1 97.94 268 HIS B O 1
ATOM 5411 N N . LEU B 1 269 ? 8.836 4.043 -11.266 1 98.62 269 LEU B N 1
ATOM 5412 C CA . LEU B 1 269 ? 8.055 3.297 -10.281 1 98.62 269 LEU B CA 1
ATOM 5413 C C . LEU B 1 269 ? 8.023 4.031 -8.945 1 98.62 269 LEU B C 1
ATOM 5415 O O . LEU B 1 269 ? 6.992 4.047 -8.266 1 98.62 269 LEU B O 1
ATOM 5419 N N . GLN B 1 270 ? 9.117 4.621 -8.602 1 97.25 270 GLN B N 1
ATOM 5420 C CA . GLN B 1 270 ? 9.211 5.391 -7.367 1 97.25 270 GLN B CA 1
ATOM 5421 C C . GLN B 1 270 ? 8.219 6.555 -7.363 1 97.25 270 GLN B C 1
ATOM 5423 O O . GLN B 1 270 ? 7.613 6.855 -6.336 1 97.25 270 GLN B O 1
ATOM 5428 N N . VAL B 1 271 ? 8.039 7.172 -8.484 1 96.56 271 VAL B N 1
ATOM 5429 C CA . VAL B 1 271 ? 7.105 8.289 -8.594 1 96.56 271 VAL B CA 1
ATOM 5430 C C . VAL B 1 271 ? 5.684 7.809 -8.328 1 96.56 271 VAL B C 1
ATOM 5432 O O . VAL B 1 271 ? 4.93 8.445 -7.59 1 96.56 271 VAL B O 1
ATOM 5435 N N . VAL B 1 272 ? 5.305 6.68 -8.914 1 97.38 272 VAL B N 1
ATOM 5436 C CA . VAL B 1 272 ? 3.979 6.113 -8.68 1 97.38 272 VAL B CA 1
ATOM 5437 C C . VAL B 1 272 ? 3.812 5.777 -7.203 1 97.38 272 VAL B C 1
ATOM 5439 O O . VAL B 1 272 ? 2.812 6.152 -6.582 1 97.38 272 VAL B O 1
ATOM 5442 N N . HIS B 1 273 ? 4.82 5.105 -6.676 1 96.62 273 HIS B N 1
ATOM 5443 C CA . HIS B 1 273 ? 4.793 4.641 -5.293 1 96.62 273 HIS B CA 1
ATOM 5444 C C . HIS B 1 273 ? 4.652 5.809 -4.324 1 96.62 273 HIS B C 1
ATOM 5446 O O . HIS B 1 273 ? 3.793 5.789 -3.439 1 96.62 273 HIS B O 1
ATOM 5452 N N . GLN B 1 274 ? 5.398 6.824 -4.484 1 93.81 274 GLN B N 1
ATOM 5453 C CA . GLN B 1 274 ? 5.418 7.953 -3.559 1 93.81 274 GLN B CA 1
ATOM 5454 C C . GLN B 1 274 ? 4.098 8.719 -3.604 1 93.81 274 GLN B C 1
ATOM 5456 O O . GLN B 1 274 ? 3.662 9.273 -2.59 1 93.81 274 GLN B O 1
ATOM 5461 N N . ASN B 1 275 ? 3.459 8.688 -4.746 1 94.06 275 ASN B N 1
ATOM 5462 C CA . ASN B 1 275 ? 2.234 9.469 -4.898 1 94.06 275 ASN B CA 1
ATOM 5463 C C . ASN B 1 275 ? 0.994 8.609 -4.668 1 94.06 275 ASN B C 1
ATOM 5465 O O . ASN B 1 275 ? -0.131 9.109 -4.73 1 94.06 275 ASN B O 1
ATOM 5469 N N . SER B 1 276 ? 1.188 7.344 -4.371 1 95.75 276 SER B N 1
ATOM 5470 C CA . SER B 1 276 ? 0.067 6.457 -4.07 1 95.75 276 SER B CA 1
ATOM 5471 C C . SER B 1 276 ? 0.049 6.066 -2.598 1 95.75 276 SER B C 1
ATOM 5473 O O . SER B 1 276 ? -1.017 5.988 -1.982 1 95.75 276 SER B O 1
ATOM 5475 N N . LEU B 1 277 ? 1.298 5.824 -2.084 1 95.75 277 LEU B N 1
ATOM 5476 C CA . LEU B 1 277 ? 1.349 5.215 -0.76 1 95.75 277 LEU B CA 1
ATOM 5477 C C . LEU B 1 277 ? 2.408 5.887 0.108 1 95.75 277 LEU B C 1
ATOM 5479 O O . LEU B 1 277 ? 2.393 5.746 1.333 1 95.75 277 LEU B O 1
ATOM 5483 N N . TYR B 1 278 ? 3.355 6.547 -0.475 1 92.44 278 TYR B N 1
ATOM 5484 C CA . TYR B 1 278 ? 4.441 7.27 0.18 1 92.44 278 TYR B CA 1
ATOM 5485 C C . TYR B 1 278 ? 5.5 6.309 0.704 1 92.44 278 TYR B C 1
ATOM 5487 O O . TYR B 1 278 ? 6.652 6.348 0.269 1 92.44 278 TYR B O 1
ATOM 5495 N N . THR B 1 279 ? 5.184 5.426 1.617 1 94.75 279 THR B N 1
ATOM 5496 C CA . THR B 1 279 ? 6.129 4.469 2.178 1 94.75 279 THR B CA 1
ATOM 5497 C C . THR B 1 279 ? 5.438 3.145 2.488 1 94.75 279 THR B C 1
ATOM 5499 O O . THR B 1 279 ? 4.219 3.027 2.354 1 94.75 279 THR B O 1
ATOM 5502 N N . CYS B 1 280 ? 6.27 2.102 2.779 1 98.12 280 CYS B N 1
ATOM 5503 C CA . CYS B 1 280 ? 5.793 0.803 3.242 1 98.12 280 CYS B CA 1
ATOM 5504 C C . CYS B 1 280 ? 5.957 0.672 4.754 1 98.12 280 CYS B C 1
ATOM 5506 O O . CYS B 1 280 ? 6.715 1.424 5.367 1 98.12 280 CYS B O 1
ATOM 5508 N N . PRO B 1 281 ? 5.227 -0.258 5.43 1 98.62 281 PRO B N 1
ATOM 5509 C CA . PRO B 1 281 ? 5.312 -0.394 6.887 1 98.62 281 PRO B CA 1
ATOM 5510 C C . PRO B 1 281 ? 6.742 -0.637 7.371 1 98.62 281 PRO B C 1
ATOM 5512 O O . PRO B 1 281 ? 7.375 -1.616 6.973 1 98.62 281 PRO B O 1
ATOM 5515 N N . THR B 1 282 ? 7.23 0.172 8.273 1 98.62 282 THR B N 1
ATOM 5516 C CA . THR B 1 282 ? 8.617 0.197 8.734 1 98.62 282 THR B CA 1
ATOM 5517 C C . THR B 1 282 ? 8.93 -1.051 9.555 1 98.62 282 THR B C 1
ATOM 5519 O O . THR B 1 282 ? 9.969 -1.689 9.344 1 98.62 282 THR B O 1
ATOM 5522 N N . PRO B 1 283 ? 8.016 -1.463 10.508 1 98.81 283 PRO B N 1
ATOM 5523 C CA . PRO B 1 283 ? 8.383 -2.607 11.344 1 98.81 283 PRO B CA 1
ATOM 5524 C C . PRO B 1 283 ? 8.625 -3.879 10.531 1 98.81 283 PRO B C 1
ATOM 5526 O O . PRO B 1 283 ? 9.555 -4.633 10.82 1 98.81 283 PRO B O 1
ATOM 5529 N N . LEU B 1 284 ? 7.789 -4.078 9.539 1 98.88 284 LEU B N 1
ATOM 5530 C CA . LEU B 1 284 ? 7.93 -5.277 8.727 1 98.88 284 LEU B CA 1
ATOM 5531 C C . LEU B 1 284 ? 9.203 -5.223 7.887 1 98.88 284 LEU B C 1
ATOM 5533 O O . LEU B 1 284 ? 9.875 -6.238 7.707 1 98.88 284 LEU B O 1
ATOM 5537 N N . GLN B 1 285 ? 9.508 -4.035 7.371 1 98.94 285 GLN B N 1
ATOM 5538 C CA . GLN B 1 285 ? 10.727 -3.875 6.582 1 98.94 285 GLN B CA 1
ATOM 5539 C C . GLN B 1 285 ? 11.969 -4.172 7.418 1 98.94 285 GLN B C 1
ATOM 5541 O O . GLN B 1 285 ? 12.898 -4.824 6.945 1 98.94 285 GLN B O 1
ATOM 5546 N N . GLU B 1 286 ? 11.953 -3.662 8.656 1 98.94 286 GLU B N 1
ATOM 5547 C CA . GLU B 1 286 ? 13.078 -3.918 9.539 1 98.94 286 GLU B CA 1
ATOM 5548 C C . GLU B 1 286 ? 13.219 -5.406 9.844 1 98.94 286 GLU B C 1
ATOM 5550 O O . GLU B 1 286 ? 14.328 -5.953 9.789 1 98.94 286 GLU B O 1
ATOM 5555 N N . ALA B 1 287 ? 12.141 -6.059 10.188 1 98.88 287 ALA B N 1
ATOM 5556 C CA . ALA B 1 287 ? 12.172 -7.488 10.5 1 98.88 287 ALA B CA 1
ATOM 5557 C C . ALA B 1 287 ? 12.688 -8.297 9.305 1 98.88 287 ALA B C 1
ATOM 5559 O O . ALA B 1 287 ? 13.523 -9.188 9.469 1 98.88 287 ALA B O 1
ATOM 5560 N N . VAL B 1 288 ? 12.227 -8 8.117 1 98.88 288 VAL B N 1
ATOM 5561 C CA . VAL B 1 288 ? 12.625 -8.703 6.902 1 98.88 288 VAL B CA 1
ATOM 5562 C C . VAL B 1 288 ? 14.102 -8.445 6.625 1 98.88 288 VAL B C 1
ATOM 5564 O O . VAL B 1 288 ? 14.828 -9.359 6.219 1 98.88 288 VAL B O 1
ATOM 5567 N N . ALA B 1 289 ? 14.523 -7.184 6.816 1 98.88 289 ALA B N 1
ATOM 5568 C CA . ALA B 1 289 ? 15.938 -6.863 6.602 1 98.88 289 ALA B CA 1
ATOM 5569 C C . ALA B 1 289 ? 16.828 -7.742 7.465 1 98.88 289 ALA B C 1
ATOM 5571 O O . ALA B 1 289 ? 17.812 -8.305 6.977 1 98.88 289 ALA B O 1
ATOM 5572 N N . GLN B 1 290 ? 16.469 -7.871 8.734 1 98.69 290 GLN B N 1
ATOM 5573 C CA . GLN B 1 290 ? 17.25 -8.68 9.664 1 98.69 290 GLN B CA 1
ATOM 5574 C C . GLN B 1 290 ? 17.266 -10.148 9.234 1 98.69 290 GLN B C 1
ATOM 5576 O O . GLN B 1 290 ? 18.312 -10.797 9.266 1 98.69 290 GLN B O 1
ATOM 5581 N N . ALA B 1 291 ? 16.156 -10.641 8.82 1 98.31 291 ALA B N 1
ATOM 5582 C CA . ALA B 1 291 ? 16.062 -12.023 8.367 1 98.31 291 ALA B CA 1
ATOM 5583 C C . ALA B 1 291 ? 16.891 -12.25 7.105 1 98.31 291 ALA B C 1
ATOM 5585 O O . ALA B 1 291 ? 17.562 -13.273 6.973 1 98.31 291 ALA B O 1
ATOM 5586 N N . LEU B 1 292 ? 16.828 -11.344 6.156 1 98.56 292 LEU B N 1
ATOM 5587 C CA . LEU B 1 292 ? 17.578 -11.445 4.914 1 98.56 292 LEU B CA 1
ATOM 5588 C C . LEU B 1 292 ? 19.078 -11.461 5.188 1 98.56 292 LEU B C 1
ATOM 5590 O O . LEU B 1 292 ? 19.828 -12.18 4.527 1 98.56 292 LEU B O 1
ATOM 5594 N N . LEU B 1 293 ? 19.484 -10.641 6.129 1 98.25 293 LEU B N 1
ATOM 5595 C CA . LEU B 1 293 ? 20.891 -10.594 6.469 1 98.25 293 LEU B CA 1
ATOM 5596 C C . LEU B 1 293 ? 21.359 -11.922 7.055 1 98.25 293 LEU B C 1
ATOM 5598 O O . LEU B 1 293 ? 22.469 -12.375 6.773 1 98.25 293 LEU B O 1
ATOM 5602 N N . ILE B 1 294 ? 20.531 -12.562 7.859 1 97.75 294 ILE B N 1
ATOM 5603 C CA . ILE B 1 294 ? 20.828 -13.891 8.398 1 97.75 294 ILE B CA 1
ATOM 5604 C C . ILE B 1 294 ? 20.969 -14.891 7.258 1 97.75 294 ILE B C 1
ATOM 5606 O O . ILE B 1 294 ? 21.953 -15.633 7.188 1 97.75 294 ILE B O 1
ATOM 5610 N N . ASP B 1 295 ? 20.062 -14.875 6.348 1 97.81 295 ASP B N 1
ATOM 5611 C CA . ASP B 1 295 ? 20.047 -15.859 5.273 1 97.81 295 ASP B CA 1
ATOM 5612 C C . ASP B 1 295 ? 21.109 -15.547 4.223 1 97.81 295 ASP B C 1
ATOM 5614 O O . ASP B 1 295 ? 21.656 -16.453 3.59 1 97.81 295 ASP B O 1
ATOM 5618 N N . PHE B 1 296 ? 21.422 -14.266 4.062 1 97.94 296 PHE B N 1
ATOM 5619 C CA . PHE B 1 296 ? 22.5 -13.898 3.15 1 97.94 296 PHE B CA 1
ATOM 5620 C C . PHE B 1 296 ? 23.812 -14.578 3.547 1 97.94 296 PHE B C 1
ATOM 5622 O O . PHE B 1 296 ? 24.547 -15.07 2.691 1 97.94 296 PHE B O 1
ATOM 5629 N N . LYS B 1 297 ? 24 -14.633 4.809 1 97.44 297 LYS B N 1
ATOM 5630 C CA . LYS B 1 297 ? 25.219 -15.258 5.332 1 97.44 297 LYS B CA 1
ATOM 5631 C C . LYS B 1 297 ? 25.188 -16.766 5.129 1 97.44 297 LYS B C 1
ATOM 5633 O O . LYS B 1 297 ? 26.234 -17.422 5.125 1 97.44 297 LYS B O 1
ATOM 5638 N N . ARG B 1 298 ? 24.031 -17.266 4.887 1 96.81 298 ARG B N 1
ATOM 5639 C CA . ARG B 1 298 ? 23.875 -18.719 4.828 1 96.81 298 ARG B CA 1
ATOM 5640 C C . ARG B 1 298 ? 23.609 -19.188 3.396 1 96.81 298 ARG B C 1
ATOM 5642 O O . ARG B 1 298 ? 23.312 -20.359 3.164 1 96.81 298 ARG B O 1
ATOM 5649 N N . MET B 1 299 ? 23.703 -18.422 2.42 1 95.75 299 MET B N 1
ATOM 5650 C CA . MET B 1 299 ? 23.25 -18.703 1.063 1 95.75 299 MET B CA 1
ATOM 5651 C C . MET B 1 299 ? 24.078 -19.828 0.437 1 95.75 299 MET B C 1
ATOM 5653 O O . MET B 1 299 ? 23.656 -20.438 -0.542 1 95.75 299 MET B O 1
ATOM 5657 N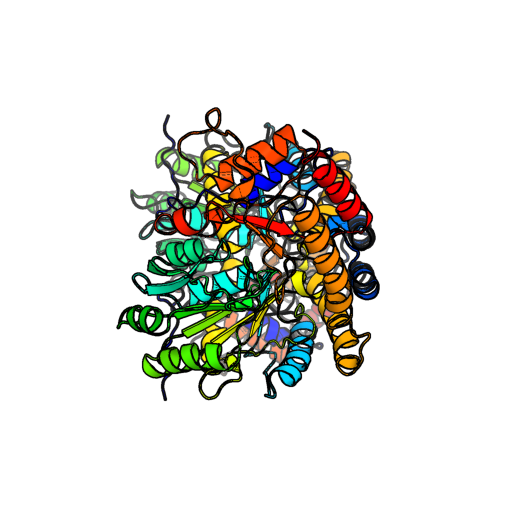 N . ASP B 1 300 ? 25.234 -20.078 0.993 1 93.81 300 ASP B N 1
ATOM 5658 C CA . ASP B 1 300 ? 26.047 -21.188 0.474 1 93.81 300 ASP B CA 1
ATOM 5659 C C . ASP B 1 300 ? 25.797 -22.469 1.26 1 93.81 300 ASP B C 1
ATOM 5661 O O . ASP B 1 300 ? 26.359 -23.516 0.936 1 93.81 300 ASP B O 1
ATOM 5665 N N . GLU B 1 301 ? 24.906 -22.391 2.223 1 94.31 301 GLU B N 1
ATOM 5666 C CA . GLU B 1 301 ? 24.578 -23.547 3.066 1 94.31 301 GLU B CA 1
ATOM 5667 C C . GLU B 1 301 ? 23.219 -24.125 2.689 1 94.31 301 GLU B C 1
ATOM 5669 O O . GLU B 1 301 ? 22.297 -23.406 2.334 1 94.31 301 GLU B O 1
ATOM 5674 N N . SER B 1 302 ? 23.125 -25.422 2.916 1 89.94 302 SER B N 1
ATOM 5675 C CA . SER B 1 302 ? 21.891 -26.109 2.547 1 89.94 302 SER B CA 1
ATOM 5676 C C . SER B 1 302 ? 20.766 -25.781 3.516 1 89.94 302 SER B C 1
ATOM 5678 O O . SER B 1 302 ? 19.578 -25.938 3.18 1 89.94 302 SER B O 1
ATOM 5680 N N . ASP B 1 303 ? 21.109 -25.344 4.66 1 91.44 303 ASP B N 1
ATOM 5681 C CA . ASP B 1 303 ? 20.078 -25.094 5.668 1 91.44 303 ASP B CA 1
ATOM 5682 C C . ASP B 1 303 ? 19.562 -23.672 5.57 1 91.44 303 ASP B C 1
ATOM 5684 O O . ASP B 1 303 ? 18.672 -23.281 6.328 1 91.44 303 ASP B O 1
ATOM 5688 N N . CYS B 1 304 ? 20.141 -22.906 4.645 1 96.19 304 CYS B N 1
ATOM 5689 C CA . CYS B 1 304 ? 19.516 -21.625 4.324 1 96.19 304 CYS B CA 1
ATOM 5690 C C . CYS B 1 304 ? 18.047 -21.797 4.004 1 96.19 304 CYS B C 1
ATOM 5692 O O . CYS B 1 304 ? 17.656 -22.734 3.311 1 96.19 304 CYS B O 1
ATOM 5694 N N . TYR B 1 305 ? 17.234 -20.891 4.562 1 97.44 305 TYR B N 1
ATOM 5695 C CA . TYR B 1 305 ? 15.789 -21.016 4.402 1 97.44 305 TYR B CA 1
ATOM 5696 C C . TYR B 1 305 ? 15.406 -21.016 2.928 1 97.44 305 TYR B C 1
ATOM 5698 O O . TYR B 1 305 ? 14.445 -21.688 2.527 1 97.44 305 TYR B O 1
ATOM 5706 N N . PHE B 1 306 ? 16.172 -20.297 2.09 1 96.81 306 PHE B N 1
ATOM 5707 C CA . PHE B 1 306 ? 15.922 -20.234 0.656 1 96.81 306 PHE B CA 1
ATOM 5708 C C . PHE B 1 306 ? 15.953 -21.625 0.029 1 96.81 306 PHE B C 1
ATOM 5710 O O . PHE B 1 306 ? 15.312 -21.859 -1 1 96.81 306 PHE B O 1
ATOM 5717 N N . TYR B 1 307 ? 16.625 -22.578 0.688 1 95.56 307 TYR B N 1
ATOM 5718 C CA . TYR B 1 307 ? 16.828 -23.906 0.096 1 95.56 307 TYR B CA 1
ATOM 5719 C C . TYR B 1 307 ? 16.125 -24.984 0.916 1 95.56 307 TYR B C 1
ATOM 5721 O O . TYR B 1 307 ? 15.742 -26.031 0.385 1 95.56 307 TYR B O 1
ATOM 5729 N N . SER B 1 308 ? 15.945 -24.719 2.172 1 96.44 308 SER B N 1
ATOM 5730 C CA . SER B 1 308 ? 15.289 -25.719 3.018 1 96.44 308 SER B CA 1
ATOM 5731 C C . SER B 1 308 ? 13.789 -25.766 2.744 1 96.44 308 SER B C 1
ATOM 5733 O O . SER B 1 308 ? 13.188 -26.844 2.799 1 96.44 308 SER B O 1
ATOM 5735 N N . LEU B 1 309 ? 13.227 -24.641 2.436 1 97.19 309 LEU B N 1
ATOM 5736 C CA . LEU B 1 309 ? 11.789 -24.609 2.191 1 97.19 309 LEU B CA 1
ATOM 5737 C C . LEU B 1 309 ? 11.438 -25.406 0.937 1 97.19 309 LEU B C 1
ATOM 5739 O O . LEU B 1 309 ? 10.547 -26.25 0.963 1 97.19 309 LEU B O 1
ATOM 5743 N N . PRO B 1 310 ? 12.117 -25.156 -0.208 1 97.56 310 PRO B N 1
ATOM 5744 C CA . PRO B 1 310 ? 11.766 -25.953 -1.386 1 97.56 310 PRO B CA 1
ATOM 5745 C C . PRO B 1 310 ? 12.008 -27.438 -1.18 1 97.56 310 PRO B C 1
ATOM 5747 O O . PRO B 1 310 ? 11.281 -28.266 -1.742 1 97.56 310 PRO B O 1
ATOM 5750 N N . LYS B 1 311 ? 12.969 -27.797 -0.388 1 97.06 311 LYS B N 1
ATOM 5751 C CA . LYS B 1 311 ? 13.18 -29.219 -0.074 1 97.06 311 LYS B CA 1
ATOM 5752 C C . LYS B 1 311 ? 11.977 -29.797 0.658 1 97.06 311 LYS B C 1
ATOM 5754 O O . LYS B 1 311 ? 11.523 -30.891 0.337 1 97.06 311 LYS B O 1
ATOM 5759 N N . GLU B 1 312 ? 11.492 -29.078 1.615 1 97.06 312 GLU B N 1
ATOM 5760 C CA . GLU B 1 312 ? 10.289 -29.5 2.33 1 97.06 312 GLU B CA 1
ATOM 5761 C C . GLU B 1 312 ? 9.086 -29.578 1.396 1 97.06 312 GLU B C 1
ATOM 5763 O O . GLU B 1 312 ? 8.328 -30.547 1.426 1 97.06 312 GLU B O 1
ATOM 5768 N N . LEU B 1 313 ? 8.938 -28.609 0.542 1 98.25 313 LEU B N 1
ATOM 5769 C CA . LEU B 1 313 ? 7.777 -28.5 -0.331 1 98.25 313 LEU B CA 1
ATOM 5770 C C . LEU B 1 313 ? 7.801 -29.578 -1.408 1 98.25 313 LEU B C 1
ATOM 5772 O O . LEU B 1 313 ? 6.75 -30.031 -1.856 1 98.25 313 LEU B O 1
ATOM 5776 N N . GLU B 1 314 ? 9 -29.969 -1.786 1 98.31 314 GLU B N 1
ATOM 5777 C CA . GLU B 1 314 ? 9.086 -31.047 -2.773 1 98.31 314 GLU B CA 1
ATOM 5778 C C . GLU B 1 314 ? 8.461 -32.344 -2.246 1 98.31 314 GLU B C 1
ATOM 5780 O O . GLU B 1 314 ? 7.816 -33.062 -2.998 1 98.31 314 GLU B O 1
ATOM 5785 N N . GLY B 1 315 ? 8.688 -32.625 -0.983 1 98.06 315 GLY B N 1
ATOM 5786 C CA . GLY B 1 315 ? 8.016 -33.75 -0.365 1 98.06 315 GLY B CA 1
ATOM 5787 C C . GLY B 1 315 ? 6.504 -33.656 -0.381 1 98.06 315 GLY B C 1
ATOM 5788 O O . GLY B 1 315 ? 5.805 -34.594 -0.697 1 98.06 315 GLY B O 1
ATOM 5789 N N . LYS B 1 316 ? 5.988 -32.531 -0.074 1 98.31 316 LYS B N 1
ATOM 5790 C CA . LYS B 1 316 ? 4.551 -32.281 -0.049 1 98.31 316 LYS B CA 1
ATOM 5791 C C . LYS B 1 316 ? 3.959 -32.344 -1.455 1 98.31 316 LYS B C 1
ATOM 5793 O O . LYS B 1 316 ? 2.834 -32.781 -1.646 1 98.31 316 LYS B O 1
ATOM 5798 N N . ARG B 1 317 ? 4.68 -31.766 -2.389 1 98.38 317 ARG B N 1
ATOM 5799 C CA . ARG B 1 317 ? 4.32 -31.859 -3.799 1 98.38 317 ARG B CA 1
ATOM 5800 C C . ARG B 1 317 ? 4.129 -33.312 -4.227 1 98.38 317 ARG B C 1
ATOM 5802 O O . ARG B 1 317 ? 3.119 -33.656 -4.848 1 98.38 317 ARG B O 1
ATOM 5809 N N . ASN B 1 318 ? 5.125 -34.125 -3.875 1 97.81 318 ASN B N 1
ATOM 5810 C CA . ASN B 1 318 ? 5.082 -35.531 -4.25 1 97.81 318 ASN B CA 1
ATOM 5811 C C . ASN B 1 318 ? 3.938 -36.25 -3.561 1 97.81 318 ASN B C 1
ATOM 5813 O O . ASN B 1 318 ? 3.307 -37.125 -4.156 1 97.81 318 ASN B O 1
ATOM 5817 N N . GLN B 1 319 ? 3.713 -35.938 -2.359 1 97.62 319 GLN B N 1
ATOM 5818 C CA . GLN B 1 319 ? 2.592 -36.5 -1.625 1 97.62 319 GLN B CA 1
ATOM 5819 C C . GLN B 1 319 ? 1.264 -36.156 -2.295 1 97.62 319 GLN B C 1
ATOM 5821 O O . GLN B 1 319 ? 0.424 -37.062 -2.5 1 97.62 319 GLN B O 1
ATOM 5826 N N . LEU B 1 320 ? 1.077 -34.938 -2.607 1 97.75 320 LEU B N 1
ATOM 5827 C CA . LEU B 1 320 ? -0.158 -34.5 -3.26 1 97.75 320 LEU B CA 1
ATOM 5828 C C . LEU B 1 320 ? -0.323 -35.188 -4.609 1 97.75 320 LEU B C 1
ATOM 5830 O O . LEU B 1 320 ? -1.414 -35.656 -4.941 1 97.75 320 LEU B O 1
ATOM 5834 N N . ALA B 1 321 ? 0.74 -35.25 -5.395 1 97.25 321 ALA B N 1
ATOM 5835 C CA . ALA B 1 321 ? 0.691 -35.906 -6.695 1 97.25 321 ALA B CA 1
ATOM 5836 C C . ALA B 1 321 ? 0.258 -37.375 -6.555 1 97.25 321 ALA B C 1
ATOM 5838 O O . ALA B 1 321 ? -0.592 -37.844 -7.312 1 97.25 321 ALA B O 1
ATOM 5839 N N . ARG B 1 322 ? 0.826 -38 -5.602 1 96 322 ARG B N 1
ATOM 5840 C CA . ARG B 1 322 ? 0.515 -39.406 -5.375 1 96 322 ARG B CA 1
ATOM 5841 C C . ARG B 1 322 ? -0.952 -39.594 -5 1 96 322 ARG B C 1
ATOM 5843 O O . ARG B 1 322 ? -1.632 -40.469 -5.539 1 96 322 ARG B O 1
ATOM 5850 N N . MET B 1 323 ? -1.426 -38.844 -4.078 1 94.81 323 MET B N 1
ATOM 5851 C CA . MET B 1 323 ? -2.801 -39 -3.615 1 94.81 323 MET B CA 1
ATOM 5852 C C . MET B 1 323 ? -3.791 -38.688 -4.738 1 94.81 323 MET B C 1
ATOM 5854 O O . MET B 1 323 ? -4.836 -39.344 -4.836 1 94.81 323 MET B O 1
ATOM 5858 N N . LEU B 1 324 ? -3.428 -37.719 -5.539 1 94.12 324 LEU B N 1
ATOM 5859 C CA . LEU B 1 324 ? -4.293 -37.375 -6.668 1 94.12 324 LEU B CA 1
ATOM 5860 C C . LEU B 1 324 ? -4.309 -38.5 -7.695 1 94.12 324 LEU B C 1
ATOM 5862 O O . LEU B 1 324 ? -5.367 -38.875 -8.203 1 94.12 324 LEU B O 1
ATOM 5866 N N . GLN B 1 325 ? -3.172 -39.062 -7.98 1 91.75 325 GLN B N 1
ATOM 5867 C CA . GLN B 1 325 ? -3.084 -40.188 -8.898 1 91.75 325 GLN B CA 1
ATOM 5868 C C . GLN B 1 325 ? -3.883 -41.406 -8.383 1 91.75 325 GLN B C 1
ATOM 5870 O O . GLN B 1 325 ? -4.586 -42.062 -9.156 1 91.75 325 GLN B O 1
ATOM 5875 N N . GLU B 1 326 ? -3.738 -41.594 -7.152 1 90.81 326 GLU B N 1
ATOM 5876 C CA . GLU B 1 326 ? -4.453 -42.719 -6.531 1 90.81 326 GLU B CA 1
ATOM 5877 C C . GLU B 1 326 ? -5.965 -42.5 -6.605 1 90.81 326 GLU B C 1
ATOM 5879 O O . GLU B 1 326 ? -6.723 -43.469 -6.672 1 90.81 326 GLU B O 1
ATOM 5884 N N . ALA B 1 327 ? -6.348 -41.281 -6.617 1 87.31 327 ALA B N 1
ATOM 5885 C CA . ALA B 1 327 ? -7.77 -40.969 -6.707 1 87.31 327 ALA B CA 1
ATOM 5886 C C . ALA B 1 327 ? -8.234 -40.938 -8.156 1 87.31 327 ALA B C 1
ATOM 5888 O O . ALA B 1 327 ? -9.398 -40.625 -8.445 1 87.31 327 ALA B O 1
ATOM 5889 N N . GLY B 1 328 ? -7.344 -41.219 -9.094 1 83.44 328 GLY B N 1
ATOM 5890 C CA . GLY B 1 328 ? -7.711 -41.312 -10.5 1 83.44 328 GLY B CA 1
ATOM 5891 C C . GLY B 1 328 ? -7.598 -40 -11.234 1 83.44 328 GLY B C 1
ATOM 5892 O O . GLY B 1 328 ? -8.109 -39.844 -12.344 1 83.44 328 GLY B O 1
ATOM 5893 N N . LEU B 1 329 ? -6.957 -39.062 -10.594 1 89.56 329 LEU B N 1
ATOM 5894 C CA . LEU B 1 329 ? -6.758 -37.781 -11.234 1 89.56 329 LEU B CA 1
ATOM 5895 C C . LEU B 1 329 ? -5.379 -37.688 -11.883 1 89.56 329 LEU B C 1
ATOM 5897 O O . LEU B 1 329 ? -4.551 -38.594 -11.703 1 89.56 329 LEU B O 1
ATOM 5901 N N . LYS B 1 330 ? -5.246 -36.75 -12.734 1 91.94 330 LYS B N 1
ATOM 5902 C CA . LYS B 1 330 ? -4 -36.594 -13.477 1 91.94 330 LYS B CA 1
ATOM 5903 C C . LYS B 1 330 ? -3.307 -35.281 -13.109 1 91.94 330 LYS B C 1
ATOM 5905 O O . LYS B 1 330 ? -3.453 -34.281 -13.812 1 91.94 330 LYS B O 1
ATOM 5910 N N . PRO B 1 331 ? -2.473 -35.312 -12.094 1 96.06 331 PRO B N 1
ATOM 5911 C CA . PRO B 1 331 ? -1.759 -34.094 -11.695 1 96.06 331 PRO B CA 1
ATOM 5912 C C . PRO B 1 331 ? -0.675 -33.719 -12.695 1 96.06 331 PRO B C 1
ATOM 5914 O O . PRO B 1 331 ? -0.035 -34.562 -13.297 1 96.06 331 PRO B O 1
ATOM 5917 N N . VAL B 1 332 ? -0.503 -32.469 -12.969 1 96.44 332 VAL B N 1
ATOM 5918 C CA . VAL B 1 332 ? 0.649 -31.875 -13.648 1 96.44 332 VAL B CA 1
ATOM 5919 C C . VAL B 1 332 ? 1.706 -31.484 -12.617 1 96.44 332 VAL B C 1
ATOM 5921 O O . VAL B 1 332 ? 1.577 -30.453 -11.953 1 96.44 332 VAL B O 1
ATOM 5924 N N . VAL B 1 333 ? 2.744 -32.281 -12.492 1 97.62 333 VAL B N 1
ATOM 5925 C CA . VAL B 1 333 ? 3.723 -32.094 -11.43 1 97.62 333 VAL B CA 1
ATOM 5926 C C . VAL B 1 333 ? 4.48 -30.781 -11.672 1 97.62 333 VAL B C 1
ATOM 5928 O O . VAL B 1 333 ? 5.141 -30.625 -12.703 1 97.62 333 VAL B O 1
ATOM 5931 N N . PRO B 1 334 ? 4.402 -29.828 -10.781 1 98.56 334 PRO B N 1
ATOM 5932 C CA . PRO B 1 334 ? 5.066 -28.547 -10.992 1 98.56 334 PRO B CA 1
ATOM 5933 C C . PRO B 1 334 ? 6.578 -28.625 -10.805 1 98.56 334 PRO B C 1
ATOM 5935 O O . PRO B 1 334 ? 7.059 -29.359 -9.938 1 98.56 334 PRO B O 1
ATOM 5938 N N . GLU B 1 335 ? 7.297 -27.781 -11.602 1 98.56 335 GLU B N 1
ATOM 5939 C CA . GLU B 1 335 ? 8.742 -27.641 -11.469 1 98.56 335 GLU B CA 1
ATOM 5940 C C . GLU B 1 335 ? 9.109 -26.641 -10.375 1 98.56 335 GLU B C 1
ATOM 5942 O O . GLU B 1 335 ? 10.227 -26.672 -9.852 1 98.56 335 GLU B O 1
ATOM 5947 N N . GLY B 1 336 ? 8.211 -25.781 -10.031 1 98.69 336 GLY B N 1
ATOM 5948 C CA . GLY B 1 336 ? 8.422 -24.766 -9.016 1 98.69 336 GLY B CA 1
ATOM 5949 C C . GLY B 1 336 ? 7.121 -24.203 -8.469 1 98.69 336 GLY B C 1
ATOM 5950 O O . GLY B 1 336 ? 6.035 -24.594 -8.891 1 98.69 336 GLY B O 1
ATOM 5951 N N . GLY B 1 337 ? 7.203 -23.328 -7.48 1 98.31 337 GLY B N 1
ATOM 5952 C CA . GLY B 1 337 ? 6.043 -22.781 -6.797 1 98.31 337 GLY B CA 1
ATOM 5953 C C . GLY B 1 337 ? 5.418 -23.75 -5.812 1 98.31 337 GLY B C 1
ATOM 5954 O O . GLY B 1 337 ? 6.086 -24.672 -5.328 1 98.31 337 GLY B O 1
ATOM 5955 N N . TYR B 1 338 ? 4.207 -23.516 -5.441 1 98.75 338 TYR B N 1
ATOM 5956 C CA . TYR B 1 338 ? 3.594 -24.422 -4.484 1 98.75 338 TYR B CA 1
ATOM 5957 C C . TYR B 1 338 ? 2.15 -24.734 -4.867 1 98.75 338 TYR B C 1
ATOM 5959 O O . TYR B 1 338 ? 1.288 -24.891 -4 1 98.75 338 TYR B O 1
ATOM 5967 N N . PHE B 1 339 ? 1.916 -24.734 -6.191 1 98.5 339 PHE B N 1
ATOM 5968 C CA . PHE B 1 339 ? 0.616 -25.109 -6.734 1 98.5 339 PHE B CA 1
ATOM 5969 C C . PHE B 1 339 ? 0.746 -26.312 -7.668 1 98.5 339 PHE B C 1
ATOM 5971 O O . PHE B 1 339 ? 1.82 -26.562 -8.211 1 98.5 339 PHE B O 1
ATOM 5978 N N . MET B 1 340 ? -0.325 -27.062 -7.773 1 98.38 340 MET B N 1
ATOM 5979 C CA . MET B 1 340 ? -0.397 -28.188 -8.68 1 98.38 340 MET B CA 1
ATOM 5980 C C . MET B 1 340 ? -1.695 -28.172 -9.484 1 98.38 340 MET B C 1
ATOM 5982 O O . MET B 1 340 ? -2.783 -28.141 -8.906 1 98.38 340 MET B O 1
ATOM 5986 N N . VAL B 1 341 ? -1.526 -28.094 -10.766 1 97.62 341 VAL B N 1
ATOM 5987 C CA . VAL B 1 341 ? -2.672 -28.172 -11.664 1 97.62 341 VAL B CA 1
ATOM 5988 C C . VAL B 1 341 ? -3.051 -29.625 -11.891 1 97.62 341 VAL B C 1
ATOM 5990 O O . VAL B 1 341 ? -2.18 -30.5 -11.977 1 97.62 341 VAL B O 1
ATOM 5993 N N . VAL B 1 342 ? -4.336 -29.875 -11.953 1 96.81 342 VAL B N 1
ATOM 5994 C CA . VAL B 1 342 ? -4.832 -31.234 -12.086 1 96.81 342 VAL B CA 1
ATOM 5995 C C . VAL B 1 342 ? -5.883 -31.297 -13.188 1 96.81 342 VAL B C 1
ATOM 5997 O O . VAL B 1 342 ? -6.797 -30.469 -13.234 1 96.81 342 VAL B O 1
ATOM 6000 N N . ASP B 1 343 ? -5.707 -32.188 -14.062 1 94.12 343 ASP B N 1
ATOM 6001 C CA . ASP B 1 343 ? -6.711 -32.469 -15.078 1 94.12 343 ASP B CA 1
ATOM 6002 C C . ASP B 1 343 ? -7.875 -33.281 -14.492 1 94.12 343 ASP B C 1
ATOM 6004 O O . ASP B 1 343 ? -7.688 -34.406 -14.008 1 94.12 343 ASP B O 1
ATOM 6008 N N . VAL B 1 344 ? -9.078 -32.75 -14.57 1 91.25 344 VAL B N 1
ATOM 6009 C CA . VAL B 1 344 ? -10.234 -33.406 -13.969 1 91.25 344 VAL B CA 1
ATOM 6010 C C . VAL B 1 344 ? -11.18 -33.906 -15.055 1 91.25 344 VAL B C 1
ATOM 6012 O O . VAL B 1 344 ? -12.352 -34.188 -14.789 1 91.25 344 VAL B O 1
ATOM 6015 N N . SER B 1 345 ? -10.734 -33.969 -16.266 1 87.5 345 SER B N 1
ATOM 6016 C CA . SER B 1 345 ? -11.57 -34.312 -17.406 1 87.5 345 SER B CA 1
ATOM 6017 C C . SER B 1 345 ? -12.133 -35.719 -17.266 1 87.5 345 SER B C 1
ATOM 6019 O O . SER B 1 345 ? -13.211 -36.031 -17.781 1 87.5 345 SER B O 1
ATOM 6021 N N . THR B 1 346 ? -11.516 -36.531 -16.516 1 82.06 346 THR B N 1
ATOM 6022 C CA . THR B 1 346 ? -11.906 -37.938 -16.469 1 82.06 346 THR B CA 1
ATOM 6023 C C . THR B 1 346 ? -12.969 -38.188 -15.406 1 82.06 346 THR B C 1
ATOM 6025 O O . THR B 1 346 ? -13.609 -39.219 -15.375 1 82.06 346 THR B O 1
ATOM 6028 N N . LEU B 1 347 ? -13.164 -37.312 -14.438 1 83.06 347 LEU B N 1
ATOM 6029 C CA . LEU B 1 347 ? -14.094 -37.531 -13.336 1 83.06 347 LEU B CA 1
ATOM 6030 C C . LEU B 1 347 ? -15.539 -37.406 -13.812 1 83.06 347 LEU B C 1
ATOM 6032 O O . LEU B 1 347 ? -16.438 -38 -13.234 1 83.06 347 LEU B O 1
ATOM 6036 N N . ASN B 1 348 ? -15.844 -36.844 -14.969 1 78.44 348 ASN B N 1
ATOM 6037 C CA . ASN B 1 348 ? -17.141 -36.719 -15.625 1 78.44 348 ASN B CA 1
ATOM 6038 C C . ASN B 1 348 ? -18.25 -36.469 -14.609 1 78.44 348 ASN B C 1
ATOM 6040 O O . ASN B 1 348 ? -19.266 -37.156 -14.617 1 78.44 348 ASN B O 1
ATOM 6044 N N . VAL B 1 349 ? -18.094 -35.594 -13.672 1 85.5 349 VAL B N 1
ATOM 6045 C CA . VAL B 1 349 ? -19.125 -35.219 -12.719 1 85.5 349 VAL B CA 1
ATOM 6046 C C . VAL B 1 349 ? -20.234 -34.438 -13.445 1 85.5 349 VAL B C 1
ATOM 6048 O O . VAL B 1 349 ? -19.953 -33.594 -14.281 1 85.5 349 VAL B O 1
ATOM 6051 N N . ASP B 1 350 ? -21.5 -34.875 -13.203 1 87.31 350 ASP B N 1
ATOM 6052 C CA . ASP B 1 350 ? -22.641 -34.188 -13.758 1 87.31 350 ASP B CA 1
ATOM 6053 C C . ASP B 1 350 ? -22.906 -32.875 -13.023 1 87.31 350 ASP B C 1
ATOM 6055 O O . ASP B 1 350 ? -23.297 -32.875 -11.852 1 87.31 350 ASP B O 1
ATOM 6059 N N . LEU B 1 351 ? -22.641 -31.766 -13.742 1 90.88 351 LEU B N 1
ATOM 6060 C CA . LEU B 1 351 ? -22.781 -30.438 -13.133 1 90.88 351 LEU B CA 1
ATOM 6061 C C . LEU B 1 351 ? -23.922 -29.672 -13.766 1 90.88 351 LEU B C 1
ATOM 6063 O O . LEU B 1 351 ? -23.938 -28.438 -13.75 1 90.88 351 LEU B O 1
ATOM 6067 N N . SER B 1 352 ? -24.891 -30.297 -14.359 1 85.56 352 SER B N 1
ATOM 6068 C CA . SER B 1 352 ? -25.984 -29.703 -15.125 1 85.56 352 SER B CA 1
ATOM 6069 C C . SER B 1 352 ? -26.875 -28.844 -14.234 1 85.56 352 SER B C 1
ATOM 6071 O O . SER B 1 352 ? -27.531 -27.922 -14.711 1 85.56 352 SER B O 1
ATOM 6073 N N . ASP B 1 353 ? -26.859 -29.031 -12.922 1 85.12 353 ASP B N 1
ATOM 6074 C CA . ASP B 1 353 ? -27.703 -28.281 -12 1 85.12 353 ASP B CA 1
ATOM 6075 C C . ASP B 1 353 ? -27.031 -27 -11.547 1 85.12 353 ASP B C 1
ATOM 6077 O O . ASP B 1 353 ? -27.641 -26.172 -10.859 1 85.12 353 ASP B O 1
ATOM 6081 N N . MET B 1 354 ? -25.828 -26.906 -11.945 1 84.56 354 MET B N 1
ATOM 6082 C CA . MET B 1 354 ? -25.094 -25.734 -11.5 1 84.56 354 MET B CA 1
ATOM 6083 C C . MET B 1 354 ? -25.281 -24.578 -12.469 1 84.56 354 MET B C 1
ATOM 6085 O O . MET B 1 354 ? -25.938 -24.719 -13.5 1 84.56 354 MET B O 1
ATOM 6089 N N . GLU B 1 355 ? -24.734 -23.406 -12.117 1 75.06 355 GLU B N 1
ATOM 6090 C CA . GLU B 1 355 ? -24.859 -22.188 -12.891 1 75.06 355 GLU B CA 1
ATOM 6091 C C . GLU B 1 355 ? -24.438 -22.406 -14.344 1 75.06 355 GLU B C 1
ATOM 6093 O O . GLU B 1 355 ? -23.328 -22.859 -14.602 1 75.06 355 GLU B O 1
ATOM 6098 N N . GLU B 1 356 ? -25.188 -22.047 -15.297 1 72.81 356 GLU B N 1
ATOM 6099 C CA . GLU B 1 356 ? -25 -22.375 -16.703 1 72.81 356 GLU B CA 1
ATOM 6100 C C . GLU B 1 356 ? -23.922 -21.516 -17.344 1 72.81 356 GLU B C 1
ATOM 6102 O O . GLU B 1 356 ? -23.156 -21.984 -18.188 1 72.81 356 GLU B O 1
ATOM 6107 N N . ASP B 1 357 ? -23.641 -20.359 -16.953 1 85.62 357 ASP B N 1
ATOM 6108 C CA . ASP B 1 357 ? -22.781 -19.453 -17.719 1 85.62 357 ASP B CA 1
ATOM 6109 C C . ASP B 1 357 ? -21.375 -19.438 -17.141 1 85.62 357 ASP B C 1
ATOM 6111 O O . ASP B 1 357 ? -20.656 -18.438 -17.297 1 85.62 357 ASP B O 1
ATOM 6115 N N . LYS B 1 358 ? -20.891 -20.578 -16.594 1 89.44 358 LYS B N 1
ATOM 6116 C CA . LYS B 1 358 ? -19.531 -20.641 -16.062 1 89.44 358 LYS B CA 1
ATOM 6117 C C . LYS B 1 358 ? -18.766 -21.812 -16.656 1 89.44 358 LYS B C 1
ATOM 6119 O O . LYS B 1 358 ? -19.359 -22.812 -17.031 1 89.44 358 LYS B O 1
ATOM 6124 N N . PRO B 1 359 ? -17.469 -21.672 -16.766 1 92.5 359 PRO B N 1
ATOM 6125 C CA . PRO B 1 359 ? -16.641 -22.781 -17.25 1 92.5 359 PRO B CA 1
ATOM 6126 C C . PRO B 1 359 ? -16.766 -24.031 -16.391 1 92.5 359 PRO B C 1
ATOM 6128 O O . PRO B 1 359 ? -17.141 -23.938 -15.211 1 92.5 359 PRO B O 1
ATOM 6131 N N . TYR B 1 360 ? -16.531 -25.172 -16.938 1 92.88 360 TYR B N 1
ATOM 6132 C CA . TYR B 1 360 ? -16.688 -26.469 -16.266 1 92.88 360 TYR B CA 1
ATOM 6133 C C . TYR B 1 360 ? -15.922 -26.484 -14.945 1 92.88 360 TYR B C 1
ATOM 6135 O O . TYR B 1 360 ? -16.453 -26.906 -13.914 1 92.88 360 TYR B O 1
ATOM 6143 N N . ASP B 1 361 ? -14.656 -26.094 -15.016 1 94.38 361 ASP B N 1
ATOM 6144 C CA . ASP B 1 361 ? -13.82 -26.172 -13.82 1 94.38 361 ASP B CA 1
ATOM 6145 C C . ASP B 1 361 ? -14.367 -25.281 -12.703 1 94.38 361 ASP B C 1
ATOM 6147 O O . ASP B 1 361 ? -14.289 -25.625 -11.523 1 94.38 361 ASP B O 1
ATOM 6151 N N . TYR B 1 362 ? -14.922 -24.156 -13.094 1 92.5 362 TYR B N 1
ATOM 6152 C CA . TYR B 1 362 ? -15.539 -23.25 -12.117 1 92.5 362 TYR B CA 1
ATOM 6153 C C . TYR B 1 362 ? -16.688 -23.938 -11.406 1 92.5 362 TYR B C 1
ATOM 6155 O O . TYR B 1 362 ? -16.766 -23.922 -10.172 1 92.5 362 TYR B O 1
ATOM 6163 N N . LYS B 1 363 ? -17.562 -24.516 -12.125 1 93.25 363 LYS B N 1
ATOM 6164 C CA . LYS B 1 363 ? -18.672 -25.266 -11.57 1 93.25 363 LYS B CA 1
ATOM 6165 C C . LYS B 1 363 ? -18.172 -26.453 -10.75 1 93.25 363 LYS B C 1
ATOM 6167 O O . LYS B 1 363 ? -18.703 -26.734 -9.664 1 93.25 363 LYS B O 1
ATOM 6172 N N . PHE B 1 364 ? -17.25 -27.109 -11.281 1 93.88 364 PHE B N 1
ATOM 6173 C CA . PHE B 1 364 ? -16.688 -28.297 -10.633 1 93.88 364 PHE B CA 1
ATOM 6174 C C . PHE B 1 364 ? -16.125 -27.953 -9.258 1 93.88 364 PHE B C 1
ATOM 6176 O O . PHE B 1 364 ? -16.391 -28.656 -8.281 1 93.88 364 PHE B O 1
ATOM 6183 N N . VAL B 1 365 ? -15.32 -26.906 -9.148 1 95.06 365 VAL B N 1
ATOM 6184 C CA . VAL B 1 365 ? -14.688 -26.516 -7.891 1 95.06 365 VAL B CA 1
ATOM 6185 C C . VAL B 1 365 ? -15.766 -26.125 -6.879 1 95.06 365 VAL B C 1
ATOM 6187 O O . VAL B 1 365 ? -15.672 -26.469 -5.699 1 95.06 365 VAL B O 1
ATOM 6190 N N . LYS B 1 366 ? -16.75 -25.359 -7.348 1 93.25 366 LYS B N 1
ATOM 6191 C CA . LYS B 1 366 ? -17.859 -25.016 -6.453 1 93.25 366 LYS B CA 1
ATOM 6192 C C . LYS B 1 366 ? -18.562 -26.266 -5.938 1 93.25 366 LYS B C 1
ATOM 6194 O O . LYS B 1 366 ? -18.859 -26.359 -4.746 1 93.25 366 LYS B O 1
ATOM 6199 N N . TRP B 1 367 ? -18.859 -27.156 -6.824 1 92.81 367 TRP B N 1
ATOM 6200 C CA . TRP B 1 367 ? -19.469 -28.438 -6.461 1 92.81 367 TRP B CA 1
ATOM 6201 C C . TRP B 1 367 ? -18.594 -29.188 -5.457 1 92.81 367 TRP B C 1
ATOM 6203 O O . TRP B 1 367 ? -19.109 -29.734 -4.473 1 92.81 367 TRP B O 1
ATOM 6213 N N . MET B 1 368 ? -17.297 -29.25 -5.73 1 94.06 368 MET B N 1
ATOM 6214 C CA . MET B 1 368 ? -16.344 -29.969 -4.895 1 94.06 368 MET B CA 1
ATOM 6215 C C . MET B 1 368 ? -16.297 -29.375 -3.49 1 94.06 368 MET B C 1
ATOM 6217 O O . MET B 1 368 ? -16.25 -30.109 -2.5 1 94.06 368 MET B O 1
ATOM 6221 N N . ILE B 1 369 ? -16.281 -28.047 -3.361 1 94.38 369 ILE B N 1
ATOM 6222 C CA . ILE B 1 369 ? -16.281 -27.375 -2.066 1 94.38 369 ILE B CA 1
ATOM 6223 C C . ILE B 1 369 ? -17.547 -27.719 -1.305 1 94.38 369 ILE B C 1
ATOM 6225 O O . ILE B 1 369 ? -17.5 -28.062 -0.122 1 94.38 369 ILE B O 1
ATOM 6229 N N . LYS B 1 370 ? -18.656 -27.672 -2.012 1 91.44 370 LYS B N 1
ATOM 6230 C CA . LYS B 1 370 ? -19.953 -27.859 -1.378 1 91.44 370 LYS B CA 1
ATOM 6231 C C . LYS B 1 370 ? -20.172 -29.312 -0.992 1 91.44 370 LYS B C 1
ATOM 6233 O O . LYS B 1 370 ? -20.641 -29.609 0.11 1 91.44 370 LYS B O 1
ATOM 6238 N N . ASN B 1 371 ? -19.812 -30.25 -1.846 1 91.19 371 ASN B N 1
ATOM 6239 C CA . ASN B 1 371 ? -20.234 -31.641 -1.693 1 91.19 371 ASN B CA 1
ATOM 6240 C C . ASN B 1 371 ? -19.109 -32.5 -1.126 1 91.19 371 ASN B C 1
ATOM 6242 O O . ASN B 1 371 ? -19.359 -33.5 -0.472 1 91.19 371 ASN B O 1
ATOM 6246 N N . LYS B 1 372 ? -17.906 -32.094 -1.414 1 93.19 372 LYS B N 1
ATOM 6247 C CA . LYS B 1 372 ? -16.766 -32.938 -0.997 1 93.19 372 LYS B CA 1
ATOM 6248 C C . LYS B 1 372 ? -15.961 -32.25 0.093 1 93.19 372 LYS B C 1
ATOM 6250 O O . LYS B 1 372 ? -15.086 -32.875 0.708 1 93.19 372 LYS B O 1
ATOM 6255 N N . LYS B 1 373 ? -16.141 -30.953 0.33 1 95.12 373 LYS B N 1
ATOM 6256 C CA . LYS B 1 373 ? -15.484 -30.156 1.363 1 95.12 373 LYS B CA 1
ATOM 6257 C C . LYS B 1 373 ? -13.992 -30.016 1.078 1 95.12 373 LYS B C 1
ATOM 6259 O O . LYS B 1 373 ? -13.172 -30.094 1.991 1 95.12 373 LYS B O 1
ATOM 6264 N N . LEU B 1 374 ? -13.688 -29.969 -0.111 1 96 374 LEU B N 1
ATOM 6265 C CA . LEU B 1 374 ? -12.32 -29.734 -0.576 1 96 374 LEU B CA 1
ATOM 6266 C C . LEU B 1 374 ? -12.266 -28.547 -1.534 1 96 374 LEU B C 1
ATOM 6268 O O . LEU B 1 374 ? -12.961 -28.531 -2.553 1 96 374 LEU B O 1
ATOM 6272 N N . ALA B 1 375 ? -11.461 -27.578 -1.118 1 96.31 375 ALA B N 1
ATOM 6273 C CA . ALA B 1 375 ? -11.398 -26.359 -1.914 1 96.31 375 ALA B CA 1
ATOM 6274 C C . ALA B 1 375 ? -10.195 -26.375 -2.848 1 96.31 375 ALA B C 1
ATOM 6276 O O . ALA B 1 375 ? -9.109 -26.812 -2.463 1 96.31 375 ALA B O 1
ATOM 6277 N N . ALA B 1 376 ? -10.359 -26 -4.043 1 96.44 376 ALA B N 1
ATOM 6278 C CA . ALA B 1 376 ? -9.375 -25.719 -5.09 1 96.44 376 ALA B CA 1
ATOM 6279 C C . ALA B 1 376 ? -9.711 -24.438 -5.844 1 96.44 376 ALA B C 1
ATOM 6281 O O . ALA B 1 376 ? -10.57 -23.672 -5.414 1 96.44 376 ALA B O 1
ATOM 6282 N N . ILE B 1 377 ? -8.992 -24.125 -6.902 1 96.5 377 ILE B N 1
ATOM 6283 C CA . ILE B 1 377 ? -9.25 -22.938 -7.711 1 96.5 377 ILE B CA 1
ATOM 6284 C C . ILE B 1 377 ? -9.383 -23.328 -9.18 1 96.5 377 ILE B C 1
ATOM 6286 O O . ILE B 1 377 ? -8.586 -24.125 -9.695 1 96.5 377 ILE B O 1
ATOM 6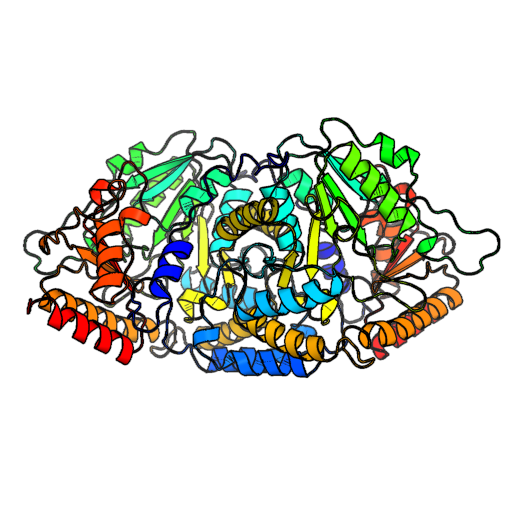290 N N . PRO B 1 378 ? -10.469 -22.844 -9.852 1 95.94 378 PRO B N 1
ATOM 6291 C CA . PRO B 1 378 ? -10.578 -23.125 -11.289 1 95.94 378 PRO B CA 1
ATOM 6292 C C . PRO B 1 378 ? -9.461 -22.469 -12.102 1 95.94 378 PRO B C 1
ATOM 6294 O O . PRO B 1 378 ? -9.18 -21.281 -11.93 1 95.94 378 PRO B O 1
ATOM 6297 N N . LEU B 1 379 ? -8.867 -23.188 -12.945 1 96.31 379 LEU B N 1
ATOM 6298 C CA . LEU B 1 379 ? -7.762 -22.672 -13.742 1 96.31 379 LEU B CA 1
ATOM 6299 C C . LEU B 1 379 ? -8.258 -21.641 -14.75 1 96.31 379 LEU B C 1
ATOM 6301 O O . LEU B 1 379 ? -7.52 -20.719 -15.125 1 96.31 379 LEU B O 1
ATOM 6305 N N . SER B 1 380 ? -9.508 -21.766 -15.156 1 94.62 380 SER B N 1
ATOM 6306 C CA . SER B 1 380 ? -10.086 -20.859 -16.141 1 94.62 380 SER B CA 1
ATOM 6307 C C . SER B 1 380 ? -10.141 -19.422 -15.609 1 94.62 380 SER B C 1
ATOM 6309 O O . SER B 1 380 ? -10.273 -18.469 -16.391 1 94.62 380 SER B O 1
ATOM 6311 N N . SER B 1 381 ? -10 -19.25 -14.289 1 92.94 381 SER B N 1
ATOM 6312 C CA . SER B 1 381 ? -9.984 -17.922 -13.672 1 92.94 381 SER B CA 1
ATOM 6313 C C . SER B 1 381 ? -8.719 -17.156 -14.039 1 92.94 381 SER B C 1
ATOM 6315 O O . SER B 1 381 ? -8.648 -15.938 -13.844 1 92.94 381 SER B O 1
ATOM 6317 N N . PHE B 1 382 ? -7.75 -17.828 -14.594 1 95.75 382 PHE B N 1
ATOM 6318 C CA . PHE B 1 382 ? -6.453 -17.234 -14.898 1 95.75 382 PHE B CA 1
ATOM 6319 C C . PHE B 1 382 ? -6.289 -17.031 -16.406 1 95.75 382 PHE B C 1
ATOM 6321 O O . PHE B 1 382 ? -5.164 -16.969 -16.906 1 95.75 382 PHE B O 1
ATOM 6328 N N . CYS B 1 383 ? -7.438 -17.047 -17.078 1 94.44 383 CYS B N 1
ATOM 6329 C CA . CYS B 1 383 ? -7.438 -16.922 -18.531 1 94.44 383 CYS B CA 1
ATOM 6330 C C . CYS B 1 383 ? -8.461 -15.883 -19 1 94.44 383 CYS B C 1
ATOM 6332 O O . CYS B 1 383 ? -9.414 -15.578 -18.266 1 94.44 383 CYS B O 1
ATOM 6334 N N . GLY B 1 384 ? -8.203 -15.367 -20.125 1 91.19 384 GLY B N 1
ATOM 6335 C CA . GLY B 1 384 ? -9.219 -14.547 -20.75 1 91.19 384 GLY B CA 1
ATOM 6336 C C . GLY B 1 384 ? -10.359 -15.359 -21.344 1 91.19 384 GLY B C 1
ATOM 6337 O O . GLY B 1 384 ? -10.266 -16.578 -21.438 1 91.19 384 GLY B O 1
ATOM 6338 N N . PRO B 1 385 ? -11.359 -14.648 -21.703 1 88.12 385 PRO B N 1
ATOM 6339 C CA . PRO B 1 385 ? -12.555 -15.344 -22.188 1 88.12 385 PRO B CA 1
ATOM 6340 C C . PRO B 1 385 ? -12.281 -16.188 -23.438 1 88.12 385 PRO B C 1
ATOM 6342 O O . PRO B 1 385 ? -12.898 -17.25 -23.609 1 88.12 385 PRO B O 1
ATOM 6345 N N . GLU B 1 386 ? -11.344 -15.82 -24.219 1 91.12 386 GLU B N 1
ATOM 6346 C CA . GLU B 1 386 ? -11.094 -16.5 -25.484 1 91.12 386 GLU B CA 1
ATOM 6347 C C . GLU B 1 386 ? -10.352 -17.812 -25.266 1 91.12 386 GLU B C 1
ATOM 6349 O O . GLU B 1 386 ? -10.375 -18.688 -26.141 1 91.12 386 GLU B O 1
ATOM 6354 N N . THR B 1 387 ? -9.719 -17.953 -24.156 1 93.56 387 THR B N 1
ATOM 6355 C CA . THR B 1 387 ? -8.867 -19.125 -23.969 1 93.56 387 THR B CA 1
ATOM 6356 C C . THR B 1 387 ? -9.398 -20 -22.844 1 93.56 387 THR B C 1
ATOM 6358 O O . THR B 1 387 ? -8.852 -21.078 -22.578 1 93.56 387 THR B O 1
ATOM 6361 N N . GLN B 1 388 ? -10.445 -19.641 -22.234 1 92.69 388 GLN B N 1
ATOM 6362 C CA . GLN B 1 388 ? -10.977 -20.344 -21.062 1 92.69 388 GLN B CA 1
ATOM 6363 C C . GLN B 1 388 ? -11.273 -21.812 -21.391 1 92.69 388 GLN B C 1
ATOM 6365 O O . GLN B 1 388 ? -11.062 -22.688 -20.562 1 92.69 388 GLN B O 1
ATOM 6370 N N . GLN B 1 389 ? -11.773 -22.047 -22.609 1 91.69 389 GLN B N 1
ATOM 6371 C CA . GLN B 1 389 ? -12.164 -23.391 -23 1 91.69 389 GLN B CA 1
ATOM 6372 C C . GLN B 1 389 ? -10.969 -24.328 -23 1 91.69 389 GLN B C 1
ATOM 6374 O O . GLN B 1 389 ? -11.109 -25.531 -22.719 1 91.69 389 GLN B O 1
ATOM 6379 N N . LYS B 1 390 ? -9.828 -23.781 -23.203 1 92.38 390 LYS B N 1
ATOM 6380 C CA . LYS B 1 390 ? -8.609 -24.594 -23.266 1 92.38 390 LYS B CA 1
ATOM 6381 C C . LYS B 1 390 ? -8.18 -25.047 -21.875 1 92.38 390 LYS B C 1
ATOM 6383 O O . LYS B 1 390 ? -7.449 -26.031 -21.75 1 92.38 390 LYS B O 1
ATOM 6388 N N . PHE B 1 391 ? -8.656 -24.391 -20.828 1 95.19 391 PHE B N 1
ATOM 6389 C CA . PHE B 1 391 ? -8.102 -24.641 -19.5 1 95.19 391 PHE B CA 1
ATOM 6390 C C . PHE B 1 391 ? -9.203 -25.047 -18.531 1 95.19 391 PHE B C 1
ATOM 6392 O O . PHE B 1 391 ? -8.93 -25.344 -17.359 1 95.19 391 PHE B O 1
ATOM 6399 N N . GLU B 1 392 ? -10.477 -25.188 -18.984 1 94.5 392 GLU B N 1
ATOM 6400 C CA . GLU B 1 392 ? -11.617 -25.359 -18.094 1 94.5 392 GLU B CA 1
ATOM 6401 C C . GLU B 1 392 ? -11.711 -26.781 -17.562 1 94.5 392 GLU B C 1
ATOM 6403 O O . GLU B 1 392 ? -12.602 -27.094 -16.766 1 94.5 392 GLU B O 1
ATOM 6408 N N . LYS B 1 393 ? -10.805 -27.641 -17.984 1 94.31 393 LYS B N 1
ATOM 6409 C CA . LYS B 1 393 ? -10.789 -29 -17.453 1 94.31 393 LYS B CA 1
ATOM 6410 C C . LYS B 1 393 ? -9.688 -29.156 -16.406 1 94.31 393 LYS B C 1
ATOM 6412 O O . LYS B 1 393 ? -9.391 -30.281 -15.969 1 94.31 393 LYS B O 1
ATOM 6417 N N . TYR B 1 394 ? -9.102 -28.078 -16.031 1 96.12 394 TYR B N 1
ATOM 6418 C CA . TYR B 1 394 ? -8.039 -28.094 -15.039 1 96.12 394 TYR B CA 1
ATOM 6419 C C . TYR B 1 394 ? -8.445 -27.312 -13.797 1 96.12 394 TYR B C 1
ATOM 6421 O O . TYR B 1 394 ? -9.125 -26.297 -13.891 1 96.12 394 TYR B O 1
ATOM 6429 N N . ILE B 1 395 ? -8.062 -27.797 -12.648 1 97 395 ILE B N 1
ATOM 6430 C CA . ILE B 1 395 ? -8.18 -27.078 -11.375 1 97 395 ILE B CA 1
ATOM 6431 C C . ILE B 1 395 ? -6.812 -27.016 -10.695 1 97 395 ILE B C 1
ATOM 6433 O O . ILE B 1 395 ? -5.871 -27.688 -11.109 1 97 395 ILE B O 1
ATOM 6437 N N . ARG B 1 396 ? -6.66 -26.172 -9.719 1 97.62 396 ARG B N 1
ATOM 6438 C CA . ARG B 1 396 ? -5.367 -25.922 -9.086 1 97.62 396 ARG B CA 1
ATOM 6439 C C . ARG B 1 396 ? -5.445 -26.141 -7.582 1 97.62 396 ARG B C 1
ATOM 6441 O O . ARG B 1 396 ? -6.344 -25.625 -6.922 1 97.62 396 ARG B O 1
ATOM 6448 N N . PHE B 1 397 ? -4.523 -26.922 -7.043 1 97.81 397 PHE B N 1
ATOM 6449 C CA . PHE B 1 397 ? -4.375 -27.141 -5.609 1 97.81 397 PHE B CA 1
ATOM 6450 C C . PHE B 1 397 ? -3.119 -26.453 -5.086 1 97.81 397 PHE B C 1
ATOM 6452 O O . PHE B 1 397 ? -2.162 -26.25 -5.836 1 97.81 397 PHE B O 1
ATOM 6459 N N . CYS B 1 398 ? -3.137 -26.094 -3.873 1 97.69 398 CYS B N 1
ATOM 6460 C CA . CYS B 1 398 ? -2.012 -25.516 -3.137 1 97.69 398 CYS B CA 1
ATOM 6461 C C . CYS B 1 398 ? -1.461 -26.516 -2.127 1 97.69 398 CYS B C 1
ATOM 6463 O O . CYS B 1 398 ? -2.215 -27.094 -1.335 1 97.69 398 CYS B O 1
ATOM 6465 N N . PHE B 1 399 ? -0.106 -26.734 -2.066 1 98.44 399 PHE B N 1
ATOM 6466 C CA . PHE B 1 399 ? 0.381 -27.828 -1.223 1 98.44 399 PHE B CA 1
ATOM 6467 C C . PHE B 1 399 ? 1.344 -27.297 -0.166 1 98.44 399 PHE B C 1
ATOM 6469 O O . PHE B 1 399 ? 2 -28.078 0.529 1 98.44 399 PHE B O 1
ATOM 6476 N N . ILE B 1 400 ? 1.528 -26.016 -0.013 1 98.12 400 ILE B N 1
ATOM 6477 C CA . ILE B 1 400 ? 2.297 -25.469 1.101 1 98.12 400 ILE B CA 1
ATOM 6478 C C . ILE B 1 400 ? 1.45 -25.484 2.371 1 98.12 400 ILE B C 1
ATOM 6480 O O . ILE B 1 400 ? 1.028 -24.438 2.863 1 98.12 400 ILE B O 1
ATOM 6484 N N . LYS B 1 401 ? 1.212 -26.656 2.875 1 97.5 401 LYS B N 1
ATOM 6485 C CA . LYS B 1 401 ? 0.301 -26.938 3.979 1 97.5 401 LYS B CA 1
ATOM 6486 C C . LYS B 1 401 ? 0.962 -27.844 5.016 1 97.5 401 LYS B C 1
ATOM 6488 O O . LYS B 1 401 ? 1.926 -28.547 4.711 1 97.5 401 LYS B O 1
ATOM 6493 N N . GLU B 1 402 ? 0.459 -27.766 6.168 1 96.38 402 GLU B N 1
ATOM 6494 C CA . GLU B 1 402 ? 0.854 -28.734 7.188 1 96.38 402 GLU B CA 1
ATOM 6495 C C . GLU B 1 402 ? 0.511 -30.156 6.758 1 96.38 402 GLU B C 1
ATOM 6497 O O . GLU B 1 402 ? -0.403 -30.359 5.957 1 96.38 402 GLU B O 1
ATOM 6502 N N . ASP B 1 403 ? 1.191 -31.094 7.332 1 96.38 403 ASP B N 1
ATOM 6503 C CA . ASP B 1 403 ? 0.939 -32.5 7.016 1 96.38 403 ASP B CA 1
ATOM 6504 C C . ASP B 1 403 ? -0.494 -32.906 7.363 1 96.38 403 ASP B C 1
ATOM 6506 O O . ASP B 1 403 ? -1.125 -33.656 6.641 1 96.38 403 ASP B O 1
ATOM 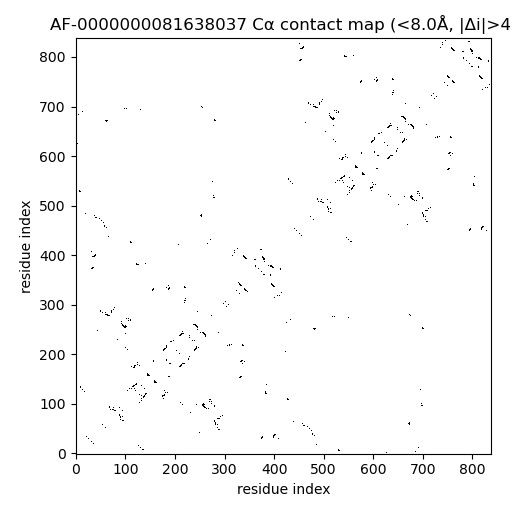6510 N N . SER B 1 404 ? -0.983 -32.375 8.43 1 96.5 404 SER B N 1
ATOM 6511 C CA . SER B 1 404 ? -2.34 -32.688 8.859 1 96.5 404 SER B CA 1
ATOM 6512 C C . SER B 1 404 ? -3.369 -32.219 7.828 1 96.5 404 SER B C 1
ATOM 6514 O O . SER B 1 404 ? -4.379 -32.906 7.613 1 96.5 404 SER B O 1
ATOM 6516 N N . THR B 1 405 ? -3.102 -31.078 7.23 1 96.19 405 THR B N 1
ATOM 6517 C CA . THR B 1 405 ? -4 -30.562 6.203 1 96.19 405 THR B CA 1
ATOM 6518 C C . THR B 1 405 ? -3.967 -31.453 4.961 1 96.19 405 THR B C 1
ATOM 6520 O O . THR B 1 405 ? -5.012 -31.781 4.398 1 96.19 405 THR B O 1
ATOM 6523 N N . LEU B 1 406 ? -2.82 -31.891 4.535 1 97.38 406 LEU B N 1
ATOM 6524 C CA . LEU B 1 406 ? -2.68 -32.781 3.375 1 97.38 406 LEU B CA 1
ATOM 6525 C C . LEU B 1 406 ? -3.275 -34.156 3.656 1 97.38 406 LEU B C 1
ATOM 6527 O O . LEU B 1 406 ? -3.881 -34.75 2.773 1 97.38 406 LEU B O 1
ATOM 6531 N N . ASP B 1 407 ? -3.115 -34.562 4.91 1 96.94 407 ASP B N 1
ATOM 6532 C CA . ASP B 1 407 ? -3.715 -35.812 5.305 1 96.94 407 ASP B CA 1
ATOM 6533 C C . ASP B 1 407 ? -5.238 -35.75 5.219 1 96.94 407 ASP B C 1
ATOM 6535 O O . ASP B 1 407 ? -5.883 -36.719 4.797 1 96.94 407 ASP B O 1
ATOM 6539 N N . ALA B 1 408 ? -5.793 -34.688 5.664 1 96.69 408 ALA B N 1
ATOM 6540 C CA . ALA B 1 408 ? -7.242 -34.5 5.574 1 96.69 408 ALA B CA 1
ATOM 6541 C C . ALA B 1 408 ? -7.707 -34.531 4.121 1 96.69 408 ALA B C 1
ATOM 6543 O O . ALA B 1 408 ? -8.75 -35.094 3.807 1 96.69 408 ALA B O 1
ATOM 6544 N N . ALA B 1 409 ? -6.98 -33.906 3.287 1 96.94 409 ALA B N 1
ATOM 6545 C CA . ALA B 1 409 ? -7.293 -33.938 1.861 1 96.94 409 ALA B CA 1
ATOM 6546 C C . ALA B 1 409 ? -7.215 -35.344 1.301 1 96.94 409 ALA B C 1
ATOM 6548 O O . ALA B 1 409 ? -8.047 -35.75 0.481 1 96.94 409 ALA B O 1
ATOM 6549 N N . GLU B 1 410 ? -6.223 -36.031 1.728 1 96.06 410 GLU B N 1
ATOM 6550 C CA . GLU B 1 410 ? -6.055 -37.406 1.279 1 96.06 410 GLU B CA 1
ATOM 6551 C C . GLU B 1 410 ? -7.262 -38.25 1.659 1 96.06 410 GLU B C 1
ATOM 6553 O O . GLU B 1 410 ? -7.727 -39.062 0.862 1 96.06 410 GLU B O 1
ATOM 6558 N N . LYS B 1 411 ? -7.711 -38.062 2.838 1 95.44 411 LYS B N 1
ATOM 6559 C CA . LYS B 1 411 ? -8.891 -38.812 3.295 1 95.44 411 LYS B CA 1
ATOM 6560 C C . LYS B 1 411 ? -10.102 -38.5 2.414 1 95.44 411 LYS B C 1
ATOM 6562 O O . LYS B 1 411 ? -10.867 -39.406 2.074 1 95.44 411 LYS B O 1
ATOM 6567 N N . ILE B 1 412 ? -10.258 -37.281 2.074 1 95.31 412 ILE B N 1
ATOM 6568 C CA . ILE B 1 412 ? -11.367 -36.844 1.227 1 95.31 412 ILE B CA 1
ATOM 6569 C C . ILE B 1 412 ? -11.234 -37.5 -0.152 1 95.31 412 ILE B C 1
ATOM 6571 O O . ILE B 1 412 ? -12.203 -38.062 -0.687 1 95.31 412 ILE B O 1
ATOM 6575 N N . LEU B 1 413 ? -10.062 -37.531 -0.712 1 93 413 LEU B N 1
ATOM 6576 C CA . LEU B 1 413 ? -9.805 -38.031 -2.057 1 93 413 LEU B CA 1
ATOM 6577 C C . LEU B 1 413 ? -9.977 -39.531 -2.115 1 93 413 LEU B C 1
ATOM 6579 O O . LEU B 1 413 ? -10.461 -40.062 -3.113 1 93 413 LEU B O 1
ATOM 6583 N N . LYS B 1 414 ? -9.609 -40.156 -1.103 1 90.94 414 LYS B N 1
ATOM 6584 C CA . LYS B 1 414 ? -9.758 -41.625 -1.043 1 90.94 414 LYS B CA 1
ATOM 6585 C C . LYS B 1 414 ? -11.227 -42.031 -1.026 1 90.94 414 LYS B C 1
ATOM 6587 O O . LYS B 1 414 ? -11.586 -43.094 -1.526 1 90.94 414 LYS B O 1
ATOM 6592 N N . ASN B 1 415 ? -12 -41.188 -0.511 1 86.25 415 ASN B N 1
ATOM 6593 C CA . ASN B 1 415 ? -13.43 -41.5 -0.42 1 86.25 415 ASN B CA 1
ATOM 6594 C C . ASN B 1 415 ? -14.148 -41.156 -1.722 1 86.25 415 ASN B C 1
ATOM 6596 O O . ASN B 1 415 ? -15.32 -41.5 -1.89 1 86.25 415 ASN B O 1
ATOM 6600 N N . TRP B 1 416 ? -13.586 -40.469 -2.609 1 77.75 416 TRP B N 1
ATOM 6601 C CA . TRP B 1 416 ? -14.156 -40.125 -3.908 1 77.75 416 TRP B CA 1
ATOM 6602 C C . TRP B 1 416 ? -14.328 -41.375 -4.773 1 77.75 416 TRP B C 1
ATOM 6604 O O . TRP B 1 416 ? -15.336 -41.531 -5.465 1 77.75 416 TRP B O 1
ATOM 6614 N N . LYS B 1 417 ? -13.336 -42.312 -4.926 1 61.88 417 LYS B N 1
ATOM 6615 C CA . LYS B 1 417 ? -13.328 -43.5 -5.758 1 61.88 417 LYS B CA 1
ATOM 6616 C C . LYS B 1 417 ? -14.352 -44.531 -5.266 1 61.88 417 LYS B C 1
ATOM 6618 O O . LYS B 1 417 ? -14.789 -45.406 -6.031 1 61.88 417 LYS B O 1
ATOM 6623 N N . LYS B 1 418 ? -14.641 -44.438 -4.02 1 55.28 418 LYS B N 1
ATOM 6624 C CA . LYS B 1 418 ? -15.516 -45.469 -3.494 1 55.28 418 LYS B CA 1
ATOM 6625 C C . LYS B 1 418 ? -16.969 -45.188 -3.848 1 55.28 418 LYS B C 1
ATOM 6627 O O . LYS B 1 418 ? -17.828 -46.062 -3.77 1 55.28 418 LYS B O 1
ATOM 6632 N N . ARG B 1 419 ? -17.344 -44 -4.355 1 46.16 419 ARG B N 1
ATOM 6633 C CA . ARG B 1 419 ? -18.75 -43.875 -4.703 1 46.16 419 ARG B CA 1
ATOM 6634 C C . ARG B 1 419 ? -18.953 -43.938 -6.215 1 46.16 419 ARG B C 1
ATOM 6636 O O . ARG B 1 419 ? -18.109 -43.469 -6.977 1 46.16 419 ARG B O 1
#

Organism: Gekko japonicus (NCBI:txid146911)

Nearest PDB structures (foldseek):
  5veq-assembly1_A  TM=9.942E-01  e=1.069E-67  Mus musculus
  5vep-assembly1_A  TM=9.932E-01  e=3.703E-67  Mus musculus
  2o0r-assembly1_B  TM=9.581E-01  e=3.908E-42  Mycobacterium tuberculosis H37Rv
  3b46-assembly1_B  TM=9.248E-01  e=3.694E-42  Saccharomyces cerevisiae
  3b46-assembly1_A  TM=9.237E-01  e=1.698E-41  Saccharomyces cerevisiae